Protein AF-A0A8H7H5I4-F1 (afdb_monomer)

pLDDT: mean 76.39, std 15.56, range [22.83, 96.25]

Sequence (1271 aa):
MVWTQGLRSANEHGVQSEIFDESRMFSFEVEKSTEQEEDAIAMTGFKVKHDSKIMPTFKVSAKTCLIPGEEKAGIMTAALEPSIGYVKRESKSMYPAALKSMIGSTARPIFLGELTGDQLRILSEHGLREAYSTPFIRYEKQMEEEEKGRNREYEESIKKMKDSMKQDERQLKRFISLSVRDCYSHLYPSLWISGFTPDNESLNWGHLREKYIELENVPQSIRKNLAVGNIDDPEFKDLKLAWHTIQDYLLQDPTPSPALQAEFIAEVLGSPSDGEWTVVTKGKGSKHAPKLSWKGVKKVVFDFFGYKAEPPATLLSDMEFIRALRSLADKFPVTSALTDRITTCLKTYLSTLSERLVKSCLEKVEEEEERRLKDLIDRQRQHRFRTESSATERRLLNDLRVAMASNNPLRINSIEKENGYGATKFRVRTEHTVERGPRMVYTIYPLELTERDVRKCRANERHIPEPELSSKQIFKFELREGQVIKFIHLVRDKCLVIIAGPSQFDLYIEDNLRLPRVIAQNHPKRSFKYDRLGDLSQCRFAFDESTRLLALFHNSDTKGPELTMFGFDETFTNVHLRGSPFVLKDWYENEVHVDRICFVSGTEEICLIETSGQARVLSMVTLNFRPASIQISGRILDAFSAPDGSCLLVLVMEEPNTSAGQKLLVFHWASFGATQNGINPIVLPPSTFGRVITSLEGRNRIHIISFFQETMEIVSTVLQIKQKMTEFSFRSNQAAPTTASTETVNNCLVDCHMDVWTRFPVAPAVIRSKLFSLGRESRKLVFASASSMVPMNSYFSRMITKFERTTCKPINAELKLTYVAVFSDPLHILVQTTQCSRYQLGGFIAELMCLIPLHLAIAKDNRFIPLKDGVCDPEYERSLLGADVPAIIDSLSIGWYESLFQSYMANKPVKVVSSMGEQSVGKSYCLNHFADTSFAGSAMRTTEGVWLSCTPTDDYLLVSLDFEGFHSIERTPQEDALLVLFNTAISNLVLFRNNFAFSRDIAGLFQSFQSSAMVLDPDSSPSLFNSTLAIIIKDVTDSDSKDIVKEFSLKFQRIVQKEQEQNFISRLHRGKVQIIPWPVINSSSFYTLFNDLRRYLDGQPVTHTSGGIFLHNMKTMMAKIKANDWSSLDQNLATHRAQQINKGLNIALSQGSADTDTHMPLKNLDTDEDLPINGPSIVFFVPDASATAVPGDDTEKENALENLINFCLAGSNIGSRHIVGDAAYIRLIQEQLFKFLEQRLEYVRSWVQQFNFVQKPVLLVTIVASDRTDI

Radius of gyration: 53.08 Å; Cα contacts (8 Å, |Δi|>4): 1945; chains: 1; bounding box: 104×158×97 Å

Secondary structure (DSSP, 8-state):
---------------------GGG------EEEEE---EEEEEEEEEEE--TTT-TT--TTSEEEEE--SS--EEEEEEEEPPEEEEEEEEEEE-HHHHHHHHT-SSS-EEE-S--HHHHHHHIIIIIHHHSHHHHHHHHHHHHHHHHHHHHHHHHHHHHHHHHHHHHHHHHHHHHHHHHHHHHHHH-GGG------GGG--TTHHHHHHH-GGGGTHHHHHHHHH-S-----HHHHHHHHHHHHHHHHHT-SSPPPHHHHHHHHHHHH---TTSS-----------------HHHHHHHHHHHHSS-PPPPS-PPPHHHHHHHHHHHHHH-GGGHHHHHHHHHHHHHHHHHHHHHHHHHHHHHHHHHHHHHHHHHHHHHHHHHHHHHHHHHHHHHHHHHHHHT--SS-EEEEEEEEE--TTS-EEEEEEEEEEEEPPEEEEEEEEEE--HHHHHHHHH-TTPPP--EE-SSS-EEEEE-TT-EEEEEEEETTEEEEEEE-SSEEEEEEEETTTHHHHHHTT--SEEEEGGGTB-TTT-EEEEETTTTEEEEEEEETTTEEEEEEEEE-TTS--EEEEEEEEE-GGG-SS---EEEEEE-TTSSEEEEEETTSEEEEEETTTTEEEEEEEE--S-EEEEEE-TTSSEEEEEEEPPTTSS--EEEEEEESSSTTT-TT-EEEEEEPPPBTBEEEE-TTSTT-EEEEEEETTTTEEEEEEEEEE---EEEE---S--PPPP--------HHHHHHHHHHHHS-SS-SSPPP-TTEEE-PPPEEEEE-SS--TTHHHHHHHHHHHHHHHH-----HHHHT-EEEEE-S-HHHHHHH----EE-HHHHHHHHHHHS-EEEEEEETTEEEE-BTTB--HHHHHHTTT--HHHHHHH---THHHHIIIIISTTS-EEEEEEEEBTTSSHHHHHHHHHT------SS----SEEEEEEE-SS-EEEEEEEPPB--TT--HHHHHHHHHHHHHH-SEEEEEE-SS--THHHHHHHHHHHHHHH--GGG-TTS---EEEEEEEEE-TTTHHHHHHHHHHHHHHHHHHHGGGSHHHHHSTT-EEEEEEEPTTSHHHHHHHHHHHHHHHTSPPSBSSHHHHHHHHHHHHHHHHHT--S-HHHHHHHHHHHHHHHHHHHHHHHSBSSTTT-PBPB-TTT-PBP---S---PPP---TTS---TT-HHHHHHHHHHHHHHHHHSS----HHHH-HHHHHHHHHHHHHHHHHHHHHHHHHHHHTS--SS--TTHHHHHHH-SS--

Solvent-accessible surface area (backbone atoms only — not comparable to full-atom values): 72164 Å² total; per-residue (Å²): 136,86,83,89,80,89,86,88,82,92,83,83,88,82,82,93,75,98,65,85,69,68,89,77,66,76,84,72,62,84,44,81,67,46,82,45,66,63,40,51,48,80,42,88,41,34,76,36,71,73,54,65,85,82,47,78,75,79,50,94,87,42,60,60,38,71,39,33,14,52,63,36,38,29,42,33,40,37,43,80,45,73,64,49,76,48,78,48,73,48,77,47,78,40,43,64,69,57,46,26,51,53,67,68,33,83,92,48,42,55,35,75,48,84,64,54,67,71,40,49,49,56,42,39,77,39,42,48,38,78,76,47,47,71,50,53,56,56,44,52,56,52,54,53,55,54,50,58,54,54,52,54,56,50,56,56,52,56,50,56,53,56,58,58,52,67,72,45,49,71,58,53,52,53,54,46,47,42,49,54,36,33,56,47,26,74,74,42,61,92,73,71,51,77,40,80,46,88,91,72,67,63,92,66,57,62,64,48,45,73,73,38,65,63,60,75,51,46,61,59,54,50,49,62,69,59,66,64,71,64,80,90,41,73,67,59,52,40,51,52,55,51,49,51,56,51,51,59,56,66,67,38,88,82,58,66,54,72,70,59,48,54,50,50,53,28,59,69,42,20,63,73,84,71,86,57,63,54,53,80,75,98,68,94,81,79,100,60,87,68,72,80,38,72,72,54,52,35,48,53,48,23,73,73,71,74,48,86,64,78,77,79,92,74,83,68,53,61,71,54,40,66,66,46,47,60,61,50,24,76,76,41,66,87,43,39,70,60,45,54,50,55,54,51,55,53,54,54,53,52,54,58,51,48,58,54,52,38,53,57,53,46,56,52,52,50,54,53,52,54,50,56,53,50,54,53,54,52,50,53,53,51,53,48,50,55,55,54,52,58,53,51,48,53,50,38,54,52,50,50,49,67,74,42,75,66,90,81,39,41,30,42,53,48,59,46,80,45,92,57,98,89,58,79,32,34,39,38,32,36,37,36,81,43,81,39,73,54,33,43,37,39,38,36,32,34,51,38,65,47,75,70,42,51,52,44,43,70,43,32,96,80,52,67,57,70,52,40,73,38,82,83,70,46,35,57,39,67,37,55,81,79,48,44,82,74,46,66,37,40,50,98,81,30,43,38,39,30,35,35,47,93,64,32,36,34,32,40,60,35,38,53,80,49,38,36,55,36,59,70,69,69,58,54,81,44,73,49,54,45,94,71,33,42,53,73,88,56,49,44,71,30,70,33,84,76,73,31,37,38,40,39,37,26,34,22,89,88,68,40,41,31,42,36,43,32,38,43,50,100,79,53,78,52,78,44,78,47,77,74,68,45,67,47,46,91,83,43,98,59,95,78,60,59,71,49,56,35,41,45,38,75,52,69,29,39,35,43,28,33,71,86,27,41,35,40,40,35,31,68,82,77,73,42,66,53,94,46,51,33,59,47,83,63,56,75,76,49,71,44,49,35,66,60,40,57,30,42,39,37,32,27,55,57,68,92,89,56,84,84,39,32,34,36,30,37,39,43,63,88,56,49,44,75,58,59,81,40,38,63,69,43,77,40,80,75,49,75,50,55,73,37,56,24,9,78,89,47,58,91,44,42,32,45,37,33,39,39,74,93,78,46,32,41,41,29,36,31,47,48,78,43,70,66,44,77,45,66,48,87,58,72,98,78,82,81,91,79,78,92,73,86,85,74,50,79,48,72,90,60,52,52,54,54,56,49,52,71,69,38,53,74,50,34,53,44,63,65,47,75,59,58,63,79,42,76,57,76,55,67,50,75,49,76,35,88,58,93,70,87,55,61,52,60,50,52,52,50,52,51,54,49,48,42,71,69,43,34,54,62,76,45,69,69,69,78,60,42,42,62,44,74,40,57,69,62,69,72,55,51,67,74,70,53,82,71,61,41,62,41,66,69,37,52,50,52,56,55,54,31,47,51,66,39,44,45,31,39,58,54,95,78,36,58,43,74,24,55,55,49,38,90,49,74,67,61,53,56,69,54,63,88,45,53,53,54,60,37,38,76,67,61,41,65,50,77,55,45,55,39,24,44,60,78,41,12,79,36,26,31,44,27,39,32,29,38,35,51,63,73,63,51,52,39,45,50,47,12,33,33,45,58,42,66,59,75,69,54,85,57,100,64,59,79,30,32,32,38,32,44,30,48,39,89,83,34,34,39,35,37,35,47,44,33,41,54,84,45,97,88,63,53,70,60,31,54,17,53,52,50,43,56,50,33,36,69,19,45,33,38,39,36,33,36,69,70,72,86,57,84,59,60,62,59,50,53,46,29,46,40,54,36,37,72,67,49,67,46,82,63,34,77,73,34,22,65,12,32,39,36,39,32,31,45,64,33,52,85,83,52,40,63,58,52,52,53,53,55,50,57,52,50,51,51,48,43,70,72,46,45,82,72,23,32,50,48,46,36,16,66,61,39,74,44,78,41,69,30,42,38,84,58,36,56,68,41,60,53,50,37,47,52,52,44,55,52,57,68,73,47,80,76,65,23,70,17,18,18,34,42,52,50,54,50,41,48,50,54,22,23,58,53,62,70,53,68,70,55,58,66,61,56,51,52,52,39,50,55,52,53,49,66,73,32,45,64,45,27,65,18,50,57,9,64,47,93,87,74,70,39,55,40,55,41,90,64,48,38,45,72,46,83,82,52,71,79,96,53,67,48,89,67,82,63,89,84,56,80,88,63,96,75,54,64,67,56,50,51,54,41,49,52,53,50,52,53,52,52,58,77,76,46,92,69,63,58,64,93,75,57,40,68,74,57,43,51,51,54,52,49,57,52,52,51,52,53,49,50,34,43,52,51,46,48,47,53,59,59,64,73,55,85,60,92,66,77,64,78,65,68,68,52,62,81,69,65,81,82,80,84,131

Foldseek 3Di:
DDDDDDDDDDDDDDDDDDDPDCVPDDPFDQDLPDFDDWFKDWDFFAWAFDDCVLCVPPDVPWDKFKFFAFAWIWIKTKDKDAWDKDKDKDKDKFALQVLQCVCPDPVFFEFEADEAPVQVVSSCVRHLCVVPVPLVVVLVVLLVVLVVVLVVVLVVLLVVLVVVLVVCLVVLLLLLLLLLQVLVCVQAVVLVGDHDDPVSDDPCVVVVCVLQVCSVCSNVVSNVVPVVQDLPDLVLVLLLQLVLLLVVQCPDVVGDDPVVSLVLNCQSQPNCPDVHRQHDDDDDDDPDRDRSDPVSVQVSCCVVPVDGDDGRPDRDRPSVSLVCLVVVCVVPVSCVVSSVVSSVSVVVSSVVVSVVSSVVSSVVSSVVSSVVSSVVSVVVSVVSSVVSSRVSVVSSSVVSNVVRDDDWHWYWHGKDWDDDPDGTMIITMTMTMDIDHMKMKMKIFMWDFDPVQLLVVLWDVPDRTHTDGDSPQMAIAIDDPQKDWPHWHDADQWIWTWIDHPFWIAIAIDHRVCRRVCVVVVPGLDIGGPQAQDPPVLWAWEAANQQQKIWIWGQGPVQGIWIWIWHADPVSPHIDTDDDIQRCVVVDPDRWRFPHKYALHNAQKIWTATQQQKIWIAHPVVRDIDPAIEREPAGWPDWYHQSLSFWIWTWHWDDDPDDTWIWIATGGPVCHRVDRHHHPIDTDHDADHDWYWYDHNDRQWIWIWGADPVSRMITTMIMHTDDRDSDSDRDRPDDDDDDDDDDGRDDCVQCVVLVVVLQFALDALADFDQPAWPFADQAEAEAEALDDDDCPVVVLVVSVVVSCQFFVGDNPVSSVRHHYHYHNDDPVVVVVPDDHTGGDPVSVVLVVQLQDKAFAWFQPPLFTAGAALRHDDPVLSVVLVPDALLVLLVSHHVPPLCCVQQPVFLQFFEAEEEEEEAAQLCRVSLCRRQQVYDQDHDSPQRDGAKMWGWGHDPRHIYIYIYGGYPDDVRDDLSSLLLSLLLDLFQHQEYEYEDEPPPDPVVVSNQVSLLVNLVLAQCVLPVLTLQYAYEYEYAADDPVCVVVSVVVVVVVVVVQCVVCPCSGSCCGRHVVHYHYHHAHYGSDNSNSVVSNVVVVVSVPGDRSGSTSLLSSSSSSSSSSCSNVVPRDRSVVSVLVSVVVLCVVQVQVCLFFCASDDPPSAHQAQNNSSHGDPQFADRAGDDDDDPPDDDDPPCVVVNVVSVVRLLVVLVVPDPLPDCVPQDPVRSVVVSVVVSVVRSVRSVVSSVVNVVVDPDPDDPPPPVVVVPPPPPDD

Organism: NCBI:txid456999

InterPro domains:
  IPR015894 Guanylate-binding protein, N-terminal [PF02263] (905-984)
  IPR027417 P-loop containing nucleoside triphosphate hydrolase [G3DSA:3.40.50.300] (896-1096)
  IPR027417 P-loop containing nucleoside triphosphate hydrolase [SSF52540] (902-1097)

Mean predicted aligned error: 22.98 Å

Structure (mmCIF, N/CA/C/O backbone):
data_AF-A0A8H7H5I4-F1
#
_entry.id   AF-A0A8H7H5I4-F1
#
loop_
_atom_site.group_PDB
_atom_site.id
_atom_site.type_symbol
_atom_site.label_atom_id
_atom_site.label_alt_id
_atom_site.label_comp_id
_atom_site.label_asym_id
_atom_site.label_entity_id
_atom_site.label_seq_id
_atom_site.pdbx_PDB_ins_code
_atom_site.Cartn_x
_atom_site.Cartn_y
_atom_site.Cartn_z
_atom_site.occupancy
_atom_site.B_iso_or_equiv
_atom_site.auth_seq_id
_atom_site.auth_comp_id
_atom_site.auth_asym_id
_atom_site.auth_atom_id
_atom_site.pdbx_PDB_model_num
ATOM 1 N N . MET A 1 1 ? -61.892 -32.798 -5.135 1.00 33.50 1 MET A N 1
ATOM 2 C CA . MET A 1 1 ? -61.626 -33.812 -6.179 1.00 33.50 1 MET A CA 1
ATOM 3 C C . MET A 1 1 ? -61.041 -35.047 -5.511 1.00 33.50 1 MET A C 1
ATOM 5 O O . MET A 1 1 ? -60.494 -34.928 -4.426 1.00 33.50 1 MET A O 1
ATOM 9 N N . VAL A 1 2 ? -61.287 -36.200 -6.120 1.00 26.05 2 VAL A N 1
ATOM 10 C CA . VAL A 1 2 ? -61.311 -37.562 -5.569 1.00 26.05 2 VAL A CA 1
ATOM 11 C C . VAL A 1 2 ? -59.930 -38.119 -5.173 1.00 26.05 2 VAL A C 1
ATOM 13 O O . VAL A 1 2 ? -58.904 -37.731 -5.717 1.00 26.05 2 VAL A O 1
ATOM 16 N N . TRP A 1 3 ? -59.979 -39.029 -4.199 1.00 22.83 3 TRP A N 1
ATOM 17 C CA . TRP A 1 3 ? -58.961 -39.923 -3.632 1.00 22.83 3 TRP A CA 1
ATOM 18 C C . TRP A 1 3 ? -58.323 -40.954 -4.605 1.00 22.83 3 TRP A C 1
ATOM 20 O O . TRP A 1 3 ? -58.819 -41.167 -5.706 1.00 22.83 3 TRP A O 1
ATOM 30 N N . THR A 1 4 ? -57.357 -41.721 -4.055 1.00 26.83 4 THR A N 1
ATOM 31 C CA . THR A 1 4 ? -56.921 -43.123 -4.356 1.00 26.83 4 THR A CA 1
ATOM 32 C C . THR A 1 4 ? -55.937 -43.364 -5.515 1.00 26.83 4 THR A C 1
ATOM 34 O O . THR A 1 4 ? -56.059 -42.726 -6.547 1.00 26.83 4 THR A O 1
ATOM 37 N N . GLN A 1 5 ? -54.924 -44.252 -5.447 1.00 25.86 5 GLN A N 1
ATOM 38 C CA . GLN A 1 5 ? -54.566 -45.438 -4.614 1.00 25.86 5 GLN A CA 1
ATOM 39 C C . GLN A 1 5 ? -53.094 -45.323 -4.126 1.00 25.86 5 GLN A C 1
ATOM 41 O O . GLN A 1 5 ? -52.288 -44.715 -4.818 1.00 25.86 5 GLN A O 1
ATOM 46 N N . GLY A 1 6 ? -52.660 -45.770 -2.935 1.00 26.38 6 GLY A N 1
ATOM 47 C CA . GLY A 1 6 ? -52.722 -47.134 -2.364 1.00 26.38 6 GLY A CA 1
ATOM 48 C C . GLY A 1 6 ? -51.421 -47.879 -2.740 1.00 26.38 6 GLY A C 1
ATOM 49 O O . GLY A 1 6 ? -51.171 -48.040 -3.922 1.00 26.38 6 GLY A O 1
ATOM 50 N N . LEU A 1 7 ? -50.514 -48.293 -1.846 1.00 23.95 7 LEU A N 1
ATOM 51 C CA . LEU A 1 7 ? -50.727 -49.112 -0.651 1.00 23.95 7 LEU A CA 1
ATOM 52 C C . LEU A 1 7 ? -49.614 -48.934 0.409 1.00 23.95 7 LEU A C 1
ATOM 54 O O . LEU A 1 7 ? -48.451 -48.704 0.093 1.00 23.95 7 LEU A O 1
ATOM 58 N N . ARG A 1 8 ? -50.019 -49.124 1.670 1.00 27.28 8 ARG A N 1
ATOM 59 C CA . ARG A 1 8 ? -49.212 -49.289 2.891 1.00 27.28 8 ARG A CA 1
ATOM 60 C C . ARG A 1 8 ? -48.826 -50.760 3.120 1.00 27.28 8 ARG A C 1
ATOM 62 O O . ARG A 1 8 ? -49.639 -51.621 2.809 1.00 27.28 8 ARG A O 1
ATOM 69 N N . SER A 1 9 ? -47.739 -50.987 3.865 1.00 23.72 9 SER A N 1
ATOM 70 C CA . SER A 1 9 ? -47.692 -51.779 5.126 1.00 23.72 9 SER A CA 1
ATOM 71 C C . SER A 1 9 ? -46.275 -51.640 5.719 1.00 23.72 9 SER A C 1
ATOM 73 O O . SER A 1 9 ? -45.317 -51.946 5.022 1.00 23.72 9 SER A O 1
ATOM 75 N N . ALA A 1 10 ? -46.021 -50.971 6.848 1.00 31.48 10 ALA A N 1
ATOM 76 C CA . ALA A 1 10 ? -46.350 -51.313 8.242 1.00 31.48 10 ALA A CA 1
ATOM 77 C C . ALA A 1 10 ? -45.767 -52.664 8.708 1.00 31.48 10 ALA A C 1
ATOM 79 O O . ALA A 1 10 ? -46.238 -53.703 8.259 1.00 31.48 10 ALA A O 1
ATOM 80 N N . ASN A 1 11 ? -44.746 -52.604 9.577 1.00 25.48 11 ASN A N 1
ATOM 81 C CA . ASN A 1 11 ? -44.573 -53.355 10.840 1.00 25.48 11 ASN A CA 1
ATOM 82 C C . ASN A 1 11 ? -43.191 -52.990 11.426 1.00 25.48 11 ASN A C 1
ATOM 84 O O . ASN A 1 11 ? -42.189 -53.053 10.726 1.00 25.48 11 ASN A O 1
ATOM 88 N N . GLU A 1 12 ? -43.127 -52.274 12.550 1.00 27.09 12 GLU A N 1
ATOM 89 C CA . GLU A 1 12 ? -43.216 -52.744 13.949 1.00 27.09 12 GLU A CA 1
ATOM 90 C C . GLU A 1 12 ? -41.897 -53.320 14.500 1.00 27.09 12 GLU A C 1
ATOM 92 O O . GLU A 1 12 ? -41.396 -54.332 14.033 1.00 27.09 12 GLU A O 1
ATOM 97 N N . HIS A 1 13 ? -41.398 -52.615 15.525 1.00 28.83 13 HIS A N 1
ATOM 98 C CA . HIS A 1 13 ? -40.683 -53.056 16.730 1.00 28.83 13 HIS A CA 1
ATOM 99 C C . HIS A 1 13 ? -39.601 -54.150 16.667 1.00 28.83 13 HIS A C 1
ATOM 101 O O . HIS A 1 13 ? -39.870 -55.306 16.366 1.00 28.83 13 HIS A O 1
ATOM 107 N N . GLY A 1 14 ? -38.416 -53.828 17.207 1.00 24.72 14 GLY A N 1
ATOM 108 C CA . GLY A 1 14 ? -37.494 -54.853 17.707 1.00 24.72 14 GLY A CA 1
ATOM 109 C C . GLY A 1 14 ? -36.068 -54.379 17.975 1.00 24.72 14 GLY A C 1
ATOM 110 O O . GLY A 1 14 ? -35.257 -54.330 17.067 1.00 24.72 14 GLY A O 1
ATOM 111 N N . VAL A 1 15 ? -35.817 -54.016 19.233 1.00 27.72 15 VAL A N 1
ATOM 112 C CA . VAL A 1 15 ? -34.598 -54.192 20.051 1.00 27.72 15 VAL A CA 1
ATOM 113 C C . VAL A 1 15 ? -33.274 -54.588 19.361 1.00 27.72 15 VAL A C 1
ATOM 115 O O . VAL A 1 15 ? -33.172 -55.591 18.667 1.00 27.72 15 VAL A O 1
ATOM 118 N N . GLN A 1 16 ? -32.242 -53.817 19.721 1.00 35.22 16 GLN A N 1
ATOM 119 C CA . GLN A 1 16 ? -30.797 -54.071 19.644 1.00 35.22 16 GLN A CA 1
ATOM 120 C C . GLN A 1 16 ? -30.352 -55.548 19.579 1.00 35.22 16 GLN A C 1
ATOM 122 O O . GLN A 1 16 ? -30.572 -56.311 20.517 1.00 35.22 16 GLN A O 1
ATOM 127 N N . SER A 1 17 ? -29.521 -55.867 18.585 1.00 27.31 17 SER A N 1
ATOM 128 C CA . SER A 1 17 ? -28.277 -56.612 18.818 1.00 27.31 17 SER A CA 1
ATOM 129 C C . SER A 1 17 ? -27.223 -56.176 17.804 1.00 27.31 17 SER A C 1
ATOM 131 O O . SER A 1 17 ? -27.489 -56.143 16.605 1.00 27.31 17 SER A O 1
ATOM 133 N N . GLU A 1 18 ? -26.047 -55.829 18.311 1.00 42.84 18 GLU A N 1
ATOM 134 C CA . GLU A 1 18 ? -24.837 -55.489 17.569 1.00 42.84 18 GLU A CA 1
ATOM 135 C C . GLU A 1 18 ? -24.531 -56.514 16.469 1.00 42.84 18 GLU A C 1
ATOM 137 O O . GLU A 1 18 ? -24.140 -57.643 16.753 1.00 42.84 18 GLU A O 1
ATOM 142 N N . ILE A 1 19 ? -24.645 -56.103 15.208 1.00 30.91 19 ILE A N 1
ATOM 143 C CA . ILE A 1 19 ? -23.849 -56.661 14.117 1.00 30.91 19 ILE A CA 1
ATOM 144 C C . ILE A 1 19 ? -23.342 -55.455 13.343 1.00 30.91 19 ILE A C 1
ATOM 146 O O . ILE A 1 19 ? -24.124 -54.604 12.921 1.00 30.91 19 ILE A O 1
ATOM 150 N N . PHE A 1 20 ? -22.016 -55.359 13.272 1.00 30.36 20 PHE A N 1
ATOM 151 C CA . PHE A 1 20 ? -21.274 -54.430 12.436 1.00 30.36 20 PHE A CA 1
ATOM 152 C C . PHE A 1 20 ? -21.990 -54.253 11.098 1.00 30.36 20 PHE A C 1
ATOM 154 O O . PHE A 1 20 ? -22.084 -55.194 10.316 1.00 30.36 20 PHE A O 1
ATOM 161 N N . ASP A 1 21 ? -22.510 -53.050 10.868 1.00 29.41 21 ASP A N 1
ATOM 162 C CA . ASP A 1 21 ? -23.086 -52.686 9.588 1.00 29.41 21 ASP A CA 1
ATOM 163 C C . ASP A 1 21 ? -21.953 -52.745 8.554 1.00 29.41 21 ASP A C 1
ATOM 165 O O . ASP A 1 21 ? -20.991 -51.969 8.596 1.00 29.41 21 ASP A O 1
ATOM 169 N N . GLU A 1 22 ? -22.059 -53.712 7.644 1.00 32.72 22 GLU A N 1
ATOM 170 C CA . GLU A 1 22 ? -21.192 -53.950 6.485 1.00 32.72 22 GLU A CA 1
ATOM 171 C C . GLU A 1 22 ? -21.144 -52.738 5.521 1.00 32.72 22 GLU A C 1
ATOM 173 O O . GLU A 1 22 ? -20.496 -52.787 4.481 1.00 32.72 22 GLU A O 1
ATOM 178 N N . SER A 1 23 ? -21.735 -51.596 5.897 1.00 33.16 23 SER A N 1
ATOM 179 C CA . SER A 1 23 ? -21.656 -50.284 5.245 1.00 33.16 23 SER A CA 1
ATOM 180 C C . SER A 1 23 ? -20.298 -49.571 5.383 1.00 33.16 23 SER A C 1
ATOM 182 O O . SER A 1 23 ? -20.115 -48.482 4.833 1.00 33.16 23 SER A O 1
ATOM 184 N N . ARG A 1 24 ? -19.315 -50.177 6.069 1.00 30.41 24 ARG A N 1
ATOM 185 C CA . ARG A 1 24 ? -17.906 -49.723 6.083 1.00 30.41 24 ARG A CA 1
ATOM 186 C C . ARG A 1 24 ? -16.893 -50.750 5.563 1.00 30.41 24 ARG A C 1
ATOM 188 O O . ARG A 1 24 ? -15.699 -50.460 5.578 1.00 30.41 24 ARG A O 1
ATOM 195 N N . MET A 1 25 ? -17.331 -51.912 5.070 1.00 25.67 25 MET A N 1
ATOM 196 C CA . MET A 1 25 ? -16.444 -52.841 4.363 1.00 25.67 25 MET A CA 1
ATOM 197 C C . MET A 1 25 ? -16.630 -52.701 2.859 1.00 25.67 25 MET A C 1
ATOM 199 O O . MET A 1 25 ? -17.446 -53.363 2.229 1.00 25.67 25 MET A O 1
ATOM 203 N N . PHE A 1 26 ? -15.815 -51.832 2.280 1.00 33.22 26 PHE A N 1
ATOM 204 C CA . PHE A 1 26 ? -15.559 -51.847 0.853 1.00 33.22 26 PHE A CA 1
ATOM 205 C C . PHE A 1 26 ? -14.363 -52.771 0.609 1.00 33.22 26 PHE A C 1
ATOM 207 O O . PHE A 1 26 ? -13.246 -52.487 1.046 1.00 33.22 26 PHE A O 1
ATOM 214 N N . SER A 1 27 ? -14.585 -53.892 -0.072 1.00 28.19 27 SER A N 1
ATOM 215 C CA . SER A 1 27 ? -13.502 -54.650 -0.689 1.00 28.19 27 SER A CA 1
ATOM 216 C C . SER A 1 27 ? -13.017 -53.864 -1.906 1.00 28.19 27 SER A C 1
ATOM 218 O O . SER A 1 27 ? -13.683 -53.791 -2.937 1.00 28.19 27 SER A O 1
ATOM 220 N N . PHE A 1 28 ? -11.867 -53.216 -1.752 1.00 35.38 28 PHE A N 1
ATOM 221 C CA . PHE A 1 28 ? -11.185 -52.534 -2.840 1.00 35.38 28 PHE A CA 1
ATOM 222 C C . PHE A 1 28 ? -10.211 -53.505 -3.483 1.00 35.38 28 PHE A C 1
ATOM 224 O O . PHE A 1 28 ? -9.270 -53.969 -2.838 1.00 35.38 28 PHE A O 1
ATOM 231 N N . GLU A 1 29 ? -10.426 -53.793 -4.758 1.00 34.53 29 GLU A N 1
ATOM 232 C CA . GLU A 1 29 ? -9.404 -54.418 -5.579 1.00 34.53 29 GLU A CA 1
ATOM 233 C C . GLU A 1 29 ? -8.649 -53.298 -6.293 1.00 34.53 29 GLU A C 1
ATOM 235 O O . GLU A 1 29 ? -9.224 -52.486 -7.021 1.00 34.53 29 GLU A O 1
ATOM 240 N N . VAL A 1 30 ? -7.354 -53.202 -6.004 1.00 33.28 30 VAL A N 1
ATOM 241 C CA . VAL A 1 30 ? -6.451 -52.279 -6.682 1.00 33.28 30 VAL A CA 1
ATOM 242 C C . VAL A 1 30 ? -6.146 -52.889 -8.042 1.00 33.28 30 VAL A C 1
ATOM 244 O O . VAL A 1 30 ? -5.188 -53.643 -8.196 1.00 33.28 30 VAL A O 1
ATOM 247 N N . GLU A 1 31 ? -6.987 -52.589 -9.025 1.00 41.22 31 GLU A N 1
ATOM 248 C CA . GLU A 1 31 ? -6.709 -52.949 -10.408 1.00 41.22 31 GLU A CA 1
ATOM 249 C C . GLU A 1 31 ? -6.057 -51.767 -11.135 1.00 41.22 31 GLU A C 1
ATOM 251 O O . GLU A 1 31 ? -6.458 -50.606 -11.008 1.00 41.22 31 GLU A O 1
ATOM 256 N N . LYS A 1 32 ? -4.987 -52.072 -11.870 1.00 41.84 32 LYS A N 1
ATOM 257 C CA . LYS A 1 32 ? -4.135 -51.122 -12.589 1.00 41.84 32 LYS A CA 1
ATOM 258 C C . LYS A 1 32 ? -4.937 -50.550 -13.766 1.00 41.84 32 LYS A C 1
ATOM 260 O O . LYS A 1 32 ? -5.002 -51.165 -14.826 1.00 41.84 32 LYS A O 1
ATOM 265 N N . SER A 1 33 ? -5.617 -49.422 -13.569 1.00 42.78 33 SER A N 1
ATOM 266 C CA . SER A 1 33 ? -6.736 -49.044 -14.444 1.00 42.78 33 SER A CA 1
ATOM 267 C C . SER A 1 33 ? -6.349 -48.404 -15.764 1.00 42.78 33 SER A C 1
ATOM 269 O O . SER A 1 33 ? -7.159 -48.418 -16.679 1.00 42.78 33 SER A O 1
ATOM 271 N N . THR A 1 34 ? -5.127 -47.905 -15.890 1.00 45.66 34 THR A N 1
ATOM 272 C CA . THR A 1 34 ? -4.461 -47.647 -17.171 1.00 45.66 34 THR A CA 1
ATOM 273 C C . THR A 1 34 ? -3.018 -47.287 -16.860 1.00 45.66 34 THR A C 1
ATOM 275 O O . THR A 1 34 ? -2.766 -46.355 -16.099 1.00 45.66 34 THR A O 1
ATOM 278 N N . GLU A 1 35 ? -2.056 -48.003 -17.438 1.00 43.16 35 GLU A N 1
ATOM 279 C CA . GLU A 1 35 ? -0.692 -47.481 -17.516 1.00 43.16 35 GLU A CA 1
ATOM 280 C C . GLU A 1 35 ? -0.680 -46.363 -18.553 1.00 43.16 35 GLU A C 1
ATOM 282 O O . GLU A 1 35 ? -0.753 -46.620 -19.754 1.00 43.16 35 GLU A O 1
ATOM 287 N N . GLN A 1 36 ? -0.621 -45.114 -18.091 1.00 51.62 36 GLN A N 1
ATOM 288 C CA . GLN A 1 36 ? -0.217 -44.019 -18.955 1.00 51.62 36 GLN A CA 1
ATOM 289 C C . GLN A 1 36 ? 1.312 -44.005 -18.972 1.00 51.62 36 GLN A C 1
ATOM 291 O O . GLN A 1 36 ? 1.957 -43.762 -17.950 1.00 51.62 36 GLN A O 1
ATOM 296 N N . GLU A 1 37 ? 1.898 -44.354 -20.114 1.00 60.44 37 GLU A N 1
ATOM 297 C CA . GLU A 1 37 ? 3.345 -44.281 -20.295 1.00 60.44 37 GLU A CA 1
ATOM 298 C C . GLU A 1 37 ? 3.815 -42.818 -20.310 1.00 60.44 37 GLU A C 1
ATOM 300 O O . GLU A 1 37 ? 3.090 -41.910 -20.727 1.00 60.44 37 GLU A O 1
ATOM 305 N N . GLU A 1 38 ? 5.036 -42.604 -19.819 1.00 70.00 38 GLU A N 1
ATOM 306 C CA . GLU A 1 38 ? 5.766 -41.340 -19.945 1.00 70.00 38 GLU A CA 1
ATOM 307 C C . GLU A 1 38 ? 5.920 -41.010 -21.437 1.00 70.00 38 GLU A C 1
ATOM 309 O O . GLU A 1 38 ? 6.476 -41.807 -22.192 1.00 70.00 38 GLU A O 1
ATOM 314 N N . ASP A 1 39 ? 5.398 -39.865 -21.877 1.00 76.19 39 ASP A N 1
ATOM 315 C CA . ASP A 1 39 ? 5.326 -39.517 -23.299 1.00 76.19 39 ASP A CA 1
ATOM 316 C C . ASP A 1 39 ? 5.410 -37.993 -23.494 1.00 76.19 39 ASP A C 1
ATOM 318 O O . ASP A 1 39 ? 4.905 -37.211 -22.687 1.00 76.19 39 ASP A O 1
ATOM 322 N N . ALA A 1 40 ? 6.056 -37.563 -24.575 1.00 79.25 40 ALA A N 1
ATOM 323 C CA . ALA A 1 40 ? 6.238 -36.167 -24.944 1.00 79.25 40 ALA A CA 1
ATOM 324 C C . ALA A 1 40 ? 5.762 -35.964 -26.387 1.00 79.25 40 ALA A C 1
ATOM 326 O O . ALA A 1 40 ? 6.396 -36.420 -27.339 1.00 79.25 40 ALA A O 1
ATOM 327 N N . ILE A 1 41 ? 4.638 -35.265 -26.554 1.00 81.44 41 ILE A N 1
ATOM 328 C CA . ILE A 1 41 ? 4.005 -35.058 -27.859 1.00 81.44 41 ILE A CA 1
ATOM 329 C C . ILE A 1 41 ? 4.245 -33.625 -28.321 1.00 81.44 41 ILE A C 1
ATOM 331 O O . ILE A 1 41 ? 3.837 -32.667 -27.662 1.00 81.44 41 ILE A O 1
ATOM 335 N N . ALA A 1 42 ? 4.865 -33.478 -29.490 1.00 82.69 42 ALA A N 1
ATOM 336 C CA . ALA A 1 42 ? 5.001 -32.194 -30.164 1.00 82.69 42 ALA A CA 1
ATOM 337 C C . ALA A 1 42 ? 3.815 -31.923 -31.095 1.00 82.69 42 ALA A C 1
ATOM 339 O O . ALA A 1 42 ? 3.455 -32.752 -31.930 1.00 82.69 42 ALA A O 1
ATOM 340 N N . MET A 1 43 ? 3.246 -30.727 -30.990 1.00 83.75 43 MET A N 1
ATOM 341 C CA . MET A 1 43 ? 2.181 -30.227 -31.856 1.00 83.75 43 MET A CA 1
ATOM 342 C C . MET A 1 43 ? 2.574 -28.882 -32.464 1.00 83.75 43 MET A C 1
ATOM 344 O O . MET A 1 43 ? 3.382 -28.133 -31.911 1.00 83.75 43 MET A O 1
ATOM 348 N N . THR A 1 44 ? 1.975 -28.535 -33.602 1.00 83.12 44 THR A N 1
ATOM 349 C CA . THR A 1 44 ? 2.168 -27.216 -34.212 1.00 83.12 44 THR A CA 1
ATOM 350 C C . THR A 1 44 ? 1.658 -26.122 -33.275 1.00 83.12 44 THR A C 1
ATOM 352 O O . THR A 1 44 ? 0.533 -26.193 -32.787 1.00 83.12 44 THR A O 1
ATOM 355 N N . GLY A 1 45 ? 2.497 -25.122 -33.006 1.00 85.88 45 GLY A N 1
ATOM 356 C CA . GLY A 1 45 ? 2.135 -23.943 -32.231 1.00 85.88 45 GLY A CA 1
ATOM 357 C C . GLY A 1 45 ? 1.873 -22.733 -33.117 1.00 85.88 45 GLY A C 1
ATOM 358 O O . GLY A 1 45 ? 1.465 -22.842 -34.273 1.00 85.88 45 GLY A O 1
ATOM 359 N N . PHE A 1 46 ? 2.081 -21.555 -32.543 1.00 89.00 46 PHE A N 1
ATOM 360 C CA . PHE A 1 46 ? 1.753 -20.289 -33.179 1.00 89.00 46 PHE A CA 1
ATOM 361 C C . PHE A 1 46 ? 2.805 -19.827 -34.182 1.00 89.00 46 PHE A C 1
ATOM 363 O O . PHE A 1 46 ? 3.952 -20.279 -34.174 1.00 89.00 46 PHE A O 1
ATOM 370 N N . LYS A 1 47 ? 2.416 -18.866 -35.020 1.00 88.81 47 LYS A N 1
ATOM 371 C CA . LYS A 1 47 ? 3.290 -18.253 -36.014 1.00 88.81 47 LYS A CA 1
ATOM 372 C C . LYS A 1 47 ? 3.109 -16.740 -36.021 1.00 88.81 47 LYS A C 1
ATOM 374 O O . LYS A 1 47 ? 2.024 -16.256 -36.322 1.00 88.81 47 LYS A O 1
ATOM 379 N N . VAL A 1 48 ? 4.180 -16.004 -35.738 1.00 86.62 48 VAL A N 1
ATOM 380 C CA . VAL A 1 48 ? 4.201 -14.536 -35.768 1.00 86.62 48 VAL A CA 1
ATOM 381 C C . VAL A 1 48 ? 4.994 -14.082 -36.981 1.00 86.62 48 VAL A C 1
ATOM 383 O O . VAL A 1 48 ? 6.145 -14.483 -37.177 1.00 86.62 48 VAL A O 1
ATOM 386 N N . LYS A 1 49 ? 4.366 -13.245 -37.806 1.00 77.81 49 LYS A N 1
ATOM 387 C CA . LYS A 1 49 ? 5.019 -12.600 -38.945 1.00 77.81 49 LYS A CA 1
ATOM 388 C C . LYS A 1 49 ? 5.553 -11.236 -38.535 1.00 77.81 49 LYS A C 1
ATOM 390 O O . LYS A 1 49 ? 4.937 -10.532 -37.740 1.00 77.81 49 LYS A O 1
ATOM 395 N N . HIS A 1 50 ? 6.680 -10.859 -39.121 1.00 69.44 50 HIS A N 1
ATOM 396 C CA . HIS A 1 50 ? 7.255 -9.533 -38.961 1.00 69.44 50 HIS A CA 1
ATOM 397 C C . HIS A 1 50 ? 6.293 -8.425 -39.444 1.00 69.44 50 HIS A C 1
ATOM 399 O O . HIS A 1 50 ? 5.873 -8.428 -40.604 1.00 69.44 50 HIS A O 1
ATOM 405 N N . ASP A 1 51 ? 6.002 -7.444 -38.581 1.00 68.94 51 ASP A N 1
ATOM 406 C CA . ASP A 1 51 ? 5.292 -6.213 -38.950 1.00 68.94 51 ASP A CA 1
ATOM 407 C C . ASP A 1 51 ? 6.284 -5.056 -39.160 1.00 68.94 51 ASP A C 1
ATOM 409 O O . ASP A 1 51 ? 6.848 -4.492 -38.217 1.00 68.94 51 ASP A O 1
ATOM 413 N N . SER A 1 52 ? 6.446 -4.653 -40.423 1.00 63.34 52 SER A N 1
ATOM 414 C CA . SER A 1 52 ? 7.309 -3.538 -40.831 1.00 63.34 52 SER A CA 1
ATOM 415 C C . SER A 1 52 ? 6.946 -2.185 -40.207 1.00 63.34 52 SER A C 1
ATOM 417 O O . SER A 1 52 ? 7.780 -1.282 -40.210 1.00 63.34 52 SER A O 1
ATOM 419 N N . LYS A 1 53 ? 5.725 -2.015 -39.676 1.00 61.78 53 LYS A N 1
ATOM 420 C CA . LYS A 1 53 ? 5.292 -0.769 -39.021 1.00 61.78 53 LYS A CA 1
ATOM 421 C C . LYS A 1 53 ? 5.810 -0.644 -37.589 1.00 61.78 53 LYS A C 1
ATOM 423 O O . LYS A 1 53 ? 6.087 0.467 -37.146 1.00 61.78 53 LYS A O 1
ATOM 428 N N . ILE A 1 54 ? 5.937 -1.762 -36.875 1.00 59.91 54 ILE A N 1
ATOM 429 C CA . ILE A 1 54 ? 6.371 -1.807 -35.468 1.00 59.91 54 ILE A CA 1
ATOM 430 C C . ILE A 1 54 ? 7.904 -1.899 -35.381 1.00 59.91 54 ILE A C 1
ATOM 432 O O . ILE A 1 54 ? 8.516 -1.355 -34.459 1.00 59.91 54 ILE A O 1
ATOM 436 N N . MET A 1 55 ? 8.541 -2.524 -36.378 1.00 64.12 55 MET A N 1
ATOM 437 C CA . MET A 1 55 ? 9.991 -2.734 -36.443 1.00 64.12 55 MET A CA 1
ATOM 438 C C . MET A 1 55 ? 10.607 -2.114 -37.717 1.00 64.12 55 MET A C 1
ATOM 440 O O . MET A 1 55 ? 10.998 -2.830 -38.637 1.00 64.12 55 MET A O 1
ATOM 444 N N . PRO A 1 56 ? 10.753 -0.777 -37.800 1.00 54.00 56 PRO A N 1
ATOM 445 C CA . PRO A 1 56 ? 11.248 -0.102 -39.009 1.00 54.00 56 PRO A CA 1
ATOM 446 C C . PRO A 1 56 ? 12.731 -0.383 -39.327 1.00 54.00 56 PRO A C 1
ATOM 448 O O . PRO A 1 56 ? 13.193 -0.133 -40.439 1.00 54.00 56 PRO A O 1
ATOM 451 N N . THR A 1 57 ? 13.498 -0.886 -38.354 1.00 52.31 57 THR A N 1
ATOM 452 C CA . THR A 1 57 ? 14.961 -1.072 -38.410 1.00 52.31 57 THR A CA 1
ATOM 453 C C . THR A 1 57 ? 15.416 -2.511 -38.638 1.00 52.31 57 THR A C 1
ATOM 455 O O . THR A 1 57 ? 16.586 -2.817 -38.413 1.00 52.31 57 THR A O 1
ATOM 458 N N . PHE A 1 58 ? 14.551 -3.398 -39.133 1.00 52.47 58 PHE A N 1
ATOM 459 C CA . PHE A 1 58 ? 14.950 -4.749 -39.540 1.00 52.47 58 PHE A CA 1
ATOM 460 C C . PHE A 1 58 ? 15.705 -4.723 -40.888 1.00 52.47 58 PHE A C 1
ATOM 462 O O . PHE A 1 58 ? 15.289 -5.291 -41.893 1.00 52.47 58 PHE A O 1
ATOM 469 N N . LYS A 1 59 ? 16.829 -3.996 -40.945 1.00 51.44 59 LYS A N 1
ATOM 470 C CA . LYS A 1 59 ? 17.795 -4.124 -42.042 1.00 51.44 59 LYS A CA 1
ATOM 471 C C . LYS A 1 59 ? 18.608 -5.390 -41.797 1.00 51.44 59 LYS A C 1
ATOM 473 O O . LYS A 1 59 ? 19.068 -5.626 -40.684 1.00 51.44 59 LYS A O 1
ATOM 478 N N . VAL A 1 60 ? 18.828 -6.161 -42.858 1.00 47.88 60 VAL A N 1
ATOM 479 C CA . VAL A 1 60 ? 19.507 -7.474 -42.885 1.00 47.88 60 VAL A CA 1
ATOM 480 C C . VAL A 1 60 ? 20.894 -7.487 -42.198 1.00 47.88 60 VAL A C 1
ATOM 482 O O . VAL A 1 60 ? 21.410 -8.552 -41.882 1.00 47.88 60 VAL A O 1
ATOM 485 N N . SER A 1 61 ? 21.488 -6.325 -41.896 1.00 47.72 61 SER A N 1
ATOM 486 C CA . SER A 1 61 ? 22.774 -6.185 -41.198 1.00 47.72 61 SER A CA 1
ATOM 487 C C . SER A 1 61 ? 22.710 -6.163 -39.657 1.00 47.72 61 SER A C 1
ATOM 489 O O . SER A 1 61 ? 23.764 -6.083 -39.028 1.00 47.72 61 SER A O 1
ATOM 491 N N . ALA A 1 62 ? 21.527 -6.177 -39.026 1.00 60.28 62 ALA A N 1
ATOM 492 C CA . ALA A 1 62 ? 21.379 -6.152 -37.563 1.00 60.28 62 ALA A CA 1
ATOM 493 C C . ALA A 1 62 ? 21.382 -7.573 -36.962 1.00 60.28 62 ALA A C 1
ATOM 495 O O . ALA A 1 62 ? 20.596 -8.432 -37.365 1.00 60.28 62 ALA A O 1
ATOM 496 N N . LYS A 1 63 ? 22.242 -7.832 -35.964 1.00 72.25 63 LYS A N 1
ATOM 497 C CA . LYS A 1 63 ? 22.277 -9.126 -35.257 1.00 72.25 63 LYS A CA 1
ATOM 498 C C . LYS A 1 63 ? 20.978 -9.286 -34.458 1.00 72.25 63 LYS A C 1
ATOM 500 O O . LYS A 1 63 ? 20.676 -8.437 -33.620 1.00 72.25 63 LYS A O 1
ATOM 505 N N . THR A 1 64 ? 20.226 -10.352 -34.729 1.00 78.69 64 THR A N 1
ATOM 506 C CA . THR A 1 64 ? 18.917 -10.619 -34.111 1.00 78.69 64 THR A CA 1
ATOM 507 C C . THR A 1 64 ? 18.947 -11.938 -33.343 1.00 78.69 64 THR A C 1
ATOM 509 O O . THR A 1 64 ? 19.524 -12.908 -33.826 1.00 78.69 64 THR A O 1
ATOM 512 N N . CYS A 1 65 ? 18.349 -11.988 -32.152 1.00 85.88 65 CYS A N 1
ATOM 513 C CA . CYS A 1 65 ? 18.228 -13.217 -31.365 1.00 85.88 65 CYS A CA 1
ATOM 514 C C . CYS A 1 65 ? 16.945 -13.244 -30.523 1.00 85.88 65 CYS A C 1
ATOM 516 O O . CYS A 1 65 ? 16.352 -12.201 -30.239 1.00 85.88 65 CYS A O 1
ATOM 518 N N . LEU A 1 66 ? 16.530 -14.442 -30.112 1.00 89.38 66 LEU A N 1
ATOM 519 C CA . LEU A 1 66 ? 15.418 -14.639 -29.181 1.00 89.38 66 LEU A CA 1
ATOM 520 C C . LEU A 1 66 ? 15.876 -14.401 -27.736 1.00 89.38 66 LEU A C 1
ATOM 522 O O . LEU A 1 66 ? 17.012 -14.716 -27.383 1.00 89.38 66 LEU A O 1
ATOM 526 N N . ILE A 1 67 ? 14.988 -13.845 -26.914 1.00 90.88 67 ILE A N 1
ATOM 527 C CA . ILE A 1 67 ? 15.207 -13.599 -25.487 1.00 90.88 67 ILE A CA 1
ATOM 528 C C . ILE A 1 67 ? 14.294 -14.526 -24.677 1.00 90.88 67 ILE A C 1
ATOM 530 O O . ILE A 1 67 ? 13.084 -14.532 -24.935 1.00 90.88 67 ILE A O 1
ATOM 534 N N . PRO A 1 68 ? 14.848 -15.307 -23.731 1.00 90.50 68 PRO A N 1
ATOM 535 C CA . PRO A 1 68 ? 14.074 -16.242 -22.925 1.00 90.50 68 PRO A CA 1
ATOM 536 C C . PRO A 1 68 ? 13.315 -15.551 -21.783 1.00 90.50 68 PRO A C 1
ATOM 538 O O . PRO A 1 68 ? 13.698 -14.466 -21.335 1.00 90.50 68 PRO A O 1
ATOM 541 N N . GLY A 1 69 ? 12.277 -16.237 -21.311 1.00 89.62 69 GLY A N 1
ATOM 542 C CA . GLY A 1 69 ? 11.528 -15.972 -20.083 1.00 89.62 69 GLY A CA 1
ATOM 543 C C . GLY A 1 69 ? 10.472 -17.057 -19.876 1.00 89.62 69 GLY A C 1
ATOM 544 O O . GLY A 1 69 ? 9.879 -17.540 -20.848 1.00 89.62 69 GLY A O 1
ATOM 545 N N . GLU A 1 70 ? 10.259 -17.478 -18.631 1.00 88.56 70 GLU A N 1
ATOM 546 C CA . GLU A 1 70 ? 9.348 -18.577 -18.286 1.00 88.56 70 GLU A CA 1
ATOM 547 C C . GLU A 1 70 ? 7.908 -18.242 -18.678 1.00 88.56 70 GLU A C 1
ATOM 549 O O . GLU A 1 70 ? 7.235 -19.079 -19.273 1.00 88.56 70 GLU A O 1
ATOM 554 N N . GLU A 1 71 ? 7.463 -17.007 -18.431 1.00 86.44 71 GLU A N 1
ATOM 555 C CA . GLU A 1 71 ? 6.108 -16.540 -18.771 1.00 86.44 71 GLU A CA 1
ATOM 556 C C . GLU A 1 71 ? 6.066 -15.589 -19.981 1.00 86.44 71 GLU A C 1
ATOM 558 O O . GLU A 1 71 ? 4.994 -15.314 -20.529 1.00 86.44 71 GLU A O 1
ATOM 563 N N . LYS A 1 72 ? 7.223 -15.062 -20.407 1.00 87.25 72 LYS A N 1
ATOM 564 C CA . LYS A 1 72 ? 7.338 -14.147 -21.551 1.00 87.25 72 LYS A CA 1
ATOM 565 C C . LYS A 1 72 ? 8.601 -14.398 -22.361 1.00 87.25 72 LYS A C 1
ATOM 567 O O . LYS A 1 72 ? 9.695 -14.404 -21.824 1.00 87.25 72 LYS A O 1
ATOM 572 N N . ALA A 1 73 ? 8.472 -14.446 -23.680 1.00 90.75 73 ALA A N 1
ATOM 573 C CA . ALA A 1 73 ? 9.610 -14.428 -24.595 1.00 90.75 73 ALA A CA 1
ATOM 574 C C . ALA A 1 73 ? 9.626 -13.136 -25.420 1.00 90.75 73 ALA A C 1
ATOM 576 O O . ALA A 1 73 ? 8.647 -12.393 -25.468 1.00 90.75 73 ALA A O 1
ATOM 577 N N . GLY A 1 74 ? 10.735 -12.854 -26.097 1.00 90.50 74 GLY A N 1
ATOM 578 C CA . GLY A 1 74 ? 10.831 -11.700 -26.989 1.00 90.50 74 GLY A CA 1
ATOM 579 C C . GLY A 1 74 ? 11.891 -11.865 -28.065 1.00 90.50 74 GLY A C 1
ATOM 580 O O . GLY A 1 74 ? 12.628 -12.849 -28.092 1.00 90.50 74 GLY A O 1
ATOM 581 N N . ILE A 1 75 ? 11.985 -10.875 -28.948 1.00 88.94 75 ILE A N 1
ATOM 582 C CA . ILE A 1 75 ? 13.030 -10.777 -29.970 1.00 88.94 75 ILE A CA 1
ATOM 583 C C . ILE A 1 75 ? 13.870 -9.524 -29.728 1.00 88.94 75 ILE A C 1
ATOM 585 O O . ILE A 1 75 ? 13.335 -8.451 -29.458 1.00 88.94 75 ILE A O 1
ATOM 589 N N . MET A 1 76 ? 15.191 -9.647 -29.813 1.00 89.06 76 MET A N 1
ATOM 590 C CA . MET A 1 76 ? 16.126 -8.536 -29.657 1.00 89.06 76 MET A CA 1
ATOM 591 C C . MET A 1 76 ? 16.864 -8.263 -30.959 1.00 89.06 76 MET A C 1
ATOM 593 O O . MET A 1 76 ? 17.405 -9.178 -31.574 1.00 89.06 76 MET A O 1
ATOM 597 N N . THR A 1 77 ? 16.953 -6.988 -31.329 1.00 87.00 77 THR A N 1
ATOM 598 C CA . THR A 1 77 ? 17.756 -6.498 -32.454 1.00 87.00 77 THR A CA 1
ATOM 599 C C . THR A 1 77 ? 18.894 -5.621 -31.945 1.00 87.00 77 THR A C 1
ATOM 601 O O . THR A 1 77 ? 18.661 -4.753 -31.099 1.00 87.00 77 THR A O 1
ATOM 604 N N . ALA A 1 78 ? 20.097 -5.800 -32.489 1.00 86.06 78 ALA A N 1
ATOM 605 C CA . ALA A 1 78 ? 21.262 -4.974 -32.188 1.00 86.06 78 ALA A CA 1
ATOM 606 C C . ALA A 1 78 ? 21.706 -4.172 -33.425 1.00 86.06 78 ALA A C 1
ATOM 608 O O . ALA A 1 78 ? 21.973 -4.754 -34.479 1.00 86.06 78 ALA A O 1
ATOM 609 N N . ALA A 1 79 ? 21.816 -2.848 -33.288 1.00 83.50 79 ALA A N 1
ATOM 610 C CA . ALA A 1 79 ? 22.235 -1.937 -34.354 1.00 83.50 79 ALA A CA 1
ATOM 611 C C . ALA A 1 79 ? 23.413 -1.057 -33.910 1.00 83.50 79 ALA A C 1
ATOM 613 O O . ALA A 1 79 ? 23.418 -0.547 -32.791 1.00 83.50 79 ALA A O 1
ATOM 614 N N . LEU A 1 80 ? 24.398 -0.866 -34.791 1.00 80.62 80 LEU A N 1
ATOM 615 C CA . LEU A 1 80 ? 25.530 0.029 -34.550 1.00 80.62 80 LEU A CA 1
ATOM 616 C C . LEU A 1 80 ? 25.140 1.470 -34.906 1.00 80.62 80 LEU A C 1
ATOM 618 O O . LEU A 1 80 ? 24.797 1.756 -36.053 1.00 80.62 80 LEU A O 1
ATOM 622 N N . GLU A 1 81 ? 25.214 2.372 -33.933 1.00 75.94 81 GLU A N 1
ATOM 623 C CA . GLU A 1 81 ? 25.060 3.810 -34.137 1.00 75.94 81 GLU A CA 1
ATOM 624 C C . GLU A 1 81 ? 26.454 4.450 -34.315 1.00 75.94 81 GLU A C 1
ATOM 626 O O . GLU A 1 81 ? 27.324 4.253 -33.456 1.00 75.94 81 GLU A O 1
ATOM 631 N N . PRO A 1 82 ? 26.710 5.174 -35.425 1.00 69.88 82 PRO A N 1
ATOM 632 C CA . PRO A 1 82 ? 27.994 5.829 -35.673 1.00 69.88 82 PRO A CA 1
ATOM 633 C C . PRO A 1 82 ? 28.213 7.017 -34.725 1.00 69.88 82 PRO A C 1
ATOM 635 O O . PRO A 1 82 ? 27.286 7.496 -34.075 1.00 69.88 82 PRO A O 1
ATOM 638 N N . SER A 1 83 ? 29.447 7.520 -34.651 1.00 67.38 83 SER A N 1
ATOM 639 C CA . SER A 1 83 ? 29.767 8.680 -33.817 1.00 67.38 83 SER A CA 1
ATOM 640 C C . SER A 1 83 ? 29.000 9.930 -34.264 1.00 67.38 83 SER A C 1
ATOM 642 O O . SER A 1 83 ? 29.071 10.309 -35.434 1.00 67.38 83 SER A O 1
ATOM 644 N N . ILE A 1 84 ? 28.304 10.593 -33.337 1.00 66.69 84 ILE A N 1
ATOM 645 C CA . ILE A 1 84 ? 27.518 11.810 -33.598 1.00 66.69 84 ILE A CA 1
ATOM 646 C C . ILE A 1 84 ? 27.925 12.891 -32.591 1.00 66.69 84 ILE A C 1
ATOM 648 O O . ILE A 1 84 ? 27.917 12.667 -31.378 1.00 66.69 84 ILE A O 1
ATOM 652 N N . GLY A 1 85 ? 28.258 14.084 -33.088 1.00 60.19 85 GLY A N 1
ATOM 653 C CA . GLY A 1 85 ? 28.404 15.282 -32.261 1.00 60.19 85 GLY A CA 1
ATOM 654 C C . GLY A 1 85 ? 27.033 15.881 -31.955 1.00 60.19 85 GLY A C 1
ATOM 655 O O . GLY A 1 85 ? 26.263 16.150 -32.875 1.00 60.19 85 GLY A O 1
ATOM 656 N N . TYR A 1 86 ? 26.710 16.093 -30.678 1.00 68.38 86 TYR A N 1
ATOM 657 C CA . TYR A 1 86 ? 25.458 16.745 -30.287 1.00 68.38 86 TYR A CA 1
ATOM 658 C C . TYR A 1 86 ? 25.679 17.802 -29.207 1.00 68.38 86 TYR A C 1
ATOM 660 O O . TYR A 1 86 ? 26.622 17.757 -28.415 1.00 68.38 86 TYR A O 1
ATOM 668 N N . VAL A 1 87 ? 24.783 18.784 -29.193 1.00 73.62 87 VAL A N 1
ATOM 669 C CA . VAL A 1 87 ? 24.836 19.913 -28.270 1.00 73.62 87 VAL A CA 1
ATOM 670 C C . VAL A 1 87 ? 24.144 19.527 -26.963 1.00 73.62 87 VAL A C 1
ATOM 672 O O . VAL A 1 87 ? 22.940 19.267 -26.932 1.00 73.62 87 VAL A O 1
ATOM 675 N N . LYS A 1 88 ? 24.906 19.474 -25.869 1.00 76.31 88 LYS A N 1
ATOM 676 C CA . LYS A 1 88 ? 24.409 19.144 -24.533 1.00 76.31 88 LYS A CA 1
ATOM 677 C C . LYS A 1 88 ? 24.051 20.422 -23.778 1.00 76.31 88 LYS A C 1
ATOM 679 O O . LYS A 1 88 ? 24.910 21.272 -23.545 1.00 76.31 88 LYS A O 1
ATOM 684 N N . ARG A 1 89 ? 22.789 20.529 -23.354 1.00 83.50 89 ARG A N 1
ATOM 685 C CA . ARG A 1 89 ? 22.275 21.619 -22.509 1.00 83.50 89 ARG A CA 1
ATOM 686 C C . ARG A 1 89 ? 22.146 21.141 -21.069 1.00 83.50 89 ARG A C 1
ATOM 688 O O . ARG A 1 89 ? 21.548 20.098 -20.819 1.00 83.50 89 ARG A O 1
ATOM 695 N N . GLU A 1 90 ? 22.694 21.893 -20.124 1.00 81.38 90 GLU A N 1
ATOM 696 C CA . GLU A 1 90 ? 22.651 21.572 -18.697 1.00 81.38 90 GLU A CA 1
ATOM 697 C C . GLU A 1 90 ? 22.102 22.759 -17.896 1.00 81.38 90 GLU A C 1
ATOM 699 O O . GLU A 1 90 ? 22.372 23.916 -18.207 1.00 81.38 90 GLU A O 1
ATOM 704 N N . SER A 1 91 ? 21.334 22.479 -16.842 1.00 85.50 91 SER A N 1
ATOM 705 C CA . SER A 1 91 ? 20.932 23.472 -15.843 1.00 85.50 91 SER A CA 1
ATOM 706 C C . SER A 1 91 ? 21.378 22.980 -14.474 1.00 85.50 91 SER A C 1
ATOM 708 O O . SER A 1 91 ? 21.032 21.868 -14.080 1.00 85.50 91 SER A O 1
ATOM 710 N N . LYS A 1 92 ? 22.194 23.771 -13.773 1.00 84.44 92 LYS A N 1
ATOM 711 C CA . LYS A 1 92 ? 22.769 23.404 -12.472 1.00 84.44 92 LYS A CA 1
ATOM 712 C C . LYS A 1 92 ? 22.599 24.538 -11.472 1.00 84.44 92 LYS A C 1
ATOM 714 O O . LYS A 1 92 ? 22.838 25.694 -11.807 1.00 84.44 92 LYS A O 1
ATOM 719 N N . SER A 1 93 ? 22.230 24.189 -10.243 1.00 85.88 93 SER A N 1
ATOM 720 C CA . SER A 1 93 ? 22.314 25.095 -9.096 1.00 85.88 93 SER A CA 1
ATOM 721 C C . SER A 1 93 ? 23.713 25.006 -8.488 1.00 85.88 93 SER A C 1
ATOM 723 O O . SER A 1 93 ? 24.189 23.908 -8.201 1.00 85.88 93 SER A O 1
ATOM 725 N N . MET A 1 94 ? 24.364 26.143 -8.263 1.00 85.00 94 MET A N 1
ATOM 726 C CA . MET A 1 94 ? 25.708 26.220 -7.694 1.00 85.00 94 MET A CA 1
ATOM 727 C C . MET A 1 94 ? 25.847 27.370 -6.693 1.00 85.00 94 MET A C 1
ATOM 729 O O . MET A 1 94 ? 25.151 28.380 -6.773 1.00 85.00 94 MET A O 1
ATOM 733 N N . TYR A 1 95 ? 26.757 27.202 -5.737 1.00 87.50 95 TYR A N 1
ATOM 734 C CA . TYR A 1 95 ? 27.108 28.225 -4.752 1.00 87.50 95 TYR A CA 1
ATOM 735 C C . TYR A 1 95 ? 28.147 29.218 -5.314 1.00 87.50 95 TYR A C 1
ATOM 737 O O . TYR A 1 95 ? 28.881 28.856 -6.239 1.00 87.50 95 TYR A O 1
ATOM 745 N N . PRO A 1 96 ? 28.278 30.428 -4.729 1.00 84.75 96 PRO A N 1
ATOM 746 C CA . PRO A 1 96 ? 29.234 31.461 -5.149 1.00 84.75 96 PRO A CA 1
ATOM 747 C C . PRO A 1 96 ? 30.661 30.957 -5.433 1.00 84.75 96 PRO A C 1
ATOM 749 O O . PRO A 1 96 ? 31.240 31.278 -6.468 1.00 84.75 96 PRO A O 1
ATOM 752 N N . ALA A 1 97 ? 31.217 30.113 -4.555 1.00 83.31 97 ALA A N 1
ATOM 753 C CA . ALA A 1 97 ? 32.578 29.587 -4.705 1.00 83.31 97 ALA A CA 1
ATOM 754 C C . ALA A 1 97 ? 32.736 28.659 -5.926 1.00 83.31 97 ALA A C 1
ATOM 756 O O . ALA A 1 97 ? 33.737 28.726 -6.639 1.00 83.31 97 ALA A O 1
ATOM 757 N N . ALA A 1 98 ? 31.728 27.824 -6.201 1.00 83.38 98 ALA A N 1
ATOM 758 C CA . ALA A 1 98 ? 31.722 26.932 -7.358 1.00 83.38 98 ALA A CA 1
ATOM 759 C C . ALA A 1 98 ? 31.550 27.711 -8.674 1.00 83.38 98 ALA A C 1
ATOM 761 O O . ALA A 1 98 ? 32.188 27.371 -9.668 1.00 83.38 98 ALA A O 1
ATOM 762 N N . LEU A 1 99 ? 30.752 28.787 -8.665 1.00 85.56 99 LEU A N 1
ATOM 763 C CA . LEU A 1 99 ? 30.605 29.695 -9.807 1.00 85.56 99 LEU A CA 1
ATOM 764 C C . LEU A 1 99 ? 31.934 30.392 -10.140 1.00 85.56 99 LEU A C 1
ATOM 766 O O . LEU A 1 99 ? 32.359 30.372 -11.294 1.00 85.56 99 LEU A O 1
ATOM 770 N N . LYS A 1 100 ? 32.633 30.914 -9.124 1.00 84.94 100 LYS A N 1
ATOM 771 C CA . LYS A 1 100 ? 33.957 31.536 -9.287 1.00 84.94 100 LYS A CA 1
ATOM 772 C C . LYS A 1 100 ? 35.003 30.547 -9.814 1.00 84.94 100 LYS A C 1
ATOM 774 O O . LYS A 1 100 ? 35.772 30.884 -10.709 1.00 84.94 100 LYS A O 1
ATOM 779 N N . SER A 1 101 ? 34.991 29.305 -9.322 1.00 83.94 101 SER A N 1
ATOM 780 C CA . SER A 1 101 ? 35.865 28.233 -9.823 1.00 83.94 101 SER A CA 1
ATOM 781 C C . SER A 1 101 ? 35.563 27.850 -11.278 1.00 83.94 101 SER A C 1
ATOM 783 O O . SER A 1 101 ? 36.494 27.645 -12.055 1.00 83.94 101 SER A O 1
ATOM 785 N N . MET A 1 102 ? 34.286 27.802 -11.672 1.00 84.31 102 MET A N 1
ATOM 786 C CA . MET A 1 102 ? 33.881 27.525 -13.054 1.00 84.31 102 MET A CA 1
ATOM 787 C C . MET A 1 102 ? 34.344 28.629 -14.014 1.00 84.31 102 MET A C 1
ATOM 789 O O . MET A 1 102 ? 34.840 28.315 -15.091 1.00 84.31 102 MET A O 1
ATOM 793 N N . ILE A 1 103 ? 34.220 29.902 -13.618 1.00 84.38 103 ILE A N 1
ATOM 794 C CA . ILE A 1 103 ? 34.673 31.053 -14.418 1.00 84.38 103 ILE A CA 1
ATOM 795 C C . ILE A 1 103 ? 36.202 31.056 -14.575 1.00 84.38 103 ILE A C 1
ATOM 797 O O . ILE A 1 103 ? 36.704 31.384 -15.645 1.00 84.38 103 ILE A O 1
ATOM 801 N N . GLY A 1 104 ? 36.941 30.655 -13.536 1.00 76.75 104 GLY A N 1
ATOM 802 C CA . GLY A 1 104 ? 38.406 30.592 -13.552 1.00 76.75 104 GLY A CA 1
ATOM 803 C C . GLY A 1 104 ? 39.014 29.315 -14.149 1.00 76.75 104 GLY A C 1
ATOM 804 O O . GLY A 1 104 ? 40.235 29.168 -14.129 1.00 76.75 104 GLY A O 1
ATOM 805 N N . SER A 1 105 ? 38.211 28.362 -14.635 1.00 77.31 105 SER A N 1
ATOM 806 C CA . SER A 1 105 ? 38.721 27.075 -15.123 1.00 77.31 105 SER A CA 1
ATOM 807 C C . SER A 1 105 ? 39.352 27.189 -16.514 1.00 77.31 105 SER A C 1
ATOM 809 O O . SER A 1 105 ? 38.694 27.566 -17.480 1.00 77.31 105 SER A O 1
ATOM 811 N N . THR A 1 106 ? 40.610 26.762 -16.648 1.00 68.50 106 THR A N 1
ATOM 812 C CA . THR A 1 106 ? 41.311 26.675 -17.943 1.00 68.50 106 THR A CA 1
ATOM 813 C C . THR A 1 106 ? 40.959 25.416 -18.741 1.00 68.50 106 THR A C 1
ATOM 815 O O . THR A 1 106 ? 41.200 25.366 -19.943 1.00 68.50 106 THR A O 1
ATOM 818 N N . ALA A 1 107 ? 40.367 24.401 -18.098 1.00 69.06 107 ALA A N 1
ATOM 819 C CA . ALA A 1 107 ? 40.025 23.124 -18.729 1.00 69.06 107 ALA A CA 1
ATOM 820 C C . ALA A 1 107 ? 38.797 23.213 -19.651 1.00 69.06 107 ALA A C 1
ATOM 822 O O . ALA A 1 107 ? 38.659 22.418 -20.580 1.00 69.06 107 ALA A O 1
ATOM 823 N N . ARG A 1 108 ? 37.885 24.155 -19.380 1.00 72.12 108 ARG A N 1
ATOM 824 C CA . ARG A 1 108 ? 36.714 24.458 -20.214 1.00 72.12 108 ARG A CA 1
ATOM 825 C C . ARG A 1 108 ? 36.471 25.970 -20.202 1.00 72.12 108 ARG A C 1
ATOM 827 O O . ARG A 1 108 ? 35.749 26.438 -19.321 1.00 72.12 108 ARG A O 1
ATOM 834 N N . PRO A 1 109 ? 37.063 26.729 -21.138 1.00 77.62 109 PRO A N 1
ATOM 835 C CA . PRO A 1 109 ? 36.868 28.172 -21.201 1.00 77.62 109 PRO A CA 1
ATOM 836 C C . PRO A 1 109 ? 35.383 28.516 -21.369 1.00 77.62 109 PRO A C 1
ATOM 838 O O . PRO A 1 109 ? 34.642 27.831 -22.081 1.00 77.62 109 PRO A O 1
ATOM 841 N N . ILE A 1 110 ? 34.940 29.563 -20.675 1.00 83.62 110 ILE A N 1
ATOM 842 C CA . ILE A 1 110 ? 33.548 30.018 -20.713 1.00 83.62 110 ILE A CA 1
ATOM 843 C C . ILE A 1 110 ? 33.313 30.972 -21.886 1.00 83.62 110 ILE A C 1
ATOM 845 O O . ILE A 1 110 ? 34.193 31.737 -22.270 1.00 83.62 110 ILE A O 1
ATOM 849 N N . PHE A 1 111 ? 32.098 30.958 -22.427 1.00 86.12 111 PHE A N 1
ATOM 850 C CA . PHE A 1 111 ? 31.653 31.911 -23.443 1.00 86.12 111 PHE A CA 1
ATOM 851 C C . PHE A 1 111 ? 30.262 32.448 -23.088 1.00 86.12 111 PHE A C 1
ATOM 853 O O . PHE A 1 111 ? 29.394 31.689 -22.655 1.00 86.12 111 PHE A O 1
ATOM 860 N N . LEU A 1 112 ? 30.022 33.752 -23.241 1.00 86.75 112 LEU A N 1
ATOM 861 C CA . LEU A 1 112 ? 28.768 34.380 -22.804 1.00 86.75 112 LEU A CA 1
ATOM 862 C C . LEU A 1 112 ? 27.728 34.437 -23.934 1.00 86.75 112 LEU A C 1
ATOM 864 O O . LEU A 1 112 ? 27.982 34.979 -25.013 1.00 86.75 112 LEU A O 1
ATOM 868 N N . GLY A 1 113 ? 26.532 33.903 -23.665 1.00 81.12 113 GLY A N 1
ATOM 869 C CA . GLY A 1 113 ? 25.340 34.053 -24.501 1.00 81.12 113 GLY A CA 1
ATOM 870 C C . GLY A 1 113 ? 24.741 35.464 -24.443 1.00 81.12 113 GLY A C 1
ATOM 871 O O . GLY A 1 113 ? 25.410 36.419 -24.052 1.00 81.12 113 GLY A O 1
ATOM 872 N N . GLU A 1 114 ? 23.497 35.628 -24.896 1.00 81.81 114 GLU A N 1
ATOM 873 C CA . GLU A 1 114 ? 22.756 36.895 -24.753 1.00 81.81 114 GLU A CA 1
ATOM 874 C C . GLU A 1 114 ? 22.285 37.018 -23.301 1.00 81.81 114 GLU A C 1
ATOM 876 O O . GLU A 1 114 ? 21.336 36.346 -22.901 1.00 81.81 114 GLU A O 1
ATOM 881 N N . LEU A 1 115 ? 22.993 37.816 -22.500 1.00 84.44 115 LEU A N 1
ATOM 882 C CA . LEU A 1 115 ? 22.716 37.998 -21.076 1.00 84.44 115 LEU A CA 1
ATOM 883 C C . LEU A 1 115 ? 22.144 39.392 -20.818 1.00 84.44 115 LEU A C 1
ATOM 885 O O . LEU A 1 115 ? 22.545 40.363 -21.458 1.00 84.44 115 LEU A O 1
ATOM 889 N N . THR A 1 116 ? 21.231 39.495 -19.854 1.00 81.81 116 THR A N 1
ATOM 890 C CA . THR A 1 116 ? 20.714 40.793 -19.394 1.00 81.81 116 THR A CA 1
ATOM 891 C C . THR A 1 116 ? 21.722 41.506 -18.481 1.00 81.81 116 THR A C 1
ATOM 893 O O . THR A 1 116 ? 22.637 40.879 -17.941 1.00 81.81 116 THR A O 1
ATOM 896 N N . GLY A 1 117 ? 21.540 42.812 -18.260 1.00 76.44 117 GLY A N 1
ATOM 897 C CA . GLY A 1 117 ? 22.379 43.606 -17.352 1.00 76.44 117 GLY A CA 1
ATOM 898 C C . GLY A 1 117 ? 22.503 43.014 -15.948 1.00 76.44 117 GLY A C 1
ATOM 899 O O . GLY A 1 117 ? 23.605 42.849 -15.427 1.00 76.44 117 GLY A O 1
ATOM 900 N N . ASP A 1 118 ? 21.384 42.575 -15.364 1.00 80.12 118 ASP A N 1
ATOM 901 C CA . ASP A 1 118 ? 21.373 41.931 -14.045 1.00 80.12 118 ASP A CA 1
ATOM 902 C C . ASP A 1 118 ? 22.166 40.615 -14.022 1.00 80.12 118 ASP A C 1
ATOM 904 O O . ASP A 1 118 ? 22.855 40.315 -13.046 1.00 80.12 118 ASP A O 1
ATOM 908 N N . GLN A 1 119 ? 22.111 39.837 -15.105 1.00 86.25 119 GLN A N 1
ATOM 909 C CA . GLN A 1 119 ? 22.862 38.587 -15.239 1.00 86.25 119 GLN A CA 1
ATOM 910 C C . GLN A 1 119 ? 24.365 38.837 -15.367 1.00 86.25 119 GLN A C 1
ATOM 912 O O . GLN A 1 119 ? 25.166 38.136 -14.745 1.00 86.25 119 GLN A O 1
ATOM 917 N N . LEU A 1 120 ? 24.747 39.861 -16.132 1.00 85.00 120 LEU A N 1
ATOM 918 C CA . LEU A 1 120 ? 26.130 40.321 -16.231 1.00 85.00 120 LEU A CA 1
ATOM 919 C C . LEU A 1 120 ? 26.648 40.846 -14.892 1.00 85.00 120 LEU A C 1
ATOM 921 O O . LEU A 1 120 ? 27.779 40.528 -14.525 1.00 85.00 120 LEU A O 1
ATOM 925 N N . ARG A 1 121 ? 25.819 41.571 -14.129 1.00 84.00 121 ARG A N 1
ATOM 926 C CA . ARG A 1 121 ? 26.172 42.036 -12.782 1.00 84.00 121 ARG A CA 1
ATOM 927 C C . ARG A 1 121 ? 26.465 40.861 -11.852 1.00 84.00 121 ARG A C 1
ATOM 929 O O . ARG A 1 121 ? 27.536 40.841 -11.248 1.00 84.00 121 ARG A O 1
ATOM 936 N N . ILE A 1 122 ? 25.591 39.850 -11.813 1.00 85.31 122 ILE A N 1
ATOM 937 C CA . ILE A 1 122 ? 25.803 38.641 -10.998 1.00 85.31 122 ILE A CA 1
ATOM 938 C C . ILE A 1 122 ? 27.139 37.976 -11.350 1.00 85.31 122 ILE A C 1
ATOM 940 O O . ILE A 1 122 ? 27.918 37.663 -10.453 1.00 85.31 122 ILE A O 1
ATOM 944 N N . LEU A 1 123 ? 27.435 37.782 -12.639 1.00 86.38 123 LEU A N 1
ATOM 945 C CA . LEU A 1 123 ? 28.707 37.186 -13.058 1.00 86.38 123 LEU A CA 1
ATOM 946 C C . LEU A 1 123 ? 29.905 38.075 -12.693 1.00 86.38 123 LEU A C 1
ATOM 948 O O . LEU A 1 123 ? 30.934 37.556 -12.257 1.00 86.38 123 LEU A O 1
ATOM 952 N N . SER A 1 124 ? 29.771 39.399 -12.832 1.00 84.88 124 SER A N 1
ATOM 953 C CA . SER A 1 124 ? 30.820 40.369 -12.494 1.00 84.88 124 SER A CA 1
ATOM 954 C C . SER A 1 124 ? 31.203 40.334 -11.013 1.00 84.88 124 SER A C 1
ATOM 956 O O . SER A 1 124 ? 32.385 40.397 -10.699 1.00 84.88 124 SER A O 1
ATOM 958 N N . GLU A 1 125 ? 30.230 40.164 -10.116 1.00 85.31 125 GLU A N 1
ATOM 959 C CA . GLU A 1 125 ? 30.444 40.077 -8.664 1.00 85.31 125 GLU A CA 1
ATOM 960 C C . GLU A 1 125 ? 31.087 38.745 -8.237 1.00 85.31 125 GLU A C 1
ATOM 962 O O . GLU A 1 125 ? 31.622 38.637 -7.135 1.00 85.31 125 GLU A O 1
ATOM 967 N N . HIS A 1 126 ? 31.038 37.723 -9.099 1.00 86.19 126 HIS A N 1
ATOM 968 C CA . HIS A 1 126 ? 31.380 36.341 -8.754 1.00 86.19 126 HIS A CA 1
ATOM 969 C C . HIS A 1 126 ? 32.536 35.757 -9.582 1.00 86.19 126 HIS A C 1
ATOM 971 O O . HIS A 1 126 ? 32.611 34.540 -9.751 1.00 86.19 126 HIS A O 1
ATOM 977 N N . GLY A 1 127 ? 33.469 36.588 -10.060 1.00 82.00 127 GLY A N 1
ATOM 978 C CA . GLY A 1 127 ? 34.719 36.133 -10.687 1.00 82.00 127 GLY A CA 1
ATOM 979 C C . GLY A 1 127 ? 34.965 36.646 -12.107 1.00 82.00 127 GLY A C 1
ATOM 980 O O . GLY A 1 127 ? 36.104 36.613 -12.571 1.00 82.00 127 GLY A O 1
ATOM 981 N N . LEU A 1 128 ? 33.927 37.105 -12.821 1.00 87.31 128 LEU A N 1
ATOM 982 C CA . LEU A 1 128 ? 34.064 37.520 -14.225 1.00 87.31 128 LEU A CA 1
ATOM 983 C C . LEU A 1 128 ? 34.851 38.830 -14.365 1.00 87.31 128 LEU A C 1
ATOM 985 O O . LEU A 1 128 ? 35.627 38.991 -15.306 1.00 87.31 128 LEU A O 1
ATOM 989 N N . ARG A 1 129 ? 34.665 39.752 -13.417 1.00 85.06 129 ARG A N 1
ATOM 990 C CA . ARG A 1 129 ? 35.360 41.041 -13.373 1.00 85.06 129 ARG A CA 1
ATOM 991 C C . ARG A 1 129 ? 36.849 40.866 -13.103 1.00 85.06 129 ARG A C 1
ATOM 993 O O . ARG A 1 129 ? 37.661 41.539 -13.731 1.00 85.06 129 ARG A O 1
ATOM 1000 N N . GLU A 1 130 ? 37.207 39.961 -12.195 1.00 83.81 130 GLU A N 1
ATOM 1001 C CA . GLU A 1 130 ? 38.606 39.657 -11.896 1.00 83.81 130 GLU A CA 1
ATOM 1002 C C . GLU A 1 130 ? 39.291 38.934 -13.063 1.00 83.81 130 GLU A C 1
ATOM 1004 O O . GLU A 1 130 ? 40.458 39.199 -13.338 1.00 83.81 130 GLU A O 1
ATOM 1009 N N . ALA A 1 131 ? 38.565 38.065 -13.777 1.00 80.12 131 ALA A N 1
ATOM 1010 C CA . ALA A 1 131 ? 39.089 37.343 -14.935 1.00 80.12 131 ALA A CA 1
ATOM 1011 C C . ALA A 1 131 ? 39.289 38.236 -16.179 1.00 80.12 131 ALA A C 1
ATOM 1013 O O . ALA A 1 131 ? 40.219 38.004 -16.949 1.00 80.12 131 ALA A O 1
ATOM 1014 N N . TYR A 1 132 ? 38.453 39.266 -16.370 1.00 85.19 132 TYR A N 1
ATOM 1015 C CA . TYR A 1 132 ? 38.478 40.148 -17.546 1.00 85.19 132 TYR A CA 1
ATOM 1016 C C . TYR A 1 132 ? 38.374 41.628 -17.153 1.00 85.19 132 TYR A C 1
ATOM 1018 O O . TYR A 1 132 ? 37.391 42.294 -17.457 1.00 85.19 132 TYR A O 1
ATOM 1026 N N . SER A 1 133 ? 39.389 42.175 -16.486 1.00 83.69 133 SER A N 1
ATOM 1027 C CA . SER A 1 133 ? 39.330 43.524 -15.898 1.00 83.69 133 SER A CA 1
ATOM 1028 C C . SER A 1 133 ? 39.240 44.677 -16.913 1.00 83.69 133 SER A C 1
ATOM 1030 O O . SER A 1 133 ? 38.558 45.671 -16.660 1.00 83.69 133 SER A O 1
ATOM 1032 N N . THR A 1 134 ? 39.885 44.567 -18.080 1.00 86.56 134 THR A N 1
ATOM 1033 C CA . THR A 1 134 ? 39.989 45.674 -19.052 1.00 86.56 134 THR A CA 1
ATOM 1034 C C . THR A 1 134 ? 38.637 46.135 -19.627 1.00 86.56 134 THR A C 1
ATOM 1036 O O . THR A 1 134 ? 38.392 47.345 -19.619 1.00 86.56 134 THR A O 1
ATOM 1039 N N . PRO A 1 135 ? 37.727 45.242 -20.077 1.00 87.50 135 PRO A N 1
ATOM 1040 C CA . PRO A 1 135 ? 36.377 45.641 -20.490 1.00 87.50 135 PRO A CA 1
ATOM 1041 C C . PRO A 1 135 ? 35.569 46.345 -19.387 1.00 87.50 135 PRO A C 1
ATOM 1043 O O . PRO A 1 135 ? 34.886 47.331 -19.665 1.00 87.50 135 PRO A O 1
ATOM 1046 N N . PHE A 1 136 ? 35.682 45.899 -18.128 1.00 87.06 136 PHE A N 1
ATOM 1047 C CA . PHE A 1 136 ? 34.946 46.500 -17.008 1.00 87.06 136 PHE A CA 1
ATOM 1048 C C . PHE A 1 136 ? 35.439 47.911 -16.657 1.00 87.06 136 PHE A C 1
ATOM 1050 O O . PHE A 1 136 ? 34.613 48.784 -16.407 1.00 87.06 136 PHE A O 1
ATOM 1057 N N . ILE A 1 137 ? 36.749 48.179 -16.721 1.00 87.00 137 ILE A N 1
ATOM 1058 C CA . ILE A 1 137 ? 37.299 49.531 -16.486 1.00 87.00 137 ILE A CA 1
ATOM 1059 C C . ILE A 1 137 ? 36.735 50.540 -17.501 1.00 87.00 137 ILE A C 1
ATOM 1061 O O . ILE A 1 137 ? 36.387 51.669 -17.152 1.00 87.00 137 ILE A O 1
ATOM 1065 N N . ARG A 1 138 ? 36.616 50.138 -18.773 1.00 86.56 138 ARG A N 1
ATOM 1066 C CA . ARG A 1 138 ? 36.041 50.988 -19.827 1.00 86.56 138 ARG A CA 1
ATOM 1067 C C . ARG A 1 138 ? 34.551 51.251 -19.594 1.00 86.56 138 ARG A C 1
ATOM 1069 O O . ARG A 1 138 ? 34.105 52.382 -19.769 1.00 86.56 138 ARG A O 1
ATOM 1076 N N . TYR A 1 139 ? 33.808 50.219 -19.194 1.00 87.44 139 TYR A N 1
ATOM 1077 C CA . TYR A 1 139 ? 32.394 50.324 -18.829 1.00 87.44 139 TYR A CA 1
ATOM 1078 C C . TYR A 1 139 ? 32.172 51.329 -17.687 1.00 87.44 139 TYR A C 1
ATOM 1080 O O . TYR A 1 139 ? 31.316 52.203 -17.797 1.00 87.44 139 TYR A O 1
ATOM 1088 N N . GLU A 1 140 ? 32.979 51.266 -16.626 1.00 86.31 140 GLU A N 1
ATOM 1089 C CA . GLU A 1 140 ? 32.834 52.148 -15.460 1.00 86.31 140 GLU A CA 1
ATOM 1090 C C . GLU A 1 140 ? 33.088 53.615 -15.789 1.00 86.31 140 GLU A C 1
ATOM 1092 O O . GLU A 1 140 ? 32.304 54.477 -15.394 1.00 86.31 140 GLU A O 1
ATOM 1097 N N . LYS A 1 141 ? 34.130 53.892 -16.580 1.00 88.44 141 LYS A N 1
ATOM 1098 C CA . LYS A 1 141 ? 34.428 55.253 -17.034 1.00 88.44 141 LYS A CA 1
ATOM 1099 C C . LYS A 1 141 ? 33.252 55.864 -17.808 1.00 88.44 141 LYS A C 1
ATOM 1101 O O . LYS A 1 141 ? 32.888 57.012 -17.570 1.00 88.44 141 LYS A O 1
ATOM 1106 N N . GLN A 1 142 ? 32.640 55.087 -18.702 1.00 87.44 142 GLN A N 1
ATOM 1107 C CA . GLN A 1 142 ? 31.496 55.532 -19.501 1.00 87.44 142 GLN A CA 1
ATOM 1108 C C . GLN A 1 142 ? 30.261 55.815 -18.625 1.00 87.44 142 GLN A C 1
ATOM 1110 O O . GLN A 1 142 ? 29.607 56.843 -18.795 1.00 87.44 142 GLN A O 1
ATOM 1115 N N . MET A 1 143 ? 29.971 54.946 -17.650 1.00 86.38 143 MET A N 1
ATOM 1116 C CA . MET A 1 143 ? 28.848 55.132 -16.720 1.00 86.38 143 MET A CA 1
ATOM 1117 C C . MET A 1 143 ? 29.011 56.383 -15.840 1.00 86.38 143 MET A C 1
ATOM 1119 O O . MET A 1 143 ? 28.026 57.067 -15.549 1.00 86.38 143 MET A O 1
ATOM 1123 N N . GLU A 1 144 ? 30.243 56.708 -15.434 1.00 87.25 144 GLU A N 1
ATOM 1124 C CA . GLU A 1 144 ? 30.543 57.906 -14.642 1.00 87.25 144 GLU A CA 1
ATOM 1125 C C . GLU A 1 144 ? 30.322 59.204 -15.443 1.00 87.25 144 GLU A C 1
ATOM 1127 O O . GLU A 1 144 ? 29.778 60.182 -14.923 1.00 87.25 144 GLU A O 1
ATOM 1132 N N . GLU A 1 145 ? 30.713 59.220 -16.721 1.00 88.25 145 GLU A N 1
ATOM 1133 C CA . GLU A 1 145 ? 30.493 60.358 -17.624 1.00 88.25 145 GLU A CA 1
ATOM 1134 C C . GLU A 1 145 ? 28.992 60.617 -17.857 1.00 88.25 145 GLU A C 1
ATOM 1136 O O . GLU A 1 145 ? 28.540 61.765 -17.802 1.00 88.25 145 GLU A O 1
ATOM 1141 N N . GLU A 1 146 ? 28.200 59.558 -18.031 1.00 89.12 146 GLU A N 1
ATOM 1142 C CA . GLU A 1 146 ? 26.748 59.644 -18.228 1.00 89.12 146 GLU A CA 1
ATOM 1143 C C . GLU A 1 146 ? 26.009 60.137 -16.965 1.00 89.12 146 GLU A C 1
ATOM 1145 O O . GLU A 1 146 ? 25.099 60.965 -17.057 1.00 89.12 146 GLU A O 1
ATOM 1150 N N . GLU A 1 147 ? 26.432 59.723 -15.762 1.00 86.56 147 GLU A N 1
ATOM 1151 C CA . GLU A 1 147 ? 25.847 60.207 -14.498 1.00 86.56 147 GLU A CA 1
ATOM 1152 C C . GLU A 1 147 ? 26.133 61.693 -14.246 1.00 86.56 147 GLU A C 1
ATOM 1154 O O . GLU A 1 147 ? 25.258 62.435 -13.787 1.00 86.56 147 GLU A O 1
ATOM 1159 N N . LYS A 1 148 ? 27.330 62.168 -14.606 1.00 87.81 148 LYS A N 1
ATOM 1160 C CA . LYS A 1 148 ? 27.650 63.604 -14.564 1.00 87.81 148 LYS A CA 1
ATOM 1161 C C . LYS A 1 148 ? 26.734 64.408 -15.488 1.00 87.81 148 LYS A C 1
ATOM 1163 O O . LYS A 1 148 ? 26.336 65.513 -15.124 1.00 87.81 148 LYS A O 1
ATOM 1168 N N . GLY A 1 149 ? 26.372 63.860 -16.651 1.00 87.88 149 GLY A N 1
ATOM 1169 C CA . GLY A 1 149 ? 25.416 64.475 -17.576 1.00 87.88 149 GLY A CA 1
ATOM 1170 C C . GLY A 1 149 ? 24.005 64.592 -16.992 1.00 87.88 149 GLY A C 1
ATOM 1171 O O . GLY A 1 149 ? 23.413 65.670 -17.041 1.00 87.88 149 GLY A O 1
ATOM 1172 N N . ARG A 1 150 ? 23.489 63.514 -16.385 1.00 89.81 150 ARG A N 1
ATOM 1173 C CA . ARG A 1 150 ? 22.143 63.484 -15.778 1.00 89.81 150 ARG A CA 1
ATOM 1174 C C . ARG A 1 150 ? 21.992 64.440 -14.591 1.00 89.81 150 ARG A C 1
ATOM 1176 O O . ARG A 1 150 ? 20.945 65.066 -14.450 1.00 89.81 150 ARG A O 1
ATOM 1183 N N . ASN A 1 151 ? 23.023 64.578 -13.753 1.00 86.31 151 ASN A N 1
ATOM 1184 C CA . ASN A 1 151 ? 22.983 65.489 -12.602 1.00 86.31 151 ASN A CA 1
ATOM 1185 C C . ASN A 1 151 ? 22.838 66.962 -13.014 1.00 86.31 151 ASN A C 1
ATOM 1187 O O . ASN A 1 151 ? 22.034 67.679 -12.424 1.00 86.31 151 ASN A O 1
ATOM 1191 N N . ARG A 1 152 ? 23.551 67.404 -14.060 1.00 88.50 152 ARG A N 1
ATOM 1192 C CA . ARG A 1 152 ? 23.460 68.796 -14.542 1.00 88.50 152 ARG A CA 1
ATOM 1193 C C . ARG A 1 152 ? 22.052 69.150 -15.030 1.00 88.50 152 ARG A C 1
ATOM 1195 O O . ARG A 1 152 ? 21.511 70.185 -14.661 1.00 88.50 152 ARG A O 1
ATOM 1202 N N . GLU A 1 153 ? 21.441 68.272 -15.822 1.00 86.00 153 GLU A N 1
ATOM 1203 C CA . GLU A 1 153 ? 20.091 68.481 -16.368 1.00 86.00 153 GLU A CA 1
ATOM 1204 C C . GLU A 1 153 ? 19.008 68.501 -15.271 1.00 86.00 153 GLU A C 1
ATOM 1206 O O . GLU A 1 153 ? 18.048 69.277 -15.338 1.00 86.00 153 GLU A O 1
ATOM 1211 N N . TYR A 1 154 ? 19.184 67.685 -14.227 1.00 86.81 154 TYR A N 1
ATOM 1212 C CA . TYR A 1 154 ? 18.307 67.666 -13.056 1.00 86.81 154 TYR A CA 1
ATOM 1213 C C . TYR A 1 154 ? 18.322 69.010 -12.310 1.00 86.81 154 TYR A C 1
ATOM 1215 O O . TYR A 1 154 ? 17.265 69.585 -12.039 1.00 86.81 154 TYR A O 1
ATOM 1223 N N . GLU A 1 155 ? 19.511 69.550 -12.030 1.00 87.56 155 GLU A N 1
ATOM 1224 C CA . GLU A 1 155 ? 19.667 70.839 -11.344 1.00 87.56 155 GLU A CA 1
ATOM 1225 C C . GLU A 1 155 ? 19.039 71.998 -12.137 1.00 87.56 155 GLU A C 1
ATOM 1227 O O . GLU A 1 155 ? 18.340 72.842 -11.565 1.00 87.56 155 GLU A O 1
ATOM 1232 N N . GLU A 1 156 ? 19.220 72.018 -13.461 1.00 88.88 156 GLU A N 1
ATOM 1233 C CA . GLU A 1 156 ? 18.617 73.027 -14.340 1.00 88.88 156 GLU A CA 1
ATOM 1234 C C . GLU A 1 156 ? 17.081 72.967 -14.348 1.00 88.88 156 GLU A C 1
ATOM 1236 O O . GLU A 1 156 ? 16.413 74.008 -14.340 1.00 88.88 156 GLU A O 1
ATOM 1241 N N . SER A 1 157 ? 16.508 71.762 -14.328 1.00 86.75 157 SER A N 1
ATOM 1242 C CA . SER A 1 157 ? 15.055 71.547 -14.357 1.00 86.75 157 SER A CA 1
ATOM 1243 C C . SER A 1 157 ? 14.383 71.951 -13.040 1.00 86.75 157 SER A C 1
ATOM 1245 O O . SER A 1 157 ? 13.359 72.640 -13.052 1.00 86.75 157 SER A O 1
ATOM 1247 N N . ILE A 1 158 ? 14.997 71.621 -11.897 1.00 85.94 158 ILE A N 1
ATOM 1248 C CA . ILE A 1 158 ? 14.517 72.032 -10.565 1.00 85.94 158 ILE A CA 1
ATOM 1249 C C . ILE A 1 158 ? 14.542 73.555 -10.408 1.00 85.94 158 ILE A C 1
ATOM 1251 O O . ILE A 1 158 ? 13.629 74.138 -9.817 1.00 85.94 158 ILE A O 1
ATOM 1255 N N . LYS A 1 159 ? 15.570 74.219 -10.950 1.00 87.44 159 LYS A N 1
ATOM 1256 C CA . LYS A 1 159 ? 15.669 75.680 -10.906 1.00 87.44 159 LYS A CA 1
ATOM 1257 C C . LYS A 1 159 ? 14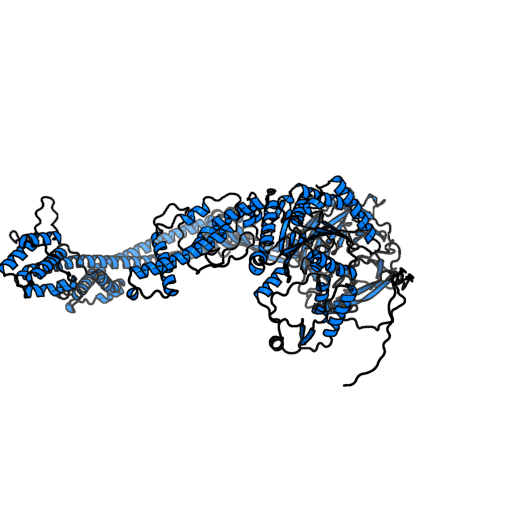.511 76.345 -11.658 1.00 87.44 159 LYS A C 1
ATOM 1259 O O . LYS A 1 159 ? 13.825 77.187 -11.083 1.00 87.44 159 LYS A O 1
ATOM 1264 N N . LYS A 1 160 ? 14.237 75.913 -12.897 1.00 87.00 160 LYS A N 1
ATOM 1265 C CA . LYS A 1 160 ? 13.125 76.438 -13.716 1.00 87.00 160 LYS A CA 1
ATOM 1266 C C . LYS A 1 160 ? 11.757 76.260 -13.046 1.00 87.00 160 LYS A C 1
ATOM 1268 O O . LYS A 1 160 ? 10.927 77.163 -13.108 1.00 87.00 160 LYS A O 1
ATOM 1273 N N . MET A 1 161 ? 11.536 75.124 -12.383 1.00 85.50 161 MET A N 1
ATOM 1274 C CA . MET A 1 161 ? 10.307 74.841 -11.635 1.00 85.50 161 MET A CA 1
ATOM 1275 C C . MET A 1 161 ? 10.070 75.863 -10.509 1.00 85.50 161 MET A C 1
ATOM 1277 O O . MET A 1 161 ? 9.000 76.469 -10.442 1.00 85.50 161 MET A O 1
ATOM 1281 N N . LYS A 1 162 ? 11.074 76.102 -9.653 1.00 82.94 162 LYS A N 1
ATOM 1282 C CA . LYS A 1 162 ? 10.946 77.022 -8.506 1.00 82.94 162 LYS A CA 1
ATOM 1283 C C . LYS A 1 162 ? 10.678 78.467 -8.924 1.00 82.94 162 LYS A C 1
ATOM 1285 O O . LYS A 1 162 ? 9.913 79.162 -8.255 1.00 82.94 162 LYS A O 1
ATOM 1290 N N . ASP A 1 163 ? 11.284 78.910 -10.021 1.00 83.69 163 ASP A N 1
ATOM 1291 C CA . ASP A 1 163 ? 11.086 80.266 -10.537 1.00 83.69 163 ASP A CA 1
ATOM 1292 C C . ASP A 1 163 ? 9.644 80.476 -11.033 1.00 83.69 163 ASP A C 1
ATOM 1294 O O . ASP A 1 163 ? 9.049 81.519 -10.758 1.00 83.69 163 ASP A O 1
ATOM 1298 N N . SER A 1 164 ? 9.033 79.466 -11.670 1.00 81.69 164 SER A N 1
ATOM 1299 C CA . SER A 1 164 ? 7.635 79.552 -12.112 1.00 81.69 164 SER A CA 1
ATOM 1300 C C . SER A 1 164 ? 6.633 79.610 -10.957 1.00 81.69 164 SER A C 1
ATOM 1302 O O . SER A 1 164 ? 5.608 80.268 -11.109 1.00 81.69 164 SER A O 1
ATOM 1304 N N . MET A 1 165 ? 6.870 78.912 -9.843 1.00 80.06 165 MET A N 1
ATOM 1305 C CA . MET A 1 165 ? 5.907 78.873 -8.731 1.00 80.06 165 MET A CA 1
ATOM 1306 C C . MET A 1 165 ? 5.870 80.199 -7.965 1.00 80.06 165 MET A C 1
ATOM 1308 O O . MET A 1 165 ? 4.797 80.706 -7.644 1.00 80.06 165 MET A O 1
ATOM 1312 N N . LYS A 1 166 ? 7.036 80.831 -7.773 1.00 81.50 166 LYS A N 1
ATOM 1313 C CA . LYS A 1 166 ? 7.140 82.162 -7.149 1.00 81.50 166 LYS A CA 1
ATOM 1314 C C . LYS A 1 166 ? 6.396 83.256 -7.915 1.00 81.50 166 LYS A C 1
ATOM 1316 O O . LYS A 1 166 ? 5.986 84.256 -7.327 1.00 81.50 166 LYS A O 1
ATOM 1321 N N . GLN A 1 167 ? 6.248 83.105 -9.229 1.00 82.00 167 GLN A N 1
ATOM 1322 C CA . GLN A 1 167 ? 5.533 84.076 -10.052 1.00 82.00 167 GLN A CA 1
ATOM 1323 C C . GLN A 1 167 ? 4.015 84.064 -9.781 1.00 82.00 167 GLN A C 1
ATOM 1325 O O . GLN A 1 167 ? 3.379 85.119 -9.859 1.00 82.00 167 GLN A O 1
ATOM 1330 N N . ASP A 1 168 ? 3.457 82.912 -9.396 1.00 82.44 168 ASP A N 1
ATOM 1331 C CA . ASP A 1 168 ? 2.010 82.693 -9.264 1.00 82.44 168 ASP A CA 1
ATOM 1332 C C . ASP A 1 168 ? 1.478 82.891 -7.825 1.00 82.44 168 ASP A C 1
ATOM 1334 O O . ASP A 1 168 ? 0.291 83.182 -7.643 1.00 82.44 168 ASP A O 1
ATOM 1338 N N . GLU A 1 169 ? 2.347 82.837 -6.806 1.00 81.44 169 GLU A N 1
ATOM 1339 C CA . GLU A 1 169 ? 2.034 82.945 -5.362 1.00 81.44 169 GLU A CA 1
ATOM 1340 C C . GLU A 1 169 ? 1.073 84.104 -5.024 1.00 81.44 169 GLU A C 1
ATOM 1342 O O . GLU A 1 169 ? 0.063 83.943 -4.328 1.00 81.44 169 GLU A O 1
ATOM 1347 N N . ARG A 1 170 ? 1.341 85.303 -5.565 1.00 81.12 170 ARG A N 1
ATOM 1348 C CA . ARG A 1 170 ? 0.512 86.494 -5.304 1.00 81.12 170 ARG A CA 1
ATOM 1349 C C . ARG A 1 170 ? -0.921 86.339 -5.808 1.00 81.12 170 ARG A C 1
ATOM 1351 O O . ARG A 1 170 ? -1.846 86.855 -5.177 1.00 81.12 170 ARG A O 1
ATOM 1358 N N . GLN A 1 171 ? -1.112 85.669 -6.941 1.00 78.56 171 GLN A N 1
ATOM 1359 C CA . GLN A 1 171 ? -2.440 85.454 -7.508 1.00 78.56 171 GLN A CA 1
ATOM 1360 C C . GLN A 1 171 ? -3.163 84.324 -6.761 1.00 78.56 171 GLN A C 1
ATOM 1362 O O . GLN A 1 171 ? -4.321 84.504 -6.386 1.00 78.56 171 GLN A O 1
ATOM 1367 N N . LEU A 1 172 ? -2.470 83.233 -6.420 1.00 80.56 172 LEU A N 1
ATOM 1368 C CA . LEU A 1 172 ? -3.022 82.134 -5.615 1.00 80.56 172 LEU A CA 1
ATOM 1369 C C . LEU A 1 172 ? -3.563 82.613 -4.260 1.00 80.56 172 LEU A C 1
ATOM 1371 O O . LEU A 1 172 ? -4.713 82.338 -3.907 1.00 80.56 172 LEU A O 1
ATOM 1375 N N . LYS A 1 173 ? -2.788 83.427 -3.534 1.00 82.19 173 LYS A N 1
ATOM 1376 C CA . LYS A 1 173 ? -3.204 83.996 -2.240 1.00 82.19 173 LYS A CA 1
ATOM 1377 C C . LYS A 1 173 ? -4.491 84.817 -2.341 1.00 82.19 173 LYS A C 1
ATOM 1379 O O . LYS A 1 173 ? -5.355 84.743 -1.463 1.00 82.19 173 LYS A O 1
ATOM 1384 N N . ARG A 1 174 ? -4.638 85.604 -3.411 1.00 79.69 174 ARG A N 1
ATOM 1385 C CA . ARG A 1 174 ? -5.837 86.419 -3.660 1.00 79.69 174 ARG A CA 1
ATOM 1386 C C . ARG A 1 174 ? -7.067 85.558 -3.984 1.00 79.69 174 ARG A C 1
ATOM 1388 O O . ARG A 1 174 ? -8.137 85.856 -3.461 1.00 79.69 174 ARG A O 1
ATOM 1395 N N . PHE A 1 175 ? -6.920 84.486 -4.765 1.00 80.06 175 PHE A N 1
ATOM 1396 C CA . PHE A 1 175 ? -8.010 83.547 -5.075 1.00 80.06 175 PHE A CA 1
ATOM 1397 C C . PHE A 1 175 ? -8.569 82.852 -3.827 1.00 80.06 175 PHE A C 1
ATOM 1399 O O . PHE A 1 175 ? -9.780 82.833 -3.587 1.00 80.06 175 PHE A O 1
ATOM 1406 N N . ILE A 1 176 ? -7.671 82.323 -2.994 1.00 80.69 176 ILE A N 1
ATOM 1407 C CA . ILE A 1 176 ? -8.028 81.612 -1.761 1.00 80.69 176 ILE A CA 1
ATOM 1408 C C . ILE A 1 176 ? -8.715 82.572 -0.777 1.00 80.69 176 ILE A C 1
ATOM 1410 O O . ILE A 1 176 ? -9.712 82.214 -0.153 1.00 80.69 176 ILE A O 1
ATOM 1414 N N . SER A 1 177 ? -8.240 83.819 -0.691 1.00 78.44 177 SER A N 1
ATOM 1415 C CA . SER A 1 177 ? -8.812 84.839 0.203 1.00 78.44 177 SER A CA 1
ATOM 1416 C C . SER A 1 177 ? -10.269 85.179 -0.132 1.00 78.44 177 SER A C 1
ATOM 1418 O O . SER A 1 177 ? -11.089 85.333 0.773 1.00 78.44 177 SER A O 1
ATOM 1420 N N . LEU A 1 178 ? -10.614 85.274 -1.420 1.00 78.25 178 LEU A N 1
ATOM 1421 C CA . LEU A 1 178 ? -11.997 85.490 -1.858 1.00 78.25 178 LEU A CA 1
ATOM 1422 C C . LEU A 1 178 ? -12.874 84.256 -1.597 1.00 78.25 178 LEU A C 1
ATOM 1424 O O . LEU A 1 178 ? -13.998 84.398 -1.122 1.00 78.25 178 LEU A O 1
ATOM 1428 N N . SER A 1 179 ? -12.322 83.054 -1.787 1.00 76.94 179 SER A N 1
ATOM 1429 C CA . SER A 1 179 ? -13.025 81.785 -1.541 1.00 76.94 179 SER A CA 1
ATOM 1430 C C . SER A 1 179 ? -13.405 81.573 -0.069 1.00 76.94 179 SER A C 1
ATOM 1432 O O . SER A 1 179 ? -14.490 81.070 0.227 1.00 76.94 179 SER A O 1
ATOM 1434 N N . VAL A 1 180 ? -12.549 81.992 0.871 1.00 77.25 180 VAL A N 1
ATOM 1435 C CA . VAL A 1 180 ? -12.849 81.936 2.315 1.00 77.25 180 VAL A CA 1
ATOM 1436 C C . VAL A 1 180 ? -13.990 82.890 2.686 1.00 77.25 180 VAL A C 1
ATOM 1438 O O . VAL A 1 180 ? -14.922 82.495 3.388 1.00 77.25 180 VAL A O 1
ATOM 1441 N N . ARG A 1 181 ? -13.958 84.131 2.180 1.00 74.44 181 ARG A N 1
ATOM 1442 C CA . ARG A 1 181 ? -15.007 85.135 2.434 1.00 74.44 181 ARG A CA 1
ATOM 1443 C C . ARG A 1 181 ? -16.370 84.706 1.899 1.00 74.44 181 ARG A C 1
ATOM 1445 O O . ARG A 1 181 ? -17.381 84.918 2.565 1.00 74.44 181 ARG A O 1
ATOM 1452 N N . ASP A 1 182 ? -16.382 84.079 0.730 1.00 77.31 182 ASP A N 1
ATOM 1453 C CA . ASP A 1 182 ? -17.591 83.542 0.114 1.00 77.31 182 ASP A CA 1
ATOM 1454 C C . ASP A 1 182 ? -18.248 82.463 0.983 1.00 77.31 182 ASP A C 1
ATOM 1456 O O . ASP A 1 182 ? -19.433 82.550 1.309 1.00 77.31 182 ASP A O 1
ATOM 1460 N N . CYS A 1 183 ? -17.450 81.527 1.503 1.00 74.56 183 CYS A N 1
ATOM 1461 C CA . CYS A 1 183 ? -17.935 80.497 2.422 1.00 74.56 183 CYS A CA 1
ATOM 1462 C C . CYS A 1 183 ? -18.523 81.077 3.725 1.00 74.56 183 CYS A C 1
ATOM 1464 O O . CYS A 1 183 ? -19.542 80.576 4.202 1.00 74.56 183 CYS A O 1
ATOM 1466 N N . TYR A 1 184 ? -17.935 82.138 4.294 1.00 73.56 184 TYR A N 1
ATOM 1467 C CA . TYR A 1 184 ? -18.481 82.785 5.497 1.00 73.56 184 TYR A CA 1
ATOM 1468 C C . TYR A 1 184 ? -19.826 83.465 5.267 1.00 73.56 184 TYR A C 1
ATOM 1470 O O . TYR A 1 184 ? -20.700 83.390 6.133 1.00 73.56 184 TYR A O 1
ATOM 1478 N N . SER A 1 185 ? -19.994 84.113 4.113 1.00 70.69 185 SER A N 1
ATOM 1479 C CA . SER A 1 185 ? -21.229 84.824 3.769 1.00 70.69 185 SER A CA 1
ATOM 1480 C C . SER A 1 185 ? -22.454 83.900 3.793 1.00 70.69 185 SER A C 1
ATOM 1482 O O . SER A 1 185 ? -23.530 84.302 4.230 1.00 70.69 185 SER A O 1
ATOM 1484 N N . HIS A 1 186 ? -22.273 82.634 3.404 1.00 70.81 186 HIS A N 1
ATOM 1485 C CA . HIS A 1 186 ? -23.320 81.616 3.431 1.00 70.81 186 HIS A CA 1
ATOM 1486 C C . HIS A 1 186 ? -23.622 81.078 4.835 1.00 70.81 186 HIS A C 1
ATOM 1488 O O . HIS A 1 186 ? -24.765 80.720 5.107 1.00 70.81 186 HIS A O 1
ATOM 1494 N N . LEU A 1 187 ? -22.631 81.017 5.731 1.00 68.69 187 LEU A N 1
ATOM 1495 C CA . LEU A 1 187 ? -22.800 80.443 7.073 1.00 68.69 187 LEU A CA 1
ATOM 1496 C C . LEU A 1 187 ? -23.399 81.429 8.082 1.00 68.69 187 LEU A C 1
ATOM 1498 O O . LEU A 1 187 ? -24.202 81.023 8.921 1.00 68.69 187 LEU A O 1
ATOM 1502 N N . TYR A 1 188 ? -23.069 82.722 7.983 1.00 70.81 188 TYR A N 1
ATOM 1503 C CA . TYR A 1 188 ? -23.587 83.757 8.887 1.00 70.81 188 TYR A CA 1
ATOM 1504 C C . TYR A 1 188 ? -24.190 84.947 8.120 1.00 70.81 188 TYR A C 1
ATOM 1506 O O . TYR A 1 188 ? -23.623 86.046 8.133 1.00 70.81 188 TYR A O 1
ATOM 1514 N N . PRO A 1 189 ? -25.368 84.779 7.484 1.00 67.06 189 PRO A N 1
ATOM 1515 C CA . PRO A 1 189 ? -25.976 85.827 6.657 1.00 67.06 189 PRO A CA 1
ATOM 1516 C C . PRO A 1 189 ? -26.269 87.120 7.435 1.00 67.06 189 PRO A C 1
ATOM 1518 O O . PRO A 1 189 ? -26.187 88.218 6.890 1.00 67.06 189 PRO A O 1
ATOM 1521 N N . SER A 1 190 ? -26.567 87.009 8.734 1.00 63.56 190 SER A N 1
ATOM 1522 C CA . SER A 1 190 ? -26.888 88.135 9.621 1.00 63.56 190 SER A CA 1
ATOM 1523 C C . SER A 1 190 ? -25.688 89.020 9.990 1.00 63.56 190 SER A C 1
ATOM 1525 O O . SER A 1 190 ? -25.896 90.108 10.526 1.00 63.56 190 SER A O 1
ATOM 1527 N N . LEU A 1 191 ? -24.453 88.603 9.674 1.00 66.56 191 LEU A N 1
ATOM 1528 C CA . LEU A 1 191 ? -23.224 89.376 9.912 1.00 66.56 191 LEU A CA 1
ATOM 1529 C C . LEU A 1 191 ? -22.784 90.233 8.706 1.00 66.56 191 LEU A C 1
ATOM 1531 O O . LEU A 1 191 ? -21.833 91.003 8.836 1.00 66.56 191 LEU A O 1
ATOM 1535 N N . TRP A 1 192 ? -23.488 90.134 7.567 1.00 60.78 192 TRP A N 1
ATOM 1536 C CA . TRP A 1 192 ? -23.326 90.977 6.366 1.00 60.78 192 TRP A CA 1
ATOM 1537 C C . TRP A 1 192 ? -21.888 90.975 5.802 1.00 60.78 192 TRP A C 1
ATOM 1539 O O . TRP A 1 192 ? -21.319 92.016 5.474 1.00 60.78 192 TRP A O 1
ATOM 1549 N N . ILE A 1 193 ? -21.286 89.786 5.691 1.00 65.75 193 ILE A N 1
ATOM 1550 C CA . ILE A 1 193 ? -19.947 89.571 5.117 1.00 65.75 193 ILE A CA 1
ATOM 1551 C C . ILE A 1 193 ? -20.070 89.396 3.596 1.00 65.75 193 ILE A C 1
ATOM 1553 O O . ILE A 1 193 ? -20.820 88.538 3.142 1.00 65.75 193 ILE A O 1
ATOM 1557 N N . SER A 1 194 ? -19.323 90.170 2.799 1.00 62.31 194 SER A N 1
ATOM 1558 C CA . SER A 1 194 ? -19.322 90.049 1.331 1.00 62.31 194 SER A CA 1
ATOM 1559 C C . SER A 1 194 ? -18.234 89.094 0.813 1.00 62.31 194 SER A C 1
ATOM 1561 O O . SER A 1 194 ? -17.054 89.236 1.166 1.00 62.31 194 SER A O 1
ATOM 1563 N N . GLY A 1 195 ? -18.658 88.128 -0.012 1.00 64.50 195 GLY A N 1
ATOM 1564 C CA . GLY A 1 195 ? -17.854 87.114 -0.709 1.00 64.50 195 GLY A CA 1
ATOM 1565 C C . GLY A 1 195 ? -17.476 87.502 -2.142 1.00 64.50 195 GLY A C 1
ATOM 1566 O O . GLY A 1 195 ? -17.045 88.635 -2.374 1.00 64.50 195 GLY A O 1
ATOM 1567 N N . PHE A 1 196 ? -17.628 86.577 -3.099 1.00 68.88 196 PHE A N 1
ATOM 1568 C CA . PHE A 1 196 ? -17.439 86.894 -4.519 1.00 68.88 196 PHE A CA 1
ATOM 1569 C C . PHE A 1 196 ? -18.530 87.855 -5.007 1.00 68.88 196 PHE A C 1
ATOM 1571 O O . PHE A 1 196 ? -19.716 87.682 -4.734 1.00 68.88 196 PHE A O 1
ATOM 1578 N N . THR A 1 197 ? -18.120 88.883 -5.746 1.00 64.19 197 THR A N 1
ATOM 1579 C CA . THR A 1 197 ? -19.019 89.801 -6.452 1.00 64.19 197 THR A CA 1
ATOM 1580 C C . THR A 1 197 ? -18.580 89.887 -7.914 1.00 64.19 197 THR A C 1
ATOM 1582 O O . THR A 1 197 ? -17.385 89.718 -8.174 1.00 64.19 197 THR A O 1
ATOM 1585 N N . PRO A 1 198 ? -19.487 90.190 -8.864 1.00 60.34 198 PRO A N 1
ATOM 1586 C CA . PRO A 1 198 ? -19.134 90.339 -10.280 1.00 60.34 198 PRO A CA 1
ATOM 1587 C C . PRO A 1 198 ? -17.989 91.339 -10.512 1.00 60.34 198 PRO A C 1
ATOM 1589 O O . PRO A 1 198 ? -17.154 91.140 -11.386 1.00 60.34 198 PRO A O 1
ATOM 1592 N N . ASP A 1 199 ? -17.890 92.365 -9.663 1.00 59.22 199 ASP A N 1
ATOM 1593 C CA . ASP A 1 199 ? -16.845 93.395 -9.732 1.00 59.22 199 ASP A CA 1
ATOM 1594 C C . ASP A 1 199 ? -15.460 92.929 -9.224 1.00 59.22 199 ASP A C 1
ATOM 1596 O O . ASP A 1 199 ? -14.461 93.618 -9.427 1.00 59.22 199 ASP A O 1
ATOM 1600 N N . ASN A 1 200 ? -15.379 91.774 -8.547 1.00 62.31 200 ASN A N 1
ATOM 1601 C CA . ASN A 1 200 ? -14.162 91.253 -7.906 1.00 62.31 200 ASN A CA 1
ATOM 1602 C C . ASN A 1 200 ? -13.592 89.981 -8.569 1.00 62.31 200 ASN A C 1
ATOM 1604 O O . ASN A 1 200 ? -12.555 89.472 -8.121 1.00 62.31 200 ASN A O 1
ATOM 1608 N N . GLU A 1 201 ? -14.219 89.467 -9.632 1.00 61.94 201 GLU A N 1
ATOM 1609 C CA . GLU A 1 201 ? -13.689 88.351 -10.423 1.00 61.94 201 GLU A CA 1
ATOM 1610 C C . GLU A 1 201 ? -12.609 88.826 -11.414 1.00 61.94 201 GLU A C 1
ATOM 1612 O O . GLU A 1 201 ? -12.781 89.791 -12.152 1.00 61.94 201 GLU A O 1
ATOM 1617 N N . SER A 1 202 ? -11.456 88.144 -11.432 1.00 64.19 202 SER A N 1
ATOM 1618 C CA . SER A 1 202 ? -10.362 88.404 -12.380 1.00 64.19 202 SER A CA 1
ATOM 1619 C C . SER A 1 202 ? -10.428 87.412 -13.541 1.00 64.19 202 SER A C 1
ATOM 1621 O O . SER A 1 202 ? -10.603 86.214 -13.318 1.00 64.19 202 SER A O 1
ATOM 1623 N N . LEU A 1 203 ? -10.188 87.882 -14.769 1.00 58.78 203 LEU A N 1
ATOM 1624 C CA . LEU A 1 203 ? -10.138 87.055 -15.987 1.00 58.78 203 LEU A CA 1
ATOM 1625 C C . LEU A 1 203 ? -9.074 85.931 -15.942 1.00 58.78 203 LEU A C 1
ATOM 1627 O O . LEU A 1 203 ? -9.195 84.950 -16.668 1.00 58.78 203 LEU A O 1
ATOM 1631 N N . ASN A 1 204 ? -8.065 86.023 -15.066 1.00 65.06 204 ASN A N 1
ATOM 1632 C CA . ASN A 1 204 ? -6.942 85.070 -14.992 1.00 65.06 204 ASN A CA 1
ATOM 1633 C C . ASN A 1 204 ? -7.167 83.836 -14.095 1.00 65.06 204 ASN A C 1
ATOM 1635 O O . ASN A 1 204 ? -6.265 83.010 -13.950 1.00 65.06 204 ASN A O 1
ATOM 1639 N N . TRP A 1 205 ? -8.347 83.664 -13.495 1.00 71.75 205 TRP A N 1
ATOM 1640 C CA . TRP A 1 205 ? -8.594 82.524 -12.601 1.00 71.75 205 TRP A CA 1
ATOM 1641 C C . TRP A 1 205 ? -8.751 81.175 -13.318 1.00 71.75 205 TRP A C 1
ATOM 1643 O O . TRP A 1 205 ? -8.556 80.136 -12.692 1.00 71.75 205 TRP A O 1
ATOM 1653 N N . GLY A 1 206 ? -9.078 81.163 -14.616 1.00 68.69 206 GLY A N 1
ATOM 1654 C CA . GLY A 1 206 ? -9.160 79.927 -15.411 1.00 68.69 206 GLY A CA 1
ATOM 1655 C C . GLY A 1 206 ? -7.804 79.227 -15.552 1.00 68.69 206 GLY A C 1
ATOM 1656 O O . GLY A 1 206 ? -7.669 78.063 -15.197 1.00 68.69 206 GLY A O 1
ATOM 1657 N N . HIS A 1 207 ? -6.772 79.976 -15.950 1.00 74.06 207 HIS A N 1
ATOM 1658 C CA . HIS A 1 207 ? -5.415 79.453 -16.147 1.00 74.06 207 HIS A CA 1
ATOM 1659 C C . HIS A 1 207 ? -4.783 78.921 -14.849 1.00 74.06 207 HIS A C 1
ATOM 1661 O O . HIS A 1 207 ? -4.059 77.929 -14.856 1.00 74.06 207 HIS A O 1
ATOM 1667 N N . LEU A 1 208 ? -5.061 79.559 -13.708 1.00 76.69 208 LEU A N 1
ATOM 1668 C CA . LEU A 1 208 ? -4.571 79.070 -12.417 1.00 76.69 208 LEU A CA 1
ATOM 1669 C C . LEU A 1 208 ? -5.247 77.762 -11.998 1.00 76.69 208 LEU A C 1
ATOM 1671 O O . LEU A 1 208 ? -4.565 76.909 -11.443 1.00 76.69 208 LEU A O 1
ATOM 1675 N N . ARG A 1 209 ? -6.536 77.567 -12.305 1.00 74.38 209 ARG A N 1
ATOM 1676 C CA . ARG A 1 209 ? -7.243 76.302 -12.038 1.00 74.38 209 ARG A CA 1
ATOM 1677 C C . ARG A 1 209 ? -6.734 75.144 -12.898 1.00 74.38 209 ARG A C 1
ATOM 1679 O O . ARG A 1 209 ? -6.622 74.036 -12.396 1.00 74.38 209 ARG A O 1
ATOM 1686 N N . GLU A 1 210 ? -6.356 75.405 -14.148 1.00 75.50 210 GLU A N 1
ATOM 1687 C CA . GLU A 1 210 ? -5.717 74.394 -15.006 1.00 75.50 210 GLU A CA 1
ATOM 1688 C C . GLU A 1 210 ? -4.299 74.037 -14.536 1.00 75.50 210 GLU A C 1
ATOM 1690 O O . GLU A 1 210 ? -3.886 72.881 -14.614 1.00 75.50 210 GLU A O 1
ATOM 1695 N N . LYS A 1 211 ? -3.546 75.027 -14.041 1.00 79.69 211 LYS A N 1
ATOM 1696 C CA . LYS A 1 211 ? -2.162 74.839 -13.587 1.00 79.69 211 LYS A CA 1
ATOM 1697 C C . LYS A 1 211 ? -2.065 74.213 -12.191 1.00 79.69 211 LYS A C 1
ATOM 1699 O O . LYS A 1 211 ? -1.166 73.412 -11.961 1.00 79.69 211 LYS A O 1
ATOM 1704 N N . TYR A 1 212 ? -2.981 74.554 -11.285 1.00 81.75 212 TYR A N 1
ATOM 1705 C CA . TYR A 1 212 ? -3.017 74.093 -9.896 1.00 81.75 212 TYR A CA 1
ATOM 1706 C C . TYR A 1 212 ? -4.326 73.351 -9.624 1.00 81.75 212 TYR A C 1
ATOM 1708 O O . TYR A 1 212 ? -5.318 73.940 -9.192 1.00 81.75 212 TYR A O 1
ATOM 1716 N N . ILE A 1 213 ? -4.307 72.039 -9.854 1.00 77.19 213 ILE A N 1
ATOM 1717 C CA . ILE A 1 213 ? -5.486 71.160 -9.768 1.00 77.19 213 ILE A CA 1
ATOM 1718 C C . ILE A 1 213 ? -6.166 71.243 -8.388 1.00 77.19 213 ILE A C 1
ATOM 1720 O O . ILE A 1 213 ? -7.391 71.275 -8.294 1.00 77.19 213 ILE A O 1
ATOM 1724 N N . GLU A 1 214 ? -5.386 71.367 -7.310 1.00 78.00 214 GLU A N 1
ATOM 1725 C CA . GLU A 1 214 ? -5.918 71.428 -5.940 1.00 78.00 214 GLU A CA 1
ATOM 1726 C C . GLU A 1 214 ? -6.787 72.663 -5.647 1.00 78.00 214 GLU A C 1
ATOM 1728 O O . GLU A 1 214 ? -7.500 72.689 -4.643 1.00 78.00 214 GLU A O 1
ATOM 1733 N N . LEU A 1 215 ? -6.804 73.675 -6.525 1.00 78.56 215 LEU A N 1
ATOM 1734 C CA . LEU A 1 215 ? -7.678 74.840 -6.365 1.00 78.56 215 LEU A CA 1
ATOM 1735 C C . LEU A 1 215 ? -9.175 74.498 -6.434 1.00 78.56 215 LEU A C 1
ATOM 1737 O O . LEU A 1 215 ? -9.971 75.216 -5.825 1.00 78.56 215 LEU A O 1
ATOM 1741 N N . GLU A 1 216 ? -9.579 73.420 -7.116 1.00 74.38 216 GLU A N 1
ATOM 1742 C CA . GLU A 1 216 ? -10.987 72.981 -7.155 1.00 74.38 216 GLU A CA 1
ATOM 1743 C C . GLU A 1 216 ? -11.482 72.455 -5.797 1.00 74.38 216 GLU A C 1
ATOM 1745 O O . GLU A 1 216 ? -12.653 72.618 -5.444 1.00 74.38 216 GLU A O 1
ATOM 1750 N N . ASN A 1 217 ? -10.579 71.897 -4.988 1.00 76.19 217 ASN A N 1
ATOM 1751 C CA . ASN A 1 217 ? -10.897 71.285 -3.696 1.00 76.19 217 ASN A CA 1
ATOM 1752 C C . ASN A 1 217 ? -10.889 72.290 -2.529 1.00 76.19 217 ASN A C 1
ATOM 1754 O O . ASN A 1 217 ? -11.349 71.979 -1.420 1.00 76.19 217 ASN A O 1
ATOM 1758 N N . VAL A 1 218 ? -10.387 73.509 -2.757 1.00 76.06 218 VAL A N 1
ATOM 1759 C CA . VAL A 1 218 ? -10.261 74.560 -1.734 1.00 76.06 218 VAL A CA 1
ATOM 1760 C C . VAL A 1 218 ? -11.618 74.939 -1.110 1.00 76.06 218 VAL A C 1
ATOM 1762 O O . VAL A 1 218 ? -11.709 74.922 0.121 1.00 76.06 218 VAL A O 1
ATOM 1765 N N . PRO A 1 219 ? -12.709 75.201 -1.864 1.00 73.00 219 PRO A N 1
ATOM 1766 C CA . PRO A 1 219 ? -14.001 75.568 -1.272 1.00 73.00 219 PRO A CA 1
ATOM 1767 C C . PRO A 1 219 ? -14.612 74.461 -0.399 1.00 73.00 219 PRO A C 1
ATOM 1769 O O . PRO A 1 219 ? -15.163 74.739 0.669 1.00 73.00 219 PRO A O 1
ATOM 1772 N N . GLN A 1 220 ? -14.486 73.195 -0.811 1.00 74.19 220 GLN A N 1
ATOM 1773 C CA . GLN A 1 220 ? -14.961 72.052 -0.022 1.00 74.19 220 GLN A CA 1
ATOM 1774 C C . GLN A 1 220 ? -14.155 71.895 1.274 1.00 74.19 220 GLN A C 1
ATOM 1776 O O . GLN A 1 220 ? -14.730 71.689 2.346 1.00 74.19 220 GLN A O 1
ATOM 1781 N N . SER A 1 221 ? -12.833 72.068 1.196 1.00 71.81 221 SER A N 1
ATOM 1782 C CA . SER A 1 221 ? -11.941 72.030 2.359 1.00 71.81 221 SER A CA 1
ATOM 1783 C C . SER A 1 221 ? -12.239 73.155 3.352 1.00 71.81 221 SER A C 1
ATOM 1785 O O . SER A 1 221 ? -12.246 72.923 4.562 1.00 71.81 221 SER A O 1
ATOM 1787 N N . ILE A 1 222 ? -12.547 74.361 2.869 1.00 73.06 222 ILE A N 1
ATOM 1788 C CA . ILE A 1 222 ? -12.953 75.485 3.720 1.00 73.06 222 ILE A CA 1
ATOM 1789 C C . ILE A 1 222 ? -14.288 75.172 4.411 1.00 73.06 222 ILE A C 1
ATOM 1791 O O . ILE A 1 222 ? -14.370 75.266 5.634 1.00 73.06 222 ILE A O 1
ATOM 1795 N N . ARG A 1 223 ? -15.312 74.713 3.677 1.00 70.81 223 ARG A N 1
ATOM 1796 C CA . ARG A 1 223 ? -16.621 74.352 4.260 1.00 70.81 223 ARG A CA 1
ATOM 1797 C C . ARG A 1 223 ? -16.514 73.267 5.328 1.00 70.81 223 ARG A C 1
ATOM 1799 O O . ARG A 1 223 ? -17.144 73.389 6.372 1.00 70.81 223 ARG A O 1
ATOM 1806 N N . LYS A 1 224 ? -15.687 72.242 5.109 1.00 69.75 224 LYS A N 1
ATOM 1807 C CA . LYS A 1 224 ? -15.457 71.172 6.092 1.00 69.75 224 LYS A CA 1
ATOM 1808 C C . LYS A 1 224 ? -14.835 71.697 7.392 1.00 69.75 224 LYS A C 1
ATOM 1810 O O . LYS A 1 224 ? -15.235 71.260 8.464 1.00 69.75 224 LYS A O 1
ATOM 1815 N N . ASN A 1 225 ? -13.900 72.648 7.306 1.00 65.94 225 ASN A N 1
ATOM 1816 C CA . ASN A 1 225 ? -13.304 73.281 8.489 1.00 65.94 225 ASN A CA 1
ATOM 1817 C C . ASN A 1 225 ? -14.276 74.230 9.212 1.00 65.94 225 ASN A C 1
ATOM 1819 O O . ASN A 1 225 ? -14.153 74.417 10.417 1.00 65.94 225 ASN A O 1
ATOM 1823 N N . LEU A 1 226 ? -15.246 74.809 8.497 1.00 66.69 226 LEU A N 1
ATOM 1824 C CA . LEU A 1 226 ? -16.242 75.725 9.063 1.00 66.69 226 LEU A CA 1
ATOM 1825 C C . LEU A 1 226 ? -17.513 75.035 9.591 1.00 66.69 226 LEU A C 1
ATOM 1827 O O . LEU A 1 226 ? -18.217 75.614 10.412 1.00 66.69 226 LEU A O 1
ATOM 1831 N N . ALA A 1 227 ? -17.812 73.808 9.154 1.00 58.97 227 ALA A N 1
ATOM 1832 C CA . ALA A 1 227 ? -18.990 73.035 9.566 1.00 58.97 227 ALA A CA 1
ATOM 1833 C C . ALA A 1 227 ? -18.905 72.456 10.995 1.00 58.97 227 ALA A C 1
ATOM 1835 O O . ALA A 1 227 ? -19.885 71.905 11.497 1.00 58.97 227 ALA A O 1
ATOM 1836 N N . VAL A 1 228 ? -17.761 72.597 11.675 1.00 55.34 228 VAL A N 1
ATOM 1837 C CA . VAL A 1 228 ? -17.615 72.318 13.112 1.00 55.34 228 VAL A CA 1
ATOM 1838 C C . VAL A 1 228 ? -18.231 73.500 13.874 1.00 55.34 228 VAL A C 1
ATOM 1840 O O . VAL A 1 228 ? -17.526 74.373 14.363 1.00 55.34 228 VAL A O 1
ATOM 1843 N N . GLY A 1 229 ? -19.563 73.584 13.862 1.00 56.88 229 GLY A N 1
ATOM 1844 C CA . GLY A 1 229 ? -20.377 74.761 14.203 1.00 56.88 229 GLY A CA 1
ATOM 1845 C C . GLY A 1 229 ? -20.398 75.221 15.668 1.00 56.88 229 GLY A C 1
ATOM 1846 O O . GLY A 1 229 ? -21.459 75.618 16.138 1.00 56.88 229 GLY A O 1
ATOM 1847 N N . ASN A 1 230 ? -19.261 75.197 16.368 1.00 64.81 230 ASN A N 1
ATOM 1848 C CA . ASN A 1 230 ? -19.095 75.797 17.690 1.00 64.81 230 ASN A CA 1
ATOM 1849 C C . ASN A 1 230 ? -18.055 76.921 17.621 1.00 64.81 230 ASN A C 1
ATOM 1851 O O . ASN A 1 230 ? -16.895 76.694 17.276 1.00 64.81 230 ASN A O 1
ATOM 1855 N N . ILE A 1 231 ? -18.458 78.131 17.986 1.00 71.62 231 ILE A N 1
ATOM 1856 C CA . ILE A 1 231 ? -17.586 79.294 18.113 1.00 71.62 231 ILE A CA 1
ATOM 1857 C C . ILE A 1 231 ? -16.795 79.118 19.406 1.00 71.62 231 ILE A C 1
ATOM 1859 O O . ILE A 1 231 ? -17.283 79.324 20.519 1.00 71.62 231 ILE A O 1
ATOM 1863 N N . ASP A 1 232 ? -15.556 78.663 19.250 1.00 69.69 232 ASP A N 1
ATOM 1864 C CA . ASP A 1 232 ? -14.630 78.434 20.356 1.00 69.69 232 ASP A CA 1
ATOM 1865 C C . ASP A 1 232 ? -13.885 79.719 20.730 1.00 69.69 232 ASP A C 1
ATOM 1867 O O . ASP A 1 232 ? -12.660 79.793 20.670 1.00 69.69 232 ASP A O 1
ATOM 1871 N N . ASP A 1 233 ? -14.653 80.751 21.072 1.00 75.75 233 ASP A N 1
ATOM 1872 C CA . ASP A 1 233 ? -14.137 81.973 21.673 1.00 75.75 233 ASP A CA 1
ATOM 1873 C C . ASP A 1 233 ? -14.569 82.026 23.156 1.00 75.75 233 ASP A C 1
ATOM 1875 O O . ASP A 1 233 ? -15.761 81.863 23.453 1.00 75.75 233 ASP A O 1
ATOM 1879 N N . PRO A 1 234 ? -13.631 82.176 24.114 1.00 72.06 234 PRO A N 1
ATOM 1880 C CA . PRO A 1 234 ? -13.955 82.163 25.540 1.00 72.06 234 PRO A CA 1
ATOM 1881 C C . PRO A 1 234 ? -14.897 83.301 25.939 1.00 72.06 234 PRO A C 1
ATOM 1883 O O . PRO A 1 234 ? -15.792 83.088 26.755 1.00 72.06 234 PRO A O 1
ATOM 1886 N N . GLU A 1 235 ? -14.716 84.486 25.349 1.00 76.25 235 GLU A N 1
ATOM 1887 C CA . GLU A 1 235 ? -15.541 85.659 25.633 1.00 76.25 235 GLU A CA 1
ATOM 1888 C C . GLU A 1 235 ? -16.949 85.468 25.057 1.00 76.25 235 GLU A C 1
ATOM 1890 O O . GLU A 1 235 ? -17.939 85.730 25.741 1.00 76.25 235 GLU A O 1
ATOM 1895 N N . PHE A 1 236 ? -17.064 84.918 23.846 1.00 79.75 236 PHE A N 1
ATOM 1896 C CA . PHE A 1 236 ? -18.354 84.583 23.244 1.00 79.75 236 PHE A CA 1
ATOM 1897 C C . PHE A 1 236 ? -19.162 83.589 24.093 1.00 79.75 236 PHE A C 1
ATOM 1899 O O . PHE A 1 236 ? -20.361 83.789 24.301 1.00 79.75 236 PHE A O 1
ATOM 1906 N N . LYS A 1 237 ? -18.522 82.536 24.620 1.00 76.12 237 LYS A N 1
ATOM 1907 C CA . LYS A 1 237 ? -19.183 81.522 25.462 1.00 76.12 237 LYS A CA 1
ATOM 1908 C C . LYS A 1 237 ? -19.720 82.108 26.768 1.00 76.12 237 LYS A C 1
ATOM 1910 O O . LYS A 1 237 ? -20.850 81.798 27.151 1.00 76.12 237 LYS A O 1
ATOM 1915 N N . ASP A 1 238 ? -18.941 82.972 27.414 1.00 72.31 238 ASP A N 1
ATOM 1916 C CA . ASP A 1 238 ? -19.338 83.630 28.661 1.00 72.31 238 ASP A CA 1
ATOM 1917 C C . ASP A 1 238 ? -20.473 84.644 28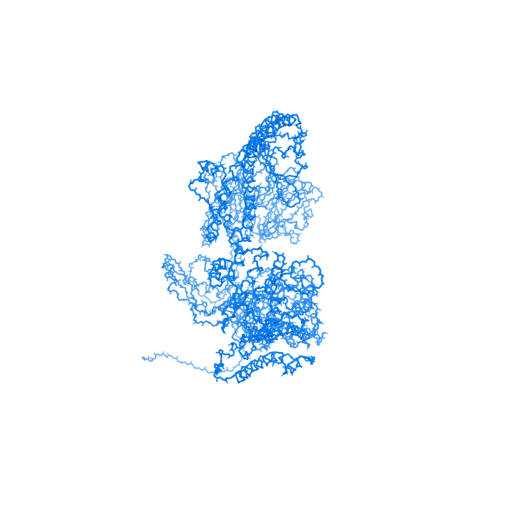.418 1.00 72.31 238 ASP A C 1
ATOM 1919 O O . ASP A 1 238 ? -21.475 84.639 29.138 1.00 72.31 238 ASP A O 1
ATOM 1923 N N . LEU A 1 239 ? -20.387 85.451 27.351 1.00 76.00 239 LEU A N 1
ATOM 1924 C CA . LEU A 1 239 ? -21.444 86.400 26.973 1.00 76.00 239 LEU A CA 1
ATOM 1925 C C . LEU A 1 239 ? -22.747 85.697 26.565 1.00 76.00 239 LEU A C 1
ATOM 1927 O O . LEU A 1 239 ? -23.833 86.185 26.877 1.00 76.00 239 LEU A O 1
ATOM 1931 N N . LYS A 1 240 ? -22.661 84.537 25.906 1.00 80.56 240 LYS A N 1
ATOM 1932 C CA . LYS A 1 240 ? -23.822 83.718 25.537 1.00 80.56 240 LYS A CA 1
ATOM 1933 C C . LYS A 1 240 ? -24.555 83.174 26.764 1.00 80.56 240 LYS A C 1
ATOM 1935 O O . LYS A 1 240 ? -25.784 83.223 26.819 1.00 80.56 240 LYS A O 1
ATOM 1940 N N . LEU A 1 241 ? -23.819 82.694 27.768 1.00 74.38 241 LEU A N 1
ATOM 1941 C CA . LEU A 1 241 ? -24.404 82.228 29.027 1.00 74.38 241 LEU A CA 1
ATOM 1942 C C . LEU A 1 241 ? -25.043 83.380 29.824 1.00 74.38 241 LEU A C 1
ATOM 1944 O O . LEU A 1 241 ? -26.138 83.220 30.372 1.00 74.38 241 LEU A O 1
ATOM 1948 N N . ALA A 1 242 ? -24.393 84.548 29.847 1.00 70.81 242 ALA A N 1
ATOM 1949 C CA . ALA A 1 242 ? -24.943 85.756 30.459 1.00 70.81 242 ALA A CA 1
ATOM 1950 C C . ALA A 1 242 ? -26.249 86.193 29.778 1.00 70.81 242 ALA A C 1
ATOM 1952 O O . ALA A 1 242 ? -27.233 86.478 30.457 1.00 70.81 242 ALA A O 1
ATOM 1953 N N . TRP A 1 243 ? -26.284 86.184 28.441 1.00 81.88 243 TRP A N 1
ATOM 1954 C CA . TRP A 1 243 ? -27.460 86.559 27.655 1.00 81.88 243 TRP A CA 1
ATOM 1955 C C . TRP A 1 243 ? -28.669 85.670 27.959 1.00 81.88 243 TRP A C 1
ATOM 1957 O O . TRP A 1 243 ? -29.750 86.196 28.200 1.00 81.88 243 TRP A O 1
ATOM 1967 N N . HIS A 1 244 ? -28.488 84.346 28.036 1.00 77.19 244 HIS A N 1
ATOM 1968 C CA . HIS A 1 244 ? -29.574 83.427 28.401 1.00 77.19 244 HIS A CA 1
ATOM 1969 C C . HIS A 1 244 ? -30.073 83.640 29.837 1.00 77.19 244 HIS A C 1
ATOM 1971 O O . HIS A 1 244 ? -31.275 83.642 30.078 1.00 77.19 244 HIS A O 1
ATOM 1977 N N . THR A 1 245 ? -29.163 83.900 30.779 1.00 69.81 245 THR A N 1
ATOM 1978 C CA . THR A 1 245 ? -29.527 84.199 32.175 1.00 69.81 245 THR A CA 1
ATOM 1979 C C . THR A 1 245 ? -30.348 85.490 32.281 1.00 69.81 245 THR A C 1
ATOM 1981 O O . THR A 1 245 ? -31.344 85.548 32.999 1.00 69.81 245 THR A O 1
ATOM 1984 N N . ILE A 1 246 ? -29.942 86.533 31.551 1.00 74.00 246 ILE A N 1
ATOM 1985 C CA . ILE A 1 246 ? -30.658 87.812 31.498 1.00 74.00 246 ILE A CA 1
ATOM 1986 C C . ILE A 1 246 ? -32.015 87.634 30.812 1.00 74.00 246 ILE A C 1
ATOM 1988 O O . ILE A 1 246 ? -33.013 88.158 31.297 1.00 74.00 246 ILE A O 1
ATOM 1992 N N . GLN A 1 247 ? -32.069 86.879 29.712 1.00 78.88 247 GLN A N 1
ATOM 1993 C CA . GLN A 1 247 ? -33.302 86.603 28.981 1.00 78.88 247 GLN A CA 1
ATOM 1994 C C . GLN A 1 247 ? -34.356 85.939 29.878 1.00 78.88 247 GLN A C 1
ATOM 1996 O O . GLN A 1 247 ? -35.488 86.418 29.918 1.00 78.88 247 GLN A O 1
ATOM 2001 N N . ASP A 1 248 ? -33.989 84.889 30.614 1.00 72.38 248 ASP A N 1
ATOM 2002 C CA . ASP A 1 248 ? -34.922 84.173 31.490 1.00 72.38 248 ASP A CA 1
ATOM 2003 C C . ASP A 1 248 ? -35.461 85.064 32.615 1.00 72.38 248 ASP A C 1
ATOM 2005 O O . ASP A 1 248 ? -36.638 84.979 32.958 1.00 72.38 248 ASP A O 1
ATOM 2009 N N . TYR A 1 249 ? -34.633 85.958 33.166 1.00 70.81 249 TYR A N 1
ATOM 2010 C CA . TYR A 1 249 ? -35.069 86.921 34.180 1.00 70.81 249 TYR A CA 1
ATOM 2011 C C . TYR A 1 249 ? -36.025 87.982 33.619 1.00 70.81 249 TYR A C 1
ATOM 2013 O O . TYR A 1 249 ? -37.068 88.261 34.211 1.00 70.81 249 TYR A O 1
ATOM 2021 N N . LEU A 1 250 ? -35.699 88.560 32.460 1.00 75.75 250 LEU A N 1
ATOM 2022 C CA . LEU A 1 250 ? -36.531 89.588 31.828 1.00 75.75 250 LEU A CA 1
ATOM 2023 C C . LEU A 1 250 ? -37.904 89.056 31.394 1.00 75.75 250 LEU A C 1
ATOM 2025 O O . LEU A 1 250 ? -38.827 89.844 31.207 1.00 75.75 250 LEU A O 1
ATOM 2029 N N . LEU A 1 251 ? -38.048 87.739 31.234 1.00 77.62 251 LEU A N 1
ATOM 2030 C CA . LEU A 1 251 ? -39.283 87.084 30.803 1.00 77.62 251 LEU A CA 1
ATOM 2031 C C . LEU A 1 251 ? -40.136 86.511 31.959 1.00 77.62 251 LEU A C 1
ATOM 2033 O O . LEU A 1 251 ? -41.119 85.829 31.676 1.00 77.62 251 LEU A O 1
ATOM 2037 N N . GLN A 1 252 ? -39.811 86.785 33.232 1.00 70.81 252 GLN A N 1
ATOM 2038 C CA . GLN A 1 252 ? -40.620 86.353 34.392 1.00 70.81 252 GLN A CA 1
ATOM 2039 C C . GLN A 1 252 ? -41.979 87.085 34.489 1.00 70.81 252 GLN A C 1
ATOM 2041 O O . GLN A 1 252 ? -42.130 88.195 33.974 1.00 70.81 252 GLN A O 1
ATOM 2046 N N . ASP A 1 253 ? -42.963 86.471 35.167 1.00 69.00 253 ASP A N 1
ATOM 2047 C CA . ASP A 1 253 ? -44.321 87.009 35.370 1.00 69.00 253 ASP A CA 1
ATOM 2048 C C . ASP A 1 253 ? -44.656 87.145 36.876 1.00 69.00 253 ASP A C 1
ATOM 2050 O O . ASP A 1 253 ? -44.662 86.131 37.583 1.00 69.00 253 ASP A O 1
ATOM 2054 N N . PRO A 1 254 ? -44.928 88.361 37.396 1.00 57.97 254 PRO A N 1
ATOM 2055 C CA . PRO A 1 254 ? -44.930 89.646 36.688 1.00 57.97 254 PRO A CA 1
ATOM 2056 C C . PRO A 1 254 ? -43.523 90.140 36.325 1.00 57.97 254 PRO A C 1
ATOM 2058 O O . PRO A 1 254 ? -42.567 89.968 37.080 1.00 57.97 254 PRO A O 1
ATOM 2061 N N . THR A 1 255 ? -43.411 90.796 35.164 1.00 71.00 255 THR A N 1
ATOM 2062 C CA . THR A 1 255 ? -42.137 91.288 34.617 1.00 71.00 255 THR A CA 1
ATOM 2063 C C . THR A 1 255 ? -41.460 92.293 35.560 1.00 71.00 255 THR A C 1
ATOM 2065 O O . THR A 1 255 ? -42.134 93.214 36.037 1.00 71.00 255 THR A O 1
ATOM 2068 N N . PRO A 1 256 ? -40.138 92.179 35.817 1.00 69.75 256 PRO A N 1
ATOM 2069 C CA . PRO A 1 256 ? -39.437 93.064 36.746 1.00 69.75 256 PRO A CA 1
ATOM 2070 C C . PRO A 1 256 ? -39.503 94.531 36.315 1.00 69.75 256 PRO A C 1
ATOM 2072 O O . PRO A 1 256 ? -39.498 94.837 35.121 1.00 69.75 256 PRO A O 1
ATOM 2075 N N . SER A 1 257 ? -39.513 95.461 37.274 1.00 72.12 257 SER A N 1
ATOM 2076 C CA . SER A 1 257 ? -39.534 96.896 36.965 1.00 72.12 257 SER A CA 1
ATOM 2077 C C . SER A 1 257 ? -38.236 97.344 36.264 1.00 72.12 257 SER A C 1
ATOM 2079 O O . SER A 1 257 ? -37.176 96.777 36.530 1.00 72.12 257 SER A O 1
ATOM 2081 N N . PRO A 1 258 ? -38.257 98.385 35.408 1.00 71.81 258 PRO A N 1
ATOM 2082 C CA . PRO A 1 258 ? -37.074 98.822 34.654 1.00 71.81 258 PRO A CA 1
ATOM 2083 C C . PRO A 1 258 ? -35.834 99.139 35.510 1.00 71.81 258 PRO A C 1
ATOM 2085 O O . PRO A 1 258 ? -34.711 98.917 35.065 1.00 71.81 258 PRO A O 1
ATOM 2088 N N . ALA A 1 259 ? -36.023 99.613 36.748 1.00 70.50 259 ALA A N 1
ATOM 2089 C CA . ALA A 1 259 ? -34.923 99.846 37.687 1.00 70.50 259 ALA A CA 1
ATOM 2090 C C . ALA A 1 259 ? -34.255 98.528 38.125 1.00 70.50 259 ALA A C 1
ATOM 2092 O O . ALA A 1 259 ? -33.034 98.415 38.067 1.00 70.50 259 ALA A O 1
ATOM 2093 N N . LEU A 1 260 ? -35.057 97.507 38.454 1.00 71.06 260 LEU A N 1
ATOM 2094 C CA . LEU A 1 260 ? -34.580 96.165 38.811 1.00 71.06 260 LEU A CA 1
ATOM 2095 C C . LEU A 1 260 ? -34.006 95.401 37.607 1.00 71.06 260 LEU A C 1
ATOM 2097 O O . LEU A 1 260 ? -33.142 94.545 37.778 1.00 71.06 260 LEU A O 1
ATOM 2101 N N . GLN A 1 261 ? -34.464 95.693 36.384 1.00 73.19 261 GLN A N 1
ATOM 2102 C CA . GLN A 1 261 ? -33.879 95.137 35.157 1.00 73.19 261 GLN A CA 1
ATOM 2103 C C . GLN A 1 261 ? -32.446 95.636 34.950 1.00 73.19 261 GLN A C 1
ATOM 2105 O O . GLN A 1 261 ? -31.541 94.837 34.713 1.00 73.19 261 GLN A O 1
ATOM 2110 N N . ALA A 1 262 ? -32.236 96.951 35.060 1.00 70.31 262 ALA A N 1
ATOM 2111 C CA . ALA A 1 262 ? -30.919 97.559 34.904 1.00 70.31 262 ALA A CA 1
ATOM 2112 C C . ALA A 1 262 ? -29.949 97.125 36.016 1.00 70.31 262 ALA A C 1
ATOM 2114 O O . ALA A 1 262 ? -28.791 96.834 35.728 1.00 70.31 262 ALA A O 1
ATOM 2115 N N . GLU A 1 263 ? -30.427 97.025 37.259 1.00 69.50 263 GLU A N 1
ATOM 2116 C CA . GLU A 1 263 ? -29.631 96.569 38.403 1.00 69.50 263 GLU A CA 1
ATOM 2117 C C . GLU A 1 263 ? -29.216 95.096 38.267 1.00 69.50 263 GLU A C 1
ATOM 2119 O O . GLU A 1 263 ? -28.044 94.776 38.432 1.00 69.50 263 GLU A O 1
ATOM 2124 N N . PHE A 1 264 ? -30.126 94.204 37.858 1.00 71.12 264 PHE A N 1
ATOM 2125 C CA . PHE A 1 264 ? -29.797 92.789 37.657 1.00 71.12 264 PHE A CA 1
ATOM 2126 C C . PHE A 1 264 ? -28.828 92.564 36.487 1.00 71.12 264 PHE A C 1
ATOM 2128 O O . PHE A 1 264 ? -27.902 91.762 36.594 1.00 71.12 264 PHE A O 1
ATOM 2135 N N . ILE A 1 265 ? -28.993 93.287 35.373 1.00 72.44 265 ILE A N 1
ATOM 2136 C CA . ILE A 1 265 ? -28.048 93.228 34.245 1.00 72.44 265 ILE A CA 1
ATOM 2137 C C . ILE A 1 265 ? -26.672 93.751 34.679 1.00 72.44 265 ILE A C 1
ATOM 2139 O O . ILE A 1 265 ? -25.656 93.145 34.335 1.00 72.44 265 ILE A O 1
ATOM 2143 N N . ALA A 1 266 ? -26.638 94.832 35.467 1.00 68.06 266 ALA A N 1
ATOM 2144 C CA . ALA A 1 266 ? -25.414 95.353 36.068 1.00 68.06 266 ALA A CA 1
ATOM 2145 C C . ALA A 1 266 ? -24.778 94.365 37.055 1.00 68.06 266 ALA A C 1
ATOM 2147 O O . ALA A 1 266 ? -23.562 94.282 37.099 1.00 68.06 266 ALA A O 1
ATOM 2148 N N . GLU A 1 267 ? -25.546 93.568 37.793 1.00 65.88 267 GLU A N 1
ATOM 2149 C CA . GLU A 1 267 ? -24.994 92.577 38.723 1.00 65.88 267 GLU A CA 1
ATOM 2150 C C . GLU A 1 267 ? -24.472 91.318 37.998 1.00 65.88 267 GLU A C 1
ATOM 2152 O O . GLU A 1 267 ? -23.397 90.809 38.315 1.00 65.88 267 GLU A O 1
ATOM 2157 N N . VAL A 1 268 ? -25.186 90.831 36.973 1.00 66.38 268 VAL A N 1
ATOM 2158 C CA . VAL A 1 268 ? -24.789 89.643 36.188 1.00 66.38 268 VAL A CA 1
ATOM 2159 C C . VAL A 1 268 ? -23.554 89.913 35.332 1.00 66.38 268 VAL A C 1
ATOM 2161 O O . VAL A 1 268 ? -22.700 89.038 35.183 1.00 66.38 268 VAL A O 1
ATOM 2164 N N . LEU A 1 269 ? -23.454 91.112 34.760 1.00 66.31 269 LEU A N 1
ATOM 2165 C CA . LEU A 1 269 ? -22.326 91.498 33.918 1.00 66.31 269 LEU A CA 1
ATOM 2166 C C . LEU A 1 269 ? -21.245 92.286 34.705 1.00 66.31 269 LEU A C 1
ATOM 2168 O O . LEU A 1 269 ? -20.123 92.399 34.216 1.00 66.31 269 LEU A O 1
ATOM 2172 N N . GLY A 1 270 ? -21.542 92.784 35.914 1.00 60.22 270 GLY A N 1
ATOM 2173 C CA . GLY A 1 270 ? -20.691 93.658 36.743 1.00 60.22 270 GLY A CA 1
ATOM 2174 C C . GLY A 1 270 ? -20.903 95.156 36.454 1.00 60.22 270 GLY A C 1
ATOM 2175 O O . GLY A 1 270 ? -20.874 95.571 35.300 1.00 60.22 270 GLY A O 1
ATOM 2176 N N . SER A 1 271 ? -21.121 95.998 37.476 1.00 49.88 271 SER A N 1
ATOM 2177 C CA . SER A 1 271 ? -21.430 97.425 37.276 1.00 49.88 271 SER A CA 1
ATOM 2178 C C . SER A 1 271 ? -20.342 98.159 36.463 1.00 49.88 271 SER A C 1
ATOM 2180 O O . SER A 1 271 ? -19.154 97.955 36.719 1.00 49.88 271 SER A O 1
ATOM 2182 N N . PRO A 1 272 ? -20.708 99.056 35.525 1.00 49.34 272 PRO A N 1
ATOM 2183 C CA . PRO A 1 272 ? -19.817 99.573 34.481 1.00 49.34 272 PRO A CA 1
ATOM 2184 C C . PRO A 1 272 ? -18.930 100.747 34.940 1.00 49.34 272 PRO A C 1
ATOM 2186 O O . PRO A 1 272 ? -18.769 101.726 34.212 1.00 49.34 272 PRO A O 1
ATOM 2189 N N . SER A 1 273 ? -18.358 100.697 36.145 1.00 51.00 273 SER A N 1
ATOM 2190 C CA . SER A 1 273 ? -17.608 101.830 36.712 1.00 51.00 273 SER A CA 1
ATOM 2191 C C . SER A 1 273 ? -16.111 101.868 36.380 1.00 51.00 273 SER A C 1
ATOM 2193 O O . SER A 1 273 ? -15.411 102.640 37.014 1.00 51.00 273 SER A O 1
ATOM 2195 N N . ASP A 1 274 ? -15.631 101.103 35.389 1.00 42.50 274 ASP A N 1
ATOM 2196 C CA . ASP A 1 274 ? -14.282 101.271 34.800 1.00 42.50 274 ASP A CA 1
ATOM 2197 C C . ASP A 1 274 ? -14.170 100.699 33.364 1.00 42.50 274 ASP A C 1
ATOM 2199 O O . ASP A 1 274 ? -13.151 100.142 32.967 1.00 42.50 274 ASP A O 1
ATOM 2203 N N . GLY A 1 275 ? -15.228 100.798 32.546 1.00 47.88 275 GLY A N 1
ATOM 2204 C CA . GLY A 1 275 ? -15.173 100.455 31.108 1.00 47.88 275 GLY A CA 1
ATOM 2205 C C . GLY A 1 275 ? -14.961 98.970 30.751 1.00 47.88 275 GLY A C 1
ATOM 2206 O O . GLY A 1 275 ? -15.212 98.586 29.611 1.00 47.88 275 GLY A O 1
ATOM 2207 N N . GLU A 1 276 ? -14.600 98.119 31.712 1.00 40.94 276 GLU A N 1
ATOM 2208 C CA . GLU A 1 276 ? -14.531 96.661 31.602 1.00 40.94 276 GLU A CA 1
ATOM 2209 C C . GLU A 1 276 ? -15.527 96.011 32.573 1.00 40.94 276 GLU A C 1
ATOM 2211 O O . GLU A 1 276 ? -15.366 96.030 33.793 1.00 40.94 276 GLU A O 1
ATOM 2216 N N . TRP A 1 277 ? -16.579 95.411 32.016 1.00 40.12 277 TRP A N 1
ATOM 2217 C CA . TRP A 1 277 ? -17.560 94.612 32.752 1.00 40.12 277 TRP A CA 1
ATOM 2218 C C . TRP A 1 277 ? -16.873 93.329 33.255 1.00 40.12 277 TRP A C 1
ATOM 2220 O O . TRP A 1 277 ? -16.612 92.415 32.466 1.00 40.12 277 TRP A O 1
ATOM 2230 N N . THR A 1 278 ? -16.521 93.282 34.543 1.00 44.09 278 THR A N 1
ATOM 2231 C CA . THR A 1 278 ? -15.909 92.116 35.200 1.00 44.09 278 THR A CA 1
ATOM 2232 C C . THR A 1 278 ? -16.920 91.444 36.125 1.00 44.09 278 THR A C 1
ATOM 2234 O O . THR A 1 278 ? -17.361 92.006 37.124 1.00 44.09 278 THR A O 1
ATOM 2237 N N . VAL A 1 279 ? -17.280 90.204 35.795 1.00 44.69 279 VAL A N 1
ATOM 2238 C CA . VAL A 1 279 ? -18.170 89.366 36.603 1.00 44.69 279 VAL A CA 1
ATOM 2239 C C . VAL A 1 279 ? -17.509 89.053 37.950 1.00 44.69 279 VAL A C 1
ATOM 2241 O O . VAL A 1 279 ? -16.409 88.498 38.012 1.00 44.69 279 VAL A O 1
ATOM 2244 N N . VAL A 1 280 ? -18.192 89.380 39.048 1.00 44.56 280 VAL A N 1
ATOM 2245 C CA . VAL A 1 280 ? -17.646 89.295 40.407 1.00 44.56 280 VAL A CA 1
ATOM 2246 C C . VAL A 1 280 ? -17.855 87.906 41.026 1.00 44.56 280 VAL A C 1
ATOM 2248 O O . VAL A 1 280 ? -18.972 87.486 41.306 1.00 44.56 280 VAL A O 1
ATOM 2251 N N . THR A 1 281 ? -16.762 87.244 41.419 1.00 39.22 281 THR A N 1
ATOM 2252 C CA . THR A 1 281 ? -16.755 86.391 42.622 1.00 39.22 281 THR A CA 1
ATOM 2253 C C . THR A 1 281 ? -15.588 86.799 43.520 1.00 39.22 281 THR A C 1
ATOM 2255 O O . THR A 1 281 ? -14.429 86.565 43.183 1.00 39.22 281 THR A O 1
ATOM 2258 N N . LYS A 1 282 ? -15.876 87.415 44.675 1.00 37.50 282 LYS A N 1
ATOM 2259 C CA . LYS A 1 282 ? -14.876 87.773 45.698 1.00 37.50 282 LYS A CA 1
ATOM 2260 C C . LYS A 1 282 ? -14.180 86.514 46.244 1.00 37.50 282 LYS A C 1
ATOM 2262 O O . LYS A 1 282 ? -14.747 85.802 47.067 1.00 37.50 282 LYS A O 1
ATOM 2267 N N . GLY A 1 283 ? -12.938 86.282 45.824 1.00 39.75 283 GLY A N 1
ATOM 2268 C CA . GLY A 1 283 ? -12.005 85.306 46.392 1.00 39.75 283 GLY A CA 1
ATOM 2269 C C . GLY A 1 283 ? -10.572 85.771 46.133 1.00 39.75 283 GLY A C 1
ATOM 2270 O O . GLY A 1 283 ? -10.190 85.996 44.991 1.00 39.75 283 GLY A O 1
ATOM 2271 N N . LYS A 1 284 ? -9.798 86.008 47.197 1.00 34.59 284 LYS A N 1
ATOM 2272 C CA . LYS A 1 284 ? -8.440 86.568 47.133 1.00 34.59 284 LYS A CA 1
ATOM 2273 C C . LYS A 1 284 ? -7.465 85.572 46.486 1.00 34.59 284 LYS A C 1
ATOM 2275 O O . LYS A 1 284 ? -7.175 84.547 47.089 1.00 34.59 284 LYS A O 1
ATOM 2280 N N . GLY A 1 285 ? -6.887 85.935 45.339 1.00 33.97 285 GLY A N 1
ATOM 2281 C CA . GLY A 1 285 ? -5.637 85.354 44.834 1.00 33.97 285 GLY A CA 1
ATOM 2282 C C . GLY A 1 285 ? -5.716 84.745 43.430 1.00 33.97 285 GLY A C 1
ATOM 2283 O O . GLY A 1 285 ? -6.480 83.822 43.188 1.00 33.97 285 GLY A O 1
ATOM 2284 N N . SER A 1 286 ? -4.813 85.209 42.561 1.00 32.88 286 SER A N 1
ATOM 2285 C CA . SER A 1 286 ? -4.489 84.729 41.205 1.00 32.88 286 SER A CA 1
ATOM 2286 C C . SER A 1 286 ? -5.269 85.329 40.022 1.00 32.88 286 SER A C 1
ATOM 2288 O O . SER A 1 286 ? -6.492 85.313 39.947 1.00 32.88 286 SER A O 1
ATOM 2290 N N . LYS A 1 287 ? -4.479 85.864 39.081 1.00 39.78 287 LYS A N 1
ATOM 2291 C CA . LYS A 1 287 ? -4.836 86.587 37.855 1.00 39.78 287 LYS A CA 1
ATOM 2292 C C . LYS A 1 287 ? -5.253 85.625 36.735 1.00 39.78 287 LYS A C 1
ATOM 2294 O O . LYS A 1 287 ? -4.566 85.500 35.726 1.00 39.78 287 LYS A O 1
ATOM 2299 N N . HIS A 1 288 ? -6.391 84.970 36.911 1.00 38.03 288 HIS A N 1
ATOM 2300 C CA . HIS A 1 288 ? -7.137 84.381 35.804 1.00 38.03 288 HIS A CA 1
ATOM 2301 C C . HIS A 1 288 ? -8.505 85.048 35.759 1.00 38.03 288 HIS A C 1
ATOM 2303 O O . HIS A 1 288 ? -9.169 85.129 36.791 1.00 38.03 288 HIS A O 1
ATOM 2309 N N . ALA A 1 289 ? -8.893 85.550 34.580 1.00 38.31 289 ALA A N 1
ATOM 2310 C CA . ALA A 1 289 ? -10.235 86.059 34.331 1.00 38.31 289 ALA A CA 1
ATOM 2311 C C . ALA A 1 289 ? -11.247 85.023 34.856 1.00 38.31 289 ALA A C 1
ATOM 2313 O O . ALA A 1 289 ? -11.216 83.869 34.408 1.00 38.31 289 ALA A O 1
ATOM 2314 N N . PRO A 1 290 ? -12.060 85.364 35.870 1.00 44.25 290 PRO A N 1
ATOM 2315 C CA . PRO A 1 290 ? -13.004 84.415 36.424 1.00 44.25 290 PRO A CA 1
ATOM 2316 C C . PRO A 1 290 ? -14.075 84.147 35.367 1.00 44.25 290 PRO A C 1
ATOM 2318 O O . PRO A 1 290 ? -14.832 85.040 35.001 1.00 44.25 290 PRO A O 1
ATOM 2321 N N . LYS A 1 291 ? -14.122 82.908 34.865 1.00 49.41 291 LYS A N 1
ATOM 2322 C CA . LYS A 1 291 ? -15.203 82.433 33.994 1.00 49.41 291 LYS A CA 1
ATOM 2323 C C . LYS A 1 291 ? -16.535 82.650 34.707 1.00 49.41 291 LYS A C 1
ATOM 2325 O O . LYS A 1 291 ? -16.670 82.233 35.866 1.00 49.41 291 LYS A O 1
ATOM 2330 N N . LEU A 1 292 ? -17.516 83.234 34.018 1.00 51.66 292 LEU A N 1
ATOM 2331 C CA . LEU A 1 292 ? -18.901 83.310 34.489 1.00 51.66 292 LEU A CA 1
ATOM 2332 C C . LEU A 1 292 ? -19.447 81.877 34.575 1.00 51.66 292 LEU A C 1
ATOM 2334 O O . LEU A 1 292 ? -20.023 81.339 33.639 1.00 51.66 292 LEU A O 1
ATOM 2338 N N . SER A 1 293 ? -19.192 81.194 35.690 1.00 56.69 293 SER A N 1
ATOM 2339 C CA . SER A 1 293 ? -19.670 79.828 35.885 1.00 56.69 293 SER A CA 1
ATOM 2340 C C . SER A 1 293 ? -21.113 79.850 36.371 1.00 56.69 293 SER A C 1
ATOM 2342 O O . SER A 1 293 ? -21.499 80.715 37.158 1.00 56.69 293 SER A O 1
ATOM 2344 N N . TRP A 1 294 ? -21.891 78.831 36.003 1.00 56.09 294 TRP A N 1
ATOM 2345 C CA . TRP A 1 294 ? -23.249 78.647 36.521 1.00 56.09 294 TRP A CA 1
ATOM 2346 C C . TRP A 1 294 ? -23.314 78.669 38.065 1.00 56.09 294 TRP A C 1
ATOM 2348 O O . TRP A 1 294 ? -24.293 79.118 38.652 1.00 56.09 294 TRP A O 1
ATOM 2358 N N . LYS A 1 295 ? -22.238 78.250 38.751 1.00 57.16 295 LYS A N 1
ATOM 2359 C CA . LYS A 1 295 ? -22.116 78.363 40.217 1.00 57.16 295 LYS A CA 1
ATOM 2360 C C . LYS A 1 295 ? -22.011 79.817 40.701 1.00 57.16 295 LYS A C 1
ATOM 2362 O O . LYS A 1 295 ? -22.545 80.124 41.761 1.00 57.16 295 LYS A O 1
ATOM 2367 N N . GLY A 1 296 ? -21.336 80.685 39.947 1.00 60.50 296 GLY A N 1
ATOM 2368 C CA . GLY A 1 296 ? -21.243 82.124 40.217 1.00 60.50 296 GLY A CA 1
ATOM 2369 C C . GLY A 1 296 ? -22.567 82.841 39.955 1.00 60.50 296 GLY A C 1
ATOM 2370 O O . GLY A 1 296 ? -23.036 83.568 40.823 1.00 60.50 296 GLY A O 1
ATOM 2371 N N . VAL A 1 297 ? -23.229 82.533 38.834 1.00 61.31 297 VAL A N 1
ATOM 2372 C CA . VAL A 1 297 ? -24.579 83.038 38.516 1.00 61.31 297 VAL A CA 1
ATOM 2373 C C . VAL A 1 297 ? -25.592 82.620 39.586 1.00 61.31 297 VAL A C 1
ATOM 2375 O O . VAL A 1 297 ? -26.317 83.461 40.100 1.00 61.31 297 VAL A O 1
ATOM 2378 N N . LYS A 1 298 ? -25.583 81.351 40.023 1.00 58.31 298 LYS A N 1
ATOM 2379 C CA . LYS A 1 298 ? -26.417 80.879 41.145 1.00 58.31 298 LYS A CA 1
ATOM 2380 C C . LYS A 1 298 ? -26.217 81.683 42.424 1.00 58.31 298 LYS A C 1
ATOM 2382 O O . LYS A 1 298 ? -27.180 81.883 43.155 1.00 58.31 298 LYS A O 1
ATOM 2387 N N . LYS A 1 299 ? -24.980 82.098 42.708 1.00 60.91 299 LYS A N 1
ATOM 2388 C CA . LYS A 1 299 ? -24.663 82.912 43.880 1.00 60.91 299 LYS A CA 1
ATOM 2389 C C . LYS A 1 299 ? -25.212 84.331 43.729 1.00 60.91 299 LYS A C 1
ATOM 2391 O O . LYS A 1 299 ? -25.859 84.790 44.652 1.00 60.91 299 LYS A O 1
ATOM 2396 N N . VAL A 1 300 ? -25.036 84.964 42.567 1.00 63.97 300 VAL A N 1
ATOM 2397 C CA . VAL A 1 300 ? -25.606 86.292 42.271 1.00 63.97 300 VAL A CA 1
ATOM 2398 C C . VAL A 1 300 ? -27.132 86.278 42.384 1.00 63.97 300 VAL A C 1
ATOM 2400 O O . VAL A 1 300 ? -27.707 87.117 43.066 1.00 63.97 300 VAL A O 1
ATOM 2403 N N . VAL A 1 301 ? -27.798 85.281 41.794 1.00 61.97 301 VAL A N 1
ATOM 2404 C CA . VAL A 1 301 ? -29.264 85.172 41.866 1.00 61.97 301 VAL A CA 1
ATOM 2405 C C . VAL A 1 301 ? -29.740 84.863 43.297 1.00 61.97 301 VAL A C 1
ATOM 2407 O O . VAL A 1 301 ? -30.754 85.406 43.730 1.00 61.97 301 VAL A O 1
ATOM 2410 N N . PHE A 1 302 ? -28.996 84.053 44.064 1.00 58.97 302 PHE A N 1
ATOM 2411 C CA . PHE A 1 302 ? -29.289 83.803 45.482 1.00 58.97 302 PHE A CA 1
ATOM 2412 C C . PHE A 1 302 ? -29.082 85.049 46.353 1.00 58.97 302 PHE A C 1
ATOM 2414 O O . PHE A 1 302 ? -29.922 85.330 47.200 1.00 58.97 302 PHE A O 1
ATOM 2421 N N . ASP A 1 303 ? -27.998 85.798 46.143 1.00 61.25 303 ASP A N 1
ATOM 2422 C CA . ASP A 1 303 ? -27.683 87.014 46.900 1.00 61.25 303 ASP A CA 1
ATOM 2423 C C . ASP A 1 303 ? -28.691 88.143 46.586 1.00 61.25 303 ASP A C 1
ATOM 2425 O O . ASP A 1 303 ? -29.042 88.906 47.483 1.00 61.25 303 ASP A O 1
ATOM 2429 N N . PHE A 1 304 ? -29.211 88.218 45.352 1.00 64.56 304 PHE A N 1
ATOM 2430 C CA . PHE A 1 304 ? -30.177 89.244 44.934 1.00 64.56 304 PHE A CA 1
ATOM 2431 C C . PHE A 1 304 ? -31.631 88.933 45.348 1.00 64.56 304 PHE A C 1
ATOM 2433 O O . PHE A 1 304 ? -32.360 89.843 45.735 1.00 64.56 304 PHE A O 1
ATOM 2440 N N . PHE A 1 305 ? -32.070 87.663 45.304 1.00 61.78 305 PHE A N 1
ATOM 2441 C CA . PHE A 1 305 ? -33.476 87.285 45.563 1.00 61.78 305 PHE A CA 1
ATOM 2442 C C . PHE A 1 305 ? -33.712 86.399 46.801 1.00 61.78 305 PHE A C 1
ATOM 2444 O O . PHE A 1 305 ? -34.857 86.198 47.205 1.00 61.78 305 PHE A O 1
ATOM 2451 N N . GLY A 1 306 ? -32.665 85.847 47.421 1.00 56.16 306 GLY A N 1
ATOM 2452 C CA . GLY A 1 306 ? -32.762 85.014 48.627 1.00 56.16 306 GLY A CA 1
ATOM 2453 C C . GLY A 1 306 ? -33.182 83.550 48.412 1.00 56.16 306 GLY A C 1
ATOM 2454 O O . GLY A 1 306 ? -33.340 82.822 49.393 1.00 56.16 306 GLY A O 1
ATOM 2455 N N . TYR A 1 307 ? -33.341 83.077 47.168 1.00 59.34 307 TYR A N 1
ATOM 2456 C CA . TYR A 1 307 ? -33.637 81.670 46.846 1.00 59.34 307 TYR A CA 1
ATOM 2457 C C . TYR A 1 307 ? -32.698 81.089 45.778 1.00 59.34 307 TYR A C 1
ATOM 2459 O O . TYR A 1 307 ? -32.070 81.802 44.998 1.00 59.34 307 TYR A O 1
ATOM 2467 N N . LYS A 1 308 ? -32.561 79.753 45.756 1.00 53.00 308 LYS A N 1
ATOM 2468 C CA . LYS A 1 308 ? -31.700 79.043 44.794 1.00 53.00 308 LYS A CA 1
ATOM 2469 C C . LYS A 1 308 ? -32.360 79.025 43.413 1.00 53.00 308 LYS A C 1
ATOM 2471 O O . LYS A 1 308 ? -33.375 78.361 43.247 1.00 53.00 308 LYS A O 1
ATOM 2476 N N . ALA A 1 309 ? -31.753 79.686 42.430 1.00 55.56 309 ALA A N 1
ATOM 2477 C CA . ALA A 1 309 ? -32.195 79.613 41.038 1.00 55.56 309 ALA A CA 1
ATOM 2478 C C . ALA A 1 309 ? -31.700 78.354 40.306 1.00 55.56 309 ALA A C 1
ATOM 2480 O O . ALA A 1 309 ? -30.583 77.867 40.533 1.00 55.56 309 ALA A O 1
ATOM 2481 N N . GLU A 1 310 ? -32.539 77.841 39.409 1.00 54.62 310 GLU A N 1
ATOM 2482 C CA . GLU A 1 310 ? -32.244 76.729 38.501 1.00 54.62 310 GLU A CA 1
ATOM 2483 C C . GLU A 1 310 ? -31.722 77.235 37.139 1.00 54.62 310 GLU A C 1
ATOM 2485 O O . GLU A 1 310 ? -32.003 78.376 36.774 1.00 54.62 310 GLU A O 1
ATOM 2490 N N . PRO A 1 311 ? -30.882 76.453 36.426 1.00 56.25 311 PRO A N 1
ATOM 2491 C CA . PRO A 1 311 ? -30.330 76.849 35.126 1.00 56.25 311 PRO A CA 1
ATOM 2492 C C . PRO A 1 311 ? -31.384 77.049 34.042 1.00 56.25 311 PRO A C 1
ATOM 2494 O O . PRO A 1 311 ? -32.377 76.323 34.058 1.00 56.25 311 PRO A O 1
ATOM 2497 N N . PRO A 1 312 ? -31.129 77.951 33.066 1.00 58.62 312 PRO A N 1
ATOM 2498 C CA . PRO A 1 312 ? -31.905 78.019 31.834 1.00 58.62 312 PRO A CA 1
ATOM 2499 C C . PRO A 1 312 ? -32.047 76.622 31.237 1.00 58.62 312 PRO A C 1
ATOM 2501 O O . PRO A 1 312 ? -31.042 75.935 31.026 1.00 58.62 312 PRO A O 1
ATOM 2504 N N . ALA A 1 313 ? -33.280 76.185 30.986 1.00 55.97 313 ALA A N 1
ATOM 2505 C CA . ALA A 1 313 ? -33.568 74.790 30.652 1.00 55.97 313 ALA A CA 1
ATOM 2506 C C . ALA A 1 313 ? -32.925 74.326 29.325 1.00 55.97 313 ALA A C 1
ATOM 2508 O O . ALA A 1 313 ? -32.666 73.135 29.168 1.00 55.97 313 ALA A O 1
ATOM 2509 N N . THR A 1 314 ? -32.599 75.236 28.396 1.00 60.19 314 THR A N 1
ATOM 2510 C CA . THR A 1 314 ? -31.928 74.913 27.120 1.00 60.19 314 THR A CA 1
ATOM 2511 C C . THR A 1 314 ? -31.183 76.122 26.536 1.00 60.19 314 THR A C 1
ATOM 2513 O O . THR A 1 314 ? -31.804 77.138 26.230 1.00 60.19 314 THR A O 1
ATOM 2516 N N . LEU A 1 315 ? -29.863 76.006 26.326 1.00 68.44 315 LEU A N 1
ATOM 2517 C CA . LEU A 1 315 ? -29.056 76.989 25.581 1.00 68.44 315 LEU A CA 1
ATOM 2518 C C . LEU A 1 315 ? -29.270 76.803 24.067 1.00 68.44 315 LEU A C 1
ATOM 2520 O O . LEU A 1 315 ? -29.205 75.676 23.577 1.00 68.44 315 LEU A O 1
ATOM 2524 N N . LEU A 1 316 ? -29.475 77.891 23.317 1.00 74.19 316 LEU A N 1
ATOM 2525 C CA . LEU A 1 316 ? -29.613 77.840 21.851 1.00 74.19 316 LEU A CA 1
ATOM 2526 C C . LEU A 1 316 ? -28.299 77.391 21.189 1.00 74.19 316 LEU A C 1
ATOM 2528 O O . LEU A 1 316 ? -27.219 77.671 21.714 1.00 74.19 316 LEU A O 1
ATOM 2532 N N . SER A 1 317 ? -28.347 76.755 20.012 1.00 76.94 317 SER A N 1
ATOM 2533 C CA . SER A 1 317 ? -27.131 76.526 19.204 1.00 76.94 317 SER A CA 1
ATOM 2534 C C . SER A 1 317 ? -26.491 77.861 18.794 1.00 76.94 317 SER A C 1
ATOM 2536 O O . SER A 1 317 ? -27.179 78.876 18.744 1.00 76.94 317 SER A O 1
ATOM 2538 N N . ASP A 1 318 ? -25.185 77.915 18.502 1.00 75.38 318 ASP A N 1
ATOM 2539 C CA . ASP A 1 318 ? -24.513 79.186 18.147 1.00 75.38 318 ASP A CA 1
ATOM 2540 C C . ASP A 1 318 ? -25.182 79.889 16.959 1.00 75.38 318 ASP A C 1
ATOM 2542 O O . ASP A 1 318 ? -25.376 81.104 16.962 1.00 75.38 318 ASP A O 1
ATOM 2546 N N . MET A 1 319 ? -25.628 79.105 15.978 1.00 72.88 319 MET A N 1
ATOM 2547 C CA . MET A 1 319 ? -26.347 79.597 14.809 1.00 72.88 319 MET A CA 1
ATOM 2548 C C . MET A 1 319 ? -27.733 80.167 15.160 1.00 72.88 319 MET A C 1
ATOM 2550 O O . MET A 1 319 ? -28.127 81.203 14.622 1.00 72.88 319 MET A O 1
ATOM 2554 N N . GLU A 1 320 ? -28.489 79.514 16.045 1.00 72.94 320 GLU A N 1
ATOM 2555 C CA . GLU A 1 320 ? -29.803 80.000 16.492 1.00 72.94 320 GLU A CA 1
ATOM 2556 C C . GLU A 1 320 ? -29.679 81.187 17.449 1.00 72.94 320 GLU A C 1
ATOM 2558 O O . GLU A 1 320 ? -30.457 82.133 17.351 1.00 72.94 320 GLU A O 1
ATOM 2563 N N . PHE A 1 321 ? -28.659 81.185 18.307 1.00 78.62 321 PHE A N 1
ATOM 2564 C CA . PHE A 1 321 ? -28.319 82.276 19.214 1.00 78.62 321 PHE A CA 1
ATOM 2565 C C . PHE A 1 321 ? -27.994 83.561 18.445 1.00 78.62 321 PHE A C 1
ATOM 2567 O O . PHE A 1 321 ? -28.594 84.603 18.703 1.00 78.62 321 PHE A O 1
ATOM 2574 N N . ILE A 1 322 ? -27.124 83.485 17.430 1.00 76.31 322 ILE A N 1
ATOM 2575 C CA . ILE A 1 322 ? -26.790 84.635 16.573 1.00 76.31 322 ILE A CA 1
ATOM 2576 C C . ILE A 1 322 ? -28.031 85.157 15.834 1.00 76.31 322 ILE A C 1
ATOM 2578 O O . ILE A 1 322 ? -28.164 86.363 15.618 1.00 76.31 322 ILE A O 1
ATOM 2582 N N . ARG A 1 323 ? -28.966 84.272 15.463 1.00 75.94 323 ARG A N 1
ATOM 2583 C CA . ARG A 1 323 ? -30.228 84.659 14.817 1.00 75.94 323 ARG A CA 1
ATOM 2584 C C . ARG A 1 323 ? -31.197 85.341 15.793 1.00 75.94 323 ARG A C 1
ATOM 2586 O O . ARG A 1 323 ? -31.876 86.284 15.396 1.00 75.94 323 ARG A O 1
ATOM 2593 N N . ALA A 1 324 ? -31.241 84.901 17.052 1.00 71.19 324 ALA A N 1
ATOM 2594 C CA . ALA A 1 324 ? -32.121 85.433 18.096 1.00 71.19 324 ALA A CA 1
ATOM 2595 C C . ALA A 1 324 ? -31.609 86.734 18.745 1.00 71.19 324 ALA A C 1
ATOM 2597 O O . ALA A 1 324 ? -32.396 87.471 19.341 1.00 71.19 324 ALA A O 1
ATOM 2598 N N . LEU A 1 325 ? -30.319 87.044 18.599 1.00 76.56 325 LEU A N 1
ATOM 2599 C CA . LEU A 1 325 ? -29.620 88.114 19.318 1.00 76.56 325 LEU A CA 1
ATOM 2600 C C . LEU A 1 325 ? -30.281 89.497 19.190 1.00 76.56 325 LEU A C 1
ATOM 2602 O O . LEU A 1 325 ? -30.490 90.176 20.191 1.00 76.56 325 LEU A O 1
ATOM 2606 N N . ARG A 1 326 ? -30.685 89.885 17.972 1.00 75.81 326 ARG A N 1
ATOM 2607 C CA . ARG A 1 326 ? -31.366 91.173 17.735 1.00 75.81 326 ARG A CA 1
ATOM 2608 C C . ARG A 1 326 ? -32.786 91.211 18.301 1.00 75.81 326 ARG A C 1
ATOM 2610 O O . ARG A 1 326 ? -33.203 92.237 18.819 1.00 75.81 326 ARG A O 1
ATOM 2617 N N . SER A 1 327 ? -33.494 90.080 18.282 1.00 75.31 327 SER A N 1
ATOM 2618 C CA . SER A 1 327 ? -34.899 90.022 18.710 1.00 75.31 327 SER A CA 1
ATOM 2619 C C . SER A 1 327 ? -35.104 90.333 20.199 1.00 75.31 327 SER A C 1
ATOM 2621 O O . SER A 1 327 ? -36.144 90.877 20.566 1.00 75.31 327 SER A O 1
ATOM 2623 N N . LEU A 1 328 ? -34.121 90.029 21.063 1.00 72.12 328 LEU A N 1
ATOM 2624 C CA . LEU A 1 328 ? -34.192 90.367 22.490 1.00 72.12 328 LEU A CA 1
ATOM 2625 C C . LEU A 1 328 ? -33.922 91.857 22.737 1.00 72.12 328 LEU A C 1
ATOM 2627 O O . LEU A 1 328 ? -34.638 92.467 23.527 1.00 72.12 328 LEU A O 1
ATOM 2631 N N . ALA A 1 329 ? -32.951 92.442 22.027 1.00 73.56 329 ALA A N 1
ATOM 2632 C CA . ALA A 1 329 ? -32.651 93.874 22.099 1.00 73.56 329 ALA A CA 1
ATOM 2633 C C . ALA A 1 329 ? -33.836 94.738 21.650 1.00 73.56 329 ALA A C 1
ATOM 2635 O O . ALA A 1 329 ? -34.128 95.748 22.287 1.00 73.56 329 ALA A O 1
ATOM 2636 N N . ASP A 1 330 ? -34.559 94.297 20.617 1.00 78.69 330 ASP A N 1
ATOM 2637 C CA . ASP A 1 330 ? -35.767 94.976 20.142 1.00 78.69 330 ASP A CA 1
ATOM 2638 C C . ASP A 1 330 ? -36.902 94.935 21.186 1.00 78.69 330 ASP A C 1
ATOM 2640 O O . ASP A 1 330 ? -37.676 95.884 21.303 1.00 78.69 330 ASP A O 1
ATOM 2644 N N . LYS A 1 331 ? -37.006 93.846 21.968 1.00 72.81 331 LYS A N 1
ATOM 2645 C CA . LYS A 1 331 ? -38.071 93.642 22.969 1.00 72.81 331 LYS A CA 1
ATOM 2646 C C . LYS A 1 331 ? -37.754 94.279 24.328 1.00 72.81 331 LYS A C 1
ATOM 2648 O O . LYS A 1 331 ? -38.660 94.761 25.000 1.00 72.81 331 LYS A O 1
ATOM 2653 N N . PHE A 1 332 ? -36.479 94.305 24.715 1.00 75.00 332 PHE A N 1
ATOM 2654 C CA . PHE A 1 332 ? -35.974 94.932 25.937 1.00 75.00 332 PHE A CA 1
ATOM 2655 C C . PHE A 1 332 ? -34.752 95.805 25.599 1.00 75.00 332 PHE A C 1
ATOM 2657 O O . PHE A 1 332 ? -33.623 95.297 25.595 1.00 75.00 332 PHE A O 1
ATOM 2664 N N . PRO A 1 333 ? -34.940 97.122 25.368 1.00 77.56 333 PRO A N 1
ATOM 2665 C CA . PRO A 1 333 ? -33.873 98.028 24.925 1.00 77.56 333 PRO A CA 1
ATOM 2666 C C . PRO A 1 333 ? -32.637 98.062 25.835 1.00 77.56 333 PRO A C 1
ATOM 2668 O O . PRO A 1 333 ? -31.532 98.328 25.371 1.00 77.56 333 PRO A O 1
ATOM 2671 N N . VAL A 1 334 ? -32.793 97.730 27.123 1.00 71.19 334 VAL A N 1
ATOM 2672 C CA . VAL A 1 334 ? -31.695 97.647 28.105 1.00 71.19 334 VAL A CA 1
ATOM 2673 C C . VAL A 1 334 ? -30.632 96.603 27.707 1.00 71.19 334 VAL A C 1
ATOM 2675 O O . VAL A 1 334 ? -29.484 96.692 28.132 1.00 71.19 334 VAL A O 1
ATOM 2678 N N . THR A 1 335 ? -30.965 95.644 26.837 1.00 75.50 335 THR A N 1
ATOM 2679 C CA . THR A 1 335 ? -30.041 94.593 26.372 1.00 75.50 335 THR A CA 1
ATOM 2680 C C . THR A 1 335 ? -29.253 94.948 25.096 1.00 75.50 335 THR A C 1
ATOM 2682 O O . THR A 1 335 ? -28.452 94.131 24.628 1.00 75.50 335 THR A O 1
ATOM 2685 N N . SER A 1 336 ? -29.406 96.158 24.530 1.00 75.69 336 SER A N 1
ATOM 2686 C CA . SER A 1 336 ? -28.717 96.542 23.280 1.00 75.69 336 SER A CA 1
ATOM 2687 C C . SER A 1 336 ? -27.189 96.570 23.422 1.00 75.69 336 SER A C 1
ATOM 2689 O O . SER A 1 336 ? -26.479 96.054 22.562 1.00 75.69 336 SER A O 1
ATOM 2691 N N . ALA A 1 337 ? -26.673 97.075 24.548 1.00 74.19 337 ALA A N 1
ATOM 2692 C CA . ALA A 1 337 ? -25.233 97.150 24.808 1.00 74.19 337 ALA A CA 1
ATOM 2693 C C . ALA A 1 337 ? -24.569 95.759 24.852 1.00 74.19 337 ALA A C 1
ATOM 2695 O O . ALA A 1 337 ? -23.450 95.576 24.369 1.00 74.19 337 ALA A O 1
ATOM 2696 N N . LEU A 1 338 ? -25.280 94.756 25.379 1.00 75.94 338 LEU A N 1
ATOM 2697 C CA . LEU A 1 338 ? -24.831 93.361 25.380 1.00 75.94 338 LEU A CA 1
ATOM 2698 C C . LEU A 1 338 ? -24.793 92.788 23.952 1.00 75.94 338 LEU A C 1
ATOM 2700 O O . LEU A 1 338 ? -23.843 92.098 23.580 1.00 75.94 338 LEU A O 1
ATOM 2704 N N . THR A 1 339 ? -25.796 93.120 23.138 1.00 78.69 339 THR A N 1
ATOM 2705 C CA . THR A 1 339 ? -25.913 92.678 21.738 1.00 78.69 339 THR A CA 1
ATOM 2706 C C . THR A 1 339 ? -24.776 93.206 20.856 1.00 78.69 339 THR A C 1
ATOM 2708 O O . THR A 1 339 ? -24.189 92.448 20.073 1.00 78.69 339 THR A O 1
ATOM 2711 N N . ASP A 1 340 ? -24.398 94.474 21.015 1.00 79.00 340 ASP A N 1
ATOM 2712 C CA . ASP A 1 340 ? -23.294 95.084 20.262 1.00 79.00 340 ASP A CA 1
ATOM 2713 C C . ASP A 1 340 ? -21.930 94.492 20.639 1.00 79.00 340 ASP A C 1
ATOM 2715 O O . ASP A 1 340 ? -21.086 94.246 19.766 1.00 79.00 340 ASP A O 1
ATOM 2719 N N . ARG A 1 341 ? -21.724 94.181 21.926 1.00 78.19 341 ARG A N 1
ATOM 2720 C CA . ARG A 1 341 ? -20.501 93.520 22.399 1.00 78.19 341 ARG A CA 1
ATOM 2721 C C . ARG A 1 341 ? -20.346 92.128 21.793 1.00 78.19 341 ARG A C 1
ATOM 2723 O O . ARG A 1 341 ? -19.285 91.814 21.251 1.00 78.19 341 ARG A O 1
ATOM 2730 N N . ILE A 1 342 ? -21.411 91.324 21.807 1.00 77.81 342 ILE A N 1
ATOM 2731 C CA . ILE A 1 342 ? -21.389 89.983 21.207 1.00 77.81 342 ILE A CA 1
ATOM 2732 C C . ILE A 1 342 ? -21.126 90.068 19.695 1.00 77.81 342 ILE A C 1
ATOM 2734 O O . ILE A 1 342 ? -20.307 89.319 19.162 1.00 77.81 342 ILE A O 1
ATOM 2738 N N . THR A 1 343 ? -21.749 91.023 18.998 1.00 77.62 343 THR A N 1
ATOM 2739 C CA . THR A 1 343 ? -21.542 91.219 17.551 1.00 77.62 343 THR A CA 1
ATOM 2740 C C . THR A 1 343 ? -20.098 91.617 17.218 1.00 77.62 343 THR A C 1
ATOM 2742 O O . THR A 1 343 ? -19.550 91.186 16.201 1.00 77.62 343 THR A O 1
ATOM 2745 N N . THR A 1 344 ? -19.460 92.422 18.069 1.00 80.19 344 THR A N 1
ATOM 2746 C CA . THR A 1 344 ? -18.064 92.852 17.891 1.00 80.19 344 THR A CA 1
ATOM 2747 C C . THR A 1 344 ? -17.087 91.699 18.119 1.00 80.19 344 THR A C 1
ATOM 2749 O O . THR A 1 344 ? -16.210 91.474 17.284 1.00 80.19 344 THR A O 1
ATOM 2752 N N . CYS A 1 345 ? -17.289 90.916 19.183 1.00 79.62 345 CYS A N 1
ATOM 2753 C CA . CYS A 1 345 ? -16.523 89.699 19.472 1.00 79.62 345 CYS A CA 1
ATOM 2754 C C . CYS A 1 345 ? -16.544 88.722 18.275 1.00 79.62 345 CYS A C 1
ATOM 2756 O O . CYS A 1 345 ? -15.496 88.286 17.791 1.00 79.62 345 CYS A O 1
ATOM 2758 N N . LEU A 1 346 ? -17.727 88.487 17.696 1.00 76.75 346 LEU A N 1
ATOM 2759 C CA . LEU A 1 346 ? -17.901 87.616 16.528 1.00 76.75 346 LEU A CA 1
ATOM 2760 C C . LEU A 1 346 ? -17.136 88.087 15.281 1.00 76.75 346 LEU A C 1
ATOM 2762 O O . LEU A 1 346 ? -16.538 87.270 14.578 1.00 76.75 346 LEU A O 1
ATOM 2766 N N . LYS A 1 347 ? -17.123 89.394 14.991 1.00 77.38 347 LYS A N 1
ATOM 2767 C CA . LYS A 1 347 ? -16.393 89.941 13.831 1.00 77.38 347 LYS A CA 1
ATOM 2768 C C . LYS A 1 347 ? -14.879 89.752 13.958 1.00 77.38 347 LYS A C 1
ATOM 2770 O O . LYS A 1 347 ? -14.228 89.421 12.967 1.00 77.38 347 LYS A O 1
ATOM 2775 N N . THR A 1 348 ? -14.332 89.931 15.158 1.00 80.69 348 THR A N 1
ATOM 2776 C CA . THR A 1 348 ? -12.898 89.754 15.435 1.00 80.69 348 THR A CA 1
ATOM 2777 C C . THR A 1 348 ? -12.477 88.289 15.322 1.00 80.69 348 THR A C 1
ATOM 2779 O O . THR A 1 348 ? -11.465 87.978 14.694 1.00 80.69 348 THR A O 1
ATOM 2782 N N . TYR A 1 349 ? -13.284 87.366 15.851 1.00 79.81 349 TYR A N 1
ATOM 2783 C CA . TYR A 1 349 ? -13.022 85.932 15.729 1.00 79.81 349 TYR A CA 1
ATOM 2784 C C . TYR A 1 349 ? -12.956 85.480 14.259 1.00 79.81 349 TYR A C 1
ATOM 2786 O O . TYR A 1 349 ? -12.021 84.788 13.841 1.00 79.81 349 TYR A O 1
ATOM 2794 N N . LEU A 1 350 ? -13.918 85.922 13.442 1.00 75.94 350 LEU A N 1
ATOM 2795 C CA . LEU A 1 350 ? -14.002 85.534 12.033 1.00 75.94 350 LEU A CA 1
ATOM 2796 C C . LEU A 1 350 ? -12.838 86.073 11.186 1.00 75.94 350 LEU A C 1
ATOM 2798 O O . LEU A 1 350 ? -12.385 85.377 10.272 1.00 75.94 350 LEU A O 1
ATOM 2802 N N . SER A 1 351 ? -12.311 87.266 11.484 1.00 77.50 351 SER A N 1
ATOM 2803 C CA . SER A 1 351 ? -11.159 87.816 10.753 1.00 77.50 351 SER A CA 1
ATOM 2804 C C . SER A 1 351 ? -9.880 87.016 11.019 1.00 77.50 351 SER A C 1
ATOM 2806 O O . SER A 1 351 ? -9.192 86.625 10.075 1.00 77.50 351 SER A O 1
ATOM 2808 N N . THR A 1 352 ? -9.617 86.660 12.280 1.00 79.81 352 THR A N 1
ATOM 2809 C CA . THR A 1 352 ? -8.450 85.843 12.658 1.00 79.81 352 THR A CA 1
ATOM 2810 C C . THR A 1 352 ? -8.542 84.430 12.077 1.00 79.81 352 THR A C 1
ATOM 2812 O O . THR A 1 352 ? -7.558 83.882 11.570 1.00 79.81 352 THR A O 1
ATOM 2815 N N . LEU A 1 353 ? -9.741 83.839 12.081 1.00 76.56 353 LEU A N 1
ATOM 2816 C CA . LEU A 1 353 ? -9.976 82.536 11.462 1.00 76.56 353 LEU A CA 1
ATOM 2817 C C . LEU A 1 353 ? -9.726 82.578 9.945 1.00 76.56 353 LEU A C 1
ATOM 2819 O O . LEU A 1 353 ? -9.131 81.649 9.396 1.00 76.56 353 LEU A O 1
ATOM 2823 N N . SER A 1 354 ? -10.126 83.666 9.275 1.00 76.56 354 SER A N 1
ATOM 2824 C CA . SER A 1 354 ? -9.912 83.868 7.837 1.00 76.56 354 SER A CA 1
ATOM 2825 C C . SER A 1 354 ? -8.433 83.841 7.452 1.00 76.56 354 SER A C 1
ATOM 2827 O O . SER A 1 354 ? -8.054 83.124 6.528 1.00 76.56 354 SER A O 1
ATOM 2829 N N . GLU A 1 355 ? -7.586 84.601 8.147 1.00 81.25 355 GLU A N 1
ATOM 2830 C CA . GLU A 1 355 ? -6.155 84.688 7.825 1.00 81.25 355 GLU A CA 1
ATOM 2831 C C . GLU A 1 355 ? -5.448 83.340 7.993 1.00 81.25 355 GLU A C 1
ATOM 2833 O O . GLU A 1 355 ? -4.644 82.934 7.147 1.00 81.25 355 GLU A O 1
ATOM 2838 N N . ARG A 1 356 ? -5.812 82.600 9.045 1.00 80.81 356 ARG A N 1
ATOM 2839 C CA . ARG A 1 356 ? -5.289 81.257 9.310 1.00 80.81 356 ARG A CA 1
ATOM 2840 C C . ARG A 1 356 ? -5.663 80.263 8.207 1.00 80.81 356 ARG A C 1
ATOM 2842 O O . ARG A 1 356 ? -4.812 79.486 7.775 1.00 80.81 356 ARG A O 1
ATOM 2849 N N . LEU A 1 357 ? -6.912 80.294 7.737 1.00 80.06 357 LEU A N 1
ATOM 2850 C CA . LEU A 1 357 ? -7.387 79.405 6.671 1.00 80.06 357 LEU A CA 1
ATOM 2851 C C . LEU A 1 357 ? -6.741 79.724 5.318 1.00 80.06 357 LEU A C 1
ATOM 2853 O O . LEU A 1 357 ? -6.356 78.799 4.604 1.00 80.06 357 LEU A O 1
ATOM 2857 N N . VAL A 1 358 ? -6.563 81.010 4.988 1.00 82.88 358 VAL A N 1
ATOM 2858 C CA . VAL A 1 358 ? -5.881 81.429 3.750 1.00 82.88 358 VAL A CA 1
ATOM 2859 C C . VAL A 1 358 ? -4.438 80.939 3.728 1.00 82.88 358 VAL A C 1
ATOM 2861 O O . VAL A 1 358 ? -4.007 80.372 2.726 1.00 82.88 358 VAL A O 1
ATOM 2864 N N . LYS A 1 359 ? -3.705 81.113 4.834 1.00 83.31 359 LYS A N 1
ATOM 2865 C CA . LYS A 1 359 ? -2.319 80.648 4.945 1.00 83.31 359 LYS A CA 1
ATOM 2866 C C . LYS A 1 359 ? -2.217 79.129 4.773 1.00 83.31 359 LYS A C 1
ATOM 2868 O O . LYS A 1 359 ? -1.450 78.664 3.940 1.00 83.31 359 LYS A O 1
ATOM 2873 N N . SER A 1 360 ? -3.045 78.373 5.498 1.00 81.44 360 SER A N 1
ATOM 2874 C CA . SER A 1 360 ? -3.013 76.907 5.452 1.00 81.44 360 SER A CA 1
ATOM 2875 C C . SER A 1 360 ? -3.378 76.334 4.077 1.00 81.44 360 SER A C 1
ATOM 2877 O O . SER A 1 360 ? -2.804 75.329 3.665 1.00 81.44 360 SER A O 1
ATOM 2879 N N . CYS A 1 361 ? -4.327 76.943 3.359 1.00 81.31 361 CYS A N 1
ATOM 2880 C CA . CYS A 1 361 ? -4.688 76.475 2.019 1.00 81.31 361 CYS A CA 1
ATOM 2881 C C . CYS A 1 361 ? -3.608 76.814 0.981 1.00 81.31 361 CYS A C 1
ATOM 2883 O O . CYS A 1 361 ? -3.381 76.011 0.082 1.00 81.31 361 CYS A O 1
ATOM 2885 N N . LEU A 1 362 ? -2.936 77.965 1.106 1.00 84.25 362 LEU A N 1
ATOM 2886 C CA . LEU A 1 362 ? -1.862 78.362 0.191 1.00 84.25 362 LEU A CA 1
ATOM 2887 C C . LEU A 1 362 ? -0.663 77.409 0.285 1.00 84.25 362 LEU A C 1
ATOM 2889 O O . LEU A 1 362 ? -0.234 76.889 -0.738 1.00 84.25 362 LEU A O 1
ATOM 2893 N N . GLU A 1 363 ? -0.198 77.119 1.504 1.00 83.12 363 GLU A N 1
ATOM 2894 C CA . GLU A 1 363 ? 0.923 76.195 1.748 1.00 83.12 363 GLU A CA 1
ATOM 2895 C C . GLU A 1 363 ? 0.646 74.806 1.149 1.00 83.12 363 GLU A C 1
ATOM 2897 O O . GLU A 1 363 ? 1.492 74.240 0.463 1.00 83.12 363 GLU A O 1
ATOM 2902 N N . LYS A 1 364 ? -0.578 74.287 1.315 1.00 82.94 364 LYS A N 1
ATOM 2903 C CA . LYS A 1 364 ? -0.970 72.983 0.757 1.00 82.94 364 LYS A CA 1
ATOM 2904 C C . LYS A 1 364 ? -0.944 72.943 -0.770 1.00 82.94 364 LYS A C 1
ATOM 2906 O O . LYS A 1 364 ? -0.486 71.959 -1.340 1.00 82.94 364 LYS A O 1
ATOM 2911 N N . VAL A 1 365 ? -1.453 73.987 -1.427 1.00 83.19 365 VAL A N 1
ATOM 2912 C CA . VAL A 1 365 ? -1.485 74.055 -2.898 1.00 83.19 365 VAL A CA 1
ATOM 2913 C C . VAL A 1 365 ? -0.065 74.154 -3.467 1.00 83.19 365 VAL A C 1
ATOM 2915 O O . VAL A 1 365 ? 0.228 73.532 -4.487 1.00 83.19 365 VAL A O 1
ATOM 2918 N N . GLU A 1 366 ? 0.828 74.893 -2.804 1.00 83.38 366 GLU A N 1
ATOM 2919 C CA . GLU A 1 366 ? 2.229 75.009 -3.218 1.00 83.38 366 GLU A CA 1
ATOM 2920 C C . GLU A 1 366 ? 3.015 73.710 -2.996 1.00 83.38 366 GLU A C 1
ATOM 2922 O O . GLU A 1 366 ? 3.710 73.257 -3.904 1.00 83.38 366 GLU A O 1
ATOM 2927 N N . GLU A 1 367 ? 2.879 73.068 -1.835 1.00 83.38 367 GLU A N 1
ATOM 2928 C CA . GLU A 1 367 ? 3.581 71.814 -1.539 1.00 83.38 367 GLU A CA 1
ATOM 2929 C C . GLU A 1 367 ? 3.195 70.675 -2.491 1.00 83.38 367 GLU A C 1
ATOM 2931 O O . GLU A 1 367 ? 4.058 69.898 -2.911 1.00 83.38 367 GLU A O 1
ATOM 2936 N N . GLU A 1 368 ? 1.911 70.559 -2.840 1.00 82.81 368 GLU A N 1
ATOM 2937 C CA . GLU A 1 368 ? 1.429 69.483 -3.710 1.00 82.81 368 GLU A CA 1
ATOM 2938 C C . GLU A 1 368 ? 1.927 69.653 -5.151 1.00 82.81 368 GLU A C 1
ATOM 2940 O O . GLU A 1 368 ? 2.394 68.693 -5.770 1.00 82.81 368 GLU A O 1
ATOM 2945 N N . GLU A 1 369 ? 1.913 70.882 -5.675 1.00 83.50 369 GLU A N 1
ATOM 2946 C CA . GLU A 1 369 ? 2.402 71.145 -7.030 1.00 83.50 369 GLU A CA 1
ATOM 2947 C C . GLU A 1 369 ? 3.934 71.028 -7.120 1.00 83.50 369 GLU A C 1
ATOM 2949 O O . GLU A 1 369 ? 4.451 70.475 -8.096 1.00 83.50 369 GLU A O 1
ATOM 2954 N N . GLU A 1 370 ? 4.679 71.449 -6.086 1.00 84.19 370 GLU A N 1
ATOM 2955 C CA . GLU A 1 370 ? 6.132 71.229 -6.030 1.00 84.19 370 GLU A CA 1
ATOM 2956 C C . GLU A 1 370 ? 6.461 69.730 -6.047 1.00 84.19 370 GLU A C 1
ATOM 2958 O O . GLU A 1 370 ? 7.389 69.297 -6.739 1.00 84.19 370 GLU A O 1
ATOM 2963 N N . ARG A 1 371 ? 5.693 68.920 -5.310 1.00 84.56 371 ARG A N 1
ATOM 2964 C CA . ARG A 1 371 ? 5.858 67.464 -5.282 1.00 84.56 371 ARG A CA 1
ATOM 2965 C C . ARG A 1 371 ? 5.595 66.849 -6.656 1.00 84.56 371 ARG A C 1
ATOM 2967 O O . ARG A 1 371 ? 6.433 66.100 -7.157 1.00 84.56 371 ARG A O 1
ATOM 2974 N N . ARG A 1 372 ? 4.481 67.214 -7.298 1.00 85.31 372 ARG A N 1
ATOM 2975 C CA . ARG A 1 372 ? 4.084 66.697 -8.618 1.00 85.31 372 ARG A CA 1
ATOM 2976 C C . ARG A 1 372 ? 5.136 66.966 -9.697 1.00 85.31 372 ARG A C 1
ATOM 2978 O O . ARG A 1 372 ? 5.432 66.086 -10.509 1.00 85.31 372 ARG A O 1
ATOM 2985 N N . LEU A 1 373 ? 5.703 68.173 -9.721 1.00 84.56 373 LEU A N 1
ATOM 2986 C CA . LEU A 1 373 ? 6.699 68.565 -10.721 1.00 84.56 373 LEU A CA 1
ATOM 2987 C C . LEU A 1 373 ? 8.065 67.906 -10.479 1.00 84.56 373 LEU A C 1
ATOM 2989 O O . LEU A 1 373 ? 8.698 67.474 -11.446 1.00 84.56 373 LEU A O 1
ATOM 2993 N N . LYS A 1 374 ? 8.499 67.756 -9.219 1.00 86.75 374 LYS A N 1
ATOM 2994 C CA . LYS A 1 374 ? 9.718 66.994 -8.885 1.00 86.75 374 LYS A CA 1
ATOM 2995 C C . LYS A 1 374 ? 9.621 65.539 -9.335 1.00 86.75 374 LYS A C 1
ATOM 2997 O O . LYS A 1 374 ? 10.526 65.061 -10.017 1.00 86.75 374 LYS A O 1
ATOM 3002 N N . ASP A 1 375 ? 8.493 64.886 -9.066 1.00 85.94 375 ASP A N 1
ATOM 3003 C CA . ASP A 1 375 ? 8.244 63.508 -9.499 1.00 85.94 375 ASP A CA 1
ATOM 3004 C C . ASP A 1 375 ? 8.367 63.339 -11.022 1.00 85.94 375 ASP A C 1
ATOM 3006 O O . ASP A 1 375 ? 8.876 62.325 -11.508 1.00 85.94 375 ASP A O 1
ATOM 3010 N N . LEU A 1 376 ? 7.908 64.321 -11.805 1.00 86.62 376 LEU A N 1
ATOM 3011 C CA . LEU A 1 376 ? 8.017 64.285 -13.265 1.00 86.62 376 LEU A CA 1
ATOM 3012 C C . LEU A 1 376 ? 9.484 64.349 -13.727 1.00 86.62 376 LEU A C 1
ATOM 3014 O O . LEU A 1 376 ? 9.887 63.584 -14.609 1.00 86.62 376 LEU A O 1
ATOM 3018 N N . ILE A 1 377 ? 10.273 65.237 -13.117 1.00 88.69 377 ILE A N 1
ATOM 3019 C CA . ILE A 1 377 ? 11.703 65.412 -13.405 1.00 88.69 377 ILE A CA 1
ATOM 3020 C C . ILE A 1 377 ? 12.472 64.130 -13.046 1.00 88.69 377 ILE A C 1
ATOM 3022 O O . ILE A 1 377 ? 13.278 63.641 -13.844 1.00 88.69 377 ILE A O 1
ATOM 3026 N N . ASP A 1 378 ? 12.173 63.528 -11.895 1.00 85.81 378 ASP A N 1
ATOM 3027 C CA . ASP A 1 378 ? 12.794 62.274 -11.463 1.00 85.81 378 ASP A CA 1
ATOM 3028 C C . ASP A 1 378 ? 12.470 61.107 -12.407 1.00 85.81 378 ASP A C 1
ATOM 3030 O O . ASP A 1 378 ? 13.359 60.330 -12.773 1.00 85.81 378 ASP A O 1
ATOM 3034 N N . ARG A 1 379 ? 11.225 61.007 -12.896 1.00 85.25 379 ARG A N 1
ATOM 3035 C CA . ARG A 1 379 ? 10.840 59.987 -13.890 1.00 85.25 379 ARG A CA 1
ATOM 3036 C C . ARG A 1 379 ? 11.612 60.133 -15.199 1.00 85.25 379 ARG A C 1
ATOM 3038 O O . ARG A 1 379 ? 12.061 59.127 -15.755 1.00 85.25 379 ARG A O 1
ATOM 3045 N N . GLN A 1 380 ? 11.789 61.359 -15.694 1.00 86.00 380 GLN A N 1
ATOM 3046 C CA . GLN A 1 380 ? 12.572 61.618 -16.908 1.00 86.00 380 GLN A CA 1
ATOM 3047 C C . GLN A 1 380 ? 14.041 61.222 -16.722 1.00 86.00 380 GLN A C 1
ATOM 3049 O O . GLN A 1 380 ? 14.602 60.508 -17.561 1.00 86.00 380 GLN A O 1
ATOM 3054 N N . ARG A 1 381 ? 14.640 61.591 -15.583 1.00 87.81 381 ARG A N 1
ATOM 3055 C CA . ARG A 1 381 ? 16.007 61.194 -15.223 1.00 87.81 381 ARG A CA 1
ATOM 3056 C C . ARG A 1 381 ? 16.162 59.671 -15.177 1.00 87.81 381 ARG A C 1
ATOM 3058 O O . ARG A 1 381 ? 17.125 59.129 -15.724 1.00 87.81 381 ARG A O 1
ATOM 3065 N N . GLN A 1 382 ? 15.201 58.968 -14.579 1.00 85.75 382 GLN A N 1
ATOM 3066 C CA . GLN A 1 382 ? 15.220 57.508 -14.484 1.00 85.75 382 GLN A CA 1
ATOM 3067 C C . GLN A 1 382 ? 15.059 56.825 -15.852 1.00 85.75 382 GLN A C 1
ATOM 3069 O O . GLN A 1 382 ? 15.727 55.824 -16.123 1.00 85.75 382 GLN A O 1
ATOM 3074 N N . HIS A 1 383 ? 14.210 57.358 -16.736 1.00 86.06 383 HIS A N 1
ATOM 3075 C CA . HIS A 1 383 ? 14.053 56.846 -18.101 1.00 86.06 383 HIS A CA 1
ATOM 3076 C C . HIS A 1 383 ? 15.361 56.948 -18.900 1.00 86.06 383 HIS A C 1
ATOM 3078 O O . HIS A 1 383 ? 15.780 55.995 -19.567 1.00 86.06 383 HIS A O 1
ATOM 3084 N N . ARG A 1 384 ? 16.042 58.094 -18.796 1.00 85.81 384 ARG A N 1
ATOM 3085 C CA . ARG A 1 384 ? 17.335 58.324 -19.442 1.00 85.81 384 ARG A CA 1
ATOM 3086 C C . ARG A 1 384 ? 18.411 57.368 -18.919 1.00 85.81 384 ARG A C 1
ATOM 3088 O O . ARG A 1 384 ? 19.050 56.697 -19.726 1.00 85.81 384 ARG A O 1
ATOM 3095 N N . PHE A 1 385 ? 18.521 57.214 -17.595 1.00 86.31 385 PHE A N 1
ATOM 3096 C CA . PHE A 1 385 ? 19.426 56.243 -16.965 1.00 86.31 385 PHE A CA 1
ATOM 3097 C C . PHE A 1 385 ? 19.240 54.826 -17.525 1.00 86.31 385 PHE A C 1
ATOM 3099 O O . PHE A 1 385 ? 20.212 54.190 -17.925 1.00 86.31 385 PHE A O 1
ATOM 3106 N N . ARG A 1 386 ? 17.993 54.341 -17.619 1.00 82.44 386 ARG A N 1
ATOM 3107 C CA . ARG A 1 386 ? 17.704 52.995 -18.150 1.00 82.44 386 ARG A CA 1
ATOM 3108 C C . ARG A 1 386 ? 18.171 52.826 -19.595 1.00 82.44 386 ARG A C 1
ATOM 3110 O O . ARG A 1 386 ? 18.699 51.771 -19.946 1.00 82.44 386 ARG A O 1
ATOM 3117 N N . THR A 1 387 ? 17.980 53.852 -20.419 1.00 84.75 387 THR A N 1
ATOM 3118 C CA . THR A 1 387 ? 18.332 53.822 -21.846 1.00 84.75 387 THR A CA 1
ATOM 3119 C C . THR A 1 387 ? 19.848 53.803 -22.049 1.00 84.75 387 THR A C 1
ATOM 3121 O O . THR A 1 387 ? 20.354 52.964 -22.796 1.00 84.75 387 THR A O 1
ATOM 3124 N N . GLU A 1 388 ? 20.568 54.685 -21.351 1.00 86.31 388 GLU A N 1
ATOM 3125 C CA . GLU A 1 388 ? 22.031 54.806 -21.414 1.00 86.31 388 GLU A CA 1
ATOM 3126 C C . GLU A 1 388 ? 22.715 53.557 -20.823 1.00 86.31 388 GLU A C 1
ATOM 3128 O O . GLU A 1 388 ? 23.490 52.899 -21.519 1.00 86.31 388 GLU A O 1
ATOM 3133 N N . SER A 1 389 ? 22.309 53.121 -19.621 1.00 83.12 389 SER A N 1
ATOM 3134 C CA . SER A 1 389 ? 22.826 51.903 -18.966 1.00 83.12 389 SER A CA 1
ATOM 3135 C C . SER A 1 389 ? 22.684 50.670 -19.863 1.00 83.12 389 SER A C 1
ATOM 3137 O O . SER A 1 389 ? 23.648 49.939 -20.084 1.00 83.12 389 SER A O 1
ATOM 3139 N N . SER A 1 390 ? 21.511 50.476 -20.478 1.00 81.81 390 SER A N 1
ATOM 3140 C CA . SER A 1 390 ? 21.258 49.329 -21.365 1.00 81.81 390 SER A CA 1
ATOM 3141 C C . SER A 1 390 ? 22.107 49.347 -22.643 1.00 81.81 390 SER A C 1
ATOM 3143 O O . SER A 1 390 ? 22.337 48.301 -23.255 1.00 81.81 390 SER A O 1
ATOM 3145 N N . ALA A 1 391 ? 22.517 50.523 -23.126 1.00 84.50 391 ALA A N 1
ATOM 3146 C CA . ALA A 1 391 ? 23.398 50.644 -24.287 1.00 84.50 391 ALA A CA 1
ATOM 3147 C C . ALA A 1 391 ? 24.860 50.356 -23.908 1.00 84.50 391 ALA A C 1
ATOM 3149 O O . ALA A 1 391 ? 25.563 49.653 -24.640 1.00 84.50 391 ALA A O 1
ATOM 3150 N N . THR A 1 392 ? 25.291 50.845 -22.747 1.00 85.81 392 THR A N 1
ATOM 3151 C CA . THR A 1 392 ? 26.651 50.684 -22.220 1.00 85.81 392 THR A CA 1
ATOM 3152 C C . THR A 1 392 ? 26.927 49.238 -21.777 1.00 85.81 392 THR A C 1
ATOM 3154 O O . THR A 1 392 ? 27.979 48.685 -22.106 1.00 85.81 392 THR A O 1
ATOM 3157 N N . GLU A 1 393 ? 25.952 48.548 -21.178 1.00 83.69 393 GLU A N 1
ATOM 3158 C CA . GLU A 1 393 ? 26.027 47.109 -20.863 1.00 83.69 393 GLU A CA 1
ATOM 3159 C C . GLU A 1 393 ? 26.146 46.221 -22.114 1.00 83.69 393 GLU A C 1
ATOM 3161 O O . GLU A 1 393 ? 26.930 45.270 -22.140 1.00 83.69 393 GLU A O 1
ATOM 3166 N N . ARG A 1 394 ? 25.421 46.547 -23.196 1.00 84.69 394 ARG A N 1
ATOM 3167 C CA . ARG A 1 394 ? 25.532 45.821 -24.476 1.00 84.69 394 ARG A CA 1
ATOM 3168 C C . ARG A 1 394 ? 26.929 45.933 -25.086 1.00 84.69 394 ARG A C 1
ATOM 3170 O O . ARG A 1 394 ? 27.420 44.967 -25.669 1.00 84.69 394 ARG A O 1
ATOM 3177 N N . ARG A 1 395 ? 27.585 47.089 -24.942 1.00 85.44 395 ARG A N 1
ATOM 3178 C CA . ARG A 1 395 ? 28.982 47.266 -25.373 1.00 85.44 395 ARG A CA 1
ATOM 3179 C C . ARG A 1 395 ? 29.935 46.401 -24.547 1.00 85.44 395 ARG A C 1
ATOM 3181 O O . ARG A 1 395 ? 30.764 45.716 -25.135 1.00 85.44 395 ARG A O 1
ATOM 3188 N N . LEU A 1 396 ? 29.762 46.360 -23.223 1.00 87.19 396 LEU A N 1
ATOM 3189 C CA . LEU A 1 396 ? 30.551 45.497 -22.336 1.00 87.19 396 LEU A CA 1
ATOM 3190 C C . LEU A 1 396 ? 30.433 44.010 -22.716 1.00 87.19 396 LEU A C 1
ATOM 3192 O O . LEU A 1 396 ? 31.445 43.314 -22.787 1.00 87.19 396 LEU A O 1
ATOM 3196 N N . LEU A 1 397 ? 29.220 43.522 -23.001 1.00 85.38 397 LEU A N 1
ATOM 3197 C CA . LEU A 1 397 ? 28.998 42.131 -23.413 1.00 85.38 397 LEU A CA 1
ATOM 3198 C C . LEU A 1 397 ? 29.751 41.782 -24.707 1.00 85.38 397 LEU A C 1
ATOM 3200 O O . LEU A 1 397 ? 30.344 40.708 -24.807 1.00 85.38 397 LEU A O 1
ATOM 3204 N N . ASN A 1 398 ? 29.754 42.689 -25.686 1.00 85.00 398 ASN A N 1
ATOM 3205 C CA . ASN A 1 398 ? 30.485 42.495 -26.937 1.00 85.00 398 ASN A CA 1
ATOM 3206 C C . ASN A 1 398 ? 32.005 42.487 -26.721 1.00 85.00 398 ASN A C 1
ATOM 3208 O O . ASN A 1 398 ? 32.677 41.595 -27.239 1.00 85.00 398 ASN A O 1
ATOM 3212 N N . ASP A 1 399 ? 32.537 43.405 -25.910 1.00 85.12 399 ASP A N 1
ATOM 3213 C CA . ASP A 1 399 ? 33.966 43.448 -25.571 1.00 85.12 399 ASP A CA 1
ATOM 3214 C C . ASP A 1 399 ? 34.415 42.152 -24.857 1.00 85.12 399 ASP A C 1
ATOM 3216 O O . ASP A 1 399 ? 35.471 41.598 -25.171 1.00 85.12 399 ASP A O 1
ATOM 3220 N N . LEU A 1 400 ? 33.589 41.611 -23.951 1.00 85.31 400 LEU A N 1
ATOM 3221 C CA . LEU A 1 400 ? 33.849 40.333 -23.273 1.00 85.31 400 LEU A CA 1
ATOM 3222 C C . LEU A 1 400 ? 33.825 39.138 -24.238 1.00 85.31 400 LEU A C 1
ATOM 3224 O O . LEU A 1 400 ? 34.691 38.271 -24.157 1.00 85.31 400 LEU A O 1
ATOM 3228 N N . ARG A 1 401 ? 32.877 39.092 -25.183 1.00 83.00 401 ARG A N 1
ATOM 3229 C CA . ARG A 1 401 ? 32.803 38.017 -26.192 1.00 83.00 401 ARG A CA 1
ATOM 3230 C C . ARG A 1 401 ? 34.043 37.960 -27.074 1.00 83.00 401 ARG A C 1
ATOM 3232 O O . ARG A 1 401 ? 34.513 36.868 -27.380 1.00 83.00 401 ARG A O 1
ATOM 3239 N N . VAL A 1 402 ? 34.580 39.119 -27.453 1.00 83.69 402 VAL A N 1
ATOM 3240 C CA . VAL A 1 402 ? 35.827 39.204 -28.225 1.00 83.69 402 VAL A CA 1
ATOM 3241 C C . VAL A 1 402 ? 37.010 38.680 -27.403 1.00 83.69 402 VAL A C 1
ATOM 3243 O O . VAL A 1 402 ? 37.837 37.941 -27.930 1.00 83.69 402 VAL A O 1
ATOM 3246 N N . ALA A 1 403 ? 37.064 38.987 -26.103 1.00 80.94 403 ALA A N 1
ATOM 3247 C CA . ALA A 1 403 ? 38.130 38.525 -25.211 1.00 80.94 403 ALA A CA 1
ATOM 3248 C C . ALA A 1 403 ? 38.084 37.013 -24.881 1.00 80.94 403 ALA A C 1
ATOM 3250 O O . ALA A 1 403 ? 39.078 36.462 -24.414 1.00 80.94 403 ALA A O 1
ATOM 3251 N N . MET A 1 404 ? 36.952 36.334 -25.109 1.00 81.81 404 MET A N 1
ATOM 3252 C CA . MET A 1 404 ? 36.695 34.937 -24.707 1.00 81.81 404 MET A CA 1
ATOM 3253 C C . MET A 1 404 ? 36.816 33.894 -25.838 1.00 81.81 404 MET A C 1
ATOM 3255 O O . MET A 1 404 ? 36.434 32.735 -25.654 1.00 81.81 404 MET A O 1
ATOM 3259 N N . ALA A 1 405 ? 37.312 34.267 -27.020 1.00 68.75 405 ALA A N 1
ATOM 3260 C CA . ALA A 1 405 ? 37.389 33.356 -28.167 1.00 68.75 405 ALA A CA 1
ATOM 3261 C C . ALA A 1 405 ? 38.305 32.138 -27.889 1.00 68.75 405 ALA A C 1
ATOM 3263 O O . ALA A 1 405 ? 39.502 32.292 -27.656 1.00 68.75 405 ALA A O 1
ATOM 3264 N N . SER A 1 406 ? 37.752 30.917 -27.922 1.00 66.44 406 SER A N 1
ATOM 3265 C CA . SER A 1 406 ? 38.492 29.660 -27.703 1.00 66.44 406 SER A CA 1
ATOM 3266 C C . SER A 1 406 ? 37.857 28.467 -28.433 1.00 66.44 406 SER A C 1
ATOM 3268 O O . SER A 1 406 ? 36.697 28.527 -28.846 1.00 66.44 406 SER A O 1
ATOM 3270 N N . ASN A 1 407 ? 38.615 27.374 -28.590 1.00 57.78 407 ASN A N 1
ATOM 3271 C CA . ASN A 1 407 ? 38.122 26.131 -29.190 1.00 57.78 407 ASN A CA 1
ATOM 3272 C C . ASN A 1 407 ? 37.288 25.323 -28.176 1.00 57.78 407 ASN A C 1
ATOM 3274 O O . ASN A 1 407 ? 37.796 24.901 -27.141 1.00 57.78 407 ASN A O 1
ATOM 3278 N N . ASN A 1 408 ? 36.023 25.073 -28.529 1.00 65.19 408 ASN A N 1
ATOM 3279 C CA . ASN A 1 408 ? 35.022 24.296 -27.781 1.00 65.19 408 ASN A CA 1
ATOM 3280 C C . ASN A 1 408 ? 34.644 24.836 -26.372 1.00 65.19 408 ASN A C 1
ATOM 3282 O O . ASN A 1 408 ? 34.818 24.135 -25.370 1.00 65.19 408 ASN A O 1
ATOM 3286 N N . PRO A 1 409 ? 34.112 26.072 -26.268 1.00 75.12 409 PRO A N 1
ATOM 3287 C CA . PRO A 1 409 ? 33.794 26.694 -24.986 1.00 75.12 409 PRO A CA 1
ATOM 3288 C C . PRO A 1 409 ? 32.472 26.208 -24.373 1.00 75.12 409 PRO A C 1
ATOM 3290 O O . PRO A 1 409 ? 31.534 25.808 -25.067 1.00 75.12 409 PRO A O 1
ATOM 3293 N N . LEU A 1 410 ? 32.360 26.324 -23.047 1.00 81.06 410 LEU A N 1
ATOM 3294 C CA . LEU A 1 410 ? 31.101 26.158 -22.320 1.00 81.06 410 LEU A CA 1
ATOM 3295 C C . LEU A 1 410 ? 30.303 27.468 -22.387 1.00 81.06 410 LEU A C 1
ATOM 3297 O O . LEU A 1 410 ? 30.646 28.451 -21.727 1.00 81.06 410 LEU A O 1
ATOM 3301 N N . ARG A 1 411 ? 29.223 27.492 -23.171 1.00 85.31 411 ARG A N 1
ATOM 3302 C CA . ARG A 1 411 ? 28.385 28.683 -23.344 1.00 85.31 411 ARG A CA 1
ATOM 3303 C C . ARG A 1 411 ? 27.424 28.854 -22.167 1.00 85.31 411 ARG A C 1
ATOM 3305 O O . ARG A 1 411 ? 26.635 27.953 -21.896 1.00 85.31 411 ARG A O 1
ATOM 3312 N N . ILE A 1 412 ? 27.442 30.003 -21.492 1.00 86.94 412 ILE A N 1
ATOM 3313 C CA . ILE A 1 412 ? 26.473 30.368 -20.444 1.00 86.94 412 ILE A CA 1
ATOM 3314 C C . ILE A 1 412 ? 25.314 31.126 -21.092 1.00 86.94 412 ILE A C 1
ATOM 3316 O O . ILE A 1 412 ? 25.506 32.220 -21.617 1.00 86.94 412 ILE A O 1
ATOM 3320 N N . ASN A 1 413 ? 24.112 30.552 -21.043 1.00 85.31 413 ASN A N 1
ATOM 3321 C CA . ASN A 1 413 ? 22.921 31.123 -21.679 1.00 85.31 413 ASN A CA 1
ATOM 3322 C C . ASN A 1 413 ? 22.059 31.950 -20.714 1.00 85.31 413 ASN A C 1
ATOM 3324 O O . ASN A 1 413 ? 21.386 32.872 -21.152 1.00 85.31 413 ASN A O 1
ATOM 3328 N N . SER A 1 414 ? 22.061 31.635 -19.416 1.00 86.44 414 SER A N 1
ATOM 3329 C CA . SER A 1 414 ? 21.353 32.426 -18.400 1.00 86.44 414 SER A CA 1
ATOM 3330 C C . SER A 1 414 ? 21.863 32.114 -16.995 1.00 86.44 414 SER A C 1
ATOM 3332 O O . SER A 1 414 ? 22.260 30.975 -16.724 1.00 86.44 414 SER A O 1
ATOM 3334 N N . ILE A 1 415 ? 21.747 33.080 -16.084 1.00 88.31 415 ILE A N 1
ATOM 3335 C CA . ILE A 1 415 ? 21.979 32.902 -14.646 1.00 88.31 415 ILE A CA 1
ATOM 3336 C C . ILE A 1 415 ? 20.856 33.568 -13.846 1.00 88.31 415 ILE A C 1
ATOM 3338 O O . ILE A 1 415 ? 20.424 34.667 -14.175 1.00 88.31 415 ILE A O 1
ATOM 3342 N N . GLU A 1 416 ? 20.354 32.898 -12.816 1.00 88.06 416 GLU A N 1
ATOM 3343 C CA . GLU A 1 416 ? 19.274 33.403 -11.961 1.00 88.06 416 GLU A CA 1
ATOM 3344 C C . GLU A 1 416 ? 19.627 33.157 -10.489 1.00 88.06 416 GLU A C 1
ATOM 3346 O O . GLU A 1 416 ? 20.223 32.129 -10.152 1.00 88.06 416 GLU A O 1
ATOM 3351 N N . LYS A 1 417 ? 19.269 34.095 -9.606 1.00 84.06 417 LYS A N 1
ATOM 3352 C CA . LYS A 1 417 ? 19.412 33.926 -8.154 1.00 84.06 417 LYS A CA 1
ATOM 3353 C C . LYS A 1 417 ? 18.240 33.098 -7.625 1.00 84.06 417 LYS A C 1
ATOM 3355 O O . LYS A 1 417 ? 17.086 33.417 -7.890 1.00 84.06 417 LYS A O 1
ATOM 3360 N N . GLU A 1 418 ? 18.537 32.048 -6.871 1.00 81.38 418 GLU A N 1
ATOM 3361 C CA . GLU A 1 418 ? 17.545 31.150 -6.282 1.00 81.38 418 GLU A CA 1
ATOM 3362 C C . GLU A 1 418 ? 17.337 31.528 -4.807 1.00 81.38 418 GLU A C 1
ATOM 3364 O O . GLU A 1 418 ? 18.258 31.429 -3.992 1.00 81.38 418 GLU A O 1
ATOM 3369 N N . ASN A 1 419 ? 16.141 32.027 -4.474 1.00 65.75 419 ASN A N 1
ATOM 3370 C CA . ASN A 1 419 ? 15.806 32.488 -3.125 1.00 65.75 419 ASN A CA 1
ATOM 3371 C C . ASN A 1 419 ? 15.333 31.304 -2.267 1.00 65.75 419 ASN A C 1
ATOM 3373 O O . ASN A 1 419 ? 14.236 30.791 -2.469 1.00 65.75 419 ASN A O 1
ATOM 3377 N N . GLY A 1 420 ? 16.150 30.886 -1.298 1.00 56.88 420 GLY A N 1
ATOM 3378 C CA . GLY A 1 420 ? 15.798 29.887 -0.285 1.00 56.88 420 GLY A CA 1
ATOM 3379 C C . GLY A 1 420 ? 16.334 30.277 1.094 1.00 56.88 420 GLY A C 1
ATOM 3380 O O . GLY A 1 420 ? 17.325 31.005 1.191 1.00 56.88 420 GLY A O 1
ATOM 3381 N N . TYR A 1 421 ? 15.683 29.807 2.163 1.00 49.91 421 TYR A N 1
ATOM 3382 C CA . TYR A 1 421 ? 16.104 30.066 3.544 1.00 49.91 421 TYR A CA 1
ATOM 3383 C C . TYR A 1 421 ? 17.499 29.464 3.797 1.00 49.91 421 TYR A C 1
ATOM 3385 O O . TYR A 1 421 ? 17.657 28.247 3.848 1.00 49.91 421 TYR A O 1
ATOM 3393 N N . GLY A 1 422 ? 18.520 30.320 3.934 1.00 59.38 422 GLY A N 1
ATOM 3394 C CA . GLY A 1 422 ? 19.818 29.957 4.520 1.00 59.38 422 GLY A CA 1
ATOM 3395 C C . GLY A 1 422 ? 21.078 30.112 3.654 1.00 59.38 422 GLY A C 1
ATOM 3396 O O . GLY A 1 422 ? 22.160 30.133 4.230 1.00 59.38 422 GLY A O 1
ATOM 3397 N N . ALA A 1 423 ? 21.007 30.262 2.322 1.00 65.38 423 ALA A N 1
ATOM 3398 C CA . ALA A 1 423 ? 22.187 30.586 1.492 1.00 65.38 423 ALA A CA 1
ATOM 3399 C C . ALA A 1 423 ? 21.827 31.015 0.056 1.00 65.38 423 ALA A C 1
ATOM 3401 O O . ALA A 1 423 ? 20.963 30.409 -0.576 1.00 65.38 423 ALA A O 1
ATOM 3402 N N . THR A 1 424 ? 22.555 31.992 -0.503 1.00 77.38 424 THR A N 1
ATOM 3403 C CA . THR A 1 424 ? 22.421 32.394 -1.917 1.00 77.38 424 THR A CA 1
ATOM 3404 C C . THR A 1 424 ? 22.938 31.290 -2.847 1.00 77.38 424 THR A C 1
ATOM 3406 O O . THR A 1 424 ? 24.124 30.953 -2.810 1.00 77.38 424 THR A O 1
ATOM 3409 N N . LYS A 1 425 ? 22.065 30.756 -3.707 1.00 86.38 425 LYS A N 1
ATOM 3410 C CA . LYS A 1 425 ? 22.406 29.828 -4.797 1.00 86.38 425 LYS A CA 1
ATOM 3411 C C . LYS A 1 425 ? 22.134 30.474 -6.153 1.00 86.38 425 LYS A C 1
ATOM 3413 O O . LYS A 1 425 ? 21.242 31.312 -6.280 1.00 86.38 425 LYS A O 1
ATOM 3418 N N . PHE A 1 426 ? 22.888 30.061 -7.167 1.00 87.44 426 PHE A N 1
ATOM 3419 C CA . PHE A 1 426 ? 22.708 30.497 -8.547 1.00 87.44 426 PHE A CA 1
ATOM 3420 C C . PHE A 1 426 ? 22.340 29.324 -9.439 1.00 87.44 426 PHE A C 1
ATOM 3422 O O . PHE A 1 426 ? 23.056 28.322 -9.487 1.00 87.44 426 PHE A O 1
ATOM 3429 N N . ARG A 1 427 ? 21.260 29.473 -10.199 1.00 89.06 427 ARG A N 1
ATOM 3430 C CA . ARG A 1 427 ? 20.881 28.536 -11.251 1.00 89.06 427 ARG A CA 1
ATOM 3431 C C . ARG A 1 427 ? 21.513 28.983 -12.562 1.00 89.06 427 ARG A C 1
ATOM 3433 O O . ARG A 1 427 ? 21.141 30.017 -13.109 1.00 89.06 427 ARG A O 1
ATOM 3440 N N . VAL A 1 428 ? 22.456 28.198 -13.072 1.00 88.38 428 VAL A N 1
ATOM 3441 C CA . VAL A 1 428 ? 23.187 28.479 -14.314 1.00 88.38 428 VAL A CA 1
ATOM 3442 C C . VAL A 1 428 ? 22.73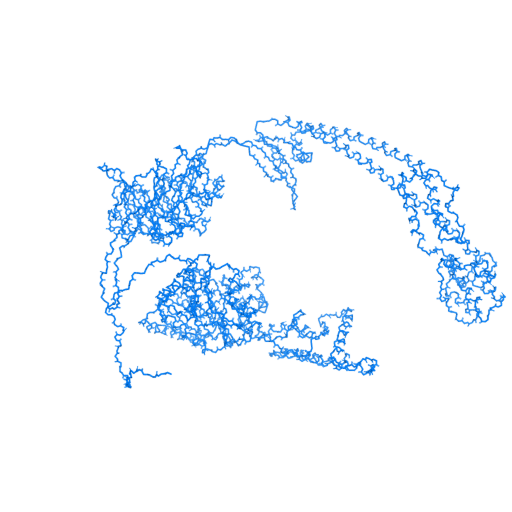5 27.509 -15.399 1.00 88.38 428 VAL A C 1
ATOM 3444 O O . VAL A 1 428 ? 22.708 26.295 -15.179 1.00 88.38 428 VAL A O 1
ATOM 3447 N N . ARG A 1 429 ? 22.373 28.034 -16.574 1.00 87.56 429 ARG A N 1
ATOM 3448 C CA . ARG A 1 429 ? 22.077 27.233 -17.771 1.00 87.56 429 ARG A CA 1
ATOM 3449 C C . ARG A 1 429 ? 23.250 27.315 -18.744 1.00 87.56 429 ARG A C 1
ATOM 3451 O O . ARG A 1 429 ? 23.621 28.415 -19.157 1.00 87.56 429 ARG A O 1
ATOM 3458 N N . THR A 1 430 ? 23.815 26.167 -19.109 1.00 86.69 430 THR A N 1
ATOM 3459 C CA . THR A 1 430 ? 24.992 26.062 -19.979 1.00 86.69 430 THR A CA 1
ATOM 3460 C C . THR A 1 430 ? 24.763 25.149 -21.180 1.00 86.69 430 THR A C 1
ATOM 3462 O O . THR A 1 430 ? 23.896 24.274 -21.165 1.00 86.69 430 THR A O 1
ATOM 3465 N N . GLU A 1 431 ? 25.546 25.355 -22.235 1.00 84.19 431 GLU A N 1
ATOM 3466 C CA . GLU A 1 431 ? 25.505 24.595 -23.482 1.00 84.19 431 GLU A CA 1
ATOM 3467 C C . GLU A 1 431 ? 26.934 24.288 -23.956 1.00 84.19 431 GLU A C 1
ATOM 3469 O O . GLU A 1 431 ? 27.791 25.170 -23.942 1.00 84.19 431 GLU A O 1
ATOM 3474 N N . HIS A 1 432 ? 27.218 23.038 -24.331 1.00 79.12 432 HIS A N 1
ATOM 3475 C CA . HIS A 1 432 ? 28.501 22.648 -24.934 1.00 79.12 432 HIS A CA 1
ATOM 3476 C C . HIS A 1 432 ? 28.340 21.467 -25.892 1.00 79.12 432 HIS A C 1
ATOM 3478 O O . HIS A 1 432 ? 27.451 20.632 -25.721 1.00 79.12 432 HIS A O 1
ATOM 3484 N N . THR A 1 433 ? 29.217 21.381 -26.889 1.00 71.94 433 THR A N 1
ATOM 3485 C CA . THR A 1 433 ? 29.220 20.289 -27.867 1.00 71.94 433 THR A CA 1
ATOM 3486 C C . THR A 1 433 ? 29.996 19.098 -27.318 1.00 71.94 433 THR A C 1
ATOM 3488 O O . THR A 1 433 ? 31.129 19.238 -26.856 1.00 71.94 433 THR A O 1
ATOM 3491 N N . VAL A 1 434 ? 29.377 17.918 -27.356 1.00 68.06 434 VAL A N 1
ATOM 3492 C CA . VAL A 1 434 ? 29.991 16.657 -26.931 1.00 68.06 434 VAL A CA 1
ATOM 3493 C C . VAL A 1 434 ? 30.028 15.710 -28.122 1.00 68.06 434 VAL A C 1
ATOM 3495 O O . VAL A 1 434 ? 29.001 15.453 -28.751 1.00 68.06 434 VAL A O 1
ATOM 3498 N N . GLU A 1 435 ? 31.205 15.165 -28.416 1.00 63.84 435 GLU A N 1
ATOM 3499 C CA . GLU A 1 435 ? 31.344 14.055 -29.356 1.00 63.84 435 GLU A CA 1
ATOM 3500 C C . GLU A 1 435 ? 30.937 12.747 -28.670 1.00 63.84 435 GLU A C 1
ATOM 3502 O O . GLU A 1 435 ? 31.462 12.382 -27.613 1.00 63.84 435 GLU A O 1
ATOM 3507 N N . ARG A 1 436 ? 29.957 12.045 -29.246 1.00 61.22 436 ARG A N 1
ATOM 3508 C CA . ARG A 1 436 ? 29.523 10.719 -28.791 1.00 61.22 436 ARG A CA 1
ATOM 3509 C C . ARG A 1 436 ? 30.195 9.672 -29.684 1.00 61.22 436 ARG A C 1
ATOM 3511 O O . ARG A 1 436 ? 29.958 9.683 -30.886 1.00 61.22 436 ARG A O 1
ATOM 3518 N N . GLY A 1 437 ? 31.024 8.792 -29.113 1.00 67.94 437 GLY A N 1
ATOM 3519 C CA . GLY A 1 437 ? 31.632 7.655 -29.832 1.00 67.94 437 GLY A CA 1
ATOM 3520 C C . GLY A 1 437 ? 30.608 6.590 -30.275 1.00 67.94 437 GLY A C 1
ATOM 3521 O O . GLY A 1 437 ? 29.451 6.671 -29.850 1.00 67.94 437 GLY A O 1
ATOM 3522 N N . PRO A 1 438 ? 31.012 5.603 -31.102 1.00 72.75 438 PRO A N 1
ATOM 3523 C CA . PRO A 1 438 ? 30.120 4.568 -31.636 1.00 72.75 438 PRO A CA 1
ATOM 3524 C C . PRO A 1 438 ? 29.529 3.680 -30.529 1.00 72.75 438 PRO A C 1
ATOM 3526 O O . PRO A 1 438 ? 30.182 3.412 -29.516 1.00 72.75 438 PRO A O 1
ATOM 3529 N N . ARG A 1 439 ? 28.276 3.233 -30.693 1.00 79.88 439 ARG A N 1
ATOM 3530 C CA . ARG A 1 439 ? 27.555 2.426 -29.684 1.00 79.88 439 ARG A CA 1
ATOM 3531 C C . ARG A 1 439 ? 26.689 1.346 -30.308 1.00 79.88 439 ARG A C 1
ATOM 3533 O O . ARG A 1 439 ? 26.131 1.533 -31.384 1.00 79.88 439 ARG A O 1
ATOM 3540 N N . MET A 1 440 ? 26.522 0.243 -29.584 1.00 85.12 440 MET A N 1
ATOM 3541 C CA . MET A 1 440 ? 25.554 -0.793 -29.937 1.00 85.12 440 MET A CA 1
ATOM 3542 C C . MET A 1 440 ? 24.230 -0.516 -29.230 1.00 85.12 440 MET A C 1
ATOM 3544 O O . MET A 1 440 ? 24.162 -0.512 -28.000 1.00 85.12 440 MET A O 1
ATOM 3548 N N . VAL A 1 441 ? 23.178 -0.287 -30.009 1.00 88.50 441 VAL A N 1
ATOM 3549 C CA . VAL A 1 441 ? 21.813 -0.069 -29.530 1.00 88.50 441 VAL A CA 1
ATOM 3550 C C . VAL A 1 441 ? 21.060 -1.390 -29.587 1.00 88.50 441 VAL A C 1
ATOM 3552 O O . VAL A 1 441 ? 20.868 -1.953 -30.666 1.00 88.50 441 VAL A O 1
ATOM 3555 N N . TYR A 1 442 ? 20.616 -1.870 -28.431 1.00 90.56 442 TYR A N 1
ATOM 3556 C CA . TYR A 1 442 ? 19.802 -3.071 -28.295 1.00 90.56 442 TYR A CA 1
ATOM 3557 C C . TYR A 1 442 ? 18.344 -2.670 -28.117 1.00 90.56 442 TYR A C 1
ATOM 3559 O O . TYR A 1 442 ? 18.025 -1.808 -27.297 1.00 90.56 442 TYR A O 1
ATOM 3567 N N . THR A 1 443 ? 17.462 -3.284 -28.901 1.00 90.75 443 THR A N 1
ATOM 3568 C CA . THR A 1 443 ? 16.012 -3.083 -28.808 1.00 90.75 443 THR A CA 1
ATOM 3569 C C . THR A 1 443 ? 15.330 -4.438 -28.682 1.00 90.75 443 THR A C 1
ATOM 3571 O O . THR A 1 443 ? 15.512 -5.283 -29.556 1.00 90.75 443 THR A O 1
ATOM 3574 N N . ILE A 1 444 ? 14.584 -4.652 -27.599 1.00 91.44 444 ILE A N 1
ATOM 3575 C CA . ILE A 1 444 ? 13.858 -5.890 -27.296 1.00 91.44 444 ILE A CA 1
ATOM 3576 C C . ILE A 1 444 ? 12.367 -5.637 -27.471 1.00 91.44 444 ILE A C 1
ATOM 3578 O O . ILE A 1 444 ? 11.820 -4.693 -26.898 1.00 91.44 444 ILE A O 1
ATOM 3582 N N . TYR A 1 445 ? 11.730 -6.517 -28.230 1.00 89.81 445 TYR A N 1
ATOM 3583 C CA . TYR A 1 445 ? 10.308 -6.528 -28.525 1.00 89.81 445 TYR A CA 1
ATOM 3584 C C . TYR A 1 445 ? 9.699 -7.787 -27.891 1.00 89.81 445 TYR A C 1
ATOM 3586 O O . TYR A 1 445 ? 9.892 -8.888 -28.420 1.00 89.81 445 TYR A O 1
ATOM 3594 N N . PRO A 1 446 ? 9.029 -7.664 -26.732 1.00 91.50 446 PRO A N 1
ATOM 3595 C CA . PRO A 1 446 ? 8.354 -8.789 -26.092 1.00 91.50 446 PRO A CA 1
ATOM 3596 C C . PRO A 1 446 ? 7.199 -9.322 -26.947 1.00 91.50 446 PRO A C 1
ATOM 3598 O O . PRO A 1 446 ? 6.523 -8.553 -27.633 1.00 91.50 446 PRO A O 1
ATOM 3601 N N . LEU A 1 447 ? 6.964 -10.630 -26.877 1.00 89.75 447 LEU A N 1
ATOM 3602 C CA . LEU A 1 447 ? 5.758 -11.275 -27.388 1.00 89.75 447 LEU A CA 1
ATOM 3603 C C . LEU A 1 447 ? 4.647 -11.112 -26.350 1.00 89.75 447 LEU A C 1
ATOM 3605 O O . LEU A 1 447 ? 4.772 -11.586 -25.221 1.00 89.75 447 LEU A O 1
ATOM 3609 N N . GLU A 1 448 ? 3.564 -10.440 -26.726 1.00 87.44 448 GLU A N 1
ATOM 3610 C CA . GLU A 1 448 ? 2.409 -10.208 -25.865 1.00 87.44 448 GLU A CA 1
ATOM 3611 C C . GLU A 1 448 ? 1.151 -10.815 -26.479 1.00 87.44 448 GLU A C 1
ATOM 3613 O O . GLU A 1 448 ? 0.875 -10.669 -27.669 1.00 87.44 448 GLU A O 1
ATOM 3618 N N . LEU A 1 449 ? 0.363 -11.488 -25.644 1.00 87.31 449 LEU A N 1
ATOM 3619 C CA . LEU A 1 449 ? -0.969 -11.938 -26.020 1.00 87.31 449 LEU A CA 1
ATOM 3620 C C . LEU A 1 449 ? -1.961 -10.792 -25.827 1.00 87.31 449 LEU A C 1
ATOM 3622 O O . LEU A 1 449 ? -1.954 -10.108 -24.800 1.00 87.31 449 LEU A O 1
ATOM 3626 N N . THR A 1 450 ? -2.860 -10.602 -26.791 1.00 84.62 450 THR A N 1
ATOM 3627 C CA . THR A 1 450 ? -3.987 -9.683 -26.599 1.00 84.62 450 THR A CA 1
ATOM 3628 C C . THR A 1 450 ? -4.912 -10.221 -25.506 1.00 84.62 450 THR A C 1
ATOM 3630 O O . THR A 1 450 ? -5.057 -11.432 -25.351 1.00 84.62 450 THR A O 1
ATOM 3633 N N . GLU A 1 451 ? -5.627 -9.354 -24.780 1.00 83.75 451 GLU A N 1
ATOM 3634 C CA . GLU A 1 451 ? -6.603 -9.824 -23.778 1.00 83.75 451 GLU A CA 1
ATOM 3635 C C . GLU A 1 451 ? -7.647 -10.785 -24.365 1.00 83.75 451 GLU A C 1
ATOM 3637 O O . GLU A 1 451 ? -8.139 -11.677 -23.676 1.00 83.75 451 GLU A O 1
ATOM 3642 N N . ARG A 1 452 ? -8.006 -10.600 -25.642 1.00 84.38 452 ARG A N 1
ATOM 3643 C CA . ARG A 1 452 ? -8.920 -11.503 -26.350 1.00 84.38 452 ARG A CA 1
ATOM 3644 C C . ARG A 1 452 ? -8.316 -12.891 -26.500 1.00 84.38 452 ARG A C 1
ATOM 3646 O O . ARG A 1 452 ? -9.029 -13.872 -26.323 1.00 84.38 452 ARG A O 1
ATOM 3653 N N . ASP A 1 453 ? -7.037 -12.960 -26.830 1.00 82.62 453 ASP A N 1
ATOM 3654 C CA . ASP A 1 453 ? -6.345 -14.216 -27.066 1.00 82.62 453 ASP A CA 1
ATOM 3655 C C . ASP A 1 453 ? -5.994 -14.951 -25.764 1.00 82.62 453 ASP A C 1
ATOM 3657 O O . ASP A 1 453 ? -6.223 -16.153 -25.664 1.00 82.62 453 ASP A O 1
ATOM 3661 N N . VAL A 1 454 ? -5.629 -14.215 -24.707 1.00 80.69 454 VAL A N 1
ATOM 3662 C CA . VAL A 1 454 ? -5.552 -14.731 -23.324 1.00 80.69 454 VAL A CA 1
ATOM 3663 C C . VAL A 1 454 ? -6.869 -15.403 -22.920 1.00 80.69 454 VAL A C 1
ATOM 3665 O O . VAL A 1 454 ? -6.887 -16.529 -22.433 1.00 80.69 454 VAL A O 1
ATOM 3668 N N . ARG A 1 455 ? -8.016 -14.759 -23.183 1.00 79.25 455 ARG A N 1
ATOM 3669 C CA . ARG A 1 455 ? -9.329 -15.363 -22.888 1.00 79.25 455 ARG A CA 1
ATOM 3670 C C . ARG A 1 455 ? -9.579 -16.641 -23.693 1.00 79.25 455 ARG A C 1
ATOM 3672 O O . ARG A 1 455 ? -10.174 -17.566 -23.150 1.00 79.25 455 ARG A O 1
ATOM 3679 N N . LYS A 1 456 ? -9.139 -16.716 -24.957 1.00 79.81 456 LYS A N 1
ATOM 3680 C CA . LYS A 1 456 ? -9.262 -17.932 -25.784 1.00 79.81 456 LYS A CA 1
ATOM 3681 C C . LYS A 1 456 ? -8.358 -19.068 -25.287 1.00 79.81 456 LYS A C 1
ATOM 3683 O O . LYS A 1 456 ? -8.792 -20.218 -25.303 1.00 79.81 456 LYS A O 1
ATOM 3688 N N . CYS A 1 457 ? -7.153 -18.752 -24.814 1.00 75.31 457 CYS A N 1
ATOM 3689 C CA . CYS A 1 457 ? -6.223 -19.722 -24.232 1.00 75.31 457 CYS A CA 1
ATOM 3690 C C . CYS A 1 457 ? -6.792 -20.366 -22.956 1.00 75.31 457 CYS A C 1
ATOM 3692 O O . CYS A 1 457 ? -6.797 -21.594 -22.861 1.00 75.31 457 CYS A O 1
ATOM 3694 N N . ARG A 1 458 ? -7.389 -19.570 -22.051 1.00 75.31 458 ARG A N 1
ATOM 3695 C CA . ARG A 1 458 ? -8.128 -20.070 -20.865 1.00 75.31 458 ARG A CA 1
ATOM 3696 C C . ARG A 1 458 ? -9.357 -20.904 -21.204 1.00 75.31 458 ARG A C 1
ATOM 3698 O O . ARG A 1 458 ? -9.760 -21.772 -20.437 1.00 75.31 458 ARG A O 1
ATOM 3705 N N . ALA A 1 459 ? -10.008 -20.564 -22.310 1.00 74.06 459 ALA A N 1
ATOM 3706 C CA . ALA A 1 459 ? -11.274 -21.140 -22.734 1.00 74.06 459 ALA A CA 1
ATOM 3707 C C . ALA A 1 459 ? -11.137 -22.526 -23.362 1.00 74.06 459 ALA A C 1
ATOM 3709 O O . ALA A 1 459 ? -12.005 -23.376 -23.181 1.00 74.06 459 ALA A O 1
ATOM 3710 N N . ASN A 1 460 ? -10.087 -22.729 -24.151 1.00 73.31 460 ASN A N 1
ATOM 3711 C CA . ASN A 1 460 ? -9.913 -23.924 -24.954 1.00 73.31 460 ASN A CA 1
ATOM 3712 C C . ASN A 1 460 ? -8.476 -24.427 -24.818 1.00 73.31 460 ASN A C 1
ATOM 3714 O O . ASN A 1 460 ? -7.540 -23.832 -25.359 1.00 73.31 460 ASN A O 1
ATOM 3718 N N . GLU A 1 461 ? -8.326 -25.585 -24.171 1.00 65.31 461 GLU A N 1
ATOM 3719 C CA . GLU A 1 461 ? -7.045 -26.275 -23.980 1.00 65.31 461 GLU A CA 1
ATOM 3720 C C . GLU A 1 461 ? -6.335 -26.676 -25.289 1.00 65.31 461 GLU A C 1
ATOM 3722 O O . GLU A 1 461 ? -5.163 -27.038 -25.276 1.00 65.31 461 GLU A O 1
ATOM 3727 N N . ARG A 1 462 ? -6.997 -26.564 -26.445 1.00 70.94 462 ARG A N 1
ATOM 3728 C CA . ARG A 1 462 ? -6.400 -26.789 -27.771 1.00 70.94 462 ARG A CA 1
ATOM 3729 C C . ARG A 1 462 ? -6.203 -25.510 -28.588 1.00 70.94 462 ARG A C 1
ATOM 3731 O O . ARG A 1 462 ? -5.686 -25.584 -29.698 1.00 70.94 462 ARG A O 1
ATOM 3738 N N . HIS A 1 463 ? -6.618 -24.344 -28.085 1.00 81.31 463 HIS A N 1
ATOM 3739 C CA . HIS A 1 463 ? -6.450 -23.067 -28.793 1.00 81.31 463 HIS A CA 1
ATOM 3740 C C . HIS A 1 463 ? -4.973 -22.693 -28.882 1.00 81.31 463 HIS A C 1
ATOM 3742 O O . HIS A 1 463 ? -4.303 -22.610 -27.858 1.00 81.31 463 HIS A O 1
ATOM 3748 N N . ILE A 1 464 ? -4.462 -22.471 -30.088 1.00 82.94 464 ILE A N 1
ATOM 3749 C CA . ILE A 1 464 ? -3.082 -22.032 -30.294 1.00 82.94 464 ILE A CA 1
ATOM 3750 C C . ILE A 1 464 ? -3.047 -20.508 -30.087 1.00 82.94 464 ILE A C 1
ATOM 3752 O O . ILE A 1 464 ? -3.775 -19.820 -30.802 1.00 82.94 464 ILE A O 1
ATOM 3756 N N . PRO A 1 465 ? -2.238 -19.978 -29.148 1.00 85.69 465 PRO A N 1
ATOM 3757 C CA . PRO A 1 465 ? -2.152 -18.536 -28.919 1.00 85.69 465 PRO A CA 1
ATOM 3758 C C . PRO A 1 465 ? -1.717 -17.778 -30.181 1.00 85.69 465 PRO A C 1
ATOM 3760 O O . PRO A 1 465 ? -0.997 -18.300 -31.022 1.00 85.69 465 PRO A O 1
ATOM 3763 N N . GLU A 1 466 ? -2.104 -16.519 -30.297 1.00 87.19 466 GLU A N 1
ATOM 3764 C CA . GLU A 1 466 ? -1.763 -15.580 -31.364 1.00 87.19 466 GLU A CA 1
ATOM 3765 C C . GLU A 1 466 ? -0.986 -14.388 -30.761 1.00 87.19 466 GLU A C 1
ATOM 3767 O O . GLU A 1 466 ? -1.536 -13.293 -30.618 1.00 87.19 466 GLU A O 1
ATOM 3772 N N . PRO A 1 467 ? 0.287 -14.575 -30.348 1.00 88.62 467 PRO A N 1
ATOM 3773 C CA . PRO A 1 467 ? 1.083 -13.491 -29.783 1.00 88.62 467 PRO A CA 1
ATOM 3774 C C . PRO A 1 467 ? 1.478 -12.460 -30.838 1.00 88.62 467 PRO A C 1
ATOM 3776 O O . PRO A 1 467 ? 1.854 -12.793 -31.962 1.00 88.62 467 PRO A O 1
ATOM 3779 N N . GLU A 1 468 ? 1.465 -11.197 -30.429 1.00 87.19 468 GLU A N 1
ATOM 3780 C CA . GLU A 1 468 ? 1.905 -10.060 -31.227 1.00 87.19 468 GLU A CA 1
ATOM 3781 C C . GLU A 1 468 ? 3.178 -9.455 -30.624 1.00 87.19 468 GLU A C 1
ATOM 3783 O O . GLU A 1 468 ? 3.427 -9.526 -29.419 1.00 87.19 468 GLU A O 1
ATOM 3788 N N . LEU A 1 469 ? 4.012 -8.844 -31.464 1.00 85.88 469 LEU A N 1
ATOM 3789 C CA . LEU A 1 469 ? 5.176 -8.099 -30.990 1.00 85.88 469 LEU A CA 1
ATOM 3790 C C . LEU A 1 469 ? 4.712 -6.778 -30.374 1.00 85.88 469 LEU A C 1
ATOM 3792 O O . LEU A 1 469 ? 4.123 -5.937 -31.057 1.00 85.88 469 LEU A O 1
ATOM 3796 N N . SER A 1 470 ? 4.989 -6.584 -29.085 1.00 80.12 470 SER A N 1
ATOM 3797 C CA . SER A 1 470 ? 4.534 -5.398 -28.365 1.00 80.12 470 SER A CA 1
ATOM 3798 C C . SER A 1 470 ? 5.154 -4.124 -28.932 1.00 80.12 470 SER A C 1
ATOM 3800 O O . SER A 1 470 ? 6.372 -3.996 -29.067 1.00 80.12 470 SER A O 1
ATOM 3802 N N . SER A 1 471 ? 4.303 -3.131 -29.186 1.00 74.44 471 SER A N 1
ATOM 3803 C CA . SER A 1 471 ? 4.716 -1.754 -29.475 1.00 74.44 471 SER A CA 1
ATOM 3804 C C . SER A 1 471 ? 4.803 -0.881 -28.217 1.00 74.44 471 SER A C 1
ATOM 3806 O O . SER A 1 471 ? 5.352 0.219 -28.272 1.00 74.44 471 SER A O 1
ATOM 3808 N N . LYS A 1 472 ? 4.268 -1.351 -27.080 1.00 77.31 472 LYS A N 1
ATOM 3809 C CA . LYS A 1 472 ? 4.132 -0.567 -25.840 1.00 77.31 472 LYS A CA 1
ATOM 3810 C C . LYS A 1 472 ? 5.253 -0.845 -24.836 1.00 77.31 472 LYS A C 1
ATOM 3812 O O . LYS A 1 472 ? 5.735 0.091 -24.205 1.00 77.31 472 LYS A O 1
ATOM 3817 N N . GLN A 1 473 ? 5.688 -2.101 -24.704 1.00 82.25 473 GLN A N 1
ATOM 3818 C CA . GLN A 1 473 ? 6.692 -2.534 -23.717 1.00 82.25 473 GLN A CA 1
ATOM 3819 C C . GLN A 1 473 ? 8.074 -2.788 -24.345 1.00 82.25 473 GLN A C 1
ATOM 3821 O O . GLN A 1 473 ? 8.722 -3.797 -24.085 1.00 82.25 473 GLN A O 1
ATOM 3826 N N . ILE A 1 474 ? 8.544 -1.878 -25.201 1.00 89.00 474 ILE A N 1
ATOM 3827 C CA . ILE A 1 474 ? 9.850 -2.019 -25.862 1.00 89.00 474 ILE A CA 1
ATOM 3828 C C . ILE A 1 474 ? 10.971 -1.639 -24.887 1.00 89.00 474 ILE A C 1
ATOM 3830 O O . ILE A 1 474 ? 10.976 -0.522 -24.363 1.00 89.00 474 ILE A O 1
ATOM 3834 N N . PHE A 1 475 ? 11.957 -2.520 -24.698 1.00 91.94 475 PHE A N 1
ATOM 3835 C CA . PHE A 1 475 ? 13.179 -2.202 -23.952 1.00 91.94 475 PHE A CA 1
ATOM 3836 C C . PHE A 1 475 ? 14.256 -1.733 -24.925 1.00 91.94 475 PHE A C 1
ATOM 3838 O O . PHE A 1 475 ? 14.634 -2.476 -25.829 1.00 91.94 475 PHE A O 1
ATOM 3845 N N . LYS A 1 476 ? 14.773 -0.514 -24.747 1.00 91.75 476 LYS A N 1
ATOM 3846 C CA . LYS A 1 476 ? 15.805 0.049 -25.629 1.00 91.75 476 LYS A CA 1
ATOM 3847 C C . LYS A 1 476 ? 16.957 0.647 -24.834 1.00 91.75 476 LYS A C 1
ATOM 3849 O O . LYS A 1 476 ? 16.783 1.683 -24.201 1.00 91.75 476 LYS A O 1
ATOM 3854 N N . PHE A 1 477 ? 18.135 0.037 -24.903 1.00 93.12 477 PHE A N 1
ATOM 3855 C CA . PHE A 1 477 ? 19.326 0.502 -24.188 1.00 93.12 477 PHE A CA 1
ATOM 3856 C C . PHE A 1 477 ? 20.585 0.429 -25.058 1.00 93.12 477 PHE A C 1
ATOM 3858 O O . PHE A 1 477 ? 20.636 -0.272 -26.067 1.00 93.12 477 PHE A O 1
ATOM 3865 N N . GLU A 1 478 ? 21.606 1.194 -24.675 1.00 90.62 478 GLU A N 1
ATOM 3866 C CA . GLU A 1 478 ? 22.855 1.338 -25.425 1.00 90.62 478 GLU A CA 1
ATOM 3867 C C . GLU A 1 478 ? 24.023 0.771 -24.617 1.00 90.62 478 GLU A C 1
ATOM 3869 O O . GLU A 1 478 ? 24.157 1.087 -23.432 1.00 90.62 478 GLU A O 1
ATOM 3874 N N . LEU A 1 479 ? 24.905 0.011 -25.267 1.00 90.06 479 LEU A N 1
ATOM 3875 C CA . LEU A 1 479 ? 26.176 -0.429 -24.692 1.00 90.06 479 LEU A CA 1
ATOM 3876 C C . LEU A 1 479 ? 27.350 0.299 -25.347 1.00 90.06 479 LEU A C 1
ATOM 3878 O O . LEU A 1 479 ? 27.346 0.578 -26.552 1.00 90.06 479 LEU A O 1
ATOM 3882 N N . ARG A 1 480 ? 28.351 0.628 -24.527 1.00 83.38 480 ARG A N 1
ATOM 3883 C CA . ARG A 1 480 ? 29.595 1.270 -24.968 1.00 83.38 480 ARG A CA 1
ATOM 3884 C C . ARG A 1 480 ? 30.521 0.240 -25.616 1.00 83.38 480 ARG A C 1
ATOM 3886 O O . ARG A 1 480 ? 30.353 -0.965 -25.443 1.00 83.38 480 ARG A O 1
ATOM 3893 N N . GLU A 1 481 ? 31.520 0.727 -26.339 1.00 77.31 481 GLU A N 1
ATOM 3894 C CA . GLU A 1 481 ? 32.570 -0.114 -26.910 1.00 77.31 481 GLU A CA 1
ATOM 3895 C C . GLU A 1 481 ? 33.262 -0.951 -25.813 1.00 77.31 481 GLU A C 1
ATOM 3897 O O . GLU A 1 481 ? 33.585 -0.438 -24.740 1.00 77.31 481 GLU A O 1
ATOM 3902 N N . GLY A 1 482 ? 33.407 -2.259 -26.051 1.00 79.19 482 GLY A N 1
ATOM 3903 C CA . GLY A 1 482 ? 33.942 -3.226 -25.081 1.00 79.19 482 GLY A CA 1
ATOM 3904 C C . GLY A 1 482 ? 32.927 -3.838 -24.102 1.00 79.19 482 GLY A C 1
ATOM 3905 O O . GLY A 1 482 ? 33.294 -4.756 -23.374 1.00 79.19 482 GLY A O 1
ATOM 3906 N N . GLN A 1 483 ? 31.665 -3.390 -24.082 1.00 89.31 483 GLN A N 1
ATOM 3907 C CA . GLN A 1 483 ? 30.602 -4.015 -23.282 1.00 89.31 483 GLN A CA 1
ATOM 3908 C C . GLN A 1 483 ? 29.804 -5.038 -24.103 1.00 89.31 483 GLN A C 1
ATOM 3910 O O . GLN A 1 483 ? 29.333 -4.729 -25.199 1.00 89.31 483 GLN A O 1
ATOM 3915 N N . VAL A 1 484 ? 29.590 -6.239 -23.555 1.00 90.56 484 VAL A N 1
ATOM 3916 C CA . VAL A 1 484 ? 28.802 -7.305 -24.206 1.00 90.56 484 VAL A CA 1
ATOM 3917 C C . VAL A 1 484 ? 27.778 -7.921 -23.253 1.00 90.56 484 VAL A C 1
ATOM 3919 O O . VAL A 1 484 ? 28.023 -8.047 -22.058 1.00 90.56 484 VAL A O 1
ATOM 3922 N N . ILE A 1 485 ? 26.614 -8.316 -23.768 1.00 92.56 485 ILE A N 1
ATOM 3923 C CA . ILE A 1 485 ? 25.582 -8.996 -22.970 1.00 92.56 485 ILE A CA 1
ATOM 3924 C C . ILE A 1 485 ? 26.028 -10.444 -22.725 1.00 92.56 485 ILE A C 1
ATOM 3926 O O . ILE A 1 485 ? 26.241 -11.188 -23.682 1.00 92.56 485 ILE A O 1
ATOM 3930 N N . LYS A 1 486 ? 26.170 -10.842 -21.455 1.00 92.94 486 LYS A N 1
ATOM 3931 C CA . LYS A 1 486 ? 26.546 -12.208 -21.040 1.00 92.94 486 LYS A CA 1
ATOM 3932 C C . LYS A 1 486 ? 25.329 -13.066 -20.690 1.00 92.94 486 LYS A C 1
ATOM 3934 O O . LYS A 1 486 ? 25.343 -14.261 -20.963 1.00 92.94 486 LYS A O 1
ATOM 3939 N N . PHE A 1 487 ? 24.296 -12.469 -20.100 1.00 94.00 487 PHE A N 1
ATOM 3940 C CA . PHE A 1 487 ? 23.039 -13.139 -19.761 1.00 94.00 487 PHE A CA 1
ATOM 3941 C C . PHE A 1 487 ? 21.879 -12.155 -19.882 1.00 94.00 487 PHE A C 1
ATOM 3943 O O . PHE A 1 487 ? 22.038 -10.974 -19.566 1.00 94.00 487 PHE A O 1
ATOM 3950 N N . ILE A 1 488 ? 20.727 -12.630 -20.347 1.00 94.69 488 ILE A N 1
ATOM 3951 C CA . ILE A 1 488 ? 19.526 -11.814 -20.495 1.00 94.69 488 ILE A CA 1
ATOM 3952 C C . ILE A 1 488 ? 18.268 -12.667 -20.337 1.00 94.69 488 ILE A C 1
ATOM 3954 O O . ILE A 1 488 ? 18.218 -13.786 -20.844 1.00 94.69 488 ILE A O 1
ATOM 3958 N N . HIS A 1 489 ? 17.275 -12.138 -19.626 1.00 93.62 489 HIS A N 1
ATOM 3959 C CA . HIS A 1 489 ? 16.015 -12.821 -19.333 1.00 93.62 489 HIS A CA 1
ATOM 3960 C C . HIS A 1 489 ? 14.886 -11.793 -19.166 1.00 93.62 489 HIS A C 1
ATOM 3962 O O . HIS A 1 489 ? 15.088 -10.745 -18.542 1.00 93.62 489 HIS A O 1
ATOM 3968 N N . LEU A 1 490 ? 13.706 -12.061 -19.724 1.00 93.50 490 LEU A N 1
ATOM 3969 C CA . LEU A 1 490 ? 12.502 -11.262 -19.483 1.00 93.50 490 LEU A CA 1
ATOM 3970 C C . LEU A 1 490 ? 11.758 -11.831 -18.283 1.00 93.50 490 LEU A C 1
ATOM 3972 O O . LEU A 1 490 ? 11.527 -13.026 -18.235 1.00 93.50 490 LEU A O 1
ATOM 3976 N N . VAL A 1 491 ? 11.379 -10.974 -17.335 1.00 90.62 491 VAL A N 1
ATOM 3977 C CA . VAL A 1 491 ? 10.714 -11.386 -16.093 1.00 90.62 491 VAL A CA 1
ATOM 3978 C C . VAL A 1 491 ? 9.554 -10.441 -15.846 1.00 90.62 491 VAL A C 1
ATOM 3980 O O . VAL A 1 491 ? 9.767 -9.270 -15.530 1.00 90.62 491 VAL A O 1
ATOM 3983 N N . ARG A 1 492 ? 8.318 -10.927 -15.993 1.00 86.44 492 ARG A N 1
ATOM 3984 C CA . ARG A 1 492 ? 7.099 -10.101 -15.897 1.00 86.44 492 ARG A CA 1
ATOM 3985 C C . ARG A 1 492 ? 7.175 -8.846 -16.788 1.00 86.44 492 ARG A C 1
ATOM 3987 O O . ARG A 1 492 ? 7.116 -8.945 -18.008 1.00 86.44 492 ARG A O 1
ATOM 3994 N N . ASP A 1 493 ? 7.247 -7.653 -16.210 1.00 87.62 493 ASP A N 1
ATOM 3995 C CA . ASP A 1 493 ? 7.349 -6.346 -16.872 1.00 87.62 493 ASP A CA 1
ATOM 3996 C C . ASP A 1 493 ? 8.776 -5.758 -16.846 1.00 87.62 493 ASP A C 1
ATOM 3998 O O . ASP A 1 493 ? 8.994 -4.613 -17.243 1.00 87.62 493 ASP A O 1
ATOM 4002 N N . LYS A 1 494 ? 9.766 -6.543 -16.406 1.00 93.31 494 LYS A N 1
ATOM 4003 C CA . LYS A 1 494 ? 11.172 -6.149 -16.263 1.00 93.31 494 LYS A CA 1
ATOM 4004 C C . LYS A 1 494 ? 12.088 -6.979 -17.158 1.00 93.31 494 LYS A C 1
ATOM 4006 O O . LYS A 1 494 ? 11.736 -8.059 -17.632 1.00 93.31 494 LYS A O 1
ATOM 4011 N N . CYS A 1 495 ? 13.305 -6.483 -17.360 1.00 94.50 495 CYS A N 1
ATOM 4012 C CA . CYS A 1 495 ? 14.357 -7.207 -18.068 1.00 94.50 495 CYS A CA 1
ATOM 4013 C C . CYS A 1 495 ? 15.605 -7.322 -17.187 1.00 94.50 495 CYS A C 1
ATOM 4015 O O . CYS A 1 495 ? 16.168 -6.310 -16.764 1.00 94.50 495 CYS A O 1
ATOM 4017 N N . LEU A 1 496 ? 16.016 -8.562 -16.915 1.00 95.94 496 LEU A N 1
ATOM 4018 C CA . LEU A 1 496 ? 17.267 -8.908 -16.250 1.00 95.94 496 LEU A CA 1
ATOM 4019 C C . LEU A 1 496 ? 18.374 -8.986 -17.304 1.00 95.94 496 LEU A C 1
ATOM 4021 O O . LEU A 1 496 ? 18.287 -9.787 -18.230 1.00 95.94 496 LEU A O 1
ATOM 4025 N N . VAL A 1 497 ? 19.425 -8.185 -17.156 1.00 95.81 497 VAL A N 1
ATOM 4026 C CA . VAL A 1 497 ? 20.574 -8.147 -18.068 1.00 95.81 497 VAL A CA 1
ATOM 4027 C C . VAL A 1 497 ? 21.865 -8.175 -17.259 1.00 95.81 497 VAL A C 1
ATOM 4029 O O . VAL A 1 497 ? 22.056 -7.369 -16.350 1.00 95.81 497 VAL A O 1
ATOM 4032 N N . ILE A 1 498 ? 22.777 -9.076 -17.617 1.00 96.25 498 ILE A N 1
ATOM 4033 C CA . ILE A 1 498 ? 24.145 -9.109 -17.098 1.00 96.25 498 ILE A CA 1
ATOM 4034 C C . ILE A 1 498 ? 25.086 -8.699 -18.223 1.00 96.25 498 ILE A C 1
ATOM 4036 O O . ILE A 1 498 ? 25.172 -9.369 -19.256 1.00 96.25 498 ILE A O 1
ATOM 4040 N N . ILE A 1 499 ? 25.788 -7.589 -18.019 1.00 95.56 499 ILE A N 1
ATOM 4041 C CA . ILE A 1 499 ? 26.699 -6.989 -18.993 1.00 95.56 499 ILE A CA 1
ATOM 4042 C C . ILE A 1 499 ? 28.132 -7.283 -18.559 1.00 95.56 499 ILE A C 1
ATOM 4044 O O . ILE A 1 499 ? 28.530 -6.955 -17.447 1.00 95.56 499 ILE A O 1
ATOM 4048 N N . ALA A 1 500 ? 28.921 -7.889 -19.438 1.00 93.81 500 ALA A N 1
ATOM 4049 C CA . ALA A 1 500 ? 30.359 -8.019 -19.264 1.00 93.81 500 ALA A CA 1
ATOM 4050 C C . ALA A 1 500 ? 31.030 -6.699 -19.648 1.00 93.81 500 ALA A C 1
ATOM 4052 O O . ALA A 1 500 ? 30.958 -6.270 -20.802 1.00 93.81 500 ALA A O 1
ATOM 4053 N N . GLY A 1 501 ? 31.635 -6.044 -18.661 1.00 89.75 501 GLY A N 1
ATOM 4054 C CA . GLY A 1 501 ? 32.466 -4.862 -18.841 1.00 89.75 501 GLY A CA 1
ATOM 4055 C C . GLY A 1 501 ? 33.959 -5.208 -18.901 1.00 89.75 501 GLY A C 1
ATOM 4056 O O . GLY A 1 501 ? 34.334 -6.379 -18.940 1.00 89.75 501 GLY A O 1
ATOM 4057 N N . PRO A 1 502 ? 34.842 -4.199 -18.869 1.00 85.75 502 PRO A N 1
ATOM 4058 C CA . PRO A 1 502 ? 36.288 -4.414 -18.940 1.00 85.75 502 PRO A CA 1
ATOM 4059 C C . PRO A 1 502 ? 36.888 -5.092 -17.694 1.00 85.75 502 PRO A C 1
ATOM 4061 O O . PRO A 1 502 ? 37.927 -5.730 -17.807 1.00 85.75 502 PRO A O 1
ATOM 4064 N N . SER A 1 503 ? 36.260 -4.974 -16.518 1.00 87.81 503 SER A N 1
ATOM 4065 C CA . SER A 1 503 ? 36.811 -5.488 -15.246 1.00 87.81 503 SER A CA 1
ATOM 4066 C C . SER A 1 503 ? 35.832 -6.302 -14.387 1.00 87.81 503 SER A C 1
ATOM 4068 O O . SER A 1 503 ? 36.226 -6.865 -13.362 1.00 87.81 503 SER A O 1
ATOM 4070 N N . GLN A 1 504 ? 34.552 -6.347 -14.757 1.00 92.44 504 GLN A N 1
ATOM 4071 C CA . GLN A 1 504 ? 33.504 -7.001 -13.974 1.00 92.44 504 GLN A CA 1
ATOM 4072 C C . GLN A 1 504 ? 32.265 -7.304 -14.825 1.00 92.44 504 GLN A C 1
ATOM 4074 O O . GLN A 1 504 ? 32.042 -6.676 -15.862 1.00 92.44 504 GLN A O 1
ATOM 4079 N N . PHE A 1 505 ? 31.438 -8.235 -14.348 1.00 95.06 505 PHE A N 1
ATOM 4080 C CA . PHE A 1 505 ? 30.063 -8.412 -14.813 1.00 95.06 505 PHE A CA 1
ATOM 4081 C C . PHE A 1 505 ? 29.118 -7.525 -13.998 1.00 95.06 505 PHE A C 1
ATOM 4083 O O . PHE A 1 505 ? 29.151 -7.564 -12.771 1.00 95.06 505 PHE A O 1
ATOM 4090 N N . ASP A 1 506 ? 28.240 -6.786 -14.662 1.00 95.38 506 ASP A N 1
ATOM 4091 C CA . ASP A 1 506 ? 27.290 -5.865 -14.044 1.00 95.38 506 ASP A CA 1
ATOM 4092 C C . ASP A 1 506 ? 25.849 -6.337 -14.257 1.00 95.38 506 ASP A C 1
ATOM 4094 O O . ASP A 1 506 ? 25.406 -6.522 -15.390 1.00 95.38 506 ASP A O 1
ATOM 4098 N N . LEU A 1 507 ? 25.125 -6.545 -13.155 1.00 96.25 507 LEU A N 1
ATOM 4099 C CA . LEU A 1 507 ? 23.741 -7.015 -13.129 1.00 96.25 507 LEU A CA 1
ATOM 4100 C C . LEU A 1 507 ? 22.767 -5.838 -13.053 1.00 96.25 507 LEU A C 1
ATOM 4102 O O . LEU A 1 507 ? 22.811 -5.029 -12.120 1.00 96.25 507 LEU A O 1
ATOM 4106 N N . TYR A 1 508 ? 21.827 -5.808 -13.992 1.00 95.69 508 TYR A N 1
ATOM 4107 C CA . TYR A 1 508 ? 20.734 -4.846 -14.076 1.00 95.69 508 TYR A CA 1
ATOM 4108 C C . TYR A 1 508 ? 19.401 -5.586 -14.149 1.00 95.69 508 TYR A C 1
ATOM 4110 O O . TYR A 1 508 ? 19.277 -6.553 -14.890 1.00 95.69 508 TYR A O 1
ATOM 4118 N N . ILE A 1 509 ? 18.396 -5.125 -13.408 1.00 95.00 509 ILE A N 1
ATOM 4119 C CA . ILE A 1 509 ? 17.015 -5.599 -13.534 1.00 95.00 509 ILE A CA 1
ATOM 4120 C C . ILE A 1 509 ? 16.069 -4.438 -13.263 1.00 95.00 509 ILE A C 1
ATOM 4122 O O . ILE A 1 509 ? 16.001 -3.928 -12.148 1.00 95.00 509 ILE A O 1
ATOM 4126 N N . GLU A 1 510 ? 15.397 -3.962 -14.303 1.00 94.88 510 GLU A N 1
ATOM 4127 C CA . GLU A 1 510 ? 14.518 -2.792 -14.241 1.00 94.88 510 GLU A CA 1
ATOM 4128 C C . GLU A 1 510 ? 13.447 -2.868 -15.343 1.00 94.88 510 GLU A C 1
ATOM 4130 O O . GLU A 1 510 ? 13.536 -3.683 -16.266 1.00 94.88 510 GLU A O 1
ATOM 4135 N N . ASP A 1 511 ? 12.437 -2.004 -15.235 1.00 93.56 511 ASP A N 1
ATOM 4136 C CA . ASP A 1 511 ? 11.426 -1.786 -16.275 1.00 93.56 511 ASP A CA 1
ATOM 4137 C C . ASP A 1 511 ? 12.012 -1.101 -17.530 1.00 93.56 511 ASP A C 1
ATOM 4139 O O . ASP A 1 511 ? 13.157 -0.630 -17.556 1.00 93.56 511 ASP A O 1
ATOM 4143 N N . ASN A 1 512 ? 11.212 -1.012 -18.594 1.00 90.69 512 ASN A N 1
ATOM 4144 C CA . ASN A 1 512 ? 11.638 -0.452 -19.875 1.00 90.69 512 ASN A CA 1
ATOM 4145 C C . ASN A 1 512 ? 11.969 1.055 -19.845 1.00 90.69 512 ASN A C 1
ATOM 4147 O O . ASN A 1 512 ? 12.695 1.532 -20.722 1.00 90.69 512 ASN A O 1
ATOM 4151 N N . LEU A 1 513 ? 11.487 1.809 -18.851 1.00 90.69 513 LEU A N 1
ATOM 4152 C CA . LEU A 1 513 ? 11.735 3.249 -18.704 1.00 90.69 513 LEU A CA 1
ATOM 4153 C C . LEU A 1 513 ? 13.032 3.533 -17.934 1.00 90.69 513 LEU A C 1
ATOM 4155 O O . LEU A 1 513 ? 13.751 4.494 -18.234 1.00 90.69 513 LEU A O 1
ATOM 4159 N N . ARG A 1 514 ? 13.331 2.716 -16.921 1.00 91.94 514 ARG A N 1
ATOM 4160 C CA . ARG A 1 514 ? 14.463 2.892 -16.004 1.00 91.94 514 ARG A CA 1
ATOM 4161 C C . ARG A 1 514 ? 15.717 2.182 -16.487 1.00 91.94 514 ARG A C 1
ATOM 4163 O O . ARG A 1 514 ? 16.794 2.772 -16.382 1.00 91.94 514 ARG A O 1
ATOM 4170 N N . LEU A 1 515 ? 15.596 0.984 -17.062 1.00 92.94 515 LEU A N 1
ATOM 4171 C CA . LEU A 1 515 ? 16.735 0.180 -17.524 1.00 92.94 515 LEU A CA 1
ATOM 4172 C C . LEU A 1 515 ? 17.739 0.975 -18.387 1.00 92.94 515 LEU A C 1
ATOM 4174 O O . LEU A 1 515 ? 18.935 0.934 -18.084 1.00 92.94 515 LEU A O 1
ATOM 4178 N N . PRO A 1 516 ? 17.312 1.788 -19.380 1.00 90.75 516 PRO A N 1
ATOM 4179 C CA . PRO A 1 516 ? 18.251 2.536 -20.218 1.00 90.75 516 PRO A CA 1
ATOM 4180 C C . PRO A 1 516 ? 19.029 3.591 -19.426 1.00 90.75 516 PRO A C 1
ATOM 4182 O O . PRO A 1 516 ? 20.213 3.822 -19.677 1.00 90.75 516 PRO A O 1
ATOM 4185 N N . ARG A 1 517 ? 18.378 4.225 -18.440 1.00 89.38 517 ARG A N 1
ATOM 4186 C CA . ARG A 1 517 ? 18.996 5.247 -17.583 1.00 89.38 517 ARG A CA 1
ATOM 4187 C C . ARG A 1 517 ? 20.038 4.631 -16.658 1.00 89.38 517 ARG A C 1
ATOM 4189 O O . ARG A 1 517 ? 21.131 5.177 -16.536 1.00 89.38 517 ARG A O 1
ATOM 4196 N N . VAL A 1 518 ? 19.709 3.499 -16.041 1.00 91.69 518 VAL A N 1
ATOM 4197 C CA . VAL A 1 518 ? 20.570 2.820 -15.064 1.00 91.69 518 VAL A CA 1
ATOM 4198 C C . VAL A 1 518 ? 21.819 2.235 -15.736 1.00 91.69 518 VAL A C 1
ATOM 4200 O O . VAL A 1 518 ? 22.925 2.406 -15.218 1.00 91.69 518 VAL A O 1
ATOM 4203 N N . ILE A 1 519 ? 21.675 1.647 -16.932 1.00 91.88 519 ILE A N 1
ATOM 4204 C CA . ILE A 1 519 ? 22.813 1.193 -17.750 1.00 91.88 519 ILE A CA 1
ATOM 4205 C C . ILE A 1 519 ? 23.677 2.391 -18.175 1.00 91.88 519 ILE A C 1
ATOM 4207 O O . ILE A 1 519 ? 24.896 2.373 -18.004 1.00 91.88 519 ILE A O 1
ATOM 4211 N N . ALA A 1 520 ? 23.071 3.481 -18.661 1.00 86.56 520 ALA A N 1
ATOM 4212 C CA . ALA A 1 520 ? 23.820 4.662 -19.099 1.00 86.56 520 ALA A CA 1
ATOM 4213 C C . ALA A 1 520 ? 24.627 5.329 -17.966 1.00 86.56 520 ALA A C 1
ATOM 4215 O O . ALA A 1 520 ? 25.733 5.827 -18.213 1.00 86.56 520 ALA A O 1
ATOM 4216 N N . GLN A 1 521 ? 24.081 5.325 -16.743 1.00 87.25 521 GLN A N 1
ATOM 4217 C CA . GLN A 1 521 ? 24.702 5.856 -15.523 1.00 87.25 521 GLN A CA 1
ATOM 4218 C C . GLN A 1 521 ? 25.705 4.894 -14.869 1.00 87.25 521 GLN A C 1
ATOM 4220 O O . GLN A 1 521 ? 26.379 5.297 -13.924 1.00 87.25 521 GLN A O 1
ATOM 4225 N N . ASN A 1 522 ? 25.835 3.662 -15.373 1.00 88.00 522 ASN A N 1
ATOM 4226 C CA . ASN A 1 522 ? 26.663 2.609 -14.790 1.00 88.00 522 ASN A CA 1
ATOM 4227 C C . ASN A 1 522 ? 26.339 2.342 -13.307 1.00 88.00 522 ASN A C 1
ATOM 4229 O O . ASN A 1 522 ? 27.234 2.298 -12.467 1.00 88.00 522 ASN A O 1
ATOM 4233 N N . HIS A 1 523 ? 25.047 2.198 -12.990 1.00 90.56 523 HIS A N 1
ATOM 4234 C CA . HIS A 1 523 ? 24.557 1.970 -11.625 1.00 90.56 523 HIS A CA 1
ATOM 4235 C C . HIS A 1 523 ? 23.954 0.557 -11.473 1.00 90.56 523 HIS A C 1
ATOM 4237 O O . HIS A 1 523 ? 22.737 0.417 -11.357 1.00 90.56 523 HIS A O 1
ATOM 4243 N N . PRO A 1 524 ? 24.763 -0.513 -11.553 1.00 92.00 524 PRO A N 1
ATOM 4244 C CA . PRO A 1 524 ? 24.259 -1.880 -11.453 1.00 92.00 524 PRO A CA 1
ATOM 4245 C C . PRO A 1 524 ? 23.679 -2.177 -10.068 1.00 92.00 524 PRO A C 1
ATOM 4247 O O . PRO A 1 524 ? 24.118 -1.624 -9.060 1.00 92.00 524 PRO A O 1
ATOM 4250 N N . LYS A 1 525 ? 22.728 -3.115 -10.009 1.00 92.56 525 LYS A N 1
ATOM 4251 C CA . LYS A 1 525 ? 22.223 -3.663 -8.739 1.00 92.56 525 LYS A CA 1
ATOM 4252 C C . LYS A 1 525 ? 23.308 -4.454 -8.018 1.00 92.56 525 LYS A C 1
ATOM 4254 O O . LYS A 1 525 ? 23.354 -4.472 -6.791 1.00 92.56 525 LYS A O 1
ATOM 4259 N N . ARG A 1 526 ? 24.171 -5.124 -8.788 1.00 92.31 526 ARG A N 1
ATOM 4260 C CA . ARG A 1 526 ? 25.315 -5.873 -8.275 1.00 92.31 526 ARG A CA 1
ATOM 4261 C C . ARG A 1 526 ? 26.390 -6.025 -9.341 1.00 92.31 526 ARG A C 1
ATOM 4263 O O . ARG A 1 526 ? 26.065 -6.185 -10.512 1.00 92.31 526 ARG A O 1
ATOM 4270 N N . SER A 1 527 ? 27.647 -6.040 -8.911 1.00 92.62 527 SER A N 1
ATOM 4271 C CA . SER A 1 527 ? 28.802 -6.258 -9.782 1.00 92.62 527 SER A CA 1
ATOM 4272 C C . SER A 1 527 ? 29.625 -7.459 -9.318 1.00 92.62 527 SER A C 1
ATOM 4274 O O . SER A 1 527 ? 29.877 -7.619 -8.121 1.00 92.62 527 SER A O 1
ATOM 4276 N N . PHE A 1 528 ? 30.071 -8.286 -10.261 1.00 91.25 528 PHE A N 1
ATOM 4277 C CA . PHE A 1 528 ? 30.891 -9.473 -10.032 1.00 91.25 528 PHE A CA 1
ATOM 4278 C C . PHE A 1 528 ? 32.287 -9.244 -10.625 1.00 91.25 528 PHE A C 1
ATOM 4280 O O . PHE A 1 528 ? 32.461 -9.243 -11.843 1.00 91.25 528 PHE A O 1
ATOM 4287 N N . LYS A 1 529 ? 33.280 -9.000 -9.764 1.00 89.12 529 LYS A N 1
ATOM 4288 C CA . LYS A 1 529 ? 34.658 -8.688 -10.180 1.00 89.12 529 LYS A CA 1
ATOM 4289 C C . LYS A 1 529 ? 35.365 -9.912 -10.756 1.00 89.12 529 LYS A C 1
ATOM 4291 O O . LYS A 1 529 ? 35.311 -10.976 -10.141 1.00 89.12 529 LYS A O 1
ATOM 4296 N N . TYR A 1 530 ? 36.080 -9.731 -11.866 1.00 90.00 530 TYR A N 1
ATOM 4297 C CA . TYR A 1 530 ? 36.782 -10.818 -12.558 1.00 90.00 530 TYR A CA 1
ATOM 4298 C C . TYR A 1 530 ? 37.850 -11.502 -11.697 1.00 90.00 530 TYR A C 1
ATOM 4300 O O . TYR A 1 530 ? 37.960 -12.722 -11.753 1.00 90.00 530 TYR A O 1
ATOM 4308 N N . ASP A 1 531 ? 38.513 -10.764 -10.800 1.00 82.94 531 ASP A N 1
ATOM 4309 C CA . ASP A 1 531 ? 39.543 -11.285 -9.882 1.00 82.94 531 ASP A CA 1
ATOM 4310 C C . ASP A 1 531 ? 39.093 -12.496 -9.041 1.00 82.94 531 ASP A C 1
ATOM 4312 O O . ASP A 1 531 ? 39.921 -13.232 -8.513 1.00 82.94 531 ASP A O 1
ATOM 4316 N N . ARG A 1 532 ? 37.779 -12.680 -8.855 1.00 79.50 532 ARG A N 1
ATOM 4317 C CA . ARG A 1 532 ? 37.204 -13.736 -8.007 1.00 79.50 532 ARG A CA 1
ATOM 4318 C C . ARG A 1 532 ? 36.545 -14.872 -8.785 1.00 79.50 532 ARG A C 1
ATOM 4320 O O . ARG A 1 532 ? 36.116 -15.826 -8.150 1.00 79.50 532 ARG A O 1
ATOM 4327 N N . LEU A 1 533 ? 36.431 -14.752 -10.108 1.00 82.75 533 LEU A N 1
ATOM 4328 C CA . LEU A 1 533 ? 35.638 -15.657 -10.950 1.00 82.75 533 LEU A CA 1
ATOM 4329 C C . LEU A 1 533 ? 36.484 -16.626 -11.791 1.00 82.75 533 LEU A C 1
ATOM 4331 O O . LEU A 1 533 ? 35.923 -17.523 -12.416 1.00 82.75 533 LEU A O 1
ATOM 4335 N N . GLY A 1 534 ? 37.810 -16.435 -11.812 1.00 81.12 534 GLY A N 1
ATOM 4336 C CA . GLY A 1 534 ? 38.741 -17.210 -12.636 1.00 81.12 534 GLY A CA 1
ATOM 4337 C C . GLY A 1 534 ? 38.452 -17.064 -14.130 1.00 81.12 534 GLY A C 1
ATOM 4338 O O . GLY A 1 534 ? 38.245 -15.949 -14.618 1.00 81.12 534 GLY A O 1
ATOM 4339 N N . ASP A 1 535 ? 38.435 -18.175 -14.869 1.00 82.50 535 ASP A N 1
ATOM 4340 C CA . ASP A 1 535 ? 38.196 -18.161 -16.315 1.00 82.50 535 ASP A CA 1
ATOM 4341 C C . ASP A 1 535 ? 36.773 -17.671 -16.665 1.00 82.50 535 ASP A C 1
ATOM 4343 O O . ASP A 1 535 ? 35.760 -18.368 -16.527 1.00 82.50 535 ASP A O 1
ATOM 4347 N N . LEU A 1 536 ? 36.697 -16.447 -17.197 1.00 83.56 536 LEU A N 1
ATOM 4348 C CA . LEU A 1 536 ? 35.454 -15.782 -17.604 1.00 83.56 536 LEU A CA 1
ATOM 4349 C C . LEU A 1 536 ? 34.701 -16.535 -18.710 1.00 83.56 536 LEU A C 1
ATOM 4351 O O . LEU A 1 536 ? 33.480 -16.369 -18.868 1.00 83.56 536 LEU A O 1
ATOM 4355 N N . SER A 1 537 ? 35.410 -17.356 -19.490 1.00 80.88 537 SER A N 1
ATOM 4356 C CA . SER A 1 537 ? 34.813 -18.187 -20.532 1.00 80.88 537 SER A CA 1
ATOM 4357 C C . SER A 1 537 ? 34.001 -19.344 -19.945 1.00 80.88 537 SER A C 1
ATOM 4359 O O . SER A 1 537 ? 33.031 -19.769 -20.573 1.00 80.88 537 SER A O 1
ATOM 4361 N N . GLN A 1 538 ? 34.298 -19.772 -18.712 1.00 83.94 538 GLN A N 1
ATOM 4362 C CA . GLN A 1 538 ? 33.610 -20.852 -17.992 1.00 83.94 538 GLN A CA 1
ATOM 4363 C C . GLN A 1 538 ? 32.449 -20.359 -17.120 1.00 83.94 538 GLN A C 1
ATOM 4365 O O . GLN A 1 538 ? 31.615 -21.155 -16.699 1.00 83.94 538 GLN A O 1
ATOM 4370 N N . CYS A 1 539 ? 32.314 -19.045 -16.913 1.00 91.06 539 CYS A N 1
ATOM 4371 C CA . CYS A 1 539 ? 31.193 -18.487 -16.158 1.00 91.06 539 CYS A CA 1
ATOM 4372 C C . CYS A 1 539 ? 29.847 -18.772 -16.852 1.00 91.06 539 CYS A C 1
ATOM 4374 O O . CYS A 1 539 ? 29.662 -18.422 -18.030 1.00 91.06 539 CYS A O 1
ATOM 4376 N N . ARG A 1 540 ? 28.899 -19.372 -16.123 1.00 92.88 540 ARG A N 1
ATOM 4377 C CA . ARG A 1 540 ? 27.526 -19.655 -16.575 1.00 92.88 540 ARG A CA 1
ATOM 4378 C C . ARG A 1 540 ? 26.507 -19.084 -15.594 1.00 92.88 540 ARG A C 1
ATOM 4380 O O . ARG A 1 540 ? 26.719 -19.119 -14.385 1.00 92.88 540 ARG A O 1
ATOM 4387 N N . PHE A 1 541 ? 25.400 -18.579 -16.131 1.00 94.94 541 PHE A N 1
ATOM 4388 C CA . PHE A 1 541 ? 24.288 -18.037 -15.357 1.00 94.94 541 PHE A CA 1
ATOM 4389 C C . PHE A 1 541 ? 23.017 -18.832 -15.654 1.00 94.94 541 PHE A C 1
ATOM 4391 O O . PHE A 1 541 ? 22.749 -19.143 -16.814 1.00 94.94 541 PHE A O 1
ATOM 4398 N N . ALA A 1 542 ? 22.238 -19.118 -14.617 1.00 94.00 542 ALA A N 1
ATOM 4399 C CA . ALA A 1 542 ? 20.877 -19.634 -14.725 1.00 94.00 542 ALA A CA 1
ATOM 4400 C C . ALA A 1 542 ? 19.974 -18.835 -13.802 1.00 94.00 542 ALA A C 1
ATOM 4402 O O . ALA A 1 542 ? 20.400 -18.417 -12.729 1.00 94.00 542 ALA A O 1
ATOM 4403 N N . PHE A 1 543 ? 18.731 -18.644 -14.213 1.00 94.00 543 PHE A N 1
ATOM 4404 C CA . PHE A 1 543 ? 17.735 -17.915 -13.453 1.00 94.00 543 PHE A CA 1
ATOM 4405 C C . PHE A 1 543 ? 16.432 -18.706 -13.466 1.00 94.00 543 PHE A C 1
ATOM 4407 O O . PHE A 1 543 ? 16.097 -19.279 -14.500 1.00 94.00 543 PHE A O 1
ATOM 4414 N N . ASP A 1 544 ? 15.756 -18.749 -12.324 1.00 92.44 544 ASP A N 1
ATOM 4415 C CA . ASP A 1 544 ? 14.441 -19.364 -12.160 1.00 92.44 544 ASP A CA 1
ATOM 4416 C C . ASP A 1 544 ? 13.468 -18.312 -11.626 1.00 92.44 544 ASP A C 1
ATOM 4418 O O . ASP A 1 544 ? 13.665 -17.742 -10.544 1.00 92.44 544 ASP A O 1
ATOM 4422 N N . GLU A 1 545 ? 12.431 -18.024 -12.412 1.00 90.44 545 GLU A N 1
ATOM 4423 C CA . GLU A 1 545 ? 11.449 -16.980 -12.094 1.00 90.44 545 GLU A CA 1
ATOM 4424 C C . GLU A 1 545 ? 10.606 -17.367 -10.880 1.00 90.44 545 GLU A C 1
ATOM 4426 O O . GLU A 1 545 ? 10.217 -16.509 -10.081 1.00 90.44 545 GLU A O 1
ATOM 4431 N N . SER A 1 546 ? 10.359 -18.667 -10.721 1.00 87.19 546 SER A N 1
ATOM 4432 C CA . SER A 1 546 ? 9.479 -19.216 -9.699 1.00 87.19 546 SER A CA 1
ATOM 4433 C C . SER A 1 546 ? 10.052 -19.131 -8.277 1.00 87.19 546 SER A C 1
ATOM 4435 O O . SER A 1 546 ? 9.379 -18.628 -7.373 1.00 87.19 546 SER A O 1
ATOM 4437 N N . THR A 1 547 ? 11.304 -19.547 -8.068 1.00 90.50 547 THR A N 1
ATOM 4438 C CA . THR A 1 547 ? 12.019 -19.397 -6.790 1.00 90.50 547 THR A CA 1
ATOM 4439 C C . THR A 1 547 ? 12.680 -18.027 -6.648 1.00 90.50 547 THR A C 1
ATOM 4441 O O . THR A 1 547 ? 13.056 -17.650 -5.536 1.00 90.50 547 THR A O 1
ATOM 4444 N N . ARG A 1 548 ? 12.771 -17.249 -7.740 1.00 94.00 548 ARG A N 1
ATOM 4445 C CA . ARG A 1 548 ? 13.432 -15.932 -7.816 1.00 94.00 548 ARG A CA 1
ATOM 4446 C C . ARG A 1 548 ? 14.924 -16.017 -7.496 1.00 94.00 548 ARG A C 1
ATOM 4448 O O . ARG A 1 548 ? 15.476 -15.150 -6.808 1.00 94.00 548 ARG A O 1
ATOM 4455 N N . LEU A 1 549 ? 15.574 -17.070 -7.985 1.00 94.06 549 LEU A N 1
ATOM 4456 C CA . LEU A 1 549 ? 16.986 -17.349 -7.744 1.00 94.06 549 LEU A CA 1
ATOM 4457 C C . LEU A 1 549 ? 17.802 -17.221 -9.028 1.00 94.06 549 LEU A C 1
ATOM 4459 O O . LEU A 1 549 ? 17.430 -17.723 -10.083 1.00 94.06 549 LEU A O 1
ATOM 4463 N N . LEU A 1 550 ? 18.953 -16.559 -8.918 1.00 95.62 550 LEU A N 1
ATOM 4464 C CA . LEU A 1 550 ? 19.997 -16.520 -9.938 1.00 95.62 550 LEU A CA 1
ATOM 4465 C C . LEU A 1 550 ? 21.198 -17.320 -9.440 1.00 95.62 550 LEU A C 1
ATOM 4467 O O . LEU A 1 550 ? 21.753 -17.023 -8.383 1.00 95.62 550 LEU A O 1
ATOM 4471 N N . ALA A 1 551 ? 21.627 -18.296 -10.224 1.00 94.31 551 ALA A N 1
ATOM 4472 C CA . ALA A 1 551 ? 22.844 -19.053 -10.002 1.00 94.31 551 ALA A CA 1
ATOM 4473 C C . ALA A 1 551 ? 23.969 -18.546 -10.909 1.00 94.31 551 ALA A C 1
ATOM 4475 O O . ALA A 1 551 ? 23.761 -18.295 -12.097 1.00 94.31 551 ALA A O 1
ATOM 4476 N N . LEU A 1 552 ? 25.167 -18.435 -10.342 1.00 94.38 552 LEU A N 1
ATOM 4477 C CA . LEU A 1 552 ? 26.423 -18.175 -11.034 1.00 94.38 552 LEU A CA 1
ATOM 4478 C C . LEU A 1 552 ? 27.366 -19.345 -10.777 1.00 94.38 552 LEU A C 1
ATOM 4480 O O . LEU A 1 552 ? 27.848 -19.517 -9.658 1.00 94.38 552 LEU A O 1
ATOM 4484 N N . PHE A 1 553 ? 27.635 -20.122 -11.819 1.00 92.50 553 PHE A N 1
ATOM 4485 C CA . PHE A 1 553 ? 28.715 -21.099 -11.826 1.00 92.50 553 PHE A CA 1
ATOM 4486 C C . PHE A 1 553 ? 29.983 -20.428 -12.347 1.00 92.50 553 PHE A C 1
ATOM 4488 O O . PHE A 1 553 ? 29.960 -19.818 -13.420 1.00 92.50 553 PHE A O 1
ATOM 4495 N N . HIS A 1 554 ? 31.075 -20.531 -11.602 1.00 90.62 554 HIS A N 1
ATOM 4496 C CA . HIS A 1 554 ? 32.388 -20.014 -11.986 1.00 90.62 554 HIS A CA 1
ATOM 4497 C C . HIS A 1 554 ? 33.482 -20.950 -11.470 1.00 90.62 554 HIS A C 1
ATOM 4499 O O . HIS A 1 554 ? 33.216 -21.797 -10.623 1.00 90.62 554 HIS A O 1
ATOM 4505 N N . ASN A 1 555 ? 34.693 -20.849 -12.007 1.00 84.88 555 ASN A N 1
ATOM 4506 C CA . ASN A 1 555 ? 35.792 -21.731 -11.626 1.00 84.88 555 ASN A CA 1
ATOM 4507 C C . ASN A 1 555 ? 36.984 -20.877 -11.214 1.00 84.88 555 ASN A C 1
ATOM 4509 O O . ASN A 1 555 ? 37.678 -20.330 -12.066 1.00 84.88 555 ASN A O 1
ATOM 4513 N N . SER A 1 556 ? 37.178 -20.718 -9.904 1.00 75.56 556 SER A N 1
ATOM 4514 C CA . SER A 1 556 ? 38.267 -19.907 -9.366 1.00 75.56 556 SER A CA 1
ATOM 4515 C C . SER A 1 556 ? 39.552 -20.722 -9.299 1.00 75.56 556 SER A C 1
ATOM 4517 O O . SER A 1 556 ? 39.578 -21.768 -8.651 1.00 75.56 556 SER A O 1
ATOM 4519 N N . ASP A 1 557 ? 40.648 -20.170 -9.826 1.00 69.19 557 ASP A N 1
ATOM 4520 C CA . ASP A 1 557 ? 41.990 -20.780 -9.801 1.00 69.19 557 ASP A CA 1
ATOM 4521 C C . ASP A 1 557 ? 42.441 -21.224 -8.393 1.00 69.19 557 ASP A C 1
ATOM 4523 O O . ASP A 1 557 ? 43.265 -22.122 -8.242 1.00 69.19 557 ASP A O 1
ATOM 4527 N N . THR A 1 558 ? 41.900 -20.605 -7.336 1.00 67.50 558 THR A N 1
ATOM 4528 C CA . THR A 1 558 ? 42.282 -20.881 -5.939 1.00 67.50 558 THR A CA 1
ATOM 4529 C C . THR A 1 558 ? 41.424 -21.935 -5.236 1.00 67.50 558 THR A C 1
ATOM 4531 O O . THR A 1 558 ? 41.902 -22.576 -4.299 1.00 67.50 558 THR A O 1
ATOM 4534 N N . LYS A 1 559 ? 40.162 -22.118 -5.647 1.00 69.25 559 LYS A N 1
ATOM 4535 C CA . LYS A 1 559 ? 39.165 -22.930 -4.918 1.00 69.25 559 LYS A CA 1
ATOM 4536 C C . LYS A 1 559 ? 38.505 -24.021 -5.763 1.00 69.25 559 LYS A C 1
ATOM 4538 O O . LYS A 1 559 ? 37.897 -24.925 -5.196 1.00 69.25 559 LYS A O 1
ATOM 4543 N N . GLY A 1 560 ? 38.694 -23.999 -7.081 1.00 79.50 560 GLY A N 1
ATOM 4544 C CA . GLY A 1 560 ? 38.031 -24.899 -8.020 1.00 79.50 560 GLY A CA 1
ATOM 4545 C C . GLY A 1 560 ? 36.625 -24.415 -8.409 1.00 79.50 560 GLY A C 1
ATOM 4546 O O . GLY A 1 560 ? 36.294 -23.243 -8.191 1.00 79.50 560 GLY A O 1
ATOM 4547 N N . PRO A 1 561 ? 35.793 -25.296 -8.998 1.00 87.00 561 PRO A N 1
ATOM 4548 C CA . PRO A 1 561 ? 34.457 -24.939 -9.466 1.00 87.00 561 PRO A CA 1
ATOM 4549 C C . PRO A 1 561 ? 33.554 -24.552 -8.291 1.00 87.00 561 PRO A C 1
ATOM 4551 O O . PRO A 1 561 ? 33.447 -25.289 -7.316 1.00 87.00 561 PRO A O 1
ATOM 4554 N N . GLU A 1 562 ? 32.882 -23.410 -8.384 1.00 88.62 562 GLU A N 1
ATOM 4555 C CA . GLU A 1 562 ? 31.997 -22.863 -7.358 1.00 88.62 562 GLU A CA 1
ATOM 4556 C C . GLU A 1 562 ? 30.633 -22.484 -7.943 1.00 88.62 562 GLU A C 1
ATOM 4558 O O . GLU A 1 562 ? 30.519 -21.924 -9.036 1.00 88.62 562 GLU A O 1
ATOM 4563 N N . LEU A 1 563 ? 29.582 -22.724 -7.161 1.00 90.50 563 LEU A N 1
ATOM 4564 C CA . LEU A 1 563 ? 28.221 -22.299 -7.462 1.00 90.50 563 LEU A CA 1
ATOM 4565 C C . LEU A 1 563 ? 27.764 -21.257 -6.438 1.00 90.50 563 LEU A C 1
ATOM 4567 O O . LEU A 1 563 ? 27.683 -21.527 -5.242 1.00 90.50 563 LEU A O 1
ATOM 4571 N N . THR A 1 564 ? 27.467 -20.046 -6.903 1.00 91.44 564 THR A N 1
ATOM 4572 C CA . THR A 1 564 ? 27.019 -18.929 -6.061 1.00 91.44 564 THR A CA 1
ATOM 4573 C C . THR A 1 564 ? 25.567 -18.586 -6.366 1.00 91.44 564 THR A C 1
ATOM 4575 O O . THR A 1 564 ? 25.216 -18.392 -7.528 1.00 91.44 564 THR A O 1
ATOM 4578 N N . MET A 1 565 ? 24.728 -18.468 -5.334 1.00 92.75 565 MET A N 1
ATOM 4579 C CA . MET A 1 565 ? 23.307 -18.150 -5.488 1.00 92.75 565 MET A CA 1
ATOM 4580 C C . MET A 1 565 ? 22.972 -16.725 -5.048 1.00 92.75 565 MET A C 1
ATOM 4582 O O . MET A 1 565 ? 23.475 -16.219 -4.042 1.00 92.75 565 MET A O 1
ATOM 4586 N N . PHE A 1 566 ? 22.056 -16.097 -5.774 1.00 94.38 566 PHE A N 1
ATOM 4587 C CA . PHE A 1 566 ? 21.517 -14.779 -5.475 1.00 94.38 566 PHE A CA 1
ATOM 4588 C C . PHE A 1 566 ? 19.994 -14.841 -5.444 1.00 94.38 566 PHE A C 1
ATOM 4590 O O . PHE A 1 566 ? 19.383 -15.381 -6.362 1.00 94.38 566 PHE A O 1
ATOM 4597 N N . GLY A 1 567 ? 19.393 -14.290 -4.392 1.00 93.38 567 GLY A N 1
ATOM 4598 C CA . GLY A 1 567 ? 17.944 -14.199 -4.242 1.00 93.38 567 GLY A CA 1
ATOM 4599 C C . GLY A 1 567 ? 17.431 -12.803 -4.552 1.00 93.38 567 GLY A C 1
ATOM 4600 O O . GLY A 1 567 ? 18.078 -11.807 -4.212 1.00 93.38 567 GLY A O 1
ATOM 4601 N N . PHE A 1 568 ? 16.260 -12.736 -5.180 1.00 94.56 568 PHE A N 1
ATOM 4602 C CA . PHE A 1 568 ? 15.520 -11.495 -5.386 1.00 94.56 568 PHE A CA 1
ATOM 4603 C C . PHE A 1 568 ? 14.309 -11.412 -4.451 1.00 94.56 568 PHE A C 1
ATOM 4605 O O . PHE A 1 568 ? 13.695 -12.421 -4.103 1.00 94.56 568 PHE A O 1
ATOM 4612 N N . ASP A 1 569 ? 13.948 -10.191 -4.053 1.00 90.56 569 ASP A N 1
ATOM 4613 C CA . ASP A 1 569 ? 12.667 -9.937 -3.383 1.00 90.56 569 ASP A CA 1
ATOM 4614 C C . ASP A 1 569 ? 11.466 -10.130 -4.340 1.00 90.56 569 ASP A C 1
ATOM 4616 O O . ASP A 1 569 ? 11.627 -10.381 -5.533 1.00 90.56 569 ASP A O 1
ATOM 4620 N N . GLU A 1 570 ? 10.230 -10.054 -3.835 1.00 86.75 570 GLU A N 1
ATOM 4621 C CA . GLU A 1 570 ? 9.004 -10.281 -4.641 1.00 86.75 570 GLU A CA 1
ATOM 4622 C C . GLU A 1 570 ? 8.833 -9.286 -5.792 1.00 86.75 570 GLU A C 1
ATOM 4624 O O . GLU A 1 570 ? 8.162 -9.573 -6.790 1.00 86.75 570 GLU A O 1
ATOM 4629 N N . THR A 1 571 ? 9.461 -8.122 -5.649 1.00 87.19 571 THR A N 1
ATOM 4630 C CA . THR A 1 571 ? 9.393 -7.018 -6.601 1.00 87.19 571 THR A CA 1
ATOM 4631 C C . THR A 1 571 ? 10.584 -6.981 -7.553 1.00 87.19 571 THR A C 1
ATOM 4633 O O . THR A 1 571 ? 10.626 -6.103 -8.411 1.00 87.19 571 THR A O 1
ATOM 4636 N N . PHE A 1 572 ? 11.558 -7.890 -7.428 1.00 87.19 572 PHE A N 1
ATOM 4637 C CA . PHE A 1 572 ? 12.837 -7.851 -8.145 1.00 87.19 572 PHE A CA 1
ATOM 4638 C C . PHE A 1 572 ? 13.603 -6.525 -7.979 1.00 87.19 572 PHE A C 1
ATOM 4640 O O . PHE A 1 572 ? 14.267 -6.055 -8.903 1.00 87.19 572 PHE A O 1
ATOM 4647 N N . THR A 1 573 ? 13.482 -5.877 -6.818 1.00 84.62 573 THR A N 1
ATOM 4648 C CA . THR A 1 573 ? 14.110 -4.571 -6.561 1.00 84.62 573 THR A CA 1
ATOM 4649 C C . THR A 1 573 ? 15.483 -4.726 -5.924 1.00 84.62 573 THR A C 1
ATOM 4651 O O . THR A 1 573 ? 16.427 -4.045 -6.347 1.00 84.62 573 THR A O 1
ATOM 4654 N N . ASN A 1 574 ? 15.599 -5.624 -4.945 1.00 85.56 574 ASN A N 1
ATOM 4655 C CA . ASN A 1 574 ? 16.834 -5.928 -4.234 1.00 85.56 574 ASN A CA 1
ATOM 4656 C C . ASN A 1 574 ? 17.343 -7.330 -4.576 1.00 85.56 574 ASN A C 1
ATOM 4658 O O . ASN A 1 574 ? 16.564 -8.274 -4.704 1.00 85.56 574 ASN A O 1
ATOM 4662 N N . VAL A 1 575 ? 18.669 -7.456 -4.669 1.00 92.12 575 VAL A N 1
ATOM 4663 C CA . VAL A 1 575 ? 19.372 -8.726 -4.877 1.00 92.12 575 VAL A CA 1
ATOM 4664 C C . VAL A 1 575 ? 20.319 -8.983 -3.709 1.00 92.12 575 VAL A C 1
ATOM 4666 O O . VAL A 1 575 ? 21.207 -8.179 -3.422 1.00 92.12 575 VAL A O 1
ATOM 4669 N N . HIS A 1 576 ? 20.155 -10.113 -3.032 1.00 90.50 576 HIS A N 1
ATOM 4670 C CA . HIS A 1 576 ? 20.985 -10.508 -1.895 1.00 90.50 576 HIS A CA 1
ATOM 4671 C C . HIS A 1 576 ? 21.739 -11.803 -2.197 1.00 90.50 576 HIS A C 1
ATOM 4673 O O . HIS A 1 576 ? 21.367 -12.575 -3.077 1.00 90.50 576 HIS A O 1
ATOM 4679 N N . LEU A 1 577 ? 22.870 -12.005 -1.516 1.00 89.56 577 LEU A N 1
ATOM 4680 C CA . LEU A 1 577 ? 23.597 -13.272 -1.608 1.00 89.56 577 LEU A CA 1
ATOM 4681 C C . LEU A 1 577 ? 22.821 -14.320 -0.812 1.00 89.56 577 LEU A C 1
ATOM 4683 O O . LEU A 1 577 ? 22.448 -14.046 0.328 1.00 89.56 577 LEU A O 1
ATOM 4687 N N . ARG A 1 578 ? 22.595 -15.495 -1.395 1.00 86.06 578 ARG A N 1
ATOM 4688 C CA . ARG A 1 578 ? 21.918 -16.601 -0.726 1.00 86.06 578 ARG A CA 1
ATOM 4689 C C . ARG A 1 578 ? 22.949 -17.654 -0.318 1.00 86.06 578 ARG A C 1
ATOM 4691 O O . ARG A 1 578 ? 23.407 -18.424 -1.154 1.00 86.06 578 ARG A O 1
ATOM 4698 N N . GLY A 1 579 ? 23.297 -17.671 0.969 1.00 81.25 579 GLY A N 1
ATOM 4699 C CA . GLY A 1 579 ? 24.280 -18.602 1.535 1.00 81.25 579 GLY A CA 1
ATOM 4700 C C . GLY A 1 579 ? 25.729 -18.328 1.106 1.00 81.25 579 GLY A C 1
ATOM 4701 O O . GLY A 1 579 ? 26.037 -17.321 0.467 1.00 81.25 579 GLY A O 1
ATOM 4702 N N . SER A 1 580 ? 26.640 -19.219 1.499 1.00 82.25 580 SER A N 1
ATOM 4703 C CA . SER A 1 580 ? 28.029 -19.227 1.022 1.00 82.25 580 SER A CA 1
ATOM 4704 C C . SER A 1 580 ? 28.139 -19.923 -0.342 1.00 82.25 580 SER A C 1
ATOM 4706 O O . SER A 1 580 ? 27.381 -20.863 -0.582 1.00 82.25 580 SER A O 1
ATOM 4708 N N . PRO A 1 581 ? 29.089 -19.527 -1.216 1.00 84.88 581 PRO A N 1
ATOM 4709 C CA . PRO A 1 581 ? 29.380 -20.266 -2.443 1.00 84.88 581 PRO A CA 1
ATOM 4710 C C . PRO A 1 581 ? 29.644 -21.747 -2.162 1.00 84.88 581 PRO A C 1
ATOM 4712 O O . PRO A 1 581 ? 30.348 -22.090 -1.211 1.00 84.88 581 PRO A O 1
ATOM 4715 N N . PHE A 1 582 ? 29.068 -22.609 -2.990 1.00 86.94 582 PHE A N 1
ATOM 4716 C CA . PHE A 1 582 ? 29.185 -24.053 -2.871 1.00 86.94 582 PHE A CA 1
ATOM 4717 C C . PHE A 1 582 ? 30.350 -24.554 -3.725 1.00 86.94 582 PHE A C 1
ATOM 4719 O O . PHE A 1 582 ? 30.313 -24.435 -4.950 1.00 86.94 582 PHE A O 1
ATOM 4726 N N . VAL A 1 583 ? 31.396 -25.067 -3.075 1.00 87.81 583 VAL A N 1
ATOM 4727 C CA . VAL A 1 583 ? 32.637 -25.511 -3.727 1.00 87.81 583 VAL A CA 1
ATOM 4728 C C . VAL A 1 583 ? 32.465 -26.936 -4.224 1.00 87.81 583 VAL A C 1
ATOM 4730 O O . VAL A 1 583 ? 32.359 -27.853 -3.423 1.00 87.81 583 VAL A O 1
ATOM 4733 N N . LEU A 1 584 ? 32.479 -27.125 -5.540 1.00 85.56 584 LEU A N 1
ATOM 4734 C CA . LEU A 1 584 ? 32.207 -28.400 -6.193 1.00 85.56 584 LEU A CA 1
ATOM 4735 C C . LEU A 1 584 ? 33.404 -29.359 -6.257 1.00 85.56 584 LEU A C 1
ATOM 4737 O O . LEU A 1 584 ? 33.246 -30.502 -6.675 1.00 85.56 584 LEU A O 1
ATOM 4741 N N . LYS A 1 585 ? 34.590 -28.902 -5.850 1.00 82.25 585 LYS A N 1
ATOM 4742 C CA . LYS A 1 585 ? 35.867 -29.606 -6.027 1.00 82.25 585 LYS A CA 1
ATOM 4743 C C . LYS A 1 585 ? 35.863 -31.047 -5.502 1.00 82.25 585 LYS A C 1
ATOM 4745 O O . LYS A 1 585 ? 36.426 -31.915 -6.155 1.00 82.25 585 LYS A O 1
ATOM 4750 N N . ASP A 1 586 ? 35.196 -31.312 -4.382 1.00 79.44 586 ASP A N 1
ATOM 4751 C CA . ASP A 1 586 ? 35.199 -32.639 -3.751 1.00 79.44 586 ASP A CA 1
ATOM 4752 C C . ASP A 1 586 ? 34.313 -33.672 -4.481 1.00 79.44 586 ASP A C 1
ATOM 4754 O O . ASP A 1 586 ? 34.438 -34.869 -4.234 1.00 79.44 586 ASP A O 1
ATOM 4758 N N . TRP A 1 587 ? 33.438 -33.244 -5.404 1.00 79.00 587 TRP A N 1
ATOM 4759 C CA . TRP A 1 587 ? 32.580 -34.142 -6.205 1.00 79.00 587 TRP A CA 1
ATOM 4760 C C . TRP A 1 587 ? 33.112 -34.415 -7.618 1.00 79.00 587 TRP A C 1
ATOM 4762 O O . TRP A 1 587 ? 32.434 -35.075 -8.415 1.00 79.00 587 TRP A O 1
ATOM 4772 N N . TYR A 1 588 ? 34.299 -33.898 -7.939 1.00 77.88 588 TYR A N 1
ATOM 4773 C CA . TYR A 1 588 ? 34.939 -34.043 -9.239 1.00 77.88 588 TYR A CA 1
ATOM 4774 C C . TYR A 1 588 ? 36.401 -34.465 -9.062 1.00 77.88 588 TYR A C 1
ATOM 4776 O O . TYR A 1 588 ? 37.219 -33.706 -8.557 1.00 77.88 588 TYR A O 1
ATOM 4784 N N . GLU A 1 589 ? 36.739 -35.681 -9.499 1.00 65.31 589 GLU A N 1
ATOM 4785 C CA . GLU A 1 589 ? 38.116 -36.204 -9.423 1.00 65.31 589 GLU A CA 1
ATOM 4786 C C . GLU A 1 589 ? 39.065 -35.525 -10.429 1.00 65.31 589 GLU A C 1
ATOM 4788 O O . GLU A 1 589 ? 40.263 -35.424 -10.180 1.00 65.31 589 GLU A O 1
ATOM 4793 N N . ASN A 1 590 ? 38.520 -35.034 -11.548 1.00 69.75 590 ASN A N 1
ATOM 4794 C CA . ASN A 1 590 ? 39.237 -34.348 -12.626 1.00 69.75 590 ASN A CA 1
ATOM 4795 C C . ASN A 1 590 ? 38.629 -32.959 -12.880 1.00 69.75 590 ASN A C 1
ATOM 4797 O O . ASN A 1 590 ? 37.506 -32.685 -12.458 1.00 69.75 590 ASN A O 1
ATOM 4801 N N . GLU A 1 591 ? 39.337 -32.089 -13.609 1.00 70.00 591 GLU A N 1
ATOM 4802 C CA . GLU A 1 591 ? 38.764 -30.815 -14.062 1.00 70.00 591 GLU A CA 1
ATOM 4803 C C . GLU A 1 591 ? 37.524 -31.063 -14.928 1.00 70.00 591 GLU A C 1
ATOM 4805 O O . GLU A 1 591 ? 37.602 -31.681 -15.992 1.00 70.00 591 GLU A O 1
ATOM 4810 N N . VAL A 1 592 ? 36.369 -30.576 -14.467 1.00 70.69 592 VAL A N 1
ATOM 4811 C CA . VAL A 1 592 ? 35.113 -30.678 -15.207 1.00 70.69 592 VAL A CA 1
ATOM 4812 C C . VAL A 1 592 ? 34.685 -29.329 -15.742 1.00 70.69 592 VAL A C 1
ATOM 4814 O O . VAL A 1 592 ? 34.511 -28.354 -15.010 1.00 70.69 592 VAL A O 1
ATOM 4817 N N . HIS A 1 593 ? 34.440 -29.311 -17.049 1.00 81.62 593 HIS A N 1
ATOM 4818 C CA . HIS A 1 593 ? 33.876 -28.172 -17.746 1.00 81.62 593 HIS A CA 1
ATOM 4819 C C . HIS A 1 593 ? 32.365 -28.335 -17.877 1.00 81.62 593 HIS A C 1
ATOM 4821 O O . HIS A 1 593 ? 31.874 -29.145 -18.672 1.00 81.62 593 HIS A O 1
ATOM 4827 N N . VAL A 1 594 ? 31.639 -27.533 -17.101 1.00 87.75 594 VAL A N 1
ATOM 4828 C CA . VAL A 1 594 ? 30.185 -27.395 -17.198 1.00 87.75 594 VAL A CA 1
ATOM 4829 C C . VAL A 1 594 ? 29.854 -26.522 -18.407 1.00 87.75 594 VAL A C 1
ATOM 4831 O O . VAL A 1 594 ? 30.245 -25.355 -18.471 1.00 87.75 594 VAL A O 1
ATOM 4834 N N . ASP A 1 595 ? 29.132 -27.085 -19.374 1.00 86.75 595 ASP A N 1
ATOM 4835 C CA . ASP A 1 595 ? 28.708 -26.351 -20.563 1.00 86.75 595 ASP A CA 1
ATOM 4836 C C . ASP A 1 595 ? 27.432 -25.547 -20.300 1.00 86.75 595 ASP A C 1
ATOM 4838 O O . ASP A 1 595 ? 27.340 -24.378 -20.682 1.00 86.75 595 ASP A O 1
ATOM 4842 N N . ARG A 1 596 ? 26.454 -26.143 -19.608 1.00 89.56 596 ARG A N 1
ATOM 4843 C CA . ARG A 1 596 ? 25.144 -25.529 -19.347 1.00 89.56 596 ARG A CA 1
ATOM 4844 C C . ARG A 1 596 ? 24.694 -25.771 -17.916 1.00 89.56 596 ARG A C 1
ATOM 4846 O O . ARG A 1 596 ? 24.991 -26.801 -17.318 1.00 89.56 596 ARG A O 1
ATOM 4853 N N . ILE A 1 597 ? 23.934 -24.815 -17.394 1.00 93.62 597 ILE A N 1
ATOM 4854 C CA . ILE A 1 597 ? 23.253 -24.929 -16.108 1.00 93.62 597 ILE A CA 1
ATOM 4855 C C . ILE A 1 597 ? 21.805 -24.479 -16.273 1.00 93.62 597 ILE A C 1
ATOM 4857 O O . ILE A 1 597 ? 21.531 -23.531 -17.009 1.00 93.62 597 ILE A O 1
ATOM 4861 N N . CYS A 1 598 ? 20.883 -25.149 -15.596 1.00 93.38 598 CYS A N 1
ATOM 4862 C CA . CYS A 1 598 ? 19.492 -24.718 -15.493 1.00 93.38 598 CYS A CA 1
ATOM 4863 C C . CYS A 1 598 ? 18.906 -25.180 -14.158 1.00 93.38 598 CYS A C 1
ATOM 4865 O O . CYS A 1 598 ? 19.374 -26.154 -13.572 1.00 93.38 598 CYS A O 1
ATOM 4867 N N . PHE A 1 599 ? 17.905 -24.467 -13.655 1.00 93.75 599 PHE A N 1
ATOM 4868 C CA . PHE A 1 599 ? 17.177 -24.893 -12.464 1.00 93.75 599 PHE A CA 1
ATOM 4869 C C . PHE A 1 599 ? 16.186 -26.001 -12.804 1.00 93.75 599 PHE A C 1
ATOM 4871 O O . PHE A 1 599 ? 15.645 -26.040 -13.908 1.00 93.75 599 PHE A O 1
ATOM 4878 N N . VAL A 1 600 ? 15.885 -26.862 -11.840 1.00 91.44 600 VAL A N 1
ATOM 4879 C CA . VAL A 1 600 ? 14.629 -27.616 -11.850 1.00 91.44 600 VAL A CA 1
ATOM 4880 C C . VAL A 1 600 ? 13.542 -26.623 -11.433 1.00 91.44 600 VAL A C 1
ATOM 4882 O O . VAL A 1 600 ? 13.463 -26.255 -10.259 1.00 91.44 600 VAL A O 1
ATOM 4885 N N . SER A 1 601 ? 12.776 -26.116 -12.407 1.00 87.56 601 SER A N 1
ATOM 4886 C CA . SER A 1 601 ? 11.880 -24.973 -12.188 1.00 87.56 601 SER A CA 1
ATOM 4887 C C . SER A 1 601 ? 10.900 -25.248 -11.042 1.00 87.56 601 SER A C 1
ATOM 4889 O O . SER A 1 601 ? 10.330 -26.335 -10.940 1.00 87.56 601 SER A O 1
ATOM 4891 N N . GLY A 1 602 ? 10.742 -24.281 -10.138 1.00 83.75 602 GLY A N 1
ATOM 4892 C CA . GLY A 1 602 ? 9.904 -24.396 -8.939 1.00 83.75 602 GLY A CA 1
ATOM 4893 C C . GLY A 1 602 ? 10.611 -24.953 -7.706 1.00 83.75 602 GLY A C 1
ATOM 4894 O O . GLY A 1 602 ? 10.004 -24.988 -6.635 1.00 83.75 602 GLY A O 1
ATOM 4895 N N . THR A 1 603 ? 11.870 -25.377 -7.823 1.00 87.81 603 THR A N 1
ATOM 4896 C CA . THR A 1 603 ? 12.621 -26.016 -6.734 1.00 87.81 603 THR A CA 1
ATOM 4897 C C . THR A 1 603 ? 14.009 -25.405 -6.562 1.00 87.81 603 THR A C 1
ATOM 4899 O O . THR A 1 603 ? 14.548 -24.757 -7.455 1.00 87.81 603 THR A O 1
ATOM 4902 N N . GLU A 1 604 ? 14.629 -25.637 -5.405 1.00 89.94 604 GLU A N 1
ATOM 4903 C CA . GLU A 1 604 ? 16.004 -25.202 -5.129 1.00 89.94 604 GLU A CA 1
ATOM 4904 C C . GLU A 1 604 ? 17.028 -26.257 -5.563 1.00 89.94 604 GLU A C 1
ATOM 4906 O O . GLU A 1 604 ? 17.936 -26.627 -4.818 1.00 89.94 604 GLU A O 1
ATOM 4911 N N . GLU A 1 605 ? 16.866 -26.772 -6.778 1.00 91.94 605 GLU A N 1
ATOM 4912 C CA . GLU A 1 605 ? 17.765 -27.752 -7.373 1.00 91.94 605 GLU A CA 1
ATOM 4913 C C . GLU A 1 605 ? 18.282 -27.253 -8.722 1.00 91.94 605 GLU A C 1
ATOM 4915 O O . GLU A 1 605 ? 17.561 -26.629 -9.503 1.00 91.94 605 GLU A O 1
ATOM 4920 N N . ILE A 1 606 ? 19.556 -27.520 -9.001 1.00 92.81 606 ILE A N 1
ATOM 4921 C CA . ILE A 1 606 ? 20.248 -27.057 -10.204 1.00 92.81 606 ILE A CA 1
ATOM 4922 C C . ILE A 1 606 ? 20.784 -28.263 -10.964 1.00 92.81 606 ILE A C 1
ATOM 4924 O O . ILE A 1 606 ? 21.528 -29.078 -10.424 1.00 92.81 606 ILE A O 1
ATOM 4928 N N . CYS A 1 607 ? 20.433 -28.358 -12.241 1.00 94.00 607 CYS A N 1
ATOM 4929 C CA . CYS A 1 607 ? 21.004 -29.320 -13.167 1.00 94.00 607 CYS A CA 1
ATOM 4930 C C . CYS A 1 607 ? 22.273 -28.739 -13.800 1.00 94.00 607 CYS A C 1
ATOM 4932 O O . CYS A 1 607 ? 22.230 -27.702 -14.469 1.00 94.00 607 CYS A O 1
ATOM 4934 N N . LEU A 1 608 ? 23.396 -29.426 -13.606 1.00 92.69 608 LEU A N 1
ATOM 4935 C CA . LEU A 1 608 ? 24.679 -29.149 -14.244 1.00 92.69 608 LEU A CA 1
ATOM 4936 C C . LEU A 1 608 ? 24.856 -30.115 -15.417 1.00 92.69 608 LEU A C 1
ATOM 4938 O O . LEU A 1 608 ? 24.698 -31.324 -15.245 1.00 92.69 608 LEU A O 1
ATOM 4942 N N . ILE A 1 609 ? 25.168 -29.581 -16.596 1.00 92.19 609 ILE A N 1
ATOM 4943 C CA . ILE A 1 609 ? 25.393 -30.359 -17.816 1.00 92.19 609 ILE A CA 1
ATOM 4944 C C . ILE A 1 609 ? 26.823 -30.122 -18.274 1.00 92.19 609 ILE A C 1
ATOM 4946 O O . ILE A 1 609 ? 27.227 -29.000 -18.590 1.00 92.19 609 ILE A O 1
ATOM 4950 N N . GLU A 1 610 ? 27.590 -31.196 -18.289 1.00 89.94 610 GLU A N 1
ATOM 4951 C CA . GLU A 1 610 ? 29.006 -31.205 -18.602 1.00 89.94 610 GLU A CA 1
ATOM 4952 C C . GLU A 1 610 ? 29.250 -31.290 -20.110 1.00 89.94 610 GLU A C 1
ATOM 4954 O O . GLU A 1 610 ? 28.458 -31.848 -20.869 1.00 89.94 610 GLU A O 1
ATOM 4959 N N . THR A 1 611 ? 30.409 -30.799 -20.544 1.00 85.62 611 THR A N 1
ATOM 4960 C CA . THR A 1 611 ? 30.907 -30.986 -21.921 1.00 85.62 611 THR A CA 1
ATOM 4961 C C . THR A 1 611 ? 31.087 -32.461 -22.302 1.00 85.62 611 THR A C 1
ATOM 4963 O O . THR A 1 611 ? 31.030 -32.795 -23.483 1.00 85.62 611 THR A O 1
ATOM 4966 N N . SER A 1 612 ? 31.248 -33.346 -21.312 1.00 85.25 612 SER A N 1
ATOM 4967 C CA . SER A 1 612 ? 31.270 -34.808 -21.463 1.00 85.25 612 SER A CA 1
ATOM 4968 C C . SER A 1 612 ? 29.913 -35.401 -21.875 1.00 85.25 612 SER A C 1
ATOM 4970 O O . SER A 1 612 ? 29.841 -36.581 -22.215 1.00 85.25 612 SER A O 1
ATOM 4972 N N . GLY A 1 613 ? 28.833 -34.611 -21.825 1.00 84.88 613 GLY A N 1
ATOM 4973 C CA . GLY A 1 613 ? 27.456 -35.063 -22.024 1.00 84.88 613 GLY A CA 1
ATOM 4974 C C . GLY A 1 613 ? 26.782 -35.577 -20.747 1.00 84.88 613 GLY A C 1
ATOM 4975 O O . GLY A 1 613 ? 25.606 -35.935 -20.789 1.00 84.88 613 GLY A O 1
ATOM 4976 N N . GLN A 1 614 ? 27.483 -35.602 -19.610 1.00 89.06 614 GLN A N 1
ATOM 4977 C CA . GLN A 1 614 ? 26.900 -36.005 -18.333 1.00 89.06 614 GLN A CA 1
ATOM 4978 C C . GLN A 1 614 ? 26.032 -34.880 -17.741 1.00 89.06 614 GLN A C 1
ATOM 4980 O O . GLN A 1 614 ? 26.467 -33.734 -17.638 1.00 89.06 614 GLN A O 1
ATOM 4985 N N . ALA A 1 615 ? 24.811 -35.209 -17.317 1.00 91.69 615 ALA A N 1
ATOM 4986 C CA . ALA A 1 615 ? 23.896 -34.308 -16.620 1.00 91.69 615 ALA A CA 1
ATOM 4987 C C . ALA A 1 615 ? 23.613 -34.807 -15.195 1.00 91.69 615 ALA A C 1
ATOM 4989 O O . ALA A 1 615 ? 23.218 -35.961 -14.990 1.00 91.69 615 ALA A O 1
ATOM 4990 N N . ARG A 1 616 ? 23.794 -33.925 -14.207 1.00 91.19 616 ARG A N 1
ATOM 4991 C CA . ARG A 1 616 ? 23.598 -34.209 -12.776 1.00 91.19 616 ARG A CA 1
ATOM 4992 C C . ARG A 1 616 ? 22.791 -33.110 -12.099 1.00 91.19 616 ARG A C 1
ATOM 4994 O O . ARG A 1 616 ? 22.998 -31.932 -12.370 1.00 91.19 616 ARG A O 1
ATOM 5001 N N . VAL A 1 617 ? 21.912 -33.492 -11.175 1.00 91.94 617 VAL A N 1
ATOM 5002 C CA . VAL A 1 617 ? 21.081 -32.552 -10.407 1.00 91.94 617 VAL A CA 1
ATOM 5003 C C . VAL A 1 617 ? 21.641 -32.403 -9.000 1.00 91.94 617 VAL A C 1
ATOM 5005 O O . VAL A 1 617 ? 21.761 -33.384 -8.269 1.00 91.94 617 VAL A O 1
ATOM 5008 N N . LEU A 1 618 ? 21.976 -31.176 -8.625 1.00 90.00 6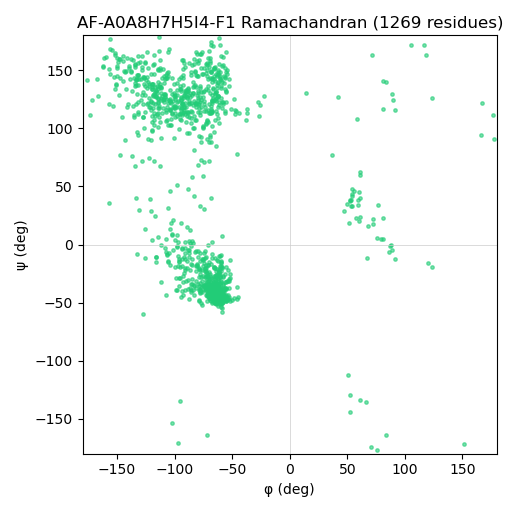18 LEU A N 1
ATOM 5009 C CA . LEU A 1 618 ? 22.429 -30.786 -7.299 1.00 90.00 618 LEU A CA 1
ATOM 5010 C C . LEU A 1 618 ? 21.264 -30.179 -6.517 1.00 90.00 618 LEU A C 1
ATOM 5012 O O . LEU A 1 618 ? 20.669 -29.203 -6.970 1.00 90.00 618 LEU A O 1
ATOM 5016 N N . SER A 1 619 ? 20.972 -30.710 -5.330 1.00 88.44 619 SER A N 1
ATOM 5017 C CA . SER A 1 619 ? 20.019 -30.082 -4.413 1.00 88.44 619 SER A CA 1
ATOM 5018 C C . SER A 1 619 ? 20.725 -29.069 -3.523 1.00 88.44 619 SER A C 1
ATOM 5020 O O . SER A 1 619 ? 21.659 -29.416 -2.799 1.00 88.44 619 SER A O 1
ATOM 5022 N N . MET A 1 620 ? 20.259 -27.819 -3.548 1.00 83.44 620 MET A N 1
ATOM 5023 C CA . MET A 1 620 ? 20.812 -26.745 -2.718 1.00 83.44 620 MET A CA 1
ATOM 5024 C C . MET A 1 620 ? 20.325 -26.816 -1.268 1.00 83.44 620 MET A C 1
ATOM 5026 O O . MET A 1 620 ? 20.919 -26.193 -0.394 1.00 83.44 620 MET A O 1
ATOM 5030 N N . VAL A 1 621 ? 19.280 -27.607 -1.001 1.00 80.88 621 VAL A N 1
ATOM 5031 C CA . VAL A 1 621 ? 18.774 -27.858 0.354 1.00 80.88 621 VAL A CA 1
ATOM 5032 C C . VAL A 1 621 ? 19.644 -28.890 1.066 1.00 80.88 621 VAL A C 1
ATOM 5034 O O . VAL A 1 621 ? 20.064 -28.673 2.198 1.00 80.88 621 VAL A O 1
ATOM 5037 N N . THR A 1 622 ? 19.936 -30.014 0.405 1.00 81.50 622 THR A N 1
ATOM 5038 C CA . THR A 1 622 ? 20.751 -31.092 0.992 1.00 81.50 622 THR A CA 1
ATOM 5039 C C . THR A 1 622 ? 22.238 -30.947 0.699 1.00 81.50 622 THR A C 1
ATOM 5041 O O . THR A 1 622 ? 23.022 -31.737 1.223 1.00 81.50 622 THR A O 1
ATOM 5044 N N . LEU A 1 623 ? 22.620 -29.990 -0.156 1.00 81.50 623 LEU A N 1
ATOM 5045 C CA . LEU A 1 623 ? 23.993 -29.745 -0.602 1.00 81.50 623 LEU A CA 1
ATOM 5046 C C . LEU A 1 623 ? 24.674 -31.007 -1.154 1.00 81.50 623 LEU A C 1
ATOM 5048 O O . LEU A 1 623 ? 25.850 -31.258 -0.910 1.00 81.50 623 LEU A O 1
ATOM 5052 N N . ASN A 1 624 ? 23.908 -31.828 -1.874 1.00 85.12 624 ASN A N 1
ATOM 5053 C CA . ASN A 1 624 ? 24.362 -33.100 -2.428 1.00 85.12 624 ASN A CA 1
ATOM 5054 C C . ASN A 1 624 ? 23.741 -33.340 -3.806 1.00 85.12 624 ASN A C 1
ATOM 5056 O O . ASN A 1 624 ? 22.613 -32.914 -4.077 1.00 85.12 624 ASN A O 1
ATOM 5060 N N . PHE A 1 625 ? 24.476 -34.038 -4.673 1.00 86.50 625 PHE A N 1
ATOM 5061 C CA . PHE A 1 625 ? 23.938 -34.514 -5.945 1.00 86.50 625 PHE A CA 1
ATOM 5062 C C . PHE A 1 625 ? 22.901 -35.613 -5.716 1.00 86.50 625 PHE A C 1
ATOM 5064 O O . PHE A 1 625 ? 23.058 -36.465 -4.838 1.00 86.50 625 PHE A O 1
ATOM 5071 N N . ARG A 1 626 ? 21.852 -35.625 -6.542 1.00 85.38 626 ARG A N 1
ATOM 5072 C CA . ARG A 1 626 ? 20.956 -36.776 -6.639 1.00 85.38 626 ARG A CA 1
ATOM 5073 C C . ARG A 1 626 ? 21.763 -38.003 -7.106 1.00 85.38 626 ARG A C 1
ATOM 5075 O O . ARG A 1 626 ? 22.649 -37.846 -7.945 1.00 85.38 626 ARG A O 1
ATOM 5082 N N . PRO A 1 627 ? 21.448 -39.223 -6.628 1.00 80.62 627 PRO A N 1
ATOM 5083 C CA . PRO A 1 627 ? 22.163 -40.436 -7.044 1.00 80.62 627 PRO A CA 1
ATOM 5084 C C . PRO A 1 627 ? 22.074 -40.716 -8.550 1.00 80.62 627 PRO A C 1
ATOM 5086 O O . PRO A 1 627 ? 22.950 -41.353 -9.127 1.00 80.62 627 PRO A O 1
ATOM 5089 N N . ALA A 1 628 ? 20.994 -40.261 -9.185 1.00 81.62 628 ALA A N 1
ATOM 5090 C CA . ALA A 1 628 ? 20.733 -40.488 -10.594 1.00 81.62 628 ALA A CA 1
ATOM 5091 C C . ALA A 1 628 ? 21.450 -39.461 -11.488 1.00 81.62 628 ALA A C 1
ATOM 5093 O O . ALA A 1 628 ? 21.402 -38.255 -11.238 1.00 81.62 628 ALA A O 1
ATOM 5094 N N . SER A 1 629 ? 22.070 -39.945 -12.566 1.00 86.06 629 SER A N 1
ATOM 5095 C CA . SER A 1 629 ? 22.717 -39.135 -13.604 1.00 86.06 629 SER A CA 1
ATOM 5096 C C . SER A 1 629 ? 22.335 -39.635 -14.998 1.00 86.06 629 SER A C 1
ATOM 5098 O O . SER A 1 629 ? 21.943 -40.794 -15.172 1.00 86.06 629 SER A O 1
ATOM 5100 N N . ILE A 1 630 ? 22.418 -38.748 -15.988 1.00 89.44 630 ILE A N 1
ATOM 5101 C CA . ILE A 1 630 ? 22.090 -39.051 -17.386 1.00 89.44 630 ILE A CA 1
ATOM 5102 C C . ILE A 1 630 ? 23.329 -38.817 -18.242 1.00 89.44 630 ILE A C 1
ATOM 5104 O O . ILE A 1 630 ? 23.978 -37.782 -18.110 1.00 89.44 630 ILE A O 1
ATOM 5108 N N . GLN A 1 631 ? 23.635 -39.758 -19.133 1.00 89.69 631 GLN A N 1
ATOM 5109 C CA . GLN A 1 631 ? 24.677 -39.618 -20.141 1.00 89.69 631 GLN A CA 1
ATOM 5110 C C . GLN A 1 631 ? 24.036 -39.320 -21.499 1.00 89.69 631 GLN A C 1
ATOM 5112 O O . GLN A 1 631 ? 23.500 -40.204 -22.167 1.00 89.69 631 GLN A O 1
ATOM 5117 N N . ILE A 1 632 ? 24.095 -38.061 -21.921 1.00 87.38 632 ILE A N 1
ATOM 5118 C CA . ILE A 1 632 ? 23.503 -37.607 -23.177 1.00 87.38 632 ILE A CA 1
ATOM 5119 C C . ILE A 1 632 ? 24.460 -37.946 -24.325 1.00 87.38 632 ILE A C 1
ATOM 5121 O O . ILE A 1 632 ? 25.608 -37.505 -24.352 1.00 87.38 632 ILE A O 1
ATOM 5125 N N . SER A 1 633 ? 23.976 -38.733 -25.287 1.00 77.56 633 SER A N 1
ATOM 5126 C CA . SER A 1 633 ? 24.732 -39.095 -26.490 1.00 77.56 633 SER A CA 1
ATOM 5127 C C . SER A 1 633 ? 24.543 -38.044 -27.588 1.00 77.56 633 SER A C 1
ATOM 5129 O O . SER A 1 633 ? 23.411 -37.723 -27.945 1.00 77.56 633 SER A O 1
ATOM 5131 N N . GLY A 1 634 ? 25.646 -37.540 -28.149 1.00 78.00 634 GLY A N 1
ATOM 5132 C CA . GLY A 1 634 ? 25.659 -36.553 -29.236 1.00 78.00 634 GLY A CA 1
ATOM 5133 C C . GLY A 1 634 ? 26.033 -35.134 -28.790 1.00 78.00 634 GLY A C 1
ATOM 5134 O O . GLY A 1 634 ? 26.184 -34.842 -27.606 1.00 78.00 634 GLY A O 1
ATOM 5135 N N . ARG A 1 635 ? 26.221 -34.226 -29.756 1.00 84.00 635 ARG A N 1
ATOM 5136 C CA . ARG A 1 635 ? 26.627 -32.839 -29.473 1.00 84.00 635 ARG A CA 1
ATOM 5137 C C . ARG A 1 635 ? 25.436 -32.016 -28.978 1.00 84.00 635 ARG A C 1
ATOM 5139 O O . ARG A 1 635 ? 24.542 -31.705 -29.768 1.00 84.00 635 ARG A O 1
ATOM 5146 N N . ILE A 1 636 ? 25.465 -31.628 -27.703 1.00 86.44 636 ILE A N 1
ATOM 5147 C CA . ILE A 1 636 ? 24.462 -30.754 -27.078 1.00 86.44 636 ILE A CA 1
ATOM 5148 C C . ILE A 1 636 ? 24.553 -29.354 -27.699 1.00 86.44 636 ILE A C 1
ATOM 5150 O O . ILE A 1 636 ? 25.623 -28.750 -27.767 1.00 86.44 636 ILE A O 1
ATOM 5154 N N . LEU A 1 637 ? 23.424 -28.857 -28.193 1.00 84.62 637 LEU A N 1
ATOM 5155 C CA . LEU A 1 637 ? 23.280 -27.513 -28.750 1.00 84.62 637 LEU A CA 1
ATOM 5156 C C . LEU A 1 637 ? 22.766 -26.543 -27.689 1.00 84.62 637 LEU A C 1
ATOM 5158 O O . LEU A 1 637 ? 23.289 -25.436 -27.557 1.00 84.62 637 LEU A O 1
ATOM 5162 N N . ASP A 1 638 ? 21.750 -26.965 -26.937 1.00 86.75 638 ASP A N 1
ATOM 5163 C CA . ASP A 1 638 ? 21.167 -26.186 -25.852 1.00 86.75 638 ASP A CA 1
ATOM 5164 C C . ASP A 1 638 ? 20.403 -27.085 -24.877 1.00 86.75 638 ASP A C 1
ATOM 5166 O O . ASP A 1 638 ? 20.039 -28.214 -25.218 1.00 86.75 638 ASP A O 1
ATOM 5170 N N . ALA A 1 639 ? 20.151 -26.577 -23.675 1.00 89.50 639 ALA A N 1
ATOM 5171 C CA . ALA A 1 639 ? 19.405 -27.293 -22.651 1.00 89.50 639 ALA A CA 1
ATOM 5172 C C . ALA A 1 639 ? 18.558 -26.333 -21.819 1.00 89.50 639 ALA A C 1
ATOM 5174 O O . ALA A 1 639 ? 18.998 -25.236 -21.472 1.00 89.50 639 ALA A O 1
ATOM 5175 N N . PHE A 1 640 ? 17.348 -26.766 -21.485 1.00 89.81 640 PHE A N 1
ATOM 5176 C CA . PHE A 1 640 ? 16.349 -25.929 -20.844 1.00 89.81 640 PHE A CA 1
ATOM 5177 C C . PHE A 1 640 ? 15.539 -26.727 -19.836 1.00 89.81 640 PHE A C 1
ATOM 5179 O O . PHE A 1 640 ? 15.260 -27.908 -20.033 1.00 89.81 640 PHE A O 1
ATOM 5186 N N . SER A 1 641 ? 15.095 -26.045 -18.791 1.00 90.25 641 SER A N 1
ATOM 5187 C CA . SER A 1 641 ? 14.054 -26.563 -17.914 1.00 90.25 641 SER A CA 1
ATOM 5188 C C . SER A 1 641 ? 12.693 -26.245 -18.514 1.00 90.25 641 SER A C 1
ATOM 5190 O O . SER A 1 641 ? 12.493 -25.149 -19.044 1.00 90.25 641 SER A O 1
ATOM 5192 N N . ALA A 1 642 ? 11.756 -27.181 -18.436 1.00 88.94 642 ALA A N 1
ATOM 5193 C CA . ALA A 1 642 ? 10.369 -26.867 -18.720 1.00 88.94 642 ALA A CA 1
ATOM 5194 C C . ALA A 1 642 ? 9.838 -25.857 -17.673 1.00 88.94 642 ALA A C 1
ATOM 5196 O O . ALA A 1 642 ? 10.013 -26.101 -16.477 1.00 88.94 642 ALA A O 1
ATOM 5197 N N . PRO A 1 643 ? 9.180 -24.749 -18.080 1.00 87.25 643 PRO A N 1
ATOM 5198 C CA . PRO A 1 643 ? 8.650 -23.733 -17.157 1.00 87.25 643 PRO A CA 1
ATOM 5199 C C . PRO A 1 643 ? 7.622 -24.260 -16.144 1.00 87.25 643 PRO A C 1
ATOM 5201 O O . PRO A 1 643 ? 7.280 -23.590 -15.174 1.00 87.25 643 PRO A O 1
ATOM 5204 N N . ASP A 1 644 ? 7.081 -25.452 -16.386 1.00 82.50 644 ASP A N 1
ATOM 5205 C CA . ASP A 1 644 ? 6.140 -26.139 -15.506 1.00 82.50 644 ASP A CA 1
ATOM 5206 C C . ASP A 1 644 ? 6.813 -27.019 -14.446 1.00 82.50 644 ASP A C 1
ATOM 5208 O O . ASP A 1 644 ? 6.132 -27.567 -13.581 1.00 82.50 644 ASP A O 1
ATOM 5212 N N . GLY A 1 645 ? 8.143 -27.143 -14.501 1.00 85.38 645 GLY A N 1
ATOM 5213 C CA . GLY A 1 645 ? 8.927 -27.985 -13.607 1.00 85.38 645 GLY A CA 1
ATOM 5214 C C . GLY A 1 645 ? 8.781 -29.483 -13.882 1.00 85.38 645 GLY A C 1
ATOM 5215 O O . GLY A 1 645 ? 9.107 -30.285 -13.011 1.00 85.38 645 GLY A O 1
ATOM 5216 N N . SER A 1 646 ? 8.294 -29.898 -15.058 1.00 84.12 646 SER A N 1
ATOM 5217 C CA . SER A 1 646 ? 8.031 -31.315 -15.361 1.00 84.12 646 SER A CA 1
ATOM 5218 C C . SER A 1 646 ? 9.251 -32.089 -15.880 1.00 84.12 646 SER A C 1
ATOM 5220 O O . SER A 1 646 ? 9.453 -33.252 -15.508 1.00 84.12 646 SER A O 1
ATOM 5222 N N . CYS A 1 647 ? 10.083 -31.468 -16.724 1.00 88.38 647 CYS A N 1
ATOM 5223 C CA . CYS A 1 647 ? 11.195 -32.148 -17.391 1.00 88.38 647 CYS A CA 1
ATOM 5224 C C . CYS A 1 647 ? 12.388 -31.240 -17.747 1.00 88.38 647 CYS A C 1
ATOM 5226 O O . CYS A 1 647 ? 12.290 -30.009 -17.784 1.00 88.38 647 CYS A O 1
ATOM 5228 N N . LEU A 1 648 ? 13.510 -31.894 -18.052 1.00 91.00 648 LEU A N 1
ATOM 5229 C CA . LEU A 1 648 ? 14.669 -31.355 -18.752 1.00 91.00 648 LEU A CA 1
ATOM 5230 C C . LEU A 1 648 ? 14.504 -31.560 -20.261 1.00 91.00 648 LEU A C 1
ATOM 5232 O O . LEU A 1 648 ? 14.225 -32.667 -20.728 1.00 91.00 648 LEU A O 1
ATOM 5236 N N . LEU A 1 649 ? 14.760 -30.504 -21.024 1.00 90.31 649 LEU A N 1
ATOM 5237 C CA . LEU A 1 649 ? 14.696 -30.472 -22.479 1.00 90.31 649 LEU A CA 1
ATOM 5238 C C . LEU A 1 649 ? 16.099 -30.239 -23.038 1.00 90.31 649 LEU A C 1
ATOM 5240 O O . LEU A 1 649 ? 16.690 -29.189 -22.795 1.00 90.31 649 LEU A O 1
ATOM 5244 N N . VAL A 1 650 ? 16.637 -31.196 -23.795 1.00 89.50 650 VAL A N 1
ATOM 5245 C CA . VAL A 1 650 ? 17.996 -31.122 -24.358 1.00 89.50 650 VAL A CA 1
ATOM 5246 C C . VAL A 1 650 ? 17.948 -31.205 -25.877 1.00 89.50 650 VAL A C 1
ATOM 5248 O O . VAL A 1 650 ? 17.435 -32.169 -26.438 1.00 89.50 650 VAL A O 1
ATOM 5251 N N . LEU A 1 651 ? 18.511 -30.212 -26.562 1.00 87.69 651 LEU A N 1
ATOM 5252 C CA . LEU A 1 651 ? 18.670 -30.217 -28.015 1.00 87.69 651 LEU A CA 1
ATOM 5253 C C . LEU A 1 651 ? 20.022 -30.807 -28.396 1.00 87.69 651 LEU A C 1
ATOM 5255 O O . LEU A 1 651 ? 21.062 -30.336 -27.936 1.00 87.69 651 LEU A O 1
ATOM 5259 N N . VAL A 1 652 ? 20.009 -31.785 -29.295 1.00 87.56 652 VAL A N 1
ATOM 5260 C CA . VAL A 1 652 ? 21.198 -32.494 -29.771 1.00 87.56 652 VAL A CA 1
ATOM 5261 C C . VAL A 1 652 ? 21.233 -32.466 -31.300 1.00 87.56 652 VAL A C 1
ATOM 5263 O O . VAL A 1 652 ? 20.195 -32.501 -31.967 1.00 87.56 652 VAL A O 1
ATOM 5266 N N . MET A 1 653 ? 22.431 -32.363 -31.873 1.00 80.50 653 MET A N 1
ATOM 5267 C CA . MET A 1 653 ? 22.628 -32.453 -33.323 1.00 80.50 653 MET A CA 1
ATOM 5268 C C . MET A 1 653 ? 22.447 -33.902 -33.807 1.00 80.50 653 MET A C 1
ATOM 5270 O O . MET A 1 653 ? 22.992 -34.820 -33.196 1.00 80.50 653 MET A O 1
ATOM 5274 N N . GLU A 1 654 ? 21.691 -34.105 -34.890 1.00 69.62 654 GLU A N 1
ATOM 5275 C CA . GLU A 1 654 ? 21.495 -35.422 -35.511 1.00 69.62 654 GLU A CA 1
ATOM 5276 C C . GLU A 1 654 ? 22.729 -35.849 -36.333 1.00 69.62 654 GLU A C 1
ATOM 5278 O O . GLU A 1 654 ? 23.444 -35.006 -36.880 1.00 69.62 654 GLU A O 1
ATOM 5283 N N . GLU A 1 655 ? 23.017 -37.154 -36.385 1.00 61.00 655 GLU A N 1
ATOM 5284 C CA . GLU A 1 655 ? 24.173 -37.702 -37.109 1.00 61.00 655 GLU A CA 1
ATOM 5285 C C . GLU A 1 655 ? 24.102 -37.431 -38.630 1.00 61.00 655 GLU A C 1
ATOM 5287 O O . GLU A 1 655 ? 23.017 -37.403 -39.211 1.00 61.00 655 GLU A O 1
ATOM 5292 N N . PRO A 1 656 ? 25.253 -37.265 -39.314 1.00 53.88 656 PRO A N 1
ATOM 5293 C CA . PRO A 1 656 ? 25.352 -36.607 -40.626 1.00 53.88 656 PRO A CA 1
ATOM 5294 C C . PRO A 1 656 ? 24.710 -37.325 -41.833 1.00 53.88 656 PRO A C 1
ATOM 5296 O O . PRO A 1 656 ? 24.810 -36.815 -42.948 1.00 53.88 656 PRO A O 1
ATOM 5299 N N . ASN A 1 657 ? 24.057 -38.479 -41.660 1.00 50.91 657 ASN A N 1
ATOM 5300 C CA . ASN A 1 657 ? 23.616 -39.334 -42.773 1.00 50.91 657 ASN A CA 1
ATOM 5301 C C . ASN A 1 657 ? 22.140 -39.160 -43.193 1.00 50.91 657 ASN A C 1
ATOM 5303 O O . ASN A 1 657 ? 21.717 -39.764 -44.179 1.00 50.91 657 ASN A O 1
ATOM 5307 N N . THR A 1 658 ? 21.368 -38.303 -42.523 1.00 51.69 658 THR A N 1
ATOM 5308 C CA . THR A 1 658 ? 19.993 -37.935 -42.909 1.00 51.69 658 THR A CA 1
ATOM 5309 C C . THR A 1 658 ? 19.787 -36.432 -42.712 1.00 51.69 658 THR A C 1
ATOM 5311 O O . THR A 1 658 ? 20.359 -35.843 -41.804 1.00 51.69 658 THR A O 1
ATOM 5314 N N . SER A 1 659 ? 19.034 -35.798 -43.617 1.00 51.38 659 SER A N 1
ATOM 5315 C CA . SER A 1 659 ? 18.729 -34.353 -43.688 1.00 51.38 659 SER A CA 1
ATOM 5316 C C . SER A 1 659 ? 18.796 -33.606 -42.344 1.00 51.38 659 SER A C 1
ATOM 5318 O O . SER A 1 659 ? 18.032 -33.935 -41.448 1.00 51.38 659 SER A O 1
ATOM 5320 N N . ALA A 1 660 ? 19.668 -32.591 -42.248 1.00 56.78 660 ALA A N 1
ATOM 5321 C CA . ALA A 1 660 ? 20.071 -31.835 -41.049 1.00 56.78 660 ALA A CA 1
ATOM 5322 C C . ALA A 1 660 ? 18.932 -31.376 -40.100 1.00 56.78 660 ALA A C 1
ATOM 5324 O O . ALA A 1 660 ? 18.542 -30.204 -40.090 1.00 56.78 660 ALA A O 1
ATOM 5325 N N . GLY A 1 661 ? 18.416 -32.293 -39.279 1.00 65.38 661 GLY A N 1
ATOM 5326 C CA . GLY A 1 661 ? 17.453 -32.040 -38.211 1.00 65.38 661 GLY A CA 1
ATOM 5327 C C . GLY A 1 661 ? 18.129 -31.772 -36.863 1.00 65.38 661 GLY A C 1
ATOM 5328 O O . GLY A 1 661 ? 19.267 -32.171 -36.615 1.00 65.38 661 GLY A O 1
ATOM 5329 N N . GLN A 1 662 ? 17.435 -31.064 -35.968 1.00 80.88 662 GLN A N 1
ATOM 5330 C CA . GLN A 1 662 ? 17.820 -30.952 -34.555 1.00 80.88 662 GLN A CA 1
ATOM 5331 C C . GLN A 1 662 ? 16.890 -31.841 -33.730 1.00 80.88 662 GLN A C 1
ATOM 5333 O O . GLN A 1 662 ? 15.670 -31.683 -33.800 1.00 80.88 662 GLN A O 1
ATOM 5338 N N . LYS A 1 663 ? 17.452 -32.756 -32.938 1.00 84.56 663 LYS A N 1
ATOM 5339 C CA . LYS A 1 663 ? 16.695 -33.717 -32.130 1.00 84.56 663 LYS A CA 1
ATOM 5340 C C . LYS A 1 663 ? 16.509 -33.170 -30.716 1.00 84.56 663 LYS A C 1
ATOM 5342 O O . LYS A 1 663 ? 17.486 -32.831 -30.054 1.00 84.56 663 LYS A O 1
ATOM 5347 N N . LEU A 1 664 ? 15.267 -33.075 -30.251 1.00 86.94 664 LEU A N 1
ATOM 5348 C CA . LEU A 1 664 ? 14.937 -32.728 -28.871 1.00 86.94 664 LEU A CA 1
ATOM 5349 C C . LEU A 1 664 ? 14.757 -34.004 -28.050 1.00 86.94 664 LEU A C 1
ATOM 5351 O O . LEU A 1 664 ? 13.894 -34.822 -28.361 1.00 86.94 664 LEU A O 1
ATOM 5355 N N . LEU A 1 665 ? 15.558 -34.146 -27.001 1.00 88.62 665 LEU A N 1
ATOM 5356 C CA . LEU A 1 665 ? 15.434 -35.183 -25.987 1.00 88.62 665 LEU A CA 1
ATOM 5357 C C . LEU A 1 665 ? 14.697 -34.612 -24.775 1.00 88.62 665 LEU A C 1
ATOM 5359 O O . LEU A 1 665 ? 15.025 -33.522 -24.302 1.00 88.62 665 LEU A O 1
ATOM 5363 N N . VAL A 1 666 ? 13.719 -35.359 -24.272 1.00 89.00 666 VAL A N 1
ATOM 5364 C CA . VAL A 1 666 ? 12.914 -34.986 -23.106 1.00 89.00 666 VAL A CA 1
ATOM 5365 C C . VAL A 1 666 ? 13.206 -35.966 -21.975 1.00 89.00 666 VAL A C 1
ATOM 5367 O O . VAL A 1 666 ? 13.096 -37.176 -22.164 1.00 89.00 666 VAL A O 1
ATOM 5370 N N . PHE A 1 667 ? 13.580 -35.459 -20.803 1.00 88.62 667 PHE A N 1
ATOM 5371 C CA . PHE A 1 667 ? 13.850 -36.268 -19.614 1.00 88.62 667 PHE A CA 1
ATOM 5372 C C . PHE A 1 667 ? 13.005 -35.765 -18.450 1.00 88.62 667 PHE A C 1
ATOM 5374 O O . PHE A 1 667 ? 13.207 -34.651 -17.976 1.00 88.62 667 PHE A O 1
ATOM 5381 N N . HIS A 1 668 ? 12.064 -36.565 -17.959 1.00 87.56 668 HIS A N 1
ATOM 5382 C CA . HIS A 1 668 ? 11.275 -36.176 -16.792 1.00 87.56 668 HIS A CA 1
ATOM 5383 C C . HIS A 1 668 ? 12.152 -36.054 -15.543 1.00 87.56 668 HIS A C 1
ATOM 5385 O O . HIS A 1 668 ? 13.033 -36.879 -15.305 1.00 87.56 668 HIS A O 1
ATOM 5391 N N . TRP A 1 669 ? 11.884 -35.049 -14.705 1.00 86.88 669 TRP A N 1
ATOM 5392 C CA . TRP A 1 669 ? 12.633 -34.874 -13.456 1.00 86.88 669 TRP A CA 1
ATOM 5393 C C . TRP A 1 669 ? 12.328 -35.969 -12.422 1.00 86.88 669 TRP A C 1
ATOM 5395 O O . TRP A 1 669 ? 13.179 -36.278 -11.587 1.00 86.88 669 TRP A O 1
ATOM 5405 N N . ALA A 1 670 ? 11.129 -36.562 -12.478 1.00 79.75 670 ALA A N 1
ATOM 5406 C CA . ALA A 1 670 ? 10.688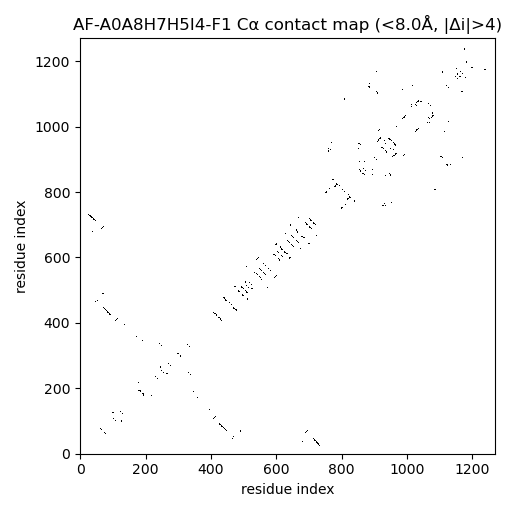 -37.628 -11.575 1.00 79.75 670 ALA A CA 1
ATOM 5407 C C . ALA A 1 670 ? 11.356 -38.983 -11.876 1.00 79.75 670 ALA A C 1
ATOM 5409 O O . ALA A 1 670 ? 11.735 -39.698 -10.952 1.00 79.75 670 ALA A O 1
ATOM 5410 N N . SER A 1 671 ? 11.547 -39.312 -13.157 1.00 78.25 671 SER A N 1
ATOM 5411 C CA . SER A 1 671 ? 12.242 -40.517 -13.631 1.00 78.25 671 SER A CA 1
ATOM 5412 C C . SER A 1 671 ? 13.680 -40.222 -14.085 1.00 78.25 671 SER A C 1
ATOM 5414 O O . SER A 1 671 ? 14.280 -40.990 -14.840 1.00 78.25 671 SER A O 1
ATOM 5416 N N . PHE A 1 672 ? 14.259 -39.106 -13.628 1.00 83.50 672 PHE A N 1
ATOM 5417 C CA . PHE A 1 672 ? 15.585 -38.649 -14.039 1.00 83.50 672 PHE A CA 1
ATOM 5418 C C . PHE A 1 672 ? 16.635 -39.743 -13.793 1.00 83.50 672 PHE A C 1
ATOM 5420 O O . PHE A 1 672 ? 16.784 -40.219 -12.671 1.00 83.50 672 PHE A O 1
ATOM 5427 N N . GLY A 1 673 ? 17.345 -40.161 -14.847 1.00 79.12 673 GLY A N 1
ATOM 5428 C CA . GLY A 1 673 ? 18.316 -41.266 -14.821 1.00 79.12 673 GLY A CA 1
ATOM 5429 C C . GLY A 1 673 ? 17.764 -42.656 -15.172 1.00 79.12 673 GLY A C 1
ATOM 5430 O O . GLY A 1 673 ? 18.561 -43.554 -15.439 1.00 79.12 673 GLY A O 1
ATOM 5431 N N . ALA A 1 674 ? 16.441 -42.848 -15.239 1.00 76.88 674 ALA A N 1
ATOM 5432 C CA . ALA A 1 674 ? 15.835 -44.131 -15.613 1.00 76.88 674 ALA A CA 1
ATOM 5433 C C . ALA A 1 674 ? 15.929 -44.420 -17.125 1.00 76.88 674 ALA A C 1
ATOM 5435 O O . ALA A 1 674 ? 16.129 -45.564 -17.529 1.00 76.88 674 ALA A O 1
ATOM 5436 N N . THR A 1 675 ? 15.823 -43.387 -17.968 1.00 74.06 675 THR A N 1
ATOM 5437 C CA . THR A 1 675 ? 15.919 -43.487 -19.435 1.00 74.06 675 THR A CA 1
ATOM 5438 C C . THR A 1 675 ? 17.110 -42.686 -19.959 1.00 74.06 675 THR A C 1
ATOM 5440 O O . THR A 1 675 ? 17.061 -41.458 -20.012 1.00 74.06 675 THR A O 1
ATOM 5443 N N . GLN A 1 676 ? 18.171 -43.369 -20.397 1.00 73.12 676 GLN A N 1
ATOM 5444 C CA . GLN A 1 676 ? 19.400 -42.719 -20.887 1.00 73.12 676 GLN A CA 1
ATOM 5445 C C . GLN A 1 676 ? 19.232 -42.048 -22.268 1.00 73.12 676 GLN A C 1
ATOM 5447 O O . GLN A 1 676 ? 19.927 -41.086 -22.574 1.00 73.12 676 GLN A O 1
ATOM 5452 N N . ASN A 1 677 ? 18.268 -42.494 -23.084 1.00 70.25 677 ASN A N 1
ATOM 5453 C CA . ASN A 1 677 ? 18.063 -41.998 -24.456 1.00 70.25 677 ASN A CA 1
ATOM 5454 C C . ASN A 1 677 ? 16.981 -40.904 -24.593 1.00 70.25 677 ASN A C 1
ATOM 5456 O O . ASN A 1 677 ? 16.717 -40.455 -25.710 1.00 70.25 677 ASN A O 1
ATOM 5460 N N . GLY A 1 678 ? 16.367 -40.475 -23.484 1.00 74.38 678 GLY A N 1
ATOM 5461 C CA . GLY A 1 678 ? 15.221 -39.556 -23.476 1.00 74.38 678 GLY A CA 1
ATOM 5462 C C . GLY A 1 678 ? 13.923 -40.204 -23.976 1.00 74.38 678 GLY A C 1
ATOM 5463 O O . GLY A 1 678 ? 13.935 -41.266 -24.599 1.00 74.38 678 GLY A O 1
ATOM 5464 N N . ILE A 1 679 ? 12.790 -39.571 -23.681 1.00 77.19 679 ILE A N 1
ATOM 5465 C CA . ILE A 1 679 ? 11.449 -40.027 -24.074 1.00 77.19 679 ILE A CA 1
ATOM 5466 C C . ILE A 1 679 ? 11.083 -39.398 -25.421 1.00 77.19 679 ILE A C 1
ATOM 5468 O O . ILE A 1 679 ? 11.238 -38.190 -25.586 1.00 77.19 679 ILE A O 1
ATOM 5472 N N . ASN A 1 680 ? 10.621 -40.227 -26.367 1.00 66.25 680 ASN A N 1
ATOM 5473 C CA . ASN A 1 680 ? 10.082 -39.854 -27.684 1.00 66.25 680 ASN A CA 1
ATOM 5474 C C . ASN A 1 680 ? 10.793 -38.665 -28.347 1.00 66.25 680 ASN A C 1
ATOM 5476 O O . ASN A 1 680 ? 10.279 -37.548 -28.344 1.00 66.25 680 ASN A O 1
ATOM 5480 N N . PRO A 1 681 ? 11.987 -38.880 -28.926 1.00 69.12 681 PRO A N 1
ATOM 5481 C CA . PRO A 1 681 ? 12.765 -37.781 -29.457 1.00 69.12 681 PRO A CA 1
ATOM 5482 C C . PRO A 1 681 ? 12.064 -37.084 -30.624 1.00 69.12 681 PRO A C 1
ATOM 5484 O O . PRO A 1 681 ? 11.732 -37.706 -31.633 1.00 69.12 681 PRO A O 1
ATOM 5487 N N . ILE A 1 682 ? 11.901 -35.770 -30.503 1.00 78.62 682 ILE A N 1
ATOM 5488 C CA . ILE A 1 682 ? 11.187 -34.953 -31.485 1.00 78.62 682 ILE A CA 1
ATOM 5489 C C . ILE A 1 682 ? 12.203 -34.303 -32.423 1.00 78.62 682 ILE A C 1
ATOM 5491 O O . ILE A 1 682 ? 13.082 -33.560 -31.982 1.00 78.62 682 ILE A O 1
ATOM 5495 N N . VAL A 1 683 ? 12.068 -34.543 -33.726 1.00 78.44 683 VAL A N 1
ATOM 5496 C CA . VAL A 1 683 ? 12.865 -33.850 -34.746 1.00 78.44 683 VAL A CA 1
ATOM 5497 C C . VAL A 1 683 ? 12.241 -32.488 -35.013 1.00 78.44 683 VAL A C 1
ATOM 5499 O O . VAL A 1 683 ? 11.072 -32.381 -35.381 1.00 78.44 683 VAL A O 1
ATOM 5502 N N . LEU A 1 684 ? 13.023 -31.433 -34.816 1.00 78.25 684 LEU A N 1
ATOM 5503 C CA . LEU A 1 684 ? 12.590 -30.055 -34.987 1.00 78.25 684 LEU A CA 1
ATOM 5504 C C . LEU A 1 684 ? 13.410 -29.378 -36.101 1.00 78.25 684 LEU A C 1
ATOM 5506 O O . LEU A 1 684 ? 14.607 -29.657 -36.223 1.00 78.25 684 LEU A O 1
ATOM 5510 N N . PRO A 1 685 ? 12.822 -28.451 -36.883 1.00 71.38 685 PRO A N 1
ATOM 5511 C CA . PRO A 1 685 ? 13.523 -27.801 -37.992 1.00 71.38 685 PRO A CA 1
ATOM 5512 C C . PRO A 1 685 ? 14.735 -26.981 -37.518 1.00 71.38 685 PRO A C 1
ATOM 5514 O O . PRO A 1 685 ? 14.680 -26.385 -36.441 1.00 71.38 685 PRO A O 1
ATOM 5517 N N . PRO A 1 686 ? 15.823 -26.883 -38.297 1.00 69.00 686 PRO A N 1
ATOM 5518 C CA . PRO A 1 686 ? 16.999 -26.116 -37.895 1.00 69.00 686 PRO A CA 1
ATOM 5519 C C . PRO A 1 686 ? 16.655 -24.628 -37.697 1.00 69.00 686 PRO A C 1
ATOM 5521 O O . PRO A 1 686 ? 16.164 -23.965 -38.606 1.00 69.00 686 PRO A O 1
ATOM 5524 N N . SER A 1 687 ? 16.908 -24.094 -36.498 1.00 73.44 687 SER A N 1
ATOM 5525 C CA . SER A 1 687 ? 16.678 -22.678 -36.163 1.00 73.44 687 SER A CA 1
ATOM 5526 C C . SER A 1 687 ? 17.938 -21.836 -36.391 1.00 73.44 687 SER A C 1
ATOM 5528 O O . SER A 1 687 ? 19.016 -22.244 -35.957 1.00 73.44 687 SER A O 1
ATOM 5530 N N . THR A 1 688 ? 17.815 -20.638 -36.974 1.00 65.38 688 THR A N 1
ATOM 5531 C CA . THR A 1 688 ? 18.971 -19.793 -37.346 1.00 65.38 688 THR A CA 1
ATOM 5532 C C . THR A 1 688 ? 19.700 -19.170 -36.143 1.00 65.38 688 THR A C 1
ATOM 5534 O O . THR A 1 688 ? 20.918 -19.020 -36.183 1.00 65.38 688 THR A O 1
ATOM 5537 N N . PHE A 1 689 ? 18.989 -18.820 -35.060 1.00 65.69 689 PHE A N 1
ATOM 5538 C CA . PHE A 1 689 ? 19.540 -18.036 -33.934 1.00 65.69 689 PHE A CA 1
ATOM 5539 C C . PHE A 1 689 ? 19.204 -18.596 -32.541 1.00 65.69 689 PHE A C 1
ATOM 5541 O O . PHE A 1 689 ? 18.938 -17.842 -31.604 1.00 65.69 689 PHE A O 1
ATOM 5548 N N . GLY A 1 690 ? 19.241 -19.922 -32.400 1.00 73.31 690 GLY A N 1
ATOM 5549 C CA . GLY A 1 690 ? 18.894 -20.604 -31.150 1.00 73.31 690 GLY A CA 1
ATOM 5550 C C . GLY A 1 690 ? 17.385 -20.650 -30.899 1.00 73.31 690 GLY A C 1
ATOM 5551 O O . GLY A 1 690 ? 16.583 -20.238 -31.744 1.00 73.31 690 GLY A O 1
ATOM 5552 N N . ARG A 1 691 ? 16.998 -21.196 -29.745 1.00 86.38 691 ARG A N 1
ATOM 5553 C CA . ARG A 1 691 ? 15.598 -21.388 -29.354 1.00 86.38 691 ARG A CA 1
ATOM 5554 C C . ARG A 1 691 ? 15.385 -20.946 -27.925 1.00 86.38 691 ARG A C 1
ATOM 5556 O O . ARG A 1 691 ? 16.313 -20.961 -27.126 1.00 86.38 691 ARG A O 1
ATOM 5563 N N . VAL A 1 692 ? 14.156 -20.569 -27.617 1.00 89.88 692 VAL A N 1
ATOM 5564 C CA . VAL A 1 692 ? 13.754 -20.258 -26.246 1.00 89.88 692 VAL A CA 1
ATOM 5565 C C . VAL A 1 692 ? 12.505 -21.041 -25.905 1.00 89.88 692 VAL A C 1
ATOM 5567 O O . VAL A 1 692 ? 11.697 -21.352 -26.782 1.00 89.88 692 VAL A O 1
ATOM 5570 N N . ILE A 1 693 ? 12.366 -21.369 -24.630 1.00 89.25 693 ILE A N 1
ATOM 5571 C CA . ILE A 1 693 ? 11.192 -22.045 -24.103 1.00 89.25 693 ILE A CA 1
ATOM 5572 C C . ILE A 1 693 ? 10.451 -21.076 -23.198 1.00 89.25 693 ILE A C 1
ATOM 5574 O O . ILE A 1 693 ? 11.068 -20.355 -22.420 1.00 89.25 693 ILE A O 1
ATOM 5578 N N . THR A 1 694 ? 9.134 -21.040 -23.349 1.00 90.12 694 THR A N 1
ATOM 5579 C CA . THR A 1 694 ? 8.254 -20.171 -22.572 1.00 90.12 694 THR A CA 1
ATOM 5580 C C . THR A 1 694 ? 6.886 -20.821 -22.417 1.00 90.12 694 THR A C 1
ATOM 5582 O O . THR A 1 694 ? 6.517 -21.707 -23.189 1.00 90.12 694 THR A O 1
ATOM 5585 N N . SER A 1 695 ? 6.126 -20.364 -21.438 1.00 87.56 695 SER A N 1
ATOM 5586 C CA . SER A 1 695 ? 4.760 -20.773 -21.160 1.00 87.56 695 SER A CA 1
ATOM 5587 C C . SER A 1 695 ? 3.887 -19.525 -21.189 1.00 87.56 695 SER A C 1
ATOM 5589 O O . SER A 1 695 ? 3.744 -18.815 -20.194 1.00 87.56 695 SER A O 1
ATOM 5591 N N . LEU A 1 696 ? 3.343 -19.209 -22.366 1.00 78.06 696 LEU A N 1
ATOM 5592 C CA . LEU A 1 696 ? 2.480 -18.045 -22.531 1.00 78.06 696 LEU A CA 1
ATOM 5593 C C . LEU A 1 696 ? 1.179 -18.304 -21.755 1.00 78.06 696 LEU A C 1
ATOM 5595 O O . LEU A 1 696 ? 0.419 -19.190 -22.132 1.00 78.06 696 LEU A O 1
ATOM 5599 N N . GLU A 1 697 ? 0.919 -17.517 -20.703 1.00 68.44 697 GLU A N 1
ATOM 5600 C CA . GLU A 1 697 ? -0.332 -17.538 -19.918 1.00 68.44 697 GLU A CA 1
ATOM 5601 C C . GLU A 1 697 ? -0.474 -18.634 -18.836 1.00 68.44 697 GLU A C 1
ATOM 5603 O O . GLU A 1 697 ? -1.580 -18.940 -18.396 1.00 68.44 697 GLU A O 1
ATOM 5608 N N . GLY A 1 698 ? 0.644 -19.175 -18.344 1.00 59.69 698 GLY A N 1
ATOM 5609 C CA . GLY A 1 698 ? 0.679 -20.129 -17.227 1.00 59.69 698 GLY A CA 1
ATOM 5610 C C . GLY A 1 698 ? 1.260 -21.484 -17.623 1.00 59.69 698 GLY A C 1
ATOM 5611 O O . GLY A 1 698 ? 1.377 -21.795 -18.803 1.00 59.69 698 GLY A O 1
ATOM 5612 N N . ARG A 1 699 ? 1.651 -22.290 -16.629 1.00 61.12 699 ARG A N 1
ATOM 5613 C CA . ARG A 1 699 ? 2.569 -23.441 -16.767 1.00 61.12 699 ARG A CA 1
ATOM 5614 C C . ARG A 1 699 ? 2.055 -24.642 -17.578 1.00 61.12 699 ARG A C 1
ATOM 5616 O O . ARG A 1 699 ? 2.826 -25.533 -17.878 1.00 61.12 699 ARG A O 1
ATOM 5623 N N . ASN A 1 700 ? 0.791 -24.704 -17.984 1.00 60.94 700 ASN A N 1
ATOM 5624 C CA . ASN A 1 700 ? 0.252 -25.947 -18.559 1.00 60.94 700 ASN A CA 1
ATOM 5625 C C . ASN A 1 700 ? 0.613 -26.197 -20.037 1.00 60.94 700 ASN A C 1
ATOM 5627 O O . ASN A 1 700 ? 0.272 -27.259 -20.560 1.00 60.94 700 ASN A O 1
ATOM 5631 N N . ARG A 1 701 ? 1.270 -25.257 -20.739 1.00 76.69 701 ARG A N 1
ATOM 5632 C CA . ARG A 1 701 ? 1.691 -25.456 -22.138 1.00 76.69 701 ARG A CA 1
ATOM 5633 C C . ARG A 1 701 ? 3.052 -24.867 -22.437 1.00 76.69 701 ARG A C 1
ATOM 5635 O O . ARG A 1 701 ? 3.247 -23.657 -22.434 1.00 76.69 701 ARG A O 1
ATOM 5642 N N . ILE A 1 702 ? 3.964 -25.744 -22.824 1.00 87.38 702 ILE A N 1
ATOM 5643 C CA . ILE A 1 702 ? 5.343 -25.377 -23.101 1.00 87.38 702 ILE A CA 1
ATOM 5644 C C . ILE A 1 702 ? 5.475 -25.064 -24.587 1.00 87.38 702 ILE A C 1
ATOM 5646 O O . ILE A 1 702 ? 5.213 -25.904 -25.447 1.00 87.38 702 ILE A O 1
ATOM 5650 N N . HIS A 1 703 ? 5.901 -23.847 -24.893 1.00 88.75 703 HIS A N 1
ATOM 5651 C CA . HIS A 1 703 ? 6.150 -23.379 -26.245 1.00 88.75 703 HIS A CA 1
ATOM 5652 C C . HIS A 1 703 ? 7.651 -23.333 -26.510 1.00 88.75 703 HIS A C 1
ATOM 5654 O O . HIS A 1 703 ? 8.372 -22.530 -25.923 1.00 88.75 703 HIS A O 1
ATOM 5660 N N . ILE A 1 704 ? 8.115 -24.151 -27.453 1.00 89.56 704 ILE A N 1
ATOM 5661 C CA . ILE A 1 704 ? 9.475 -24.072 -27.990 1.00 89.56 704 ILE A CA 1
ATOM 5662 C C . ILE A 1 704 ? 9.443 -23.104 -29.166 1.00 89.56 704 ILE A C 1
ATOM 5664 O O . ILE A 1 704 ? 8.852 -23.401 -30.206 1.00 89.56 704 ILE A O 1
ATOM 5668 N N . ILE A 1 705 ? 10.057 -21.937 -29.004 1.00 90.12 705 ILE A N 1
ATOM 5669 C CA . ILE A 1 705 ? 10.049 -20.861 -29.992 1.00 90.12 705 ILE A CA 1
ATOM 5670 C C . ILE A 1 705 ? 11.339 -20.903 -30.807 1.00 90.12 705 ILE A C 1
ATOM 5672 O O . ILE A 1 705 ? 12.443 -20.916 -30.263 1.00 90.12 705 ILE A O 1
ATOM 5676 N N . SER A 1 706 ? 11.179 -20.896 -32.127 1.00 88.19 706 SER A N 1
ATOM 5677 C CA . SER A 1 706 ? 12.253 -20.833 -33.116 1.00 88.19 706 SER A CA 1
ATOM 5678 C C . SER A 1 706 ? 12.085 -19.596 -33.994 1.00 88.19 706 SER A C 1
ATOM 5680 O O . SER A 1 706 ? 10.965 -19.186 -34.300 1.00 88.19 706 SER A O 1
ATOM 5682 N N . PHE A 1 707 ? 13.202 -19.011 -34.421 1.00 85.69 707 PHE A N 1
ATOM 5683 C CA . PHE A 1 707 ? 13.219 -17.874 -35.339 1.00 85.69 707 PHE A CA 1
ATOM 5684 C C . PHE A 1 707 ? 13.928 -18.251 -36.643 1.00 85.69 707 PHE A C 1
ATOM 5686 O O . PHE A 1 707 ? 15.047 -18.774 -36.616 1.00 85.69 707 PHE A O 1
ATOM 5693 N N . PHE A 1 708 ? 13.268 -17.974 -37.769 1.00 81.31 708 PHE A N 1
ATOM 5694 C CA . PHE A 1 708 ? 13.761 -18.254 -39.117 1.00 81.31 708 PHE A CA 1
ATOM 5695 C C . PHE A 1 708 ? 14.091 -16.946 -39.833 1.00 81.31 708 PHE A C 1
ATOM 5697 O O . PHE A 1 708 ? 13.200 -16.151 -40.135 1.00 81.31 708 PHE A O 1
ATOM 5704 N N . GLN A 1 709 ? 15.376 -16.718 -40.117 1.00 72.81 709 GLN A N 1
ATOM 5705 C CA . GLN A 1 709 ? 15.838 -15.459 -40.714 1.00 72.81 709 GLN A CA 1
ATOM 5706 C C . GLN A 1 709 ? 15.389 -15.286 -42.171 1.00 72.81 709 GLN A C 1
ATOM 5708 O O . GLN A 1 709 ? 15.102 -14.170 -42.591 1.00 72.81 709 GLN A O 1
ATOM 5713 N N . GLU A 1 710 ? 15.326 -16.373 -42.941 1.00 73.56 710 GLU A N 1
ATOM 5714 C CA . GLU A 1 710 ? 14.977 -16.336 -44.370 1.00 73.56 710 GLU A CA 1
ATOM 5715 C C . GLU A 1 710 ? 13.535 -15.874 -44.598 1.00 73.56 710 GLU A C 1
ATOM 5717 O O . GLU A 1 710 ? 13.269 -15.089 -45.506 1.00 73.56 710 GLU A O 1
ATOM 5722 N N . THR A 1 711 ? 12.610 -16.323 -43.746 1.00 74.69 711 THR A N 1
ATOM 5723 C CA . THR A 1 711 ? 11.192 -15.952 -43.819 1.00 74.69 711 THR A CA 1
ATOM 5724 C C . THR A 1 711 ? 10.824 -14.792 -42.895 1.00 74.69 711 THR A C 1
ATOM 5726 O O . THR A 1 711 ? 9.746 -14.223 -43.050 1.00 74.69 711 THR A O 1
ATOM 5729 N N . MET A 1 712 ? 11.712 -14.409 -41.968 1.00 75.75 712 MET A N 1
ATOM 5730 C CA . MET A 1 712 ? 11.455 -13.441 -40.891 1.00 75.75 712 MET A CA 1
ATOM 5731 C C . MET A 1 712 ? 10.225 -13.812 -40.049 1.00 75.75 712 MET A C 1
ATOM 5733 O O . MET A 1 712 ? 9.390 -12.967 -39.714 1.00 75.75 712 MET A O 1
ATOM 5737 N N . GLU A 1 713 ? 10.103 -15.096 -39.714 1.00 83.19 713 GLU A N 1
ATOM 5738 C CA . GLU A 1 713 ? 8.970 -15.643 -38.968 1.00 83.19 713 GLU A CA 1
ATOM 5739 C C . GLU A 1 713 ? 9.426 -16.246 -37.638 1.00 83.19 713 GLU A C 1
ATOM 5741 O O . GLU A 1 713 ? 10.441 -16.944 -37.552 1.00 83.19 713 GLU A O 1
ATOM 5746 N N . ILE A 1 714 ? 8.637 -15.988 -36.595 1.00 87.62 714 ILE A N 1
ATOM 5747 C CA . ILE A 1 714 ? 8.754 -16.657 -35.301 1.00 87.62 714 ILE A CA 1
ATOM 5748 C C . ILE A 1 714 ? 7.729 -17.786 -35.296 1.00 87.62 714 ILE A C 1
ATOM 5750 O O . ILE A 1 714 ? 6.539 -17.543 -35.495 1.00 87.62 714 ILE A O 1
ATOM 5754 N N . VAL A 1 715 ? 8.180 -19.016 -35.076 1.00 88.62 715 VAL A N 1
ATOM 5755 C CA . VAL A 1 715 ? 7.323 -20.208 -35.066 1.00 88.62 715 VAL A CA 1
ATOM 5756 C C . VAL A 1 715 ? 7.484 -20.925 -33.737 1.00 88.62 715 VAL A C 1
ATOM 5758 O O . VAL A 1 715 ? 8.600 -21.133 -33.264 1.00 88.62 715 VAL A O 1
ATOM 5761 N N . SER A 1 716 ? 6.367 -21.327 -33.146 1.00 90.31 716 SER A N 1
ATOM 5762 C CA . SER A 1 716 ? 6.328 -22.121 -31.927 1.00 90.31 716 SER A CA 1
ATOM 5763 C C . SER A 1 716 ? 5.920 -23.564 -32.219 1.00 90.31 716 SER A C 1
ATOM 5765 O O . SER A 1 716 ? 5.071 -23.827 -33.067 1.00 90.31 716 SER A O 1
ATOM 5767 N N . THR A 1 717 ? 6.517 -24.503 -31.490 1.00 88.75 717 THR A N 1
ATOM 5768 C CA . THR A 1 717 ? 6.038 -25.885 -31.348 1.00 88.75 717 THR A CA 1
ATOM 5769 C C . THR A 1 717 ? 5.556 -26.069 -29.914 1.00 88.75 717 THR A C 1
ATOM 5771 O O . THR A 1 717 ? 6.286 -25.733 -28.981 1.00 88.75 717 THR A O 1
ATOM 5774 N N . VAL A 1 718 ? 4.332 -26.562 -29.736 1.00 87.06 718 VAL A N 1
ATOM 5775 C CA . VAL A 1 718 ? 3.766 -26.862 -28.415 1.00 87.06 718 VAL A CA 1
ATOM 5776 C C . VAL A 1 718 ? 4.237 -28.244 -27.996 1.00 87.06 718 VAL A C 1
ATOM 5778 O O . VAL A 1 718 ? 4.113 -29.191 -28.770 1.00 87.06 718 VAL A O 1
ATOM 5781 N N . LEU A 1 719 ? 4.751 -28.360 -26.779 1.00 85.38 719 LEU A N 1
ATOM 5782 C CA . LEU A 1 719 ? 5.122 -29.628 -26.175 1.00 85.38 719 LEU A CA 1
ATOM 5783 C C . LEU A 1 719 ? 4.100 -29.987 -25.095 1.00 85.38 719 LEU A C 1
ATOM 5785 O O . LEU A 1 719 ? 3.933 -29.253 -24.121 1.00 85.38 719 LEU A O 1
ATOM 5789 N N . GLN A 1 720 ? 3.416 -31.114 -25.281 1.00 80.12 720 GLN A N 1
ATOM 5790 C CA . GLN A 1 720 ? 2.545 -31.710 -24.276 1.00 80.12 720 GLN A CA 1
ATOM 5791 C C . GLN A 1 720 ? 3.284 -32.861 -23.602 1.00 80.12 720 GLN A C 1
ATOM 5793 O O . GLN A 1 720 ? 3.623 -33.855 -24.243 1.00 80.12 720 GLN A O 1
ATOM 5798 N N . ILE A 1 721 ? 3.512 -32.720 -22.302 1.00 77.31 721 ILE A N 1
ATOM 5799 C CA . ILE A 1 721 ? 4.248 -33.686 -21.496 1.00 77.31 721 ILE A CA 1
ATOM 5800 C C . ILE A 1 721 ? 3.248 -34.524 -20.701 1.00 77.31 721 ILE A C 1
ATOM 5802 O O . ILE A 1 721 ? 2.439 -33.986 -19.947 1.00 77.31 721 ILE A O 1
ATOM 5806 N N . LYS A 1 722 ? 3.297 -35.845 -20.865 1.00 72.88 722 LYS A N 1
ATOM 5807 C CA . LYS A 1 722 ? 2.508 -36.815 -20.102 1.00 72.88 722 LYS A CA 1
ATOM 5808 C C . LYS A 1 722 ? 3.411 -37.480 -19.074 1.00 72.88 722 LYS A C 1
ATOM 5810 O O . LYS A 1 722 ? 4.440 -38.053 -19.416 1.00 72.88 722 LYS A O 1
ATOM 5815 N N . GLN A 1 723 ? 3.026 -37.403 -17.808 1.00 62.09 723 GLN A N 1
ATOM 5816 C CA . GLN A 1 723 ? 3.762 -38.033 -16.715 1.00 62.09 723 GLN A CA 1
ATOM 5817 C C . GLN A 1 723 ? 3.318 -39.490 -16.555 1.00 62.09 723 GLN A C 1
ATOM 5819 O O . GLN A 1 723 ? 2.142 -39.803 -16.748 1.00 62.09 723 GLN A O 1
ATOM 5824 N N . LYS A 1 724 ? 4.244 -40.376 -16.172 1.00 52.84 724 LYS A N 1
ATOM 5825 C CA . LYS A 1 724 ? 3.939 -41.773 -15.862 1.00 52.84 724 LYS A CA 1
ATOM 5826 C C . LYS A 1 724 ? 3.179 -41.830 -14.545 1.00 52.84 724 LYS A C 1
ATOM 5828 O O . LYS A 1 724 ? 3.767 -41.923 -13.470 1.00 52.84 724 LYS A O 1
ATOM 5833 N N . MET A 1 725 ? 1.860 -41.777 -14.633 1.00 44.97 725 MET A N 1
ATOM 5834 C CA . MET A 1 725 ? 0.984 -42.102 -13.522 1.00 44.97 725 MET A CA 1
ATOM 5835 C C . MET A 1 725 ? 0.468 -43.523 -13.722 1.00 44.97 725 MET A C 1
ATOM 5837 O O . MET A 1 725 ? -0.220 -43.837 -14.691 1.00 44.97 725 MET A O 1
ATOM 5841 N N . THR A 1 726 ? 0.815 -44.405 -12.785 1.00 39.38 726 THR A N 1
ATOM 5842 C CA . THR A 1 726 ? -0.018 -45.578 -12.521 1.00 39.38 726 THR A CA 1
ATOM 5843 C C . THR A 1 726 ? -1.188 -45.060 -11.709 1.00 39.38 726 THR A C 1
ATOM 5845 O O . THR A 1 726 ? -1.099 -44.913 -10.492 1.00 39.38 726 THR A O 1
ATOM 5848 N N . GLU A 1 727 ? -2.270 -44.697 -12.390 1.00 35.06 727 GLU A N 1
ATOM 5849 C CA . GLU A 1 727 ? -3.513 -44.459 -11.677 1.00 35.06 727 GLU A CA 1
ATOM 5850 C C . GLU A 1 727 ? -4.006 -45.804 -11.152 1.00 35.06 727 GLU A C 1
ATOM 5852 O O . GLU A 1 727 ? -4.358 -46.719 -11.899 1.00 35.06 727 GLU A O 1
ATOM 5857 N N . PHE A 1 728 ? -3.992 -45.933 -9.832 1.00 36.31 728 PHE A N 1
ATOM 5858 C CA . PHE A 1 728 ? -4.777 -46.936 -9.147 1.00 36.31 728 PHE A CA 1
ATOM 5859 C C . PHE A 1 728 ? -6.204 -46.400 -9.097 1.00 36.31 728 PHE A C 1
ATOM 5861 O O . PHE A 1 728 ? -6.533 -45.612 -8.207 1.00 36.31 728 PHE A O 1
ATOM 5868 N N . SER A 1 729 ? -7.057 -46.753 -10.068 1.00 36.00 729 SER A N 1
ATOM 5869 C CA . SER A 1 729 ? -8.457 -46.360 -9.935 1.00 36.00 729 SER A CA 1
ATOM 5870 C C . SER A 1 729 ? -9.103 -47.179 -8.831 1.00 36.00 729 SER A C 1
ATOM 5872 O O . SER A 1 729 ? -9.280 -48.392 -8.932 1.00 36.00 729 SER A O 1
ATOM 5874 N N . PHE A 1 730 ? -9.504 -46.462 -7.796 1.00 36.06 730 PHE A N 1
ATOM 5875 C CA . PHE A 1 730 ? -10.451 -46.898 -6.793 1.00 36.06 730 PHE A CA 1
ATOM 5876 C C . PHE A 1 730 ? -11.817 -47.077 -7.473 1.00 36.06 730 PHE A C 1
ATOM 5878 O O . PHE A 1 730 ? -12.537 -46.103 -7.699 1.00 36.06 730 PHE A O 1
ATOM 5885 N N . ARG A 1 731 ? -12.180 -48.304 -7.861 1.00 35.84 731 ARG A N 1
ATOM 5886 C CA . ARG A 1 731 ? -13.539 -48.593 -8.339 1.00 35.84 731 ARG A CA 1
ATOM 5887 C C . ARG A 1 731 ? -14.337 -49.268 -7.237 1.00 35.84 731 ARG A C 1
ATOM 5889 O O . ARG A 1 731 ? -14.003 -50.364 -6.806 1.00 35.84 731 ARG A O 1
ATOM 5896 N N . SER A 1 732 ? -15.422 -48.624 -6.809 1.00 32.53 732 SER A N 1
ATOM 5897 C CA . SER A 1 732 ? -16.515 -49.345 -6.165 1.00 32.53 732 SER A CA 1
ATOM 5898 C C . SER A 1 732 ? -17.383 -49.962 -7.264 1.00 32.53 732 SER A C 1
ATOM 5900 O O . SER A 1 732 ? -17.688 -49.322 -8.275 1.00 32.53 732 SER A O 1
ATOM 5902 N N . ASN A 1 733 ? -17.777 -51.222 -7.090 1.00 33.22 733 ASN A N 1
ATOM 5903 C CA . ASN A 1 733 ? -18.743 -51.889 -7.960 1.00 33.22 733 ASN A CA 1
ATOM 5904 C C . ASN A 1 733 ? -20.138 -51.289 -7.737 1.00 33.22 733 ASN A C 1
ATOM 5906 O O . ASN A 1 733 ? -20.963 -51.936 -7.103 1.00 33.22 733 ASN A O 1
ATOM 5910 N N . GLN A 1 734 ? -20.382 -50.051 -8.187 1.00 40.22 734 GLN A N 1
ATOM 5911 C CA . GLN A 1 734 ? -21.708 -49.469 -8.445 1.00 40.22 734 GLN A CA 1
ATOM 5912 C C . GLN A 1 734 ? -21.600 -47.995 -8.888 1.00 40.22 734 GLN A C 1
ATOM 5914 O O . GLN A 1 734 ? -21.660 -47.091 -8.063 1.00 40.22 734 GLN A O 1
ATOM 5919 N N . ALA A 1 735 ? -21.508 -47.735 -10.198 1.00 29.67 735 ALA A N 1
ATOM 5920 C CA . ALA A 1 735 ? -22.108 -46.543 -10.820 1.00 29.67 735 ALA A CA 1
ATOM 5921 C C . ALA A 1 735 ? -22.134 -46.660 -12.355 1.00 29.67 735 ALA A C 1
ATOM 5923 O O . ALA A 1 735 ? -21.124 -46.934 -12.998 1.00 29.67 735 ALA A O 1
ATOM 5924 N N . ALA A 1 736 ? -23.318 -46.444 -12.927 1.00 32.06 736 ALA A N 1
ATOM 5925 C CA . ALA A 1 736 ? -23.630 -46.476 -14.355 1.00 32.06 736 ALA A CA 1
ATOM 5926 C C . ALA A 1 736 ? -22.992 -45.304 -15.148 1.00 32.06 736 ALA A C 1
ATOM 5928 O O . ALA A 1 736 ? -22.694 -44.256 -14.567 1.00 32.06 736 ALA A O 1
ATOM 5929 N N . PRO A 1 737 ? -22.814 -45.433 -16.480 1.00 34.81 737 PRO A N 1
ATOM 5930 C CA . PRO A 1 737 ? -22.099 -44.450 -17.289 1.00 34.81 737 PRO A CA 1
ATOM 5931 C C . PRO A 1 737 ? -22.955 -43.196 -17.495 1.00 34.81 737 PRO A C 1
ATOM 5933 O O . PRO A 1 737 ? -24.067 -43.273 -18.016 1.00 34.81 737 PRO A O 1
ATOM 5936 N N . THR A 1 738 ? -22.439 -42.027 -17.104 1.00 29.95 738 THR A N 1
ATOM 5937 C CA . THR A 1 738 ? -23.103 -40.743 -17.377 1.00 29.95 738 THR A CA 1
ATOM 5938 C C . THR A 1 738 ? -22.442 -40.061 -18.573 1.00 29.95 738 THR A C 1
ATOM 5940 O O . THR A 1 738 ? -21.226 -39.925 -18.647 1.00 29.95 738 THR A O 1
ATOM 5943 N N . THR A 1 739 ? -23.281 -39.678 -19.527 1.00 31.75 739 THR A N 1
ATOM 5944 C CA . THR A 1 739 ? -22.987 -39.098 -20.841 1.00 31.75 739 THR A CA 1
ATOM 5945 C C . THR A 1 739 ? -22.141 -37.823 -20.808 1.00 31.75 739 THR A C 1
ATOM 5947 O O . THR A 1 739 ? -22.344 -36.954 -19.963 1.00 31.75 739 THR A O 1
ATOM 5950 N N . ALA A 1 740 ? -21.263 -37.700 -21.810 1.00 35.41 740 ALA A N 1
ATOM 5951 C CA . ALA A 1 740 ? -20.401 -36.557 -22.099 1.00 35.41 740 ALA A CA 1
ATOM 5952 C C . ALA A 1 740 ? -21.145 -35.208 -22.048 1.00 35.41 740 ALA A C 1
ATOM 5954 O O . ALA A 1 740 ? -22.015 -34.929 -22.874 1.00 35.41 740 ALA A O 1
ATOM 5955 N N . SER A 1 741 ? -20.772 -34.352 -21.095 1.00 32.03 741 SER A N 1
ATOM 5956 C CA . SER A 1 741 ? -21.194 -32.954 -21.050 1.00 32.03 741 SER A CA 1
ATOM 5957 C C . SER A 1 741 ? -20.078 -32.061 -21.587 1.00 32.03 741 SER A C 1
ATOM 5959 O O . SER A 1 741 ? -18.994 -32.021 -21.016 1.00 32.03 741 SER A O 1
ATOM 5961 N N . THR A 1 742 ? -20.376 -31.330 -22.658 1.00 32.97 742 THR A N 1
ATOM 5962 C CA . THR A 1 742 ? -19.604 -30.208 -23.217 1.00 32.97 742 THR A CA 1
ATOM 5963 C C . THR A 1 742 ? -18.965 -29.325 -22.137 1.00 32.97 742 THR A C 1
ATOM 5965 O O . THR A 1 742 ? -19.684 -28.685 -21.360 1.00 32.97 742 THR A O 1
ATOM 5968 N N . GLU A 1 743 ? -17.633 -29.283 -22.122 1.00 34.06 743 GLU A N 1
ATOM 5969 C CA . GLU A 1 743 ? -16.808 -28.435 -21.259 1.00 34.06 743 GLU A CA 1
ATOM 5970 C C . GLU A 1 743 ? -16.971 -26.961 -21.643 1.00 34.06 743 GLU A C 1
ATOM 5972 O O . GLU A 1 743 ? -16.786 -26.561 -22.792 1.00 34.06 743 GLU A O 1
ATOM 5977 N N . THR A 1 744 ? -17.376 -26.143 -20.676 1.00 37.53 744 THR A N 1
ATOM 5978 C CA . THR A 1 744 ? -17.522 -24.695 -20.833 1.00 37.53 744 THR A CA 1
ATOM 5979 C C . THR A 1 744 ? -16.314 -23.975 -20.251 1.00 37.53 744 THR A C 1
ATOM 5981 O O . THR A 1 744 ? -16.010 -24.160 -19.077 1.00 37.53 744 THR A O 1
ATOM 5984 N N . VAL A 1 745 ? -15.707 -23.122 -21.079 1.00 45.50 745 VAL A N 1
ATOM 5985 C CA . VAL A 1 745 ? -14.833 -21.981 -20.757 1.00 45.50 745 VAL A CA 1
ATOM 5986 C C . VAL A 1 745 ? -15.140 -21.381 -19.382 1.00 45.50 745 VAL A C 1
ATOM 5988 O O . VAL A 1 745 ? -16.264 -20.924 -19.165 1.00 45.50 745 VAL A O 1
ATOM 5991 N N . ASN A 1 746 ? -14.139 -21.333 -18.499 1.00 53.47 746 ASN A N 1
ATOM 5992 C CA . ASN A 1 746 ? -14.235 -20.678 -17.194 1.00 53.47 746 ASN A CA 1
ATOM 5993 C C . ASN A 1 746 ? -14.641 -19.193 -17.361 1.00 53.47 746 ASN A C 1
ATOM 5995 O O . ASN A 1 746 ? -13.899 -18.386 -17.931 1.00 53.47 746 ASN A O 1
ATOM 5999 N N . ASN A 1 747 ? -15.835 -18.819 -16.898 1.00 66.00 747 ASN A N 1
ATOM 6000 C CA . ASN A 1 747 ? -16.328 -17.447 -16.900 1.00 66.00 747 ASN A CA 1
ATOM 6001 C C . ASN A 1 747 ? -15.811 -16.713 -15.657 1.00 66.00 747 ASN A C 1
ATOM 6003 O O . ASN A 1 747 ? -16.401 -16.828 -14.590 1.00 66.00 747 ASN A O 1
ATOM 6007 N N . CYS A 1 748 ? -14.757 -15.900 -15.784 1.00 69.50 748 CYS A N 1
ATOM 6008 C CA . CYS A 1 748 ? -14.148 -15.198 -14.644 1.00 69.50 748 CYS A CA 1
ATOM 6009 C C . CYS A 1 748 ? -15.095 -14.265 -13.861 1.00 69.50 748 CYS A C 1
ATOM 6011 O O . CYS A 1 748 ? -14.808 -13.965 -12.705 1.00 69.50 748 CYS A O 1
ATOM 6013 N N . LEU A 1 749 ? -16.214 -13.820 -14.450 1.00 73.56 749 LEU A N 1
ATOM 6014 C CA . LEU A 1 749 ? -17.235 -13.027 -13.750 1.00 73.56 749 LEU A CA 1
ATOM 6015 C C . LEU A 1 749 ? -18.148 -13.886 -12.866 1.00 73.56 749 LEU A C 1
ATOM 6017 O O . LEU A 1 749 ? -18.799 -13.356 -11.973 1.00 73.56 749 LEU A O 1
ATOM 6021 N N . VAL A 1 750 ? -18.228 -15.190 -13.135 1.00 77.25 750 VAL A N 1
ATOM 6022 C CA . VAL A 1 750 ? -19.080 -16.142 -12.411 1.00 77.25 750 VAL A CA 1
ATOM 6023 C C . VAL A 1 750 ? -18.243 -17.062 -11.526 1.00 77.25 750 VAL A C 1
ATOM 6025 O O . VAL A 1 750 ? -18.576 -17.271 -10.364 1.00 77.25 750 VAL A O 1
ATOM 6028 N N . ASP A 1 751 ? -17.127 -17.561 -12.045 1.00 80.88 751 ASP A N 1
ATOM 6029 C CA . ASP A 1 751 ? -16.253 -18.523 -11.375 1.00 80.88 751 ASP A CA 1
ATOM 6030 C C . ASP A 1 751 ? -15.502 -17.912 -10.194 1.00 80.88 751 ASP A C 1
ATOM 6032 O O . ASP A 1 751 ? -15.163 -18.628 -9.255 1.00 80.88 751 ASP A O 1
ATOM 6036 N N . CYS A 1 752 ? -15.315 -16.587 -10.174 1.00 82.94 752 CYS A N 1
ATOM 6037 C CA . CYS A 1 752 ? -14.755 -15.888 -9.017 1.00 82.94 752 CYS A CA 1
ATOM 6038 C C . CYS A 1 752 ? -15.592 -16.113 -7.745 1.00 82.94 752 CYS A C 1
ATOM 6040 O O . CYS A 1 752 ? -15.051 -16.112 -6.640 1.00 82.94 752 CYS A O 1
ATOM 6042 N N . HIS A 1 753 ? -16.900 -16.376 -7.877 1.00 82.31 753 HIS A N 1
ATOM 6043 C CA . HIS A 1 753 ? -17.734 -16.742 -6.739 1.00 82.31 753 HIS A CA 1
ATOM 6044 C C . HIS A 1 753 ? -17.317 -18.087 -6.131 1.00 82.31 753 HIS A C 1
ATOM 6046 O O . HIS A 1 753 ? -17.363 -18.229 -4.912 1.00 82.31 753 HIS A O 1
ATOM 6052 N N . MET A 1 754 ? -16.851 -19.047 -6.938 1.00 83.38 754 MET A N 1
ATOM 6053 C CA . MET A 1 754 ? -16.378 -20.344 -6.448 1.00 83.38 754 MET A CA 1
ATOM 6054 C C . MET A 1 754 ? -15.111 -20.199 -5.593 1.00 83.38 754 MET A C 1
ATOM 6056 O O . MET A 1 754 ? -14.995 -20.868 -4.563 1.00 83.38 754 MET A O 1
ATOM 6060 N N . ASP A 1 755 ? -14.209 -19.276 -5.941 1.00 81.75 755 ASP A N 1
ATOM 6061 C CA . ASP A 1 755 ? -13.038 -18.949 -5.115 1.00 81.75 755 ASP A CA 1
ATOM 6062 C C . ASP A 1 755 ? -13.454 -18.355 -3.763 1.00 81.75 755 ASP A C 1
ATOM 6064 O O . ASP A 1 755 ? -12.927 -18.742 -2.715 1.00 81.75 755 ASP A O 1
ATOM 6068 N N . VAL A 1 756 ? -14.446 -17.456 -3.767 1.00 85.75 756 VAL A N 1
ATOM 6069 C CA . VAL A 1 756 ? -15.006 -16.865 -2.541 1.00 85.75 756 VAL A CA 1
ATOM 6070 C C . VAL A 1 756 ? -15.647 -17.943 -1.665 1.00 85.75 756 VAL A C 1
ATOM 6072 O O . VAL A 1 756 ? -15.332 -18.018 -0.480 1.00 85.75 756 VAL A O 1
ATOM 6075 N N . TRP A 1 757 ? -16.478 -18.825 -2.229 1.00 87.12 757 TRP A N 1
ATOM 6076 C CA . TRP A 1 757 ? -17.125 -19.925 -1.497 1.00 87.12 757 TRP A CA 1
ATOM 6077 C C . TRP A 1 757 ? -16.128 -20.967 -0.973 1.00 87.12 757 TRP A C 1
ATOM 6079 O O . TRP A 1 757 ? -16.369 -21.636 0.035 1.00 87.12 757 TRP A O 1
ATOM 6089 N N . THR A 1 758 ? -14.984 -21.116 -1.640 1.00 85.19 758 THR A N 1
ATOM 6090 C CA . THR A 1 758 ? -13.907 -22.007 -1.191 1.00 85.19 758 THR A CA 1
ATOM 6091 C C . THR A 1 758 ? -13.151 -21.410 -0.003 1.00 85.19 758 THR A C 1
ATOM 6093 O O . THR A 1 758 ? -12.784 -22.144 0.914 1.00 85.19 758 THR A O 1
ATOM 6096 N N . ARG A 1 759 ? -12.977 -20.085 0.054 1.00 83.81 759 ARG A N 1
ATOM 6097 C CA . ARG A 1 759 ? -12.253 -19.405 1.145 1.00 83.81 759 ARG A CA 1
ATOM 6098 C C . ARG A 1 759 ? -13.125 -19.085 2.360 1.00 83.81 759 ARG A C 1
ATOM 6100 O O . ARG A 1 759 ? -12.680 -19.268 3.491 1.00 83.81 759 ARG A O 1
ATOM 6107 N N . PHE A 1 760 ? -14.354 -18.640 2.130 1.00 87.38 760 PHE A N 1
ATOM 6108 C CA . PHE A 1 760 ? -15.287 -18.168 3.155 1.00 87.38 760 PHE A CA 1
ATOM 6109 C C . PHE A 1 760 ? -16.490 -19.112 3.282 1.00 87.38 760 PHE A C 1
ATOM 6111 O O . PHE A 1 760 ? -16.761 -19.888 2.359 1.00 87.38 760 PHE A O 1
ATOM 6118 N N . PRO A 1 761 ? -17.210 -19.107 4.416 1.00 87.06 761 PRO A N 1
ATOM 6119 C CA . PRO A 1 761 ? -18.408 -19.924 4.550 1.00 87.06 761 PRO A CA 1
ATOM 6120 C C . PRO A 1 761 ? -19.495 -19.508 3.554 1.00 87.06 761 PRO A C 1
ATOM 6122 O O . PRO A 1 761 ? -19.837 -18.337 3.424 1.00 87.06 761 PRO A O 1
ATOM 6125 N N . VAL A 1 762 ? -20.110 -20.496 2.902 1.00 85.81 762 VAL A N 1
ATOM 6126 C CA . VAL A 1 762 ? -21.423 -20.307 2.257 1.00 85.81 762 VAL A CA 1
ATOM 6127 C C . VAL A 1 762 ? -22.533 -20.346 3.308 1.00 85.81 762 VAL A C 1
ATOM 6129 O O . VAL A 1 762 ? -23.501 -19.591 3.229 1.00 85.81 762 VAL A O 1
ATOM 6132 N N . ALA A 1 763 ? -22.380 -21.232 4.292 1.00 85.06 763 ALA A N 1
ATOM 6133 C CA . ALA A 1 763 ? -23.263 -21.386 5.435 1.00 85.06 763 ALA A CA 1
ATOM 6134 C C . ALA A 1 763 ? -22.404 -21.470 6.709 1.00 85.06 763 ALA A C 1
ATOM 6136 O O . ALA A 1 763 ? -21.852 -22.539 6.989 1.00 85.06 763 ALA A O 1
ATOM 6137 N N . PRO A 1 764 ? -22.218 -20.356 7.437 1.00 87.94 764 PRO A N 1
ATOM 6138 C CA . PRO A 1 764 ? -21.493 -20.362 8.704 1.00 87.94 764 PRO A CA 1
ATOM 6139 C C . PRO A 1 764 ? -22.328 -21.037 9.798 1.00 87.94 764 PRO A C 1
ATOM 6141 O O . PRO A 1 764 ? -23.559 -21.075 9.715 1.00 87.94 764 PRO A O 1
ATOM 6144 N N . ALA A 1 765 ? -21.672 -21.555 10.838 1.00 88.75 765 ALA A N 1
ATOM 6145 C CA . ALA A 1 765 ? -22.378 -22.179 11.960 1.00 88.75 765 ALA A CA 1
ATOM 6146 C C . ALA A 1 765 ? -23.146 -21.152 12.802 1.00 88.75 765 ALA A C 1
ATOM 6148 O O . ALA A 1 765 ? -24.318 -21.364 13.130 1.00 88.75 765 ALA A O 1
ATOM 6149 N N . VAL A 1 766 ? -22.507 -20.027 13.128 1.00 88.88 766 VAL A N 1
ATOM 6150 C CA . VAL A 1 766 ? -23.155 -18.866 13.740 1.00 88.88 766 VAL A CA 1
ATOM 6151 C C . VAL A 1 766 ? -23.546 -17.903 12.629 1.00 88.88 766 VAL A C 1
ATOM 6153 O O . VAL A 1 766 ? -22.701 -17.350 11.931 1.00 88.88 766 VAL A O 1
ATOM 6156 N N . ILE A 1 767 ? -24.853 -17.739 12.446 1.00 82.56 767 ILE A N 1
ATOM 6157 C CA . ILE A 1 767 ? -25.412 -16.889 11.399 1.00 82.56 767 ILE A CA 1
ATOM 6158 C C . ILE A 1 767 ? -25.606 -15.490 11.969 1.00 82.56 767 ILE A C 1
ATOM 6160 O O . ILE A 1 767 ? -26.194 -15.319 13.037 1.00 82.56 767 ILE A O 1
ATOM 6164 N N . ARG A 1 768 ? -25.151 -14.493 11.217 1.00 82.00 768 ARG A N 1
ATOM 6165 C CA . ARG A 1 768 ? -25.373 -13.088 11.531 1.00 82.00 768 ARG A CA 1
ATOM 6166 C C . ARG A 1 768 ? -26.864 -12.743 11.518 1.00 82.00 768 ARG A C 1
ATOM 6168 O O . ARG A 1 768 ? -27.558 -12.995 10.527 1.00 82.00 768 ARG A O 1
ATOM 6175 N N . SER A 1 769 ? -27.343 -12.138 12.601 1.00 74.56 769 SER A N 1
ATOM 6176 C CA . SER A 1 769 ? -28.683 -11.558 12.655 1.00 74.56 769 SER A CA 1
ATOM 6177 C C . SER A 1 769 ? -28.764 -10.373 11.698 1.00 74.56 769 SER A C 1
ATOM 6179 O O . SER A 1 769 ? -27.862 -9.537 11.639 1.00 74.56 769 SER A O 1
ATOM 6181 N N . LYS A 1 770 ? -29.848 -10.335 10.921 1.00 66.25 770 LYS A N 1
ATOM 6182 C CA . LYS A 1 770 ? -30.120 -9.282 9.942 1.00 66.25 770 LYS A CA 1
ATOM 6183 C C . LYS A 1 770 ? -30.756 -8.128 10.711 1.00 66.25 770 LYS A C 1
ATOM 6185 O O . LYS A 1 770 ? -31.941 -8.197 11.038 1.00 66.25 770 LYS A O 1
ATOM 6190 N N . LEU A 1 771 ? -29.982 -7.098 11.031 1.00 57.66 771 LEU A N 1
ATOM 6191 C CA . LEU A 1 771 ? -30.421 -5.973 11.853 1.00 57.66 771 LEU A CA 1
ATOM 6192 C C . LEU A 1 771 ? -31.448 -5.154 11.058 1.00 57.66 771 LEU A C 1
ATOM 6194 O O . LEU A 1 771 ? -31.110 -4.285 10.259 1.00 57.66 771 LEU A O 1
ATOM 6198 N N . PHE A 1 772 ? -32.728 -5.463 11.267 1.00 59.00 772 PHE A N 1
ATOM 6199 C CA . PHE A 1 772 ? -33.882 -4.682 10.811 1.00 59.00 772 PHE A CA 1
ATOM 6200 C C . PHE A 1 772 ? -33.996 -4.512 9.283 1.00 59.00 772 PHE A C 1
ATOM 6202 O O . PHE A 1 772 ? -33.999 -3.400 8.743 1.00 59.00 772 PHE A O 1
ATOM 6209 N N . SER A 1 773 ? -34.164 -5.619 8.549 1.00 58.44 773 SER A N 1
ATOM 6210 C CA . SER A 1 773 ? -34.606 -5.533 7.151 1.00 58.44 773 SER A CA 1
ATOM 6211 C C . SER A 1 773 ? -36.070 -5.082 7.076 1.00 58.44 773 SER A C 1
ATOM 6213 O O . SER A 1 773 ? -36.950 -5.776 7.579 1.00 58.44 773 SER A O 1
ATOM 6215 N N . LEU A 1 774 ? -36.341 -3.963 6.397 1.00 64.25 774 LEU A N 1
ATOM 6216 C CA . LEU A 1 774 ? -37.702 -3.474 6.110 1.00 64.25 774 LEU A CA 1
ATOM 6217 C C . LEU A 1 774 ? -38.380 -4.272 4.978 1.00 64.25 774 LEU A C 1
ATOM 6219 O O . LEU A 1 774 ? -39.581 -4.150 4.754 1.00 64.25 774 LEU A O 1
ATOM 6223 N N . GLY A 1 775 ? -37.597 -5.081 4.262 1.00 71.12 775 GLY A N 1
ATOM 6224 C CA . GLY A 1 775 ? -38.030 -6.031 3.242 1.00 71.12 775 GLY A CA 1
ATOM 6225 C C . GLY A 1 775 ? -36.817 -6.505 2.448 1.00 71.12 775 GLY A C 1
ATOM 6226 O O . GLY A 1 775 ? -36.086 -5.684 1.894 1.00 71.12 775 GLY A O 1
ATOM 6227 N N . ARG A 1 776 ? -36.553 -7.814 2.421 1.00 70.75 776 ARG A N 1
ATOM 6228 C CA . ARG A 1 776 ? -35.400 -8.388 1.716 1.00 70.75 776 ARG A CA 1
ATOM 6229 C C . ARG A 1 776 ? -35.867 -9.148 0.485 1.00 70.75 776 ARG A C 1
ATOM 6231 O O . ARG A 1 776 ? -36.631 -10.101 0.598 1.00 70.75 776 ARG A O 1
ATOM 6238 N N . GLU A 1 777 ? -35.348 -8.751 -0.666 1.00 78.62 777 GLU A N 1
ATOM 6239 C CA . GLU A 1 777 ? -35.558 -9.466 -1.917 1.00 78.62 777 GLU A CA 1
ATOM 6240 C C . GLU A 1 777 ? -34.725 -10.753 -1.947 1.00 78.62 777 GLU A C 1
ATOM 6242 O O . GLU A 1 777 ? -33.658 -10.850 -1.325 1.00 78.62 777 GLU A O 1
ATOM 6247 N N . SER A 1 778 ? -35.200 -11.757 -2.688 1.00 73.94 778 SER A N 1
ATOM 6248 C CA . SER A 1 778 ? -34.416 -12.967 -2.947 1.00 73.94 778 SER A CA 1
ATOM 6249 C C . SER A 1 778 ? -33.085 -12.595 -3.611 1.00 73.94 778 SER A C 1
ATOM 6251 O O . SER A 1 778 ? -33.035 -11.667 -4.421 1.00 73.94 778 SER A O 1
ATOM 6253 N N . ARG A 1 779 ? -32.003 -13.324 -3.304 1.00 79.25 779 ARG A N 1
ATOM 6254 C CA . ARG A 1 779 ? -30.697 -13.106 -3.952 1.00 79.25 779 ARG A CA 1
ATOM 6255 C C . ARG A 1 779 ? -30.872 -13.273 -5.465 1.00 79.25 779 ARG A C 1
ATOM 6257 O O . ARG A 1 779 ? -31.351 -14.316 -5.906 1.00 79.25 779 ARG A O 1
ATOM 6264 N N . LYS A 1 780 ? -30.527 -12.245 -6.243 1.00 80.12 780 LYS A N 1
ATOM 6265 C CA . LYS A 1 780 ? -30.647 -12.231 -7.707 1.00 80.12 780 LYS A CA 1
ATOM 6266 C C . LYS A 1 780 ? -29.286 -11.886 -8.313 1.00 80.12 780 LYS A C 1
ATOM 6268 O O . LYS A 1 780 ? -28.684 -10.888 -7.929 1.00 80.12 780 LYS A O 1
ATOM 6273 N N . LEU A 1 781 ? -28.813 -12.698 -9.252 1.00 82.38 781 LEU A N 1
ATOM 6274 C CA . LEU A 1 781 ? -27.671 -12.394 -10.114 1.00 82.38 781 LEU A CA 1
ATOM 6275 C C . LEU A 1 781 ? -28.228 -12.000 -11.477 1.00 82.38 781 LEU A C 1
ATOM 6277 O O . LEU A 1 781 ? -28.765 -12.847 -12.188 1.00 82.38 781 LEU A O 1
ATOM 6281 N N . VAL A 1 782 ? -28.150 -10.713 -11.815 1.00 80.69 782 VAL A N 1
ATOM 6282 C CA . VAL A 1 782 ? -28.687 -10.195 -13.077 1.00 80.69 782 VAL A CA 1
ATOM 6283 C C . VAL A 1 782 ? -27.549 -9.924 -14.050 1.00 80.69 782 VAL A C 1
ATOM 6285 O O . VAL A 1 782 ? -26.722 -9.044 -13.822 1.00 80.69 782 VAL A O 1
ATOM 6288 N N . PHE A 1 783 ? -27.526 -10.661 -15.155 1.00 79.88 783 PHE A N 1
ATOM 6289 C CA . PHE A 1 783 ? -26.588 -10.447 -16.251 1.00 79.88 783 PHE A CA 1
ATOM 6290 C C . PHE A 1 783 ? -27.241 -9.560 -17.305 1.00 79.88 783 PHE A C 1
ATOM 6292 O O . PHE A 1 783 ? -28.137 -10.003 -18.022 1.00 79.88 783 PHE A O 1
ATOM 6299 N N . ALA A 1 784 ? -26.801 -8.305 -17.389 1.00 78.62 784 ALA A N 1
ATOM 6300 C CA . ALA A 1 784 ? -27.283 -7.362 -18.391 1.00 78.62 784 ALA A CA 1
ATOM 6301 C C . ALA A 1 784 ? -26.416 -7.434 -19.658 1.00 78.62 784 ALA A C 1
ATOM 6303 O O . ALA A 1 784 ? -25.214 -7.171 -19.605 1.00 78.62 784 ALA A O 1
ATOM 6304 N N . SER A 1 785 ? -27.007 -7.790 -20.797 1.00 73.94 785 SER A N 1
ATOM 6305 C CA . SER A 1 785 ? -26.317 -7.838 -22.089 1.00 73.94 785 SER A CA 1
ATOM 6306 C C . SER A 1 785 ? -27.290 -7.586 -23.232 1.00 73.94 785 SER A C 1
ATOM 6308 O O . SER A 1 785 ? -28.325 -8.238 -23.318 1.00 73.94 785 SER A O 1
ATOM 6310 N N . ALA A 1 786 ? -26.906 -6.723 -24.178 1.00 67.94 786 ALA A N 1
ATOM 6311 C CA . ALA A 1 786 ? -27.667 -6.482 -25.409 1.00 67.94 786 ALA A CA 1
ATOM 6312 C C . ALA A 1 786 ? -27.807 -7.740 -26.299 1.00 67.94 786 ALA A C 1
ATOM 6314 O O . ALA A 1 786 ? -28.539 -7.729 -27.283 1.00 67.94 786 ALA A O 1
ATOM 6315 N N . SER A 1 787 ? -27.081 -8.819 -25.983 1.00 62.88 787 SER A N 1
ATOM 6316 C CA . SER A 1 787 ? -27.147 -10.114 -26.666 1.00 62.88 787 SER A CA 1
ATOM 6317 C C . SER A 1 787 ? -27.810 -11.171 -25.778 1.00 62.88 787 SER A C 1
ATOM 6319 O O . SER A 1 787 ? -27.515 -11.259 -24.587 1.00 62.88 787 SER A O 1
ATOM 6321 N N . SER A 1 788 ? -28.664 -12.013 -26.367 1.00 59.25 788 SER A N 1
ATOM 6322 C CA . SER A 1 788 ? -29.333 -13.120 -25.671 1.00 59.25 788 SER A CA 1
ATOM 6323 C C . SER A 1 788 ? -28.317 -14.139 -25.124 1.00 59.25 788 SER A C 1
ATOM 6325 O O . SER A 1 788 ? -27.549 -14.724 -25.887 1.00 59.25 788 SER A O 1
ATOM 6327 N N . MET A 1 789 ? -28.298 -14.354 -23.802 1.00 63.47 789 MET A N 1
ATOM 6328 C CA . MET A 1 789 ? -27.421 -15.322 -23.121 1.00 63.47 789 MET A CA 1
ATOM 6329 C C . MET A 1 789 ? -28.242 -16.477 -22.535 1.00 63.47 789 MET A C 1
ATOM 6331 O O . MET A 1 789 ? -28.727 -16.398 -21.412 1.00 63.47 789 MET A O 1
ATOM 6335 N N . VAL A 1 790 ? -28.432 -17.561 -23.292 1.00 55.88 790 VAL A N 1
ATOM 6336 C CA . VAL A 1 790 ? -29.494 -18.541 -22.981 1.00 55.88 790 VAL A CA 1
ATOM 6337 C C . VAL A 1 790 ? -29.149 -19.637 -21.948 1.00 55.88 790 VAL A C 1
ATOM 6339 O O . VAL A 1 790 ? -30.095 -20.143 -21.355 1.00 55.88 790 VAL A O 1
ATOM 6342 N N . PRO A 1 791 ? -27.894 -19.980 -21.572 1.00 69.94 791 PRO A N 1
ATOM 6343 C CA . PRO A 1 791 ? -27.709 -20.972 -20.505 1.00 69.94 791 PRO A CA 1
ATOM 6344 C C . PRO A 1 791 ? -26.997 -20.480 -19.233 1.00 69.94 791 PRO A C 1
ATOM 6346 O O . PRO A 1 791 ? -26.473 -21.317 -18.498 1.00 69.94 791 PRO A O 1
ATOM 6349 N N . MET A 1 792 ? -27.005 -19.182 -18.892 1.00 74.25 792 MET A N 1
ATOM 6350 C CA . MET A 1 792 ? -26.331 -18.685 -17.668 1.00 74.25 792 MET A CA 1
ATOM 6351 C C . MET A 1 792 ? -26.860 -19.320 -16.372 1.00 74.25 792 MET A C 1
ATOM 6353 O O . MET A 1 792 ? -26.077 -19.660 -15.488 1.00 74.25 792 MET A O 1
ATOM 6357 N N . ASN A 1 793 ? -28.170 -19.571 -16.284 1.00 76.75 793 ASN A N 1
ATOM 6358 C CA . ASN A 1 793 ? -28.759 -20.257 -15.131 1.00 76.75 793 ASN A CA 1
ATOM 6359 C C . ASN A 1 793 ? -28.248 -21.708 -14.995 1.00 76.75 793 ASN A C 1
ATOM 6361 O O . ASN A 1 793 ? -27.862 -22.153 -13.913 1.00 76.75 793 ASN A O 1
ATOM 6365 N N . SER A 1 794 ? -28.164 -22.440 -16.113 1.00 79.50 794 SER A N 1
ATOM 6366 C CA . SER A 1 794 ? -27.633 -23.810 -16.116 1.00 79.50 794 SER A CA 1
ATOM 6367 C C . SER A 1 794 ? -26.136 -23.861 -15.795 1.00 79.50 794 SER A C 1
ATOM 6369 O O . SER A 1 794 ? -25.687 -24.774 -15.104 1.00 79.50 794 SER A O 1
ATOM 6371 N N . TYR A 1 795 ? -25.365 -22.862 -16.236 1.00 81.31 795 TYR A N 1
ATOM 6372 C CA . TYR A 1 795 ? -23.948 -22.741 -15.907 1.00 81.31 795 TYR A CA 1
ATOM 6373 C C . TYR A 1 795 ? -23.755 -22.537 -14.400 1.00 81.31 795 TYR A C 1
ATOM 6375 O O . TYR A 1 795 ? -23.027 -23.303 -13.770 1.00 81.31 795 TYR A O 1
ATOM 6383 N N . PHE A 1 796 ? -24.477 -21.579 -13.810 1.00 83.12 796 PHE A N 1
ATOM 6384 C CA . PHE A 1 796 ? -24.425 -21.308 -12.372 1.00 83.12 796 PHE A CA 1
ATOM 6385 C C . PHE A 1 796 ? -24.860 -22.524 -11.541 1.00 83.12 796 PHE A C 1
ATOM 6387 O O . PHE A 1 796 ? -24.191 -22.893 -10.579 1.00 83.12 796 PHE A O 1
ATOM 6394 N N . SER A 1 797 ? -25.916 -23.221 -11.972 1.00 83.06 797 SER A N 1
ATOM 6395 C CA . SER A 1 797 ? -26.384 -24.453 -11.325 1.00 83.06 797 SER A CA 1
ATOM 6396 C C . SER A 1 797 ? -25.321 -25.560 -11.346 1.00 83.06 797 SER A C 1
ATOM 6398 O O . SER A 1 797 ? -25.061 -26.183 -10.316 1.00 83.06 797 SER A O 1
ATOM 6400 N N . ARG A 1 798 ? -24.643 -25.774 -12.487 1.00 84.44 798 ARG A N 1
ATOM 6401 C CA . ARG A 1 798 ? -23.536 -26.743 -12.589 1.00 84.44 798 ARG A CA 1
ATOM 6402 C C . ARG A 1 798 ? -22.353 -26.355 -11.708 1.00 84.44 798 ARG A C 1
ATOM 6404 O O . ARG A 1 798 ? -21.763 -27.237 -11.090 1.00 84.44 798 ARG A O 1
ATOM 6411 N N . MET A 1 799 ? -22.032 -25.064 -11.616 1.00 85.56 799 MET A N 1
ATOM 6412 C CA . MET A 1 799 ? -20.967 -24.568 -10.743 1.00 85.56 799 MET A CA 1
ATOM 6413 C C . MET A 1 799 ? -21.273 -24.857 -9.266 1.00 85.56 799 MET A C 1
ATOM 6415 O O . MET A 1 799 ? -20.406 -25.370 -8.563 1.00 85.56 799 MET A O 1
ATOM 6419 N N . ILE A 1 800 ? -22.512 -24.627 -8.812 1.00 85.38 800 ILE A N 1
ATOM 6420 C CA . ILE A 1 800 ? -22.945 -24.975 -7.447 1.00 85.38 800 ILE A CA 1
ATOM 6421 C C . ILE A 1 800 ? -22.830 -26.485 -7.208 1.00 85.38 800 ILE A C 1
ATOM 6423 O O . ILE A 1 800 ? -22.275 -26.899 -6.195 1.00 85.38 800 ILE A O 1
ATOM 6427 N N . THR A 1 801 ? -23.306 -27.320 -8.142 1.00 85.44 801 THR A N 1
ATOM 6428 C CA . THR A 1 801 ? -23.207 -28.787 -8.006 1.00 85.44 801 THR A CA 1
ATOM 6429 C C . THR A 1 801 ? -21.753 -29.262 -7.970 1.00 85.44 801 THR A C 1
ATOM 6431 O O . THR A 1 801 ? -21.419 -30.152 -7.189 1.00 85.44 801 THR A O 1
ATOM 6434 N N . LYS A 1 802 ? -20.873 -28.672 -8.790 1.00 86.19 802 LYS A N 1
ATOM 6435 C CA . LYS A 1 802 ? -19.432 -28.954 -8.770 1.00 86.19 802 LYS A CA 1
ATOM 6436 C C . LYS A 1 802 ? -18.838 -28.593 -7.409 1.00 86.19 802 LYS A C 1
ATOM 6438 O O . LYS A 1 802 ? -18.196 -29.440 -6.804 1.00 86.19 802 LYS A O 1
ATOM 6443 N N . PHE A 1 803 ? -19.118 -27.390 -6.911 1.00 85.75 803 PHE A N 1
ATOM 6444 C CA . PHE A 1 803 ? -18.646 -26.917 -5.611 1.00 85.75 803 PHE A CA 1
ATOM 6445 C C . PHE A 1 803 ? -19.117 -27.807 -4.445 1.00 85.75 803 PHE A C 1
ATOM 6447 O O . PHE A 1 803 ? -18.306 -28.152 -3.582 1.00 85.75 803 PHE A O 1
ATOM 6454 N N . GLU A 1 804 ? -20.388 -28.232 -4.443 1.00 85.12 804 GLU A N 1
ATOM 6455 C CA . GLU A 1 804 ? -20.953 -29.150 -3.435 1.00 85.12 804 GLU A CA 1
ATOM 6456 C C . GLU A 1 804 ? -20.189 -30.475 -3.411 1.00 85.12 804 GLU A C 1
ATOM 6458 O O . GLU A 1 804 ? -19.806 -30.956 -2.348 1.00 85.12 804 GLU A O 1
ATOM 6463 N N . ARG A 1 805 ? -19.915 -31.032 -4.598 1.00 83.12 805 ARG A N 1
ATOM 6464 C CA . ARG A 1 805 ? -19.216 -32.313 -4.750 1.00 83.12 805 ARG A CA 1
ATOM 6465 C C . ARG A 1 805 ? -17.739 -32.244 -4.380 1.00 83.12 805 ARG A C 1
ATOM 6467 O O . ARG A 1 805 ? -17.226 -33.207 -3.827 1.00 83.12 805 ARG A O 1
ATOM 6474 N N . THR A 1 806 ? -17.042 -31.155 -4.708 1.00 83.44 806 THR A N 1
ATOM 6475 C CA . THR A 1 806 ? -15.585 -31.070 -4.510 1.00 83.44 806 THR A CA 1
ATOM 6476 C C . THR A 1 806 ? -15.196 -30.640 -3.103 1.00 83.44 806 THR A C 1
ATOM 6478 O O . THR A 1 806 ? -14.158 -31.058 -2.605 1.00 83.44 806 THR A O 1
ATOM 6481 N N . THR A 1 807 ? -15.992 -29.776 -2.469 1.00 82.81 807 THR A N 1
ATOM 6482 C CA . THR A 1 807 ? -15.642 -29.198 -1.159 1.00 82.81 807 THR A CA 1
ATOM 6483 C C . THR A 1 807 ? -16.411 -29.818 0.000 1.00 82.81 807 THR A C 1
ATOM 6485 O O . THR A 1 807 ? -16.018 -29.629 1.151 1.00 82.81 807 THR A O 1
ATOM 6488 N N . CYS A 1 808 ? -17.528 -30.502 -0.282 1.00 85.06 808 CYS A N 1
ATOM 6489 C CA . CYS A 1 808 ? -18.492 -30.990 0.709 1.00 85.06 808 CYS A CA 1
ATOM 6490 C C . CYS A 1 808 ? -18.971 -29.908 1.697 1.00 85.06 808 CYS A C 1
ATOM 6492 O O . CYS A 1 808 ? -19.477 -30.228 2.774 1.00 85.06 808 CYS A O 1
ATOM 6494 N N . LYS A 1 809 ? -18.804 -28.622 1.353 1.00 86.88 809 LYS A N 1
ATOM 6495 C CA . LYS A 1 809 ? -19.243 -27.505 2.187 1.00 86.88 809 LYS A CA 1
ATOM 6496 C C . LYS A 1 809 ? -20.765 -27.468 2.255 1.00 86.88 809 LYS A C 1
ATOM 6498 O O . LYS A 1 809 ? -21.425 -27.698 1.240 1.00 86.88 809 LYS A O 1
ATOM 6503 N N . PRO A 1 810 ? -21.342 -27.105 3.410 1.00 83.56 810 PRO A N 1
ATOM 6504 C CA . PRO A 1 810 ? -22.777 -26.929 3.523 1.00 83.56 810 PRO A CA 1
ATOM 6505 C C . PRO A 1 810 ? -23.226 -25.767 2.632 1.00 83.56 810 PRO A C 1
ATOM 6507 O O . PRO A 1 810 ? -22.880 -24.604 2.851 1.00 83.56 810 PRO A O 1
ATOM 6510 N N . ILE A 1 811 ? -24.020 -26.094 1.618 1.00 77.69 811 ILE A N 1
ATOM 6511 C CA . ILE A 1 811 ? -24.684 -25.123 0.758 1.00 77.69 811 ILE A CA 1
ATOM 6512 C C . ILE A 1 811 ? -26.092 -24.941 1.314 1.00 77.69 811 ILE A C 1
ATOM 6514 O O . ILE A 1 811 ? -26.968 -25.775 1.089 1.00 77.69 811 ILE A O 1
ATOM 6518 N N . ASN A 1 812 ? -26.312 -23.875 2.087 1.00 67.69 812 ASN A N 1
ATOM 6519 C CA . ASN A 1 812 ? -27.651 -23.561 2.586 1.00 67.69 812 ASN A CA 1
ATOM 6520 C C . ASN A 1 812 ? -28.622 -23.343 1.405 1.00 67.69 812 ASN A C 1
ATOM 6522 O O . ASN A 1 812 ? -28.198 -23.060 0.277 1.00 67.69 812 ASN A O 1
ATOM 6526 N N . ALA A 1 813 ? -29.931 -23.402 1.664 1.00 66.38 813 ALA A N 1
ATOM 6527 C CA . ALA A 1 813 ? -30.956 -23.109 0.663 1.00 66.38 813 ALA A CA 1
ATOM 6528 C C . ALA A 1 813 ? -30.713 -21.752 -0.026 1.00 66.38 813 ALA A C 1
ATOM 6530 O O . ALA A 1 813 ? -31.016 -21.600 -1.202 1.00 66.38 813 ALA A O 1
ATOM 6531 N N . GLU A 1 814 ? -30.084 -20.790 0.659 1.00 66.69 814 GLU A N 1
ATOM 6532 C CA . GLU A 1 814 ? -29.801 -19.451 0.133 1.00 66.69 814 GLU A CA 1
ATOM 6533 C C . GLU A 1 814 ? -28.982 -19.427 -1.172 1.00 66.69 814 GLU A C 1
ATOM 6535 O O . GLU A 1 814 ? -29.263 -18.594 -2.036 1.00 66.69 814 GLU A O 1
ATOM 6540 N N . LEU A 1 815 ? -27.995 -20.317 -1.357 1.00 77.12 815 LEU A N 1
ATOM 6541 C CA . LEU A 1 815 ? -27.220 -20.341 -2.606 1.00 77.12 815 LEU A CA 1
ATOM 6542 C C . LEU A 1 815 ? -28.000 -21.039 -3.730 1.00 77.12 815 LEU A C 1
ATOM 6544 O O . LEU A 1 815 ? -28.021 -20.543 -4.853 1.00 77.12 815 LEU A O 1
ATOM 6548 N N . LYS A 1 816 ? -28.714 -22.131 -3.411 1.00 73.56 816 LYS A N 1
ATOM 6549 C CA . LYS A 1 816 ? -29.586 -22.853 -4.361 1.00 73.56 816 LYS A CA 1
ATOM 6550 C C . LYS A 1 816 ? -30.789 -22.011 -4.814 1.00 73.56 816 LYS A C 1
ATOM 6552 O O . LYS A 1 816 ? -31.245 -22.163 -5.939 1.00 73.56 816 LYS A O 1
ATOM 6557 N N . LEU A 1 817 ? -31.274 -21.104 -3.963 1.00 75.25 817 LEU A N 1
ATOM 6558 C CA . LEU A 1 817 ? -32.382 -20.180 -4.239 1.00 75.25 817 LEU A CA 1
ATOM 6559 C C . LEU A 1 817 ? -31.937 -18.872 -4.917 1.00 75.25 817 LEU A C 1
ATOM 6561 O O . LEU A 1 817 ? -32.771 -17.995 -5.145 1.00 75.25 817 LEU A O 1
ATOM 6565 N N . THR A 1 818 ? -30.644 -18.701 -5.216 1.00 81.38 818 THR A N 1
ATOM 6566 C CA . THR A 1 818 ? -30.168 -17.499 -5.911 1.00 81.38 818 THR A CA 1
ATOM 6567 C C . THR A 1 818 ? -30.688 -17.502 -7.348 1.00 81.38 818 THR A C 1
ATOM 6569 O O . THR A 1 818 ? -30.329 -18.357 -8.154 1.00 81.38 818 THR A O 1
ATOM 6572 N N . TYR A 1 819 ? -31.547 -16.538 -7.671 1.00 78.38 819 TYR A N 1
ATOM 6573 C CA . TYR A 1 819 ? -32.182 -16.429 -8.978 1.00 78.38 819 TYR A CA 1
ATOM 6574 C C . TYR A 1 819 ? -31.222 -15.801 -9.991 1.00 78.38 819 TYR A C 1
ATOM 6576 O O . TYR A 1 819 ? -30.774 -14.669 -9.810 1.00 78.38 819 TYR A O 1
ATOM 6584 N N . VAL A 1 820 ? -30.917 -16.514 -11.072 1.00 81.50 820 VAL A N 1
ATOM 6585 C CA . VAL A 1 820 ? -30.083 -15.995 -12.162 1.00 81.50 820 VAL A CA 1
ATOM 6586 C C . VAL A 1 820 ? -30.983 -15.452 -13.264 1.00 81.50 820 VAL A C 1
ATOM 6588 O O . VAL A 1 820 ? -31.681 -16.211 -13.936 1.00 81.50 820 VAL A O 1
ATOM 6591 N N . ALA A 1 821 ? -30.954 -14.137 -13.454 1.00 76.19 821 ALA A N 1
ATOM 6592 C CA . ALA A 1 821 ? -31.708 -13.440 -14.484 1.00 76.19 821 ALA A CA 1
ATOM 6593 C C . ALA A 1 821 ? -30.781 -12.973 -15.608 1.00 76.19 821 ALA A C 1
ATOM 6595 O O . ALA A 1 821 ? -29.640 -12.580 -15.366 1.00 76.19 821 ALA A O 1
ATOM 6596 N N . VAL A 1 822 ? -31.296 -12.951 -16.834 1.00 76.56 822 VAL A N 1
ATOM 6597 C CA . VAL A 1 822 ? -30.633 -12.324 -17.980 1.00 76.56 822 VAL A CA 1
ATOM 6598 C C . VAL A 1 822 ? -31.517 -11.180 -18.441 1.00 76.56 822 VAL A C 1
ATOM 6600 O O . VAL A 1 822 ? -32.713 -11.367 -18.648 1.00 76.56 822 VAL A O 1
ATOM 6603 N N . PHE A 1 823 ? -30.932 -9.995 -18.553 1.00 75.94 823 PHE A N 1
ATOM 6604 C CA . PHE A 1 823 ? -31.633 -8.777 -18.921 1.00 75.94 823 PHE A CA 1
ATOM 6605 C C . PHE A 1 823 ? -31.048 -8.237 -20.222 1.00 75.94 823 PHE A C 1
ATOM 6607 O O . PHE A 1 823 ? -29.845 -7.989 -20.302 1.00 75.94 823 PHE A O 1
ATOM 6614 N N . SER A 1 824 ? -31.881 -8.083 -21.250 1.00 73.25 824 SER A N 1
ATOM 6615 C CA . SER A 1 824 ? -31.427 -7.637 -22.575 1.00 73.25 824 SER A CA 1
ATOM 6616 C C . SER A 1 824 ? -31.816 -6.208 -22.930 1.00 73.25 824 SER A C 1
ATOM 6618 O O . SER A 1 824 ? -31.305 -5.667 -23.909 1.00 73.25 824 SER A O 1
ATOM 6620 N N . ASP A 1 825 ? -32.654 -5.578 -22.110 1.00 74.19 825 ASP A N 1
ATOM 6621 C CA . ASP A 1 825 ? -33.066 -4.193 -22.296 1.00 74.19 825 ASP A CA 1
ATOM 6622 C C . ASP A 1 825 ? -32.007 -3.201 -21.760 1.00 74.19 825 ASP A C 1
ATOM 6624 O O . ASP A 1 825 ? -31.090 -3.580 -21.018 1.00 74.19 825 ASP A O 1
ATOM 6628 N N . PRO A 1 826 ? -32.095 -1.905 -22.114 1.00 73.94 826 PRO A N 1
ATOM 6629 C CA . PRO A 1 826 ? -31.180 -0.881 -21.616 1.00 73.94 826 PRO A CA 1
ATOM 6630 C C . PRO A 1 826 ? -31.123 -0.790 -20.080 1.00 73.94 826 PRO A C 1
ATOM 6632 O O . PRO A 1 826 ? -32.143 -0.878 -19.397 1.00 73.94 826 PRO A O 1
ATOM 6635 N N . LEU A 1 827 ? -29.933 -0.502 -19.535 1.00 71.75 827 LEU A N 1
ATOM 6636 C CA . LEU A 1 827 ? -29.658 -0.452 -18.085 1.00 71.75 827 LEU A CA 1
ATOM 6637 C C . LEU A 1 827 ? -30.616 0.442 -17.275 1.00 71.75 827 LEU A C 1
ATOM 6639 O O . LEU A 1 827 ? -30.887 0.144 -16.116 1.00 71.75 827 LEU A O 1
ATOM 6643 N N . HIS A 1 828 ? -31.148 1.520 -17.859 1.00 76.69 828 HIS A N 1
ATOM 6644 C CA . HIS A 1 828 ? -32.086 2.402 -17.155 1.00 76.69 828 HIS A CA 1
ATOM 6645 C C . HIS A 1 828 ? -33.423 1.710 -16.839 1.00 76.69 828 HIS A C 1
ATOM 6647 O O . HIS A 1 828 ? -34.007 1.983 -15.793 1.00 76.69 828 HIS A O 1
ATOM 6653 N N . ILE A 1 829 ? -33.872 0.782 -17.694 1.00 76.81 829 ILE A N 1
ATOM 6654 C CA . ILE A 1 829 ? -35.077 -0.020 -17.455 1.00 76.81 829 ILE A CA 1
ATOM 6655 C C . ILE A 1 829 ? -34.800 -1.012 -16.327 1.00 76.81 829 ILE A C 1
ATOM 6657 O O . ILE A 1 829 ? -35.599 -1.103 -15.403 1.00 76.81 829 ILE A O 1
ATOM 6661 N N . LEU A 1 830 ? -33.625 -1.659 -16.331 1.00 75.19 830 LEU A N 1
ATOM 6662 C CA . LEU A 1 830 ? -33.226 -2.588 -15.270 1.00 75.19 830 LEU A CA 1
ATOM 6663 C C . LEU A 1 830 ? -33.299 -1.931 -13.889 1.00 75.19 830 LEU A C 1
ATOM 6665 O O . LEU A 1 830 ? -33.866 -2.509 -12.967 1.00 75.19 830 LEU A O 1
ATOM 6669 N N . VAL A 1 831 ? -32.745 -0.725 -13.745 1.00 73.69 831 VAL A N 1
ATOM 6670 C CA . VAL A 1 831 ? -32.737 0.001 -12.464 1.00 73.69 831 VAL A CA 1
ATOM 6671 C C . VAL A 1 831 ? -34.156 0.364 -12.013 1.00 73.69 831 VAL A C 1
ATOM 6673 O O . VAL A 1 831 ? -34.441 0.320 -10.821 1.00 73.69 831 VAL A O 1
ATOM 6676 N N . GLN A 1 832 ? -35.060 0.678 -12.945 1.00 75.44 832 GLN A N 1
ATOM 6677 C CA . GLN A 1 832 ? -36.450 1.021 -12.628 1.00 75.44 832 GLN A CA 1
ATOM 6678 C C . GLN A 1 832 ? -37.319 -0.205 -12.309 1.00 75.44 832 GLN A C 1
ATOM 6680 O O . GLN A 1 832 ? -38.231 -0.108 -11.491 1.00 75.44 832 GLN A O 1
ATOM 6685 N N . THR A 1 833 ? -37.054 -1.355 -12.936 1.00 73.12 833 THR A N 1
ATOM 6686 C CA . THR A 1 833 ? -37.860 -2.577 -12.769 1.00 73.12 833 THR A CA 1
ATOM 6687 C C . THR A 1 833 ? -37.333 -3.517 -11.688 1.00 73.12 833 THR A C 1
ATOM 6689 O O . THR A 1 833 ? -38.060 -4.405 -11.241 1.00 73.12 833 THR A O 1
ATOM 6692 N N . THR A 1 834 ? -36.069 -3.379 -11.280 1.00 74.31 834 THR A N 1
ATOM 6693 C CA . THR A 1 834 ? -35.467 -4.272 -10.284 1.00 74.31 834 THR A CA 1
ATOM 6694 C C . THR A 1 834 ? -35.927 -3.886 -8.888 1.00 74.31 834 THR A C 1
ATOM 6696 O O . THR A 1 834 ? -35.579 -2.834 -8.360 1.00 74.31 834 THR A O 1
ATOM 6699 N N . GLN A 1 835 ? -36.690 -4.779 -8.263 1.00 76.31 835 GLN A N 1
ATOM 6700 C CA . GLN A 1 835 ? -36.984 -4.692 -6.839 1.00 76.31 835 GLN A CA 1
ATOM 6701 C C . GLN A 1 835 ? -35.684 -4.889 -6.049 1.00 76.31 835 GLN A C 1
ATOM 6703 O O . GLN A 1 835 ? -34.993 -5.897 -6.219 1.00 76.31 835 GLN A O 1
ATOM 6708 N N . CYS A 1 836 ? -35.359 -3.917 -5.200 1.00 79.50 836 CYS A N 1
ATOM 6709 C CA . CYS A 1 836 ? -34.171 -3.923 -4.353 1.00 79.50 836 CYS A CA 1
ATOM 6710 C C . CYS A 1 836 ? -34.555 -4.165 -2.893 1.00 79.50 836 CYS A C 1
ATOM 6712 O O . CYS A 1 836 ? -35.584 -3.679 -2.419 1.00 79.50 836 CYS A O 1
ATOM 6714 N N . SER A 1 837 ? -33.687 -4.866 -2.163 1.00 82.31 837 SER A N 1
ATOM 6715 C CA . SER A 1 837 ? -33.818 -5.000 -0.713 1.00 82.31 837 SER A CA 1
ATOM 6716 C C . SER A 1 837 ? -33.776 -3.632 -0.030 1.00 82.31 837 SER A C 1
ATOM 6718 O O . SER A 1 837 ? -33.001 -2.754 -0.412 1.00 82.31 837 SER A O 1
ATOM 6720 N N . ARG A 1 838 ? -34.594 -3.466 1.010 1.00 82.62 838 ARG A N 1
ATOM 6721 C CA . ARG A 1 838 ? -34.702 -2.245 1.810 1.00 82.62 838 ARG A CA 1
ATOM 6722 C C . ARG A 1 838 ? -34.222 -2.530 3.228 1.00 82.62 838 ARG A C 1
ATOM 6724 O O . ARG A 1 838 ? -34.759 -3.397 3.920 1.00 82.62 838 ARG A O 1
ATOM 6731 N N . TYR A 1 839 ? -33.232 -1.763 3.661 1.00 80.44 839 TYR A N 1
ATOM 6732 C CA . TYR A 1 839 ? -32.615 -1.869 4.980 1.00 80.44 839 TYR A CA 1
ATOM 6733 C C . TYR A 1 839 ? -32.714 -0.531 5.703 1.00 80.44 839 TYR A C 1
ATOM 6735 O O . TYR A 1 839 ? -32.734 0.521 5.061 1.00 80.44 839 TYR A O 1
ATOM 6743 N N . GLN A 1 840 ? -32.753 -0.560 7.033 1.00 82.00 840 GLN A N 1
ATOM 6744 C CA . GLN A 1 840 ? -32.443 0.641 7.800 1.00 82.00 840 GLN A CA 1
ATOM 6745 C C . GLN A 1 840 ? -30.960 0.974 7.608 1.00 82.00 840 GLN A C 1
ATOM 6747 O O . GLN A 1 840 ? -30.107 0.106 7.789 1.00 82.00 840 GLN A O 1
ATOM 6752 N N .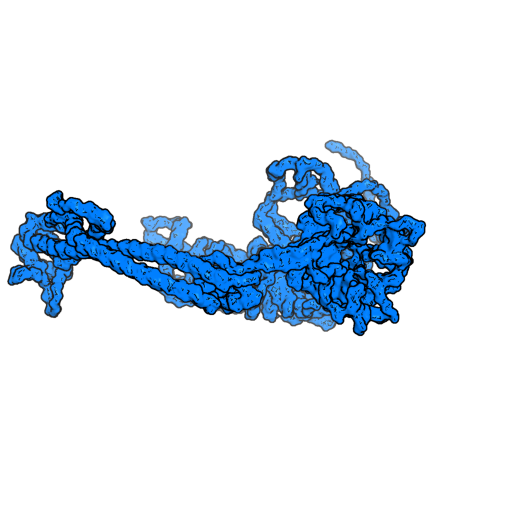 LEU A 1 841 ? -30.650 2.222 7.238 1.00 84.12 841 LEU A N 1
ATOM 6753 C CA . LEU A 1 841 ? -29.284 2.638 6.902 1.00 84.12 841 LEU A CA 1
ATOM 6754 C C . LEU A 1 841 ? -28.290 2.335 8.035 1.00 84.12 841 LEU A C 1
ATOM 6756 O O . LEU A 1 841 ? -27.232 1.773 7.773 1.00 84.12 841 LEU A O 1
ATOM 6760 N N . GLY A 1 842 ? -28.655 2.642 9.285 1.00 81.44 842 GLY A N 1
ATOM 6761 C CA . GLY A 1 842 ? -27.808 2.369 10.452 1.00 81.44 842 GLY A CA 1
ATOM 6762 C C . GLY A 1 842 ? -27.507 0.878 10.643 1.00 81.44 842 GLY A C 1
ATOM 6763 O O . GLY A 1 842 ? -26.351 0.513 10.831 1.00 81.44 842 GLY A O 1
ATOM 6764 N N . GLY A 1 843 ? -28.517 0.011 10.503 1.00 79.88 843 GLY A N 1
ATOM 6765 C CA . GLY A 1 843 ? -28.337 -1.444 10.588 1.00 79.88 843 GLY A CA 1
ATOM 6766 C C . GLY A 1 843 ? -27.450 -1.992 9.471 1.00 79.88 843 GLY A C 1
ATOM 6767 O O . GLY A 1 843 ? -26.542 -2.775 9.734 1.00 79.88 843 GLY A O 1
ATOM 6768 N N . PHE A 1 844 ? -27.637 -1.510 8.239 1.00 83.25 844 PHE A N 1
ATOM 6769 C CA . PHE A 1 844 ? -26.789 -1.882 7.104 1.00 83.25 844 PHE A CA 1
ATOM 6770 C C . PHE A 1 844 ? -25.320 -1.474 7.306 1.00 83.25 844 PHE A C 1
ATOM 6772 O O . PHE A 1 844 ? -24.417 -2.266 7.040 1.00 83.25 844 PHE A O 1
ATOM 6779 N N . ILE A 1 845 ? -25.073 -0.257 7.803 1.00 86.12 845 ILE A N 1
ATOM 6780 C CA . ILE A 1 845 ? -23.718 0.233 8.100 1.00 86.12 845 ILE A CA 1
ATOM 6781 C C . ILE A 1 845 ? -23.069 -0.607 9.209 1.00 86.12 845 ILE A C 1
ATOM 6783 O O . ILE A 1 845 ? -21.922 -1.025 9.055 1.00 86.12 845 ILE A O 1
ATOM 6787 N N . ALA A 1 846 ? -23.806 -0.918 10.280 1.00 84.12 846 ALA A N 1
ATOM 6788 C CA . ALA A 1 846 ? -23.311 -1.764 11.363 1.00 84.12 846 ALA A CA 1
ATOM 6789 C C . ALA A 1 846 ? -22.937 -3.174 10.871 1.00 84.12 846 ALA A C 1
ATOM 6791 O O . ALA A 1 846 ? -21.876 -3.690 11.220 1.00 84.12 846 ALA A O 1
ATOM 6792 N N . GLU A 1 847 ? -23.757 -3.785 10.009 1.00 81.44 847 GLU A N 1
ATOM 6793 C CA . GLU A 1 847 ? -23.434 -5.079 9.393 1.00 81.44 847 GLU A CA 1
ATOM 6794 C C . GLU A 1 847 ? -22.159 -5.020 8.544 1.00 81.44 847 GLU A C 1
ATOM 6796 O O . GLU A 1 847 ? -21.350 -5.950 8.599 1.00 81.44 847 GLU A O 1
ATOM 6801 N N . LEU A 1 848 ? -21.959 -3.938 7.785 1.00 85.06 848 LEU A N 1
ATOM 6802 C CA . LEU A 1 848 ? -20.762 -3.746 6.969 1.00 85.06 848 LEU A CA 1
ATOM 6803 C C . LEU A 1 848 ? -19.509 -3.578 7.840 1.00 85.06 848 LEU A C 1
ATOM 6805 O O . LEU A 1 848 ? -18.504 -4.232 7.579 1.00 85.06 848 LEU A O 1
ATOM 6809 N N . MET A 1 849 ? -19.579 -2.762 8.896 1.00 87.06 849 MET A N 1
ATOM 6810 C CA . MET A 1 849 ? -18.478 -2.564 9.852 1.00 87.06 849 MET A CA 1
ATOM 6811 C C . MET A 1 849 ? -18.071 -3.882 10.526 1.00 87.06 849 MET A C 1
ATOM 6813 O O . MET A 1 849 ? -16.886 -4.189 10.618 1.00 87.06 849 MET A O 1
ATOM 6817 N N . CYS A 1 850 ? -19.051 -4.704 10.910 1.00 87.88 850 CYS A N 1
ATOM 6818 C CA . CYS A 1 850 ? -18.850 -6.034 11.489 1.00 87.88 850 CYS A CA 1
ATOM 6819 C C . CYS A 1 850 ? -18.171 -7.041 10.536 1.00 87.88 850 CYS A C 1
ATOM 6821 O O . CYS A 1 850 ? -17.619 -8.043 10.988 1.00 87.88 850 CYS A O 1
ATOM 6823 N N . LEU A 1 851 ? -18.206 -6.824 9.213 1.00 84.69 851 LEU A N 1
ATOM 6824 C CA . LEU A 1 851 ? -17.445 -7.655 8.268 1.00 84.69 851 LEU A CA 1
ATOM 6825 C C . LEU A 1 851 ? -15.957 -7.315 8.248 1.00 84.69 851 LEU A C 1
ATOM 6827 O O . LEU A 1 851 ? -15.186 -8.160 7.826 1.00 84.69 851 LEU A O 1
ATOM 6831 N N . ILE A 1 852 ? -15.544 -6.118 8.666 1.00 89.69 852 ILE A N 1
ATOM 6832 C CA . ILE A 1 852 ? -14.162 -5.659 8.510 1.00 89.69 852 ILE A CA 1
ATOM 6833 C C . ILE A 1 852 ? -13.370 -6.026 9.773 1.00 89.69 852 ILE A C 1
ATOM 6835 O O . ILE A 1 852 ? -13.660 -5.492 10.851 1.00 89.69 852 ILE A O 1
ATOM 6839 N N . PRO A 1 853 ? -12.372 -6.925 9.688 1.00 91.75 853 PRO A N 1
ATOM 6840 C CA . PRO A 1 853 ? -11.513 -7.219 10.823 1.00 91.75 853 PRO A CA 1
ATOM 6841 C C . PRO A 1 853 ? -10.641 -6.011 11.179 1.00 91.75 853 PRO A C 1
ATOM 6843 O O . PRO A 1 853 ? -10.146 -5.320 10.289 1.00 91.75 853 PRO A O 1
ATOM 6846 N N . LEU A 1 854 ? -10.417 -5.785 12.471 1.00 92.50 854 LEU A N 1
ATOM 6847 C CA . LEU A 1 854 ? -9.560 -4.721 12.989 1.00 92.50 854 LEU A CA 1
ATOM 6848 C C . LEU A 1 854 ? -8.359 -5.315 13.728 1.00 92.50 854 LEU A C 1
ATOM 6850 O O . LEU A 1 854 ? -8.518 -6.188 14.578 1.00 92.50 854 LEU A O 1
ATOM 6854 N N . HIS A 1 855 ? -7.160 -4.824 13.431 1.00 92.81 855 HIS A N 1
ATOM 6855 C CA . HIS A 1 855 ? -5.939 -5.239 14.117 1.00 92.81 855 HIS A CA 1
ATOM 6856 C C . HIS A 1 855 ? -5.838 -4.534 15.484 1.00 92.81 855 HIS A C 1
ATOM 6858 O O . HIS A 1 855 ? -5.782 -3.312 15.548 1.00 92.81 855 HIS A O 1
ATOM 6864 N N . LEU A 1 856 ? -5.838 -5.280 16.588 1.00 92.88 856 LEU A N 1
ATOM 6865 C CA . LEU A 1 856 ? -5.853 -4.703 17.937 1.00 92.88 856 LEU A CA 1
ATOM 6866 C C . LEU A 1 856 ? -4.458 -4.400 18.487 1.00 92.88 856 LEU A C 1
ATOM 6868 O O . LEU A 1 856 ? -4.243 -3.347 19.083 1.00 92.88 856 LEU A O 1
ATOM 6872 N N . ALA A 1 857 ? -3.528 -5.345 18.364 1.00 92.75 857 ALA A N 1
ATOM 6873 C CA . ALA A 1 857 ? -2.215 -5.249 18.994 1.00 92.75 857 ALA A CA 1
ATOM 6874 C C . ALA A 1 857 ? -1.210 -6.212 18.361 1.00 92.75 857 ALA A C 1
ATOM 6876 O O . ALA A 1 857 ? -1.596 -7.291 17.912 1.00 92.75 857 ALA A O 1
ATOM 6877 N N . ILE A 1 858 ? 0.075 -5.860 18.437 1.00 91.31 858 ILE A N 1
ATOM 6878 C CA . ILE A 1 858 ? 1.208 -6.738 18.114 1.00 91.31 858 ILE A CA 1
ATOM 6879 C C . ILE A 1 858 ? 2.038 -7.021 19.372 1.00 91.31 858 ILE A C 1
ATOM 6881 O O . ILE A 1 858 ? 2.117 -6.188 20.276 1.00 91.31 858 ILE A O 1
ATOM 6885 N N . ALA A 1 859 ? 2.674 -8.190 19.432 1.00 88.00 859 ALA A N 1
ATOM 6886 C CA . ALA A 1 859 ? 3.678 -8.505 20.445 1.00 88.00 859 ALA A CA 1
ATOM 6887 C C . ALA A 1 859 ? 5.055 -8.502 19.778 1.00 88.00 859 ALA A C 1
ATOM 6889 O O . ALA A 1 859 ? 5.307 -9.314 18.889 1.00 88.00 859 ALA A O 1
ATOM 6890 N N . LYS A 1 860 ? 5.911 -7.554 20.163 1.00 86.00 860 LYS A N 1
ATOM 6891 C CA . LYS A 1 860 ? 7.223 -7.352 19.541 1.00 86.00 860 LYS A CA 1
ATOM 6892 C C . LYS A 1 860 ? 8.207 -6.740 20.528 1.00 86.00 860 LYS A C 1
ATOM 6894 O O . LYS A 1 860 ? 7.835 -5.891 21.340 1.00 86.00 860 LYS A O 1
ATOM 6899 N N . ASP A 1 861 ? 9.468 -7.148 20.437 1.00 84.62 861 ASP A N 1
ATOM 6900 C CA . ASP A 1 861 ? 10.550 -6.721 21.323 1.00 84.62 861 ASP A CA 1
ATOM 6901 C C . ASP A 1 861 ? 10.197 -6.945 22.808 1.00 84.62 861 ASP A C 1
ATOM 6903 O O . ASP A 1 861 ? 10.440 -6.077 23.650 1.00 84.62 861 ASP A O 1
ATOM 6907 N N . ASN A 1 862 ? 9.575 -8.089 23.129 1.00 84.75 862 ASN A N 1
ATOM 6908 C CA . ASN A 1 862 ? 9.072 -8.443 24.468 1.00 84.75 862 ASN A CA 1
ATOM 6909 C C . ASN A 1 862 ? 8.004 -7.493 25.040 1.00 84.75 862 ASN A C 1
ATOM 6911 O O . ASN A 1 862 ? 7.792 -7.453 26.255 1.00 84.75 862 ASN A O 1
ATOM 6915 N N . ARG A 1 863 ? 7.327 -6.714 24.191 1.00 86.00 863 ARG A N 1
ATOM 6916 C CA . ARG A 1 863 ? 6.310 -5.740 24.602 1.00 86.00 863 ARG A CA 1
ATOM 6917 C C . ARG A 1 863 ? 4.991 -6.003 23.891 1.00 86.00 863 ARG A C 1
ATOM 6919 O O . ARG A 1 863 ? 4.961 -6.353 22.715 1.00 86.00 863 ARG A O 1
ATOM 6926 N N . PHE A 1 864 ? 3.893 -5.773 24.605 1.00 90.06 864 PHE A N 1
ATOM 6927 C CA . PHE A 1 864 ? 2.563 -5.686 24.014 1.00 90.06 864 PHE A CA 1
ATOM 6928 C C . PHE A 1 864 ? 2.360 -4.267 23.479 1.00 90.06 864 PHE A C 1
ATOM 6930 O O . PHE A 1 864 ? 2.531 -3.293 24.216 1.00 90.06 864 PHE A O 1
ATOM 6937 N N . ILE A 1 865 ? 2.053 -4.131 22.194 1.00 91.25 865 ILE A N 1
ATOM 6938 C CA . ILE A 1 865 ? 1.923 -2.847 21.504 1.00 91.25 865 ILE A CA 1
ATOM 6939 C C . ILE A 1 865 ? 0.492 -2.737 20.965 1.00 91.25 865 ILE A C 1
ATOM 6941 O O . ILE A 1 865 ? 0.194 -3.299 19.909 1.00 91.25 865 ILE A O 1
ATOM 6945 N N . PRO A 1 866 ? -0.402 -2.031 21.682 1.00 92.50 866 PRO A N 1
ATOM 6946 C CA . PRO A 1 866 ? -1.716 -1.670 21.171 1.00 92.50 866 PRO A CA 1
ATOM 6947 C C . PRO A 1 866 ? -1.604 -0.812 19.911 1.00 92.50 866 PRO A C 1
ATOM 6949 O O . PRO A 1 866 ? -0.801 0.122 19.865 1.00 92.50 866 PRO A O 1
ATOM 6952 N N . LEU A 1 867 ? -2.421 -1.119 18.909 1.00 92.25 867 LEU A N 1
ATOM 6953 C CA . LEU A 1 867 ? -2.541 -0.331 17.688 1.00 92.25 867 LEU A CA 1
ATOM 6954 C C . LEU A 1 867 ? -3.693 0.658 17.831 1.00 92.25 867 LEU A C 1
ATOM 6956 O O . LEU A 1 867 ? -4.728 0.336 18.413 1.00 92.25 867 LEU A O 1
ATOM 6960 N N . LYS A 1 868 ? -3.528 1.853 17.265 1.00 90.56 868 LYS A N 1
ATOM 6961 C CA . LYS A 1 868 ? -4.587 2.860 17.244 1.00 90.56 868 LYS A CA 1
ATOM 6962 C C . LYS A 1 868 ? -5.436 2.644 16.001 1.00 90.56 868 LYS A C 1
ATOM 6964 O O . LYS A 1 868 ? -4.932 2.795 14.891 1.00 90.56 868 LYS A O 1
ATOM 6969 N N . ASP A 1 869 ? -6.695 2.253 16.179 1.00 90.81 869 ASP A N 1
ATOM 6970 C CA . ASP A 1 869 ? -7.651 2.050 15.080 1.00 90.81 869 ASP A CA 1
ATOM 6971 C C . ASP A 1 869 ? -7.142 1.098 13.977 1.00 90.81 869 ASP A C 1
ATOM 6973 O O . ASP A 1 869 ? -7.442 1.267 12.796 1.00 90.81 869 ASP A O 1
ATOM 6977 N N . GLY A 1 870 ? -6.347 0.086 14.344 1.00 88.44 870 GLY A N 1
ATOM 6978 C CA . GLY A 1 870 ? -5.760 -0.858 13.387 1.00 88.44 870 GLY A CA 1
ATOM 6979 C C . GLY A 1 870 ? -4.421 -0.444 12.778 1.00 88.44 870 GLY A C 1
ATOM 6980 O O . GLY A 1 870 ? -3.868 -1.204 11.984 1.00 88.44 870 GLY A O 1
ATOM 6981 N N . VAL A 1 871 ? -3.879 0.724 13.138 1.00 87.31 871 VAL A N 1
ATOM 6982 C CA . VAL A 1 871 ? -2.647 1.277 12.560 1.00 87.31 871 VAL A CA 1
ATOM 6983 C C . VAL A 1 871 ? -1.512 1.299 13.585 1.00 87.31 871 VAL A C 1
ATOM 6985 O O . VAL A 1 871 ? -1.677 1.714 14.733 1.00 87.31 871 VAL A O 1
ATOM 6988 N N . CYS A 1 872 ? -0.325 0.864 13.151 1.00 83.31 872 CYS A N 1
ATOM 6989 C CA . CYS A 1 872 ? 0.906 0.992 13.926 1.00 83.31 872 CYS A CA 1
ATOM 6990 C C . CYS A 1 872 ? 1.475 2.404 13.769 1.00 83.31 872 CYS A C 1
ATOM 6992 O O . CYS A 1 872 ? 2.025 2.742 12.721 1.00 83.31 872 CYS A O 1
ATOM 6994 N N . ASP A 1 873 ? 1.366 3.208 14.824 1.00 84.94 873 ASP A N 1
ATOM 6995 C CA . ASP A 1 873 ? 1.915 4.560 14.893 1.00 84.94 873 ASP A CA 1
ATOM 6996 C C . ASP A 1 873 ? 3.014 4.634 15.976 1.00 84.94 873 ASP A C 1
ATOM 6998 O O . ASP A 1 873 ? 2.717 4.507 17.169 1.00 84.94 873 ASP A O 1
ATOM 7002 N N . PRO A 1 874 ? 4.290 4.839 15.589 1.00 84.75 874 PRO A N 1
ATOM 7003 C CA . PRO A 1 874 ? 5.396 4.965 16.535 1.00 84.75 874 PRO A CA 1
ATOM 7004 C C . PRO A 1 874 ? 5.281 6.160 17.494 1.00 84.75 874 PRO A C 1
ATOM 7006 O O . PRO A 1 874 ? 5.825 6.101 18.597 1.00 84.75 874 PRO A O 1
ATOM 7009 N N . GLU A 1 875 ? 4.635 7.262 17.098 1.00 84.94 875 GLU A N 1
ATOM 7010 C CA . GLU A 1 875 ? 4.446 8.429 17.973 1.00 84.94 875 GLU A CA 1
ATOM 7011 C C . GLU A 1 875 ? 3.403 8.131 19.046 1.00 84.94 875 GLU A C 1
ATOM 7013 O O . GLU A 1 875 ? 3.639 8.381 20.231 1.00 84.94 875 GLU A O 1
ATOM 7018 N N . TYR A 1 876 ? 2.300 7.501 18.640 1.00 86.25 876 TYR A N 1
ATOM 7019 C CA . TYR A 1 876 ? 1.303 6.979 19.563 1.00 86.25 876 TYR A CA 1
ATOM 7020 C C . TYR A 1 876 ? 1.921 5.967 20.536 1.00 86.25 876 TYR A C 1
ATOM 7022 O O . TYR A 1 876 ? 1.770 6.132 21.744 1.00 86.25 876 TYR A O 1
ATOM 7030 N N . GLU A 1 877 ? 2.707 4.991 20.061 1.00 83.94 877 GLU A N 1
ATOM 7031 C CA . GLU A 1 877 ? 3.382 4.026 20.942 1.00 83.94 877 GLU A CA 1
ATOM 7032 C C . GLU A 1 877 ? 4.254 4.728 21.993 1.00 83.94 877 GLU A C 1
ATOM 7034 O O . GLU A 1 877 ? 4.207 4.364 23.171 1.00 83.94 877 GLU A O 1
ATOM 7039 N N . ARG A 1 878 ? 5.030 5.743 21.584 1.00 84.38 878 ARG A N 1
ATOM 7040 C CA . ARG A 1 878 ? 5.883 6.521 22.494 1.00 84.38 878 ARG A CA 1
ATOM 7041 C C . ARG A 1 878 ? 5.076 7.283 23.537 1.00 84.38 878 ARG A C 1
ATOM 7043 O O . ARG A 1 878 ? 5.529 7.362 24.673 1.00 84.38 878 ARG A O 1
ATOM 7050 N N . SER A 1 879 ? 3.904 7.810 23.177 1.00 85.44 879 SER A N 1
ATOM 7051 C CA . SER A 1 879 ? 3.032 8.532 24.115 1.00 85.44 879 SER A CA 1
ATOM 7052 C C . SER A 1 879 ? 2.516 7.651 25.260 1.00 85.44 879 SER A C 1
ATOM 7054 O O . SER A 1 879 ? 2.264 8.152 26.351 1.00 85.44 879 SER A O 1
ATOM 7056 N N . LEU A 1 880 ? 2.427 6.334 25.037 1.00 85.75 880 LEU A N 1
ATOM 7057 C CA . LEU A 1 880 ? 1.984 5.359 26.038 1.00 85.75 880 LEU A CA 1
ATOM 7058 C C . LEU A 1 880 ? 3.119 4.836 26.928 1.00 85.75 880 LEU A C 1
ATOM 7060 O O . LEU A 1 880 ? 2.868 4.071 27.859 1.00 85.75 880 LEU A O 1
ATOM 7064 N N . LEU A 1 881 ? 4.380 5.176 26.641 1.00 81.56 881 LEU A N 1
ATOM 7065 C CA . LEU A 1 881 ? 5.512 4.710 27.441 1.00 81.56 881 LEU A CA 1
ATOM 7066 C C . LEU A 1 881 ? 5.539 5.435 28.791 1.00 81.56 881 LEU A C 1
ATOM 7068 O O . LEU A 1 881 ? 5.772 6.637 28.855 1.00 81.56 881 LEU A O 1
ATOM 7072 N N . GLY A 1 882 ? 5.345 4.682 29.875 1.00 78.56 882 GLY A N 1
ATOM 7073 C CA . GLY A 1 882 ? 5.352 5.217 31.241 1.00 78.56 882 GLY A CA 1
ATOM 7074 C C . GLY A 1 882 ? 4.040 5.877 31.677 1.00 78.56 882 GLY A C 1
ATOM 7075 O O . GLY A 1 882 ? 3.989 6.413 32.781 1.00 78.56 882 GLY A O 1
ATOM 7076 N N . ALA A 1 883 ? 2.995 5.829 30.845 1.00 85.75 883 ALA A N 1
ATOM 7077 C CA . ALA A 1 883 ? 1.644 6.218 31.238 1.00 85.75 883 ALA A CA 1
ATOM 7078 C C . ALA A 1 883 ? 1.062 5.219 32.256 1.00 85.75 883 ALA A C 1
ATOM 7080 O O . ALA A 1 883 ? 1.390 4.030 32.228 1.00 85.75 883 ALA A O 1
ATOM 7081 N N . ASP A 1 884 ? 0.202 5.701 33.154 1.00 83.38 884 ASP A N 1
ATOM 7082 C CA . ASP A 1 884 ? -0.542 4.838 34.070 1.00 83.38 884 ASP A CA 1
ATOM 7083 C C . ASP A 1 884 ? -1.708 4.137 33.349 1.00 83.38 884 ASP A C 1
ATOM 7085 O O . ASP A 1 884 ? -2.085 4.480 32.225 1.00 83.38 884 ASP A O 1
ATOM 7089 N N . VAL A 1 885 ? -2.275 3.104 33.978 1.00 86.00 885 VAL A N 1
ATOM 7090 C CA . VAL A 1 885 ? -3.350 2.302 33.372 1.00 86.00 885 VAL A CA 1
ATOM 7091 C C . VAL A 1 885 ? -4.562 3.161 32.963 1.00 86.00 885 VAL A C 1
ATOM 7093 O O . VAL A 1 885 ? -5.003 2.999 31.824 1.00 86.00 885 VAL A O 1
ATOM 7096 N N . PRO A 1 886 ? -5.080 4.097 33.792 1.00 84.75 886 PRO A N 1
ATOM 7097 C CA . PRO A 1 886 ? -6.172 4.990 33.394 1.00 84.75 886 PRO A CA 1
ATOM 7098 C C . PRO A 1 886 ? -5.860 5.846 32.158 1.00 84.75 886 PRO A C 1
ATOM 7100 O O . PRO A 1 886 ? -6.691 5.910 31.251 1.00 84.75 886 PRO A O 1
ATOM 7103 N N . ALA A 1 887 ? -4.667 6.451 32.070 1.00 85.81 887 ALA A N 1
ATOM 7104 C CA . ALA A 1 887 ? -4.287 7.239 30.898 1.00 85.81 887 ALA A CA 1
ATOM 7105 C C . ALA A 1 887 ? -4.166 6.375 29.636 1.00 85.81 887 ALA A C 1
ATOM 7107 O O . ALA A 1 887 ? -4.570 6.804 28.554 1.00 85.81 887 ALA A O 1
ATOM 7108 N N . ILE A 1 888 ? -3.657 5.142 29.762 1.00 89.81 888 ILE A N 1
ATOM 7109 C CA . ILE A 1 888 ? -3.614 4.208 28.634 1.00 89.81 888 ILE A CA 1
ATOM 7110 C C . ILE A 1 888 ? -5.042 3.850 28.201 1.00 89.81 888 ILE A C 1
ATOM 7112 O O . ILE A 1 888 ? -5.328 3.937 27.011 1.00 89.81 888 ILE A O 1
ATOM 7116 N N . ILE A 1 889 ? -5.957 3.524 29.122 1.00 88.56 889 ILE A N 1
ATOM 7117 C CA . ILE A 1 889 ? -7.365 3.214 28.797 1.00 88.56 889 ILE A CA 1
ATOM 7118 C C . ILE A 1 889 ? -8.025 4.358 28.015 1.00 88.56 889 ILE A C 1
ATOM 7120 O O . ILE A 1 889 ? -8.616 4.097 26.967 1.00 88.56 889 ILE A O 1
ATOM 7124 N N . ASP A 1 890 ? -7.880 5.604 28.484 1.00 86.31 890 ASP A N 1
ATOM 7125 C CA . ASP A 1 890 ? -8.433 6.800 27.824 1.00 86.31 890 ASP A CA 1
ATOM 7126 C C . ASP A 1 890 ? -7.835 7.021 26.420 1.00 86.31 890 ASP A C 1
ATOM 7128 O O . ASP A 1 890 ? -8.487 7.577 25.539 1.00 86.31 890 ASP A O 1
ATOM 7132 N N . SER A 1 891 ? -6.593 6.582 26.194 1.00 89.44 891 SER A N 1
ATOM 7133 C CA . SER A 1 891 ? -5.901 6.729 24.909 1.00 89.44 891 SER A CA 1
ATOM 7134 C C . SER A 1 891 ? -6.175 5.603 23.905 1.00 89.44 891 SER A C 1
ATOM 7136 O O . SER A 1 891 ? -5.930 5.789 22.708 1.00 89.44 891 SER A O 1
ATOM 7138 N N . LEU A 1 892 ? -6.601 4.419 24.369 1.00 91.69 892 LEU A N 1
ATOM 7139 C CA . LEU A 1 892 ? -6.847 3.251 23.522 1.00 91.69 892 LEU A CA 1
ATOM 7140 C C . LEU A 1 892 ? -8.069 3.496 22.642 1.00 91.69 892 LEU A C 1
ATOM 7142 O O . LEU A 1 892 ? -9.130 3.850 23.152 1.00 91.69 892 LEU A O 1
ATOM 7146 N N . SER A 1 893 ? -7.920 3.241 21.341 1.00 89.94 893 SER A N 1
ATOM 7147 C CA . SER A 1 893 ? -8.993 3.371 20.355 1.00 89.94 893 SER A CA 1
ATOM 7148 C C . SER A 1 893 ? -9.070 2.132 19.459 1.00 89.94 893 SER A C 1
ATOM 7150 O O . SER A 1 893 ? -8.081 1.772 18.815 1.00 89.94 893 SER A O 1
ATOM 7152 N N . ILE A 1 894 ? -10.233 1.476 19.417 1.00 91.38 894 ILE A N 1
ATOM 7153 C CA . ILE A 1 894 ? -10.541 0.338 18.527 1.00 91.38 894 ILE A CA 1
ATOM 7154 C C . ILE A 1 894 ? -11.483 0.742 17.378 1.00 91.38 894 ILE A C 1
ATOM 7156 O O . ILE A 1 894 ? -12.302 -0.048 16.896 1.00 91.38 894 ILE A O 1
ATOM 7160 N N . GLY A 1 895 ? -11.371 1.993 16.939 1.00 90.44 895 GLY A N 1
ATOM 7161 C CA . GLY A 1 895 ? -12.060 2.552 15.788 1.00 90.44 895 GLY A CA 1
ATOM 7162 C C . GLY A 1 895 ? -13.566 2.328 15.815 1.00 90.44 895 GLY A C 1
ATOM 7163 O O . GLY A 1 895 ? -14.262 2.592 16.793 1.00 90.44 895 GLY A O 1
ATOM 7164 N N . TRP A 1 896 ? -14.083 1.808 14.707 1.00 89.56 896 TRP A N 1
ATOM 7165 C CA . TRP A 1 896 ? -15.516 1.647 14.482 1.00 89.56 896 TRP A CA 1
ATOM 7166 C C . TRP A 1 896 ? -16.194 0.635 15.417 1.00 89.56 896 TRP A C 1
ATOM 7168 O O . TRP A 1 896 ? -17.415 0.677 15.582 1.00 89.56 896 TRP A O 1
ATOM 7178 N N . TYR A 1 897 ? -15.431 -0.265 16.046 1.00 92.12 897 TYR A N 1
ATOM 7179 C CA . TYR A 1 897 ? -15.979 -1.201 17.024 1.00 92.12 897 TYR A CA 1
ATOM 7180 C C . TYR A 1 897 ? -16.340 -0.524 18.349 1.00 92.12 897 TYR A C 1
ATOM 7182 O O . TYR A 1 897 ? -17.227 -1.023 19.038 1.00 92.12 897 TYR A O 1
ATOM 7190 N N . GLU A 1 898 ? -15.751 0.632 18.680 1.00 90.19 898 GLU A N 1
ATOM 7191 C CA . GLU A 1 898 ? -16.145 1.384 19.880 1.00 90.19 898 GLU A CA 1
ATOM 7192 C C . GLU A 1 898 ? -17.589 1.826 19.790 1.00 90.19 898 GLU A C 1
ATOM 7194 O O . GLU A 1 898 ? -18.390 1.466 20.642 1.00 90.19 898 GLU A O 1
ATOM 7199 N N . SER A 1 899 ? -17.966 2.494 18.700 1.00 86.88 899 SER A N 1
ATOM 7200 C CA . SER A 1 899 ? -19.341 2.955 18.501 1.00 86.88 899 SER A CA 1
ATOM 7201 C C . SER A 1 899 ? -20.352 1.802 18.491 1.00 86.88 899 SER A C 1
ATOM 7203 O O . SER A 1 899 ? -21.488 1.966 18.942 1.00 86.88 899 SER A O 1
ATOM 7205 N N . LEU A 1 900 ? -19.949 0.620 18.009 1.00 87.81 900 LEU A N 1
ATOM 7206 C CA . LEU A 1 900 ? -20.789 -0.578 18.047 1.00 87.81 900 LEU A CA 1
ATOM 7207 C C . LEU A 1 900 ? -21.009 -1.068 19.482 1.00 87.81 900 LEU A C 1
ATOM 7209 O O . LEU A 1 900 ? -22.157 -1.282 19.869 1.00 87.81 900 LEU A O 1
ATOM 7213 N N . PHE A 1 901 ? -19.941 -1.217 20.267 1.00 89.94 901 PHE A N 1
ATOM 7214 C CA . PHE A 1 901 ? -20.021 -1.734 21.635 1.00 89.94 901 PHE A CA 1
ATOM 7215 C C . PHE A 1 901 ? -20.516 -0.710 22.663 1.00 89.94 901 PHE A C 1
ATOM 7217 O O . PHE A 1 901 ? -21.078 -1.123 23.666 1.00 89.94 901 PHE A O 1
ATOM 7224 N N . GLN A 1 902 ? -20.343 0.589 22.421 1.00 83.50 902 GLN A N 1
ATOM 7225 C CA . GLN A 1 902 ? -20.712 1.675 23.343 1.00 83.50 902 GLN A CA 1
ATOM 7226 C C . GLN A 1 902 ? -22.089 2.278 23.079 1.00 83.50 902 GLN A C 1
ATOM 7228 O O . GLN A 1 902 ? -22.727 2.837 23.964 1.00 83.50 902 GLN A O 1
ATOM 7233 N N . SER A 1 903 ? -22.546 2.255 21.826 1.00 79.06 903 SER A N 1
ATOM 7234 C CA . SER A 1 903 ? -23.757 2.992 21.444 1.00 79.06 903 SER A CA 1
ATOM 7235 C C . SER A 1 903 ? -24.762 2.105 20.731 1.00 79.06 903 SER A C 1
ATOM 7237 O O . SER A 1 903 ? -25.875 1.921 21.209 1.00 79.06 903 SER A O 1
ATOM 7239 N N . TYR A 1 904 ? -24.391 1.515 19.593 1.00 80.81 904 TYR A N 1
ATOM 7240 C CA . TYR A 1 904 ? -25.379 0.845 18.744 1.00 80.81 904 TYR A CA 1
ATOM 7241 C C . TYR A 1 904 ? -25.876 -0.496 19.316 1.00 80.81 904 TYR A C 1
ATOM 7243 O O . TYR A 1 904 ? -27.040 -0.855 19.141 1.00 80.81 904 TYR A O 1
ATOM 7251 N N . MET A 1 905 ? -25.005 -1.252 19.992 1.00 83.44 905 MET A N 1
ATOM 7252 C CA . MET A 1 905 ? -25.300 -2.572 20.569 1.00 83.44 905 MET A CA 1
ATOM 7253 C C . MET A 1 905 ? -24.843 -2.684 22.027 1.00 83.44 905 MET A C 1
ATOM 7255 O O . MET A 1 905 ? -24.520 -3.780 22.485 1.00 83.44 905 MET A O 1
ATOM 7259 N N . ALA A 1 906 ? -24.832 -1.563 22.751 1.00 81.00 906 ALA A N 1
ATOM 7260 C CA . ALA A 1 906 ? -24.305 -1.478 24.112 1.00 81.00 906 ALA A CA 1
ATOM 7261 C C . ALA A 1 906 ? -24.916 -2.512 25.059 1.00 81.00 906 ALA A C 1
ATOM 7263 O O . ALA A 1 906 ? -24.192 -3.212 25.756 1.00 81.00 906 ALA A O 1
ATOM 7264 N N . ASN A 1 907 ? -26.232 -2.708 24.993 1.00 82.12 907 ASN A N 1
ATOM 7265 C CA . ASN A 1 907 ? -26.952 -3.565 25.939 1.00 82.12 907 ASN A CA 1
ATOM 7266 C C . ASN A 1 907 ? -26.953 -5.046 25.528 1.00 82.12 907 ASN A C 1
ATOM 7268 O O . ASN A 1 907 ? -27.554 -5.873 26.213 1.00 82.12 907 ASN A O 1
ATOM 7272 N N . LYS A 1 908 ? -26.342 -5.406 24.388 1.00 88.12 908 LYS A N 1
ATOM 7273 C CA . LYS A 1 908 ? -26.291 -6.806 23.961 1.00 88.12 908 LYS A CA 1
ATOM 7274 C C . LYS A 1 908 ? -25.189 -7.552 24.727 1.00 88.12 908 LYS A C 1
ATOM 7276 O O . LYS A 1 908 ? -24.051 -7.082 24.741 1.00 88.12 908 LYS A O 1
ATOM 7281 N N . PRO A 1 909 ? -25.484 -8.739 25.288 1.00 92.38 909 PRO A N 1
ATOM 7282 C CA . PRO A 1 909 ? -24.470 -9.622 25.856 1.00 92.38 909 PRO A CA 1
ATOM 7283 C C . PRO A 1 909 ? -23.366 -9.945 24.851 1.00 92.38 909 PRO A C 1
ATOM 7285 O O . PRO A 1 909 ? -23.657 -10.097 23.666 1.00 92.38 909 PRO A O 1
ATOM 7288 N N . VAL A 1 910 ? -22.124 -10.121 25.303 1.00 93.12 910 VAL A N 1
ATOM 7289 C CA . VAL A 1 910 ? -20.990 -10.478 24.437 1.00 93.12 910 VAL A CA 1
ATOM 7290 C C . VAL A 1 910 ? -20.426 -11.846 24.814 1.00 93.12 910 VAL A C 1
ATOM 7292 O O . VAL A 1 910 ? -20.137 -12.127 25.980 1.00 93.12 910 VAL A O 1
ATOM 7295 N N . LYS A 1 911 ? -20.234 -12.694 23.800 1.00 94.25 911 LYS A N 1
ATOM 7296 C CA . LYS A 1 911 ? -19.467 -13.940 23.890 1.00 94.25 911 LYS A CA 1
ATOM 7297 C C . LYS A 1 911 ? -18.252 -13.846 22.980 1.00 94.25 911 LYS A C 1
ATOM 7299 O O . LYS A 1 911 ? -18.371 -13.463 21.820 1.00 94.25 911 LYS A O 1
ATOM 7304 N N . VAL A 1 912 ? -17.094 -14.226 23.498 1.00 95.00 912 VAL A N 1
ATOM 7305 C CA . VAL A 1 912 ? -15.812 -14.095 22.806 1.00 95.00 912 VAL A CA 1
ATOM 7306 C C . VAL A 1 912 ? -15.268 -15.477 22.451 1.00 95.00 912 VAL A C 1
ATOM 7308 O O . VAL A 1 912 ? -15.086 -16.328 23.322 1.00 95.00 912 VAL A O 1
ATOM 7311 N N . VAL A 1 913 ? -14.981 -15.705 21.174 1.00 95.25 913 VAL A N 1
ATOM 7312 C CA . VAL A 1 913 ? -14.293 -16.901 20.684 1.00 95.25 913 VAL A CA 1
ATOM 7313 C C . VAL A 1 913 ? -12.962 -16.495 20.098 1.00 95.25 913 VAL A C 1
ATOM 7315 O O . VAL A 1 913 ? -12.888 -15.608 19.256 1.00 95.25 913 VAL A O 1
ATOM 7318 N N . SER A 1 914 ? -11.902 -17.171 20.501 1.00 95.12 914 SER A N 1
ATOM 7319 C CA . SER A 1 914 ? -10.573 -16.935 19.957 1.00 95.12 914 SER A CA 1
ATOM 7320 C C . SER A 1 914 ? -10.026 -18.182 19.289 1.00 95.12 914 SER A C 1
ATOM 7322 O O . SER A 1 914 ? -10.406 -19.301 19.634 1.00 95.12 914 SER A O 1
ATOM 7324 N N . SER A 1 915 ? -9.114 -18.016 18.333 1.00 92.00 915 SER A N 1
ATOM 7325 C CA . SER A 1 915 ? -8.331 -19.131 17.802 1.00 92.00 915 SER A CA 1
ATOM 7326 C C . SER A 1 915 ? -6.845 -18.886 17.961 1.00 92.00 915 SER A C 1
ATOM 7328 O O . SER A 1 915 ? -6.351 -17.790 17.720 1.00 92.00 915 SER A O 1
ATOM 7330 N N . MET A 1 916 ? -6.140 -19.931 18.385 1.00 87.56 916 MET A N 1
ATOM 7331 C CA . MET A 1 916 ? -4.719 -19.913 18.706 1.00 87.56 916 MET A CA 1
ATOM 7332 C C . MET A 1 916 ? -4.098 -21.279 18.376 1.00 87.56 916 MET A C 1
ATOM 7334 O O . MET A 1 916 ? -4.824 -22.261 18.237 1.00 87.56 916 MET A O 1
ATOM 7338 N N . GLY A 1 917 ? -2.779 -21.377 18.201 1.00 83.19 917 GLY A N 1
ATOM 7339 C CA . GLY A 1 917 ? -2.137 -22.640 17.804 1.00 83.19 917 GLY A CA 1
ATOM 7340 C C . GLY A 1 917 ? -0.855 -22.458 17.006 1.00 83.19 917 GLY A C 1
ATOM 7341 O O . GLY A 1 917 ? -0.379 -21.334 16.849 1.00 83.19 917 GLY A O 1
ATOM 7342 N N . GLU A 1 918 ? -0.314 -23.549 16.465 1.00 78.44 918 GLU A N 1
ATOM 7343 C CA . GLU A 1 918 ? 0.848 -23.497 15.56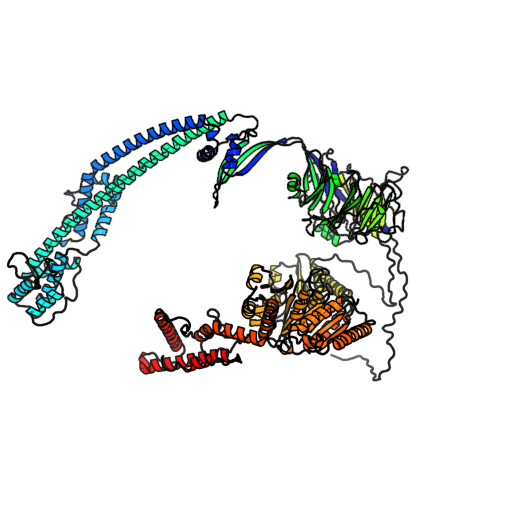6 1.00 78.44 918 GLU A CA 1
ATOM 7344 C C . GLU A 1 918 ? 0.572 -22.612 14.328 1.00 78.44 918 GLU A C 1
ATOM 7346 O O . GLU A 1 918 ? -0.570 -22.265 13.977 1.00 78.44 918 GLU A O 1
ATOM 7351 N N . GLN A 1 919 ? 1.637 -22.183 13.655 1.00 74.94 919 GLN A N 1
ATOM 7352 C CA . GLN A 1 919 ? 1.515 -21.421 12.416 1.00 74.94 919 GLN A CA 1
ATOM 7353 C C . GLN A 1 919 ? 0.904 -22.287 11.293 1.00 74.94 919 GLN A C 1
ATOM 7355 O O . GLN A 1 919 ? 1.155 -23.482 11.200 1.00 74.94 919 GLN A O 1
ATOM 7360 N N . SER A 1 920 ? 0.057 -21.684 10.450 1.00 72.06 920 SER A N 1
ATOM 7361 C CA . SER A 1 920 ? -0.545 -22.327 9.263 1.00 72.06 920 SER A CA 1
ATOM 7362 C C . SER A 1 920 ? -1.443 -23.565 9.497 1.00 72.06 920 SER A C 1
ATOM 7364 O O . SER A 1 920 ? -1.704 -24.325 8.570 1.00 72.06 920 SER A O 1
ATOM 7366 N N . VAL A 1 921 ? -2.030 -23.738 10.689 1.00 79.25 921 VAL A N 1
ATOM 7367 C CA . VAL A 1 921 ? -2.989 -24.835 11.001 1.00 79.25 921 VAL A CA 1
ATOM 7368 C C . VAL A 1 921 ? -4.464 -24.542 10.660 1.00 79.25 921 VAL A C 1
ATOM 7370 O O . VAL A 1 921 ? -5.369 -25.253 11.106 1.00 79.25 921 VAL A O 1
ATOM 7373 N N . GLY A 1 922 ? -4.736 -23.479 9.896 1.00 83.62 922 GLY A N 1
ATOM 7374 C CA . GLY A 1 922 ? -6.098 -23.103 9.487 1.00 83.62 922 GLY A CA 1
ATOM 7375 C C . GLY A 1 922 ? -6.942 -22.414 10.572 1.00 83.62 922 GLY A C 1
ATOM 7376 O O . GLY A 1 922 ? -8.155 -22.612 10.611 1.00 83.62 922 GLY A O 1
ATOM 7377 N N . LYS A 1 923 ? -6.322 -21.607 11.446 1.00 87.50 923 LYS A N 1
ATOM 7378 C CA . LYS A 1 923 ? -6.994 -20.834 12.518 1.00 87.50 923 LYS A CA 1
ATOM 7379 C C . LYS A 1 923 ? -8.045 -19.865 11.972 1.00 87.50 923 LYS A C 1
ATOM 7381 O O . LYS A 1 923 ? -9.233 -20.027 12.239 1.00 87.50 923 LYS A O 1
ATOM 7386 N N . SER A 1 924 ? -7.624 -18.963 11.091 1.00 89.19 924 SER A N 1
ATOM 7387 C CA . SER A 1 924 ? -8.495 -17.980 10.441 1.00 89.19 924 SER A CA 1
ATOM 7388 C C . SER A 1 924 ? -9.598 -18.656 9.617 1.00 89.19 924 SER A C 1
ATOM 7390 O O . SER A 1 924 ? -10.752 -18.243 9.663 1.00 89.19 924 SER A O 1
ATOM 7392 N N . TYR A 1 925 ? -9.284 -19.764 8.929 1.00 89.00 925 TYR A N 1
ATOM 7393 C CA . TYR A 1 925 ? -10.284 -20.561 8.204 1.00 89.00 925 TYR A CA 1
ATOM 7394 C C . TYR A 1 925 ? -11.351 -21.129 9.152 1.00 89.00 925 TYR A C 1
ATOM 7396 O O . TYR A 1 925 ? -12.540 -21.036 8.857 1.00 89.00 925 TYR A O 1
ATOM 7404 N N . CYS A 1 926 ? -10.944 -21.675 10.302 1.00 89.75 926 CYS A N 1
ATOM 7405 C CA . CYS A 1 926 ? -11.851 -22.174 11.334 1.00 89.75 926 CYS A CA 1
ATOM 7406 C C . CYS A 1 926 ? -12.767 -21.070 11.874 1.00 89.75 926 CYS A C 1
ATOM 7408 O O . CYS A 1 926 ? -13.977 -21.273 11.932 1.00 89.75 926 CYS A O 1
ATOM 7410 N N . LEU A 1 927 ? -12.210 -19.907 12.228 1.00 91.50 927 LEU A N 1
ATOM 7411 C CA . LEU A 1 927 ? -12.994 -18.773 12.728 1.00 91.50 927 LEU A CA 1
ATOM 7412 C C . LEU A 1 927 ? -13.978 -18.255 11.681 1.00 91.50 927 LEU A C 1
ATOM 7414 O O . LEU A 1 927 ? -15.151 -18.097 11.997 1.00 91.50 927 LEU A O 1
ATOM 7418 N N . ASN A 1 928 ? -13.545 -18.106 10.426 1.00 91.56 928 ASN A N 1
ATOM 7419 C CA . ASN A 1 928 ? -14.426 -17.679 9.341 1.00 91.56 928 ASN A CA 1
ATOM 7420 C C . ASN A 1 928 ? -15.631 -18.617 9.199 1.00 91.56 928 ASN A C 1
ATOM 7422 O O . ASN A 1 928 ? -16.759 -18.144 9.135 1.00 91.56 928 ASN A O 1
ATOM 7426 N N . HIS A 1 929 ? -15.421 -19.938 9.209 1.00 90.69 929 HIS A N 1
ATOM 7427 C CA . HIS A 1 929 ? -16.513 -20.912 9.059 1.00 90.69 929 HIS A CA 1
ATOM 7428 C C . HIS A 1 929 ? -17.403 -21.034 10.299 1.00 90.69 929 HIS A C 1
ATOM 7430 O O . HIS A 1 929 ? -18.586 -21.360 10.183 1.00 90.69 929 HIS A O 1
ATOM 7436 N N . PHE A 1 930 ? -16.848 -20.763 11.478 1.00 92.81 930 PHE A N 1
ATOM 7437 C CA . PHE A 1 930 ? -17.594 -20.779 12.723 1.00 92.81 930 PHE A CA 1
ATOM 7438 C C . PHE A 1 930 ? -18.460 -19.524 12.897 1.00 92.81 930 PHE A C 1
ATOM 7440 O O . PHE A 1 930 ? -19.653 -19.645 13.170 1.00 92.81 930 PHE A O 1
ATOM 7447 N N . ALA A 1 931 ? -17.869 -18.342 12.716 1.00 91.50 931 ALA A N 1
ATOM 7448 C CA . ALA A 1 931 ? -18.413 -17.065 13.166 1.00 91.50 931 ALA A CA 1
ATOM 7449 C C . ALA A 1 931 ? -18.797 -16.089 12.044 1.00 91.50 931 ALA A C 1
ATOM 7451 O O . ALA A 1 931 ? -19.151 -14.962 12.359 1.00 91.50 931 ALA A O 1
ATOM 7452 N N . ASP A 1 932 ? -18.747 -16.469 10.763 1.00 90.06 932 ASP A N 1
ATOM 7453 C CA . ASP A 1 932 ? -19.090 -15.572 9.638 1.00 90.06 932 ASP A CA 1
ATOM 7454 C C . ASP A 1 932 ? -18.202 -14.311 9.568 1.00 90.06 932 ASP A C 1
ATOM 7456 O O . ASP A 1 932 ? -18.674 -13.178 9.428 1.00 90.06 932 ASP A O 1
ATOM 7460 N N . THR A 1 933 ? -16.891 -14.521 9.719 1.00 90.50 933 THR A N 1
ATOM 7461 C CA . THR A 1 933 ? -15.853 -13.478 9.666 1.00 90.50 933 THR A CA 1
ATOM 7462 C C . THR A 1 933 ? -15.073 -13.520 8.350 1.00 90.50 933 THR A C 1
ATOM 7464 O O . THR A 1 933 ? -15.155 -14.489 7.590 1.00 90.50 933 THR A O 1
ATOM 7467 N N . SER A 1 934 ? -14.272 -12.482 8.084 1.00 89.31 934 SER A N 1
ATOM 7468 C CA . SER A 1 934 ? -13.448 -12.387 6.871 1.00 89.31 934 SER A CA 1
ATOM 7469 C C . SER A 1 934 ? -11.944 -12.243 7.144 1.00 89.31 934 SER A C 1
ATOM 7471 O O . SER A 1 934 ? -11.253 -11.489 6.456 1.00 89.31 934 SER A O 1
ATOM 7473 N N . PHE A 1 935 ? -11.410 -12.952 8.142 1.00 88.50 935 PHE A N 1
ATOM 7474 C CA . PHE A 1 935 ? -9.964 -12.984 8.377 1.00 88.50 935 PHE A CA 1
ATOM 7475 C C . PHE A 1 935 ? -9.231 -13.559 7.155 1.00 88.50 935 PHE A C 1
ATOM 7477 O O . PHE A 1 935 ? -9.717 -14.492 6.504 1.00 88.50 935 PHE A O 1
ATOM 7484 N N . ALA A 1 936 ? -8.055 -13.019 6.834 1.00 74.44 936 ALA A N 1
ATOM 7485 C CA . ALA A 1 936 ? -7.269 -13.471 5.692 1.00 74.44 936 ALA A CA 1
ATOM 7486 C C . ALA A 1 936 ? -6.681 -14.871 5.953 1.00 74.44 936 ALA A C 1
ATOM 7488 O O . ALA A 1 936 ? -5.817 -15.047 6.805 1.00 74.44 936 ALA A O 1
ATOM 7489 N N . GLY A 1 937 ? -7.137 -15.881 5.207 1.00 58.00 937 GLY A N 1
ATOM 7490 C CA . GLY A 1 937 ? -6.557 -17.226 5.236 1.00 58.00 937 GLY A CA 1
ATOM 7491 C C . GLY A 1 937 ? -5.519 -17.407 4.130 1.00 58.00 937 GLY A C 1
ATOM 7492 O O . GLY A 1 937 ? -5.872 -17.357 2.953 1.00 58.00 937 GLY A O 1
ATOM 7493 N N . SER A 1 938 ? -4.254 -17.650 4.477 1.00 44.81 938 SER A N 1
ATOM 7494 C CA . SER A 1 938 ? -3.224 -18.096 3.524 1.00 44.81 938 SER A CA 1
ATOM 7495 C C . SER A 1 938 ? -2.372 -19.221 4.117 1.00 44.81 938 SER A C 1
ATOM 7497 O O . SER A 1 938 ? -2.324 -19.408 5.331 1.00 44.81 938 SER A O 1
ATOM 7499 N N . ALA A 1 939 ? -1.725 -19.995 3.241 1.00 37.88 939 ALA A N 1
ATOM 7500 C CA . ALA A 1 939 ? -0.798 -21.063 3.618 1.00 37.88 939 ALA A CA 1
ATOM 7501 C C . ALA A 1 939 ? 0.558 -20.526 4.136 1.00 37.88 939 ALA A C 1
ATOM 7503 O O . ALA A 1 939 ? 1.244 -21.213 4.895 1.00 37.88 939 ALA A O 1
ATOM 7504 N N . MET A 1 940 ? 0.923 -19.292 3.762 1.00 38.41 940 MET A N 1
ATOM 7505 C CA . MET A 1 940 ? 2.083 -18.540 4.265 1.00 38.41 940 MET A CA 1
ATOM 7506 C C . MET A 1 940 ? 1.669 -17.649 5.450 1.00 38.41 940 MET A C 1
ATOM 7508 O O . MET A 1 940 ? 0.484 -17.367 5.612 1.00 38.41 940 MET A O 1
ATOM 7512 N N . ARG A 1 941 ? 2.619 -17.225 6.300 1.00 52.53 941 ARG A N 1
ATOM 7513 C CA . ARG A 1 941 ? 2.360 -16.413 7.511 1.00 52.53 941 ARG A CA 1
ATOM 7514 C C . ARG A 1 941 ? 1.361 -15.268 7.220 1.00 52.53 941 ARG A C 1
ATOM 7516 O O . ARG A 1 941 ? 1.694 -14.384 6.441 1.00 52.53 941 ARG A O 1
ATOM 7523 N N . THR A 1 942 ? 0.152 -15.291 7.796 1.00 53.16 942 THR A N 1
ATOM 7524 C CA . THR A 1 942 ? -0.907 -14.298 7.480 1.00 53.16 942 THR A CA 1
ATOM 7525 C C . THR A 1 942 ? -1.275 -13.338 8.590 1.00 53.16 942 THR A C 1
ATOM 7527 O O . THR A 1 942 ? -1.692 -12.224 8.297 1.00 53.16 942 THR A O 1
ATOM 7530 N N . THR A 1 943 ? -1.188 -13.780 9.839 1.00 57.31 943 THR A N 1
ATOM 7531 C CA . THR A 1 943 ? -1.717 -13.035 10.980 1.00 57.31 943 THR A CA 1
ATOM 7532 C C . THR A 1 943 ? -0.537 -12.624 11.840 1.00 57.31 943 THR A C 1
ATOM 7534 O O . THR A 1 943 ? 0.128 -13.500 12.379 1.00 57.31 943 THR A O 1
ATOM 7537 N N . GLU A 1 944 ? -0.263 -11.327 11.921 1.00 80.19 944 GLU A N 1
ATOM 7538 C CA . GLU A 1 944 ? 0.627 -10.722 12.919 1.00 80.19 944 GLU A CA 1
ATOM 7539 C C . GLU A 1 944 ? -0.248 -10.230 14.078 1.00 80.19 944 GLU A C 1
ATOM 7541 O O . GLU A 1 944 ? -1.311 -9.668 13.817 1.00 80.19 944 GLU A O 1
ATOM 7546 N N . GLY A 1 945 ? 0.150 -10.465 15.330 1.00 87.69 945 GLY A N 1
ATOM 7547 C CA . GLY A 1 945 ? -0.569 -9.955 16.500 1.00 87.69 945 GLY A CA 1
ATOM 7548 C C . GLY A 1 945 ? -1.972 -10.544 16.722 1.00 87.69 945 GLY A C 1
ATOM 7549 O O . GLY A 1 945 ? -2.167 -11.762 16.678 1.00 87.69 945 GLY A O 1
ATOM 7550 N N . VAL A 1 946 ? -2.946 -9.677 17.032 1.00 92.19 946 VAL A N 1
ATOM 7551 C CA . VAL A 1 946 ? -4.331 -10.042 17.392 1.00 92.19 946 VAL A CA 1
ATOM 7552 C C . VAL A 1 946 ? -5.341 -9.260 16.565 1.00 92.19 946 VAL A C 1
ATOM 7554 O O . VAL A 1 946 ? -5.358 -8.033 16.607 1.00 92.19 946 VAL A O 1
ATOM 7557 N N . TRP A 1 947 ? -6.241 -9.958 15.878 1.00 93.56 947 TRP A N 1
ATOM 7558 C CA . TRP A 1 947 ? -7.278 -9.346 15.046 1.00 93.56 947 TRP A CA 1
ATOM 7559 C C . TRP A 1 947 ? -8.671 -9.612 15.602 1.00 93.56 947 TRP A C 1
ATOM 7561 O O . TRP A 1 947 ? -8.964 -10.727 16.021 1.00 93.56 947 TRP A O 1
ATOM 7571 N N . LEU A 1 948 ? -9.544 -8.607 15.562 1.00 94.69 948 LEU A N 1
ATOM 7572 C CA . LEU A 1 948 ? -10.921 -8.664 16.046 1.00 94.69 948 LEU A CA 1
ATOM 7573 C C . LEU A 1 948 ? -11.919 -8.554 14.896 1.00 94.69 948 LEU A C 1
ATOM 7575 O O . LEU A 1 948 ? -11.778 -7.711 14.015 1.00 94.69 948 LEU A O 1
ATOM 7579 N N . SER A 1 949 ? -12.969 -9.368 14.940 1.00 94.00 949 SER A N 1
ATOM 7580 C CA . SER A 1 949 ? -14.180 -9.211 14.129 1.00 94.00 949 SER A CA 1
ATOM 7581 C C . SER A 1 949 ? -15.409 -9.490 14.996 1.00 94.00 949 SER A C 1
ATOM 7583 O O . SER A 1 949 ? -15.327 -10.275 15.940 1.00 94.00 949 SER A O 1
ATOM 7585 N N . CYS A 1 950 ? -16.541 -8.842 14.723 1.00 92.94 950 CYS A N 1
ATOM 7586 C CA . CYS A 1 950 ? -17.773 -9.019 15.496 1.00 92.94 950 CYS A CA 1
ATOM 7587 C C . CYS A 1 950 ? -18.901 -9.537 14.605 1.00 92.94 950 CYS A C 1
ATOM 7589 O O . CYS A 1 950 ? -19.153 -8.986 13.537 1.00 92.94 950 CYS A O 1
ATOM 7591 N N . THR A 1 951 ? -19.628 -10.546 15.075 1.00 92.25 951 THR A N 1
ATOM 7592 C CA . THR A 1 951 ? -20.804 -11.098 14.404 1.00 92.25 951 THR A CA 1
ATOM 7593 C C . THR A 1 951 ? -22.026 -10.941 15.307 1.00 92.25 951 THR A C 1
ATOM 7595 O O . THR A 1 951 ? -22.169 -11.671 16.292 1.00 92.25 951 THR A O 1
ATOM 7598 N N . PRO A 1 952 ? -22.929 -9.991 15.009 1.00 89.69 952 PRO A N 1
ATOM 7599 C CA . PRO A 1 952 ? -24.136 -9.801 15.802 1.00 89.69 952 PRO A CA 1
ATOM 7600 C C . PRO A 1 952 ? -25.112 -10.962 15.589 1.00 89.69 952 PRO A C 1
ATOM 7602 O O . PRO A 1 952 ? -25.406 -11.325 14.451 1.00 89.69 952 PRO A O 1
ATOM 7605 N N . THR A 1 953 ? -25.653 -11.514 16.673 1.00 89.31 953 THR A N 1
ATOM 7606 C CA . THR A 1 953 ? -26.750 -12.496 16.651 1.00 89.31 953 THR A CA 1
ATOM 7607 C C . THR A 1 953 ? -28.012 -11.900 17.287 1.00 89.31 953 THR A C 1
ATOM 7609 O O . THR A 1 953 ? -28.019 -10.732 17.708 1.00 89.31 953 THR A O 1
ATOM 7612 N N . ASP A 1 954 ? -29.097 -12.675 17.316 1.00 84.44 954 ASP A N 1
ATOM 7613 C CA . ASP A 1 954 ? -30.341 -12.265 17.975 1.00 84.44 954 ASP A CA 1
ATOM 7614 C C . ASP A 1 954 ? -30.146 -12.167 19.496 1.00 84.44 954 ASP A C 1
ATOM 7616 O O . ASP A 1 954 ? -30.541 -11.166 20.093 1.00 84.44 954 ASP A O 1
ATOM 7620 N N . ASP A 1 955 ? -29.437 -13.134 20.087 1.00 87.50 955 ASP A N 1
ATOM 7621 C CA . ASP A 1 955 ? -29.301 -13.282 21.541 1.00 87.50 955 ASP A CA 1
ATOM 7622 C C . ASP A 1 955 ? -28.056 -12.584 22.125 1.00 87.50 955 ASP A C 1
ATOM 7624 O O . ASP A 1 955 ? -28.074 -12.126 23.266 1.00 87.50 955 ASP A O 1
ATOM 7628 N N . TYR A 1 956 ? -26.953 -12.507 21.368 1.00 91.44 956 TYR A N 1
ATOM 7629 C CA . TYR A 1 956 ? -25.670 -11.955 21.835 1.00 91.44 956 TYR A CA 1
ATOM 7630 C C . TYR A 1 956 ? -24.768 -11.449 20.685 1.00 91.44 956 TYR A C 1
ATOM 7632 O O . TYR A 1 956 ? -25.006 -11.720 19.506 1.00 91.44 956 TYR A O 1
ATOM 7640 N N . LEU A 1 957 ? -23.703 -10.712 20.999 1.00 91.94 957 LEU A N 1
ATOM 7641 C CA . LEU A 1 957 ? -22.622 -10.363 20.072 1.00 91.94 957 LEU A CA 1
ATOM 7642 C C . LEU A 1 957 ? -21.518 -11.411 20.149 1.00 91.94 957 LEU A C 1
ATOM 7644 O O . LEU A 1 957 ? -20.947 -11.634 21.217 1.00 91.94 957 LEU A O 1
ATOM 7648 N N . LEU A 1 958 ? -21.207 -12.048 19.022 1.00 94.31 958 LEU A N 1
ATOM 7649 C CA . LEU A 1 958 ? -20.080 -12.964 18.927 1.00 94.31 958 LEU A CA 1
ATOM 7650 C C . LEU A 1 958 ? -18.827 -12.200 18.504 1.00 94.31 958 LEU A C 1
ATOM 7652 O O . LEU A 1 958 ? -18.672 -11.861 17.334 1.00 94.31 958 LEU A O 1
ATOM 7656 N N . VAL A 1 959 ? -17.908 -11.966 19.431 1.00 94.88 959 VAL A N 1
ATOM 7657 C CA . VAL A 1 959 ? -16.595 -11.397 19.113 1.00 94.88 959 VAL A CA 1
ATOM 7658 C C . VAL A 1 959 ? -15.626 -12.524 18.795 1.00 94.88 959 VAL A C 1
ATOM 7660 O O . VAL A 1 959 ? -15.454 -13.447 19.584 1.00 94.88 959 VAL A O 1
ATOM 7663 N N . SER A 1 960 ? -14.992 -12.450 17.631 1.00 95.56 960 SER A N 1
ATOM 7664 C CA . SER A 1 960 ? -13.999 -13.411 17.162 1.00 95.56 960 SER A CA 1
ATOM 7665 C C . SER A 1 960 ? -12.609 -12.793 17.193 1.00 95.56 960 SER A C 1
ATOM 7667 O O . SER A 1 960 ? -12.413 -11.713 16.635 1.00 95.56 960 SER A O 1
ATOM 7669 N N . LEU A 1 961 ? -11.652 -13.482 17.815 1.00 95.31 961 LEU A N 1
ATOM 7670 C CA . LEU A 1 961 ? -10.262 -13.044 17.927 1.00 95.31 961 LEU A CA 1
ATOM 7671 C C . LEU A 1 961 ? -9.316 -14.029 17.229 1.00 95.31 961 LEU A C 1
ATOM 7673 O O . LEU A 1 961 ? -9.157 -15.167 17.677 1.00 95.31 961 LEU A O 1
ATOM 7677 N N . ASP A 1 962 ? -8.674 -13.598 16.145 1.00 93.44 962 ASP A N 1
ATOM 7678 C CA . ASP A 1 962 ? -7.647 -14.387 15.455 1.00 93.44 962 ASP A CA 1
ATOM 7679 C C . ASP A 1 962 ? -6.269 -13.998 15.989 1.00 93.44 962 ASP A C 1
ATOM 7681 O O . ASP A 1 962 ? -5.803 -12.874 15.780 1.00 93.44 962 ASP A O 1
ATOM 7685 N N . PHE A 1 963 ? -5.636 -14.922 16.712 1.00 90.25 963 PHE A N 1
ATOM 7686 C CA . PHE A 1 963 ? -4.284 -14.740 17.220 1.00 90.25 963 PHE A CA 1
ATOM 7687 C C . PHE A 1 963 ? -3.269 -15.316 16.240 1.00 90.25 963 PHE A C 1
ATOM 7689 O O . PHE A 1 963 ? -3.446 -16.384 15.638 1.00 90.25 963 PHE A O 1
ATOM 7696 N N . GLU A 1 964 ? -2.149 -14.622 16.133 1.00 83.56 964 GLU A N 1
ATOM 7697 C CA . GLU A 1 964 ? -0.970 -15.110 15.448 1.00 83.56 964 GLU A CA 1
ATOM 7698 C C . GLU A 1 964 ? -0.502 -16.488 15.988 1.00 83.56 964 GLU A C 1
ATOM 7700 O O . GLU A 1 964 ? -0.733 -16.860 17.139 1.00 83.56 964 GLU A O 1
ATOM 7705 N N . GLY A 1 965 ? 0.122 -17.303 15.125 1.00 75.12 965 GLY A N 1
ATOM 7706 C CA . GLY A 1 965 ? 0.598 -18.640 15.509 1.00 75.12 965 GLY A CA 1
ATOM 7707 C C . GLY A 1 965 ? 1.842 -18.622 16.410 1.00 75.12 965 GLY A C 1
ATOM 7708 O O . GLY A 1 965 ? 2.697 -17.755 16.249 1.00 75.12 965 GLY A O 1
ATOM 7709 N N . PHE A 1 966 ? 1.965 -19.593 17.315 1.00 69.44 966 PHE A N 1
ATOM 7710 C CA . PHE A 1 966 ? 3.108 -19.745 18.234 1.00 69.44 966 PHE A CA 1
ATOM 7711 C C . PHE A 1 966 ? 4.407 -20.194 17.564 1.00 69.44 966 PHE A C 1
ATOM 7713 O O . PHE A 1 966 ? 4.363 -20.791 16.486 1.00 69.44 966 PHE A O 1
ATOM 7720 N N . HIS A 1 967 ? 5.538 -19.963 18.250 1.00 62.28 967 HIS A N 1
ATOM 7721 C CA . HIS A 1 967 ? 6.882 -20.396 17.842 1.00 62.28 967 HIS A CA 1
ATOM 7722 C C . HIS A 1 967 ? 7.260 -19.973 16.417 1.00 62.28 967 HIS A C 1
ATOM 7724 O O . HIS A 1 967 ? 7.909 -20.716 15.675 1.00 62.28 967 HIS A O 1
ATOM 7730 N N . SER A 1 968 ? 6.870 -18.762 16.007 1.00 58.91 968 SER A N 1
ATOM 7731 C CA . SER A 1 968 ? 7.528 -18.176 14.844 1.00 58.91 968 SER A CA 1
ATOM 7732 C C . SER A 1 968 ? 9.020 -18.025 15.170 1.00 58.91 968 SER A C 1
ATOM 7734 O O . SER A 1 968 ? 9.392 -17.721 16.300 1.00 58.91 968 SER A O 1
ATOM 7736 N N . ILE A 1 969 ? 9.887 -18.248 14.180 1.00 54.56 969 ILE A N 1
ATOM 7737 C CA . ILE A 1 969 ? 11.359 -18.199 14.337 1.00 54.56 969 ILE A CA 1
ATOM 7738 C C . ILE A 1 969 ? 11.837 -16.851 14.927 1.00 54.56 969 ILE A C 1
ATOM 7740 O O . ILE A 1 969 ? 12.945 -16.748 15.443 1.00 54.56 969 ILE A O 1
ATOM 7744 N N . GLU A 1 970 ? 10.998 -15.820 14.847 1.00 57.09 970 GLU A N 1
ATOM 7745 C CA . GLU A 1 970 ? 11.300 -14.436 15.200 1.00 57.09 970 GLU A CA 1
ATOM 7746 C C . GLU A 1 970 ? 10.755 -14.003 16.574 1.00 57.09 970 GLU A C 1
ATOM 7748 O O . GLU A 1 970 ? 11.053 -12.881 16.975 1.00 57.09 970 GLU A O 1
ATOM 7753 N N . ARG A 1 971 ? 9.988 -14.843 17.296 1.00 68.75 971 ARG A N 1
ATOM 7754 C CA . ARG A 1 971 ? 9.338 -14.461 18.568 1.00 68.75 971 ARG A CA 1
ATOM 7755 C C . ARG A 1 971 ? 9.914 -15.128 19.812 1.00 68.75 971 ARG A C 1
ATOM 7757 O O . ARG A 1 971 ? 10.433 -16.244 19.776 1.00 68.75 971 ARG A O 1
ATOM 7764 N N . THR A 1 972 ? 9.809 -14.422 20.936 1.00 77.00 972 THR A N 1
ATOM 7765 C CA . THR A 1 972 ? 10.297 -14.879 22.243 1.00 77.00 972 THR A CA 1
ATOM 7766 C C . THR A 1 972 ? 9.200 -15.582 23.060 1.00 77.00 972 THR A C 1
ATOM 7768 O O . THR A 1 972 ? 8.010 -15.312 22.882 1.00 77.00 972 THR A O 1
ATOM 7771 N N . PRO A 1 973 ? 9.570 -16.419 24.052 1.00 75.62 973 PRO A N 1
ATOM 7772 C CA . PRO A 1 973 ? 8.599 -17.018 24.975 1.00 75.62 973 PRO A CA 1
ATOM 7773 C C . PRO A 1 973 ? 7.762 -15.992 25.754 1.00 75.62 973 PRO A C 1
ATOM 7775 O O . PRO A 1 973 ? 6.633 -16.279 26.146 1.00 75.62 973 PRO A O 1
ATOM 7778 N N . GLN A 1 974 ? 8.306 -14.792 25.989 1.00 79.25 974 GLN A N 1
ATOM 7779 C CA . GLN A 1 974 ? 7.587 -13.720 26.675 1.00 79.25 974 GLN A CA 1
ATOM 7780 C C . GLN A 1 974 ? 6.483 -13.133 25.790 1.00 79.25 974 GLN A C 1
ATOM 7782 O O . GLN A 1 974 ? 5.377 -12.912 26.274 1.00 79.25 974 GLN A O 1
ATOM 7787 N N . GLU A 1 975 ? 6.753 -12.906 24.504 1.00 85.56 975 GLU A N 1
ATOM 7788 C CA . GLU A 1 975 ? 5.748 -12.414 23.551 1.00 85.56 975 GLU A CA 1
ATOM 7789 C C . GLU A 1 975 ? 4.575 -13.391 23.432 1.00 85.56 975 GLU A C 1
ATOM 7791 O O . GLU A 1 975 ? 3.414 -12.982 23.506 1.00 85.56 975 GLU A O 1
ATOM 7796 N N . ASP A 1 976 ? 4.874 -14.690 23.364 1.00 84.75 976 ASP A N 1
ATOM 7797 C CA . ASP A 1 976 ? 3.866 -15.749 23.361 1.00 84.75 976 ASP A CA 1
ATOM 7798 C C . ASP A 1 976 ? 3.046 -15.768 24.668 1.00 84.75 976 ASP A C 1
ATOM 7800 O O . ASP A 1 976 ? 1.821 -15.915 24.630 1.00 84.75 976 ASP A O 1
ATOM 7804 N N . ALA A 1 977 ? 3.680 -15.550 25.826 1.00 83.06 977 ALA A N 1
ATOM 7805 C CA . ALA A 1 977 ? 2.988 -15.475 27.114 1.00 83.06 977 ALA A CA 1
ATOM 7806 C C . ALA A 1 977 ? 2.031 -14.269 27.218 1.00 83.06 977 ALA A C 1
ATOM 7808 O O . ALA A 1 977 ? 0.941 -14.405 27.782 1.00 83.06 977 ALA A O 1
ATOM 7809 N N . LEU A 1 978 ? 2.396 -13.106 26.657 1.00 87.38 978 LEU A N 1
ATOM 7810 C CA . LEU A 1 978 ? 1.540 -11.909 26.633 1.00 87.38 978 LEU A CA 1
ATOM 7811 C C . LEU A 1 978 ? 0.280 -12.138 25.782 1.00 87.38 978 LEU A C 1
ATOM 7813 O O . LEU A 1 978 ? -0.823 -11.776 26.197 1.00 87.38 978 LEU A O 1
ATOM 7817 N N . LEU A 1 979 ? 0.426 -12.788 24.621 1.00 89.12 979 LEU A N 1
ATOM 7818 C CA . LEU A 1 979 ? -0.700 -13.125 23.745 1.00 89.12 979 LEU A CA 1
ATOM 7819 C C . LEU A 1 979 ? -1.627 -14.175 24.374 1.00 89.12 979 LEU A C 1
ATOM 7821 O O . LEU A 1 979 ? -2.846 -14.000 24.341 1.00 89.12 979 LEU A O 1
ATOM 7825 N N . VAL A 1 980 ? -1.075 -15.222 25.004 1.00 88.19 980 VAL A N 1
ATOM 7826 C CA . VAL A 1 980 ? -1.862 -16.212 25.770 1.00 88.19 980 VAL A CA 1
ATOM 7827 C C . VAL A 1 980 ? -2.658 -15.532 26.876 1.00 88.19 980 VAL A C 1
ATOM 7829 O O . VAL A 1 980 ? -3.835 -15.838 27.081 1.00 88.19 980 VAL A O 1
ATOM 7832 N N . LEU A 1 981 ? -2.026 -14.607 27.594 1.00 87.62 981 LEU A N 1
ATOM 7833 C CA . LEU A 1 981 ? -2.653 -13.920 28.709 1.00 87.62 981 LEU A CA 1
ATOM 7834 C C . LEU A 1 981 ? -3.825 -13.054 28.244 1.00 87.62 981 LEU A C 1
ATOM 7836 O O . LEU A 1 981 ? -4.919 -13.175 28.792 1.00 87.62 981 LEU A O 1
ATOM 7840 N N . PHE A 1 982 ? -3.628 -12.243 27.199 1.00 91.25 982 PHE A N 1
ATOM 7841 C CA . PHE A 1 982 ? -4.711 -11.454 26.612 1.00 91.25 982 PHE A CA 1
ATOM 7842 C C . PHE A 1 982 ? -5.858 -12.350 26.136 1.00 91.25 982 PHE A C 1
ATOM 7844 O O . PHE A 1 982 ? -7.014 -12.099 26.463 1.00 91.25 982 PHE A O 1
ATOM 7851 N N . ASN A 1 983 ? -5.529 -13.436 25.431 1.00 90.88 983 ASN A N 1
ATOM 7852 C CA . ASN A 1 983 ? -6.494 -14.388 24.902 1.00 90.88 983 ASN A CA 1
ATOM 7853 C C . ASN A 1 983 ? -7.367 -15.019 26.001 1.00 90.88 983 ASN A C 1
ATOM 7855 O O . ASN A 1 983 ? -8.597 -14.966 25.949 1.00 90.88 983 ASN A O 1
ATOM 7859 N N . THR A 1 984 ? -6.728 -15.615 27.005 1.00 88.81 984 THR A N 1
ATOM 7860 C CA . THR A 1 984 ? -7.417 -16.357 28.069 1.00 88.81 984 THR A CA 1
ATOM 7861 C C . THR A 1 984 ? -8.217 -15.453 29.001 1.00 88.81 984 THR A C 1
ATOM 7863 O O . THR A 1 984 ? -9.259 -15.884 29.493 1.00 88.81 984 THR A O 1
ATOM 7866 N N . ALA A 1 985 ? -7.785 -14.203 29.198 1.00 88.62 985 ALA A N 1
ATOM 7867 C CA . ALA A 1 985 ? -8.478 -13.240 30.047 1.00 88.62 985 ALA A CA 1
ATOM 7868 C C . ALA A 1 985 ? -9.868 -12.867 29.512 1.00 88.62 985 ALA A C 1
ATOM 7870 O O . ALA A 1 985 ? -10.819 -12.812 30.291 1.00 88.62 985 ALA A O 1
ATOM 7871 N N . ILE A 1 986 ? -9.989 -12.627 28.202 1.00 91.38 986 ILE A N 1
ATOM 7872 C CA . ILE A 1 986 ? -11.206 -12.062 27.589 1.00 91.38 986 ILE A CA 1
ATOM 7873 C C . ILE A 1 986 ? -12.127 -13.098 26.934 1.00 91.38 986 ILE A C 1
ATOM 7875 O O . ILE A 1 986 ? -13.301 -12.798 26.716 1.00 91.38 986 ILE A O 1
ATOM 7879 N N . SER A 1 987 ? -11.620 -14.292 26.616 1.00 93.00 987 SER A N 1
ATOM 7880 C CA . SER A 1 987 ? -12.349 -15.294 25.827 1.00 93.00 987 SER A CA 1
ATOM 7881 C C . SER A 1 987 ? -13.353 -16.114 26.647 1.00 93.00 987 SER A C 1
ATOM 7883 O O . SER A 1 987 ? -13.084 -16.492 27.782 1.00 93.00 987 SER A O 1
ATOM 7885 N N . ASN A 1 988 ? -14.480 -16.490 26.039 1.00 92.62 988 ASN A N 1
ATOM 7886 C CA . ASN A 1 988 ? -15.377 -17.543 26.533 1.00 92.62 988 ASN A CA 1
ATOM 7887 C C . ASN A 1 988 ? -14.889 -18.928 26.091 1.00 92.62 988 ASN A C 1
ATOM 7889 O O . ASN A 1 988 ? -14.922 -19.894 26.851 1.00 92.62 988 ASN A O 1
ATOM 7893 N N . LEU A 1 989 ? -14.387 -19.025 24.861 1.00 92.44 989 LEU A N 1
ATOM 7894 C CA . LEU A 1 989 ? -13.943 -20.276 24.261 1.00 92.44 989 LEU A CA 1
ATOM 7895 C C . LEU A 1 989 ? -12.663 -20.046 23.458 1.00 92.44 989 LEU A C 1
ATOM 7897 O O . LEU A 1 989 ? -12.651 -19.262 22.511 1.00 92.44 989 LEU A O 1
ATOM 7901 N N . VAL A 1 990 ? -11.600 -20.757 23.830 1.00 92.50 990 VAL A N 1
ATOM 7902 C CA . VAL A 1 990 ? -10.297 -20.703 23.159 1.00 92.50 990 VAL A CA 1
ATOM 7903 C C . VAL A 1 990 ? -10.144 -21.934 22.276 1.00 92.50 990 VAL A C 1
ATOM 7905 O O . VAL A 1 990 ? -10.032 -23.052 22.777 1.00 92.50 990 VAL A O 1
ATOM 7908 N N . LEU A 1 991 ? -10.122 -21.733 20.960 1.00 92.88 991 LEU A N 1
ATOM 7909 C CA . LEU A 1 991 ? -9.919 -22.777 19.956 1.00 92.88 991 LEU A CA 1
ATOM 7910 C C . LEU A 1 991 ? -8.426 -22.964 19.698 1.00 92.88 991 LEU A C 1
ATOM 7912 O O . LEU A 1 991 ? -7.822 -22.254 18.888 1.00 92.88 991 LEU A O 1
ATOM 7916 N N . PHE A 1 992 ? -7.833 -23.938 20.376 1.00 89.12 992 PHE A N 1
ATOM 7917 C CA . PHE A 1 992 ? -6.428 -24.278 20.237 1.00 89.12 992 PHE A CA 1
ATOM 7918 C C . PHE A 1 992 ? -6.221 -25.313 19.121 1.00 89.12 992 PHE A C 1
ATOM 7920 O O . PHE A 1 992 ? -6.394 -26.508 19.349 1.00 89.12 992 PHE A O 1
ATOM 7927 N N . ARG A 1 993 ? -5.885 -24.875 17.901 1.00 87.06 993 ARG A N 1
ATOM 7928 C CA . ARG A 1 993 ? -5.700 -25.767 16.739 1.00 87.06 993 ARG A CA 1
ATOM 7929 C C . ARG A 1 993 ? -4.267 -26.285 16.637 1.00 87.06 993 ARG A C 1
ATOM 7931 O O . ARG A 1 993 ? -3.322 -25.501 16.698 1.00 87.06 993 ARG A O 1
ATOM 7938 N N . ASN A 1 994 ? -4.109 -27.585 16.399 1.00 80.88 994 ASN A N 1
ATOM 7939 C CA . ASN A 1 994 ? -2.799 -28.216 16.261 1.00 80.88 994 ASN A CA 1
ATOM 7940 C C . ASN A 1 994 ? -2.771 -29.365 15.233 1.00 80.88 994 ASN A C 1
ATOM 7942 O O . ASN A 1 994 ? -3.813 -29.941 14.909 1.00 80.88 994 ASN A O 1
ATOM 7946 N N . ASN A 1 995 ? -1.581 -29.686 14.717 1.00 78.19 995 ASN A N 1
ATOM 7947 C CA . ASN A 1 995 ? -1.318 -30.841 13.858 1.00 78.19 995 ASN A CA 1
ATOM 7948 C C . ASN A 1 995 ? -1.366 -32.162 14.652 1.00 78.19 995 ASN A C 1
ATOM 7950 O O . ASN A 1 995 ? -1.110 -32.188 15.853 1.00 78.19 995 ASN A O 1
ATOM 7954 N N . PHE A 1 996 ? -1.659 -33.269 13.961 1.00 65.56 996 PHE A N 1
ATOM 7955 C CA . PHE A 1 996 ? -1.647 -34.620 14.542 1.00 65.56 996 PHE A CA 1
ATOM 7956 C C . PHE A 1 996 ? -0.237 -35.082 14.965 1.00 65.56 996 PHE A C 1
ATOM 7958 O O . PHE A 1 996 ? -0.093 -35.802 15.950 1.00 65.56 996 PHE A O 1
ATOM 7965 N N . ALA A 1 997 ? 0.816 -34.646 14.262 1.00 57.62 997 ALA A N 1
ATOM 7966 C CA . ALA A 1 997 ? 2.193 -34.988 14.609 1.00 57.62 997 ALA A CA 1
ATOM 7967 C C . ALA A 1 997 ? 2.608 -34.291 15.915 1.00 57.62 997 ALA A C 1
ATOM 7969 O O . ALA A 1 997 ? 2.736 -33.069 15.961 1.00 57.62 997 ALA A O 1
ATOM 7970 N N . PHE A 1 998 ? 2.832 -35.071 16.975 1.00 53.03 998 PHE A N 1
ATOM 7971 C CA . PHE A 1 998 ? 3.242 -34.551 18.277 1.00 53.03 998 PHE A CA 1
ATOM 7972 C C . PHE A 1 998 ? 4.691 -34.029 18.215 1.00 53.03 998 PHE A C 1
ATOM 7974 O O . PHE A 1 998 ? 5.649 -34.768 18.449 1.00 53.03 998 PHE A O 1
ATOM 7981 N N . SER A 1 999 ? 4.861 -32.757 17.850 1.00 53.19 999 SER A N 1
ATOM 7982 C CA . SER A 1 999 ? 6.157 -32.076 17.805 1.00 53.19 999 SER A CA 1
ATOM 7983 C C . SER A 1 999 ? 6.721 -31.866 19.222 1.00 53.19 999 SER A C 1
ATOM 7985 O O . SER A 1 999 ? 5.995 -31.876 20.223 1.00 53.19 999 SER A O 1
ATOM 7987 N N . ARG A 1 1000 ? 8.040 -31.634 19.330 1.00 52.59 1000 ARG A N 1
ATOM 7988 C CA . ARG A 1 1000 ? 8.674 -31.139 20.572 1.00 52.59 1000 ARG A CA 1
ATOM 7989 C C . ARG A 1 1000 ? 8.108 -29.772 21.007 1.00 52.59 1000 ARG A C 1
ATOM 7991 O O . ARG A 1 1000 ? 8.284 -29.399 22.166 1.00 52.59 1000 ARG A O 1
ATOM 7998 N N . ASP A 1 1001 ? 7.383 -29.082 20.128 1.00 55.12 1001 ASP A N 1
ATOM 7999 C CA . ASP A 1 1001 ? 6.963 -27.688 20.284 1.00 55.12 1001 ASP A CA 1
ATOM 8000 C C . ASP A 1 1001 ? 5.713 -27.528 21.172 1.00 55.12 1001 ASP A C 1
ATOM 8002 O O . ASP A 1 1001 ? 5.543 -26.500 21.827 1.00 55.12 1001 ASP A O 1
ATOM 8006 N N . ILE A 1 1002 ? 4.876 -28.566 21.318 1.00 63.09 1002 ILE A N 1
ATOM 8007 C CA . ILE A 1 1002 ? 3.695 -28.531 22.210 1.00 63.09 1002 ILE A CA 1
ATOM 8008 C C . ILE A 1 1002 ? 4.100 -28.367 23.684 1.00 63.09 1002 ILE A C 1
ATOM 8010 O O . ILE A 1 1002 ? 3.411 -27.702 24.458 1.00 63.09 1002 ILE A O 1
ATOM 8014 N N . ALA A 1 1003 ? 5.232 -28.953 24.087 1.00 65.75 1003 ALA A N 1
ATOM 8015 C CA . ALA A 1 1003 ? 5.733 -28.833 25.454 1.00 65.75 1003 ALA A CA 1
ATOM 8016 C C . ALA A 1 1003 ? 6.164 -27.393 25.784 1.00 65.75 1003 ALA A C 1
ATOM 8018 O O . ALA A 1 1003 ? 5.833 -26.898 26.861 1.00 65.75 1003 ALA A O 1
ATOM 8019 N N . GLY A 1 1004 ? 6.841 -26.715 24.847 1.00 64.88 1004 GLY A N 1
ATOM 8020 C CA . GLY A 1 1004 ? 7.192 -25.296 24.978 1.00 64.88 1004 GLY A CA 1
ATOM 8021 C C . GLY A 1 1004 ? 5.956 -24.396 25.020 1.00 64.88 1004 GLY A C 1
ATOM 8022 O O . GLY A 1 1004 ? 5.890 -23.444 25.788 1.00 64.88 1004 GLY A O 1
ATOM 8023 N N . LEU A 1 1005 ? 4.907 -24.765 24.289 1.00 67.50 1005 LEU A N 1
ATOM 8024 C CA . LEU A 1 1005 ? 3.658 -24.017 24.272 1.00 67.50 1005 LEU A CA 1
ATOM 8025 C C . LEU A 1 1005 ? 2.899 -24.116 25.601 1.00 67.50 1005 LEU A C 1
ATOM 8027 O O . LEU A 1 1005 ? 2.464 -23.100 26.138 1.00 67.50 1005 LEU A O 1
ATOM 8031 N N . PHE A 1 1006 ? 2.787 -25.311 26.187 1.00 76.00 1006 PHE A N 1
ATOM 8032 C CA . PHE A 1 1006 ? 2.216 -25.454 27.532 1.00 76.00 1006 PHE A CA 1
ATOM 8033 C C . PHE A 1 1006 ? 3.055 -24.756 28.603 1.00 76.00 1006 PHE A C 1
ATOM 8035 O O . PHE A 1 1006 ? 2.497 -24.294 29.597 1.00 76.00 1006 PHE A O 1
ATOM 8042 N N . GLN A 1 1007 ? 4.367 -24.622 28.392 1.00 74.88 1007 GLN A N 1
ATOM 8043 C CA . GLN A 1 1007 ? 5.205 -23.797 29.252 1.00 74.88 1007 GLN A CA 1
ATOM 8044 C C . GLN A 1 1007 ? 4.792 -22.320 29.183 1.00 74.88 1007 GLN A C 1
ATOM 8046 O O . GLN A 1 1007 ? 4.650 -21.716 30.240 1.00 74.88 1007 GLN A O 1
ATOM 8051 N N . SER A 1 1008 ? 4.500 -21.762 28.002 1.00 75.44 1008 SER A N 1
ATOM 8052 C CA . SER A 1 1008 ? 3.990 -20.385 27.874 1.00 75.44 1008 SER A CA 1
ATOM 8053 C C . SER A 1 1008 ? 2.658 -20.185 28.606 1.00 75.44 1008 SER A C 1
ATOM 8055 O O . SER A 1 1008 ? 2.510 -19.218 29.348 1.00 75.44 1008 SER A O 1
ATOM 8057 N N . PHE A 1 1009 ? 1.715 -21.130 28.490 1.00 78.62 1009 PHE A N 1
ATOM 8058 C CA . PHE A 1 1009 ? 0.468 -21.101 29.273 1.00 78.62 1009 PHE A CA 1
ATOM 8059 C C . PHE A 1 1009 ? 0.721 -21.142 30.782 1.00 78.62 1009 PHE A C 1
ATOM 8061 O O . PHE A 1 1009 ? 0.095 -20.400 31.541 1.00 78.62 1009 PHE A O 1
ATOM 8068 N N . GLN A 1 1010 ? 1.645 -21.996 31.223 1.00 81.56 1010 GLN A N 1
ATOM 8069 C CA . GLN A 1 1010 ? 2.004 -22.107 32.631 1.00 81.56 1010 GLN A CA 1
ATOM 8070 C C . GLN A 1 1010 ? 2.683 -20.829 33.140 1.00 81.56 1010 GLN A C 1
ATOM 8072 O O . GLN A 1 1010 ? 2.377 -20.378 34.240 1.00 81.56 1010 GLN A O 1
ATOM 8077 N N . SER A 1 1011 ? 3.548 -20.204 32.337 1.00 77.31 1011 SER A N 1
ATOM 8078 C CA . SER A 1 1011 ? 4.158 -18.911 32.649 1.00 77.31 1011 SER A CA 1
ATOM 8079 C C . SER A 1 1011 ? 3.104 -17.816 32.810 1.00 77.31 1011 SER A C 1
ATOM 8081 O O . SER A 1 1011 ? 3.136 -17.108 33.812 1.00 77.31 1011 SER A O 1
ATOM 8083 N N . SER A 1 1012 ? 2.128 -17.720 31.901 1.00 77.06 1012 SER A N 1
ATOM 8084 C CA . SER A 1 1012 ? 1.028 -16.749 32.013 1.00 77.06 1012 SER A CA 1
ATOM 8085 C C . SER A 1 1012 ? 0.163 -16.985 33.256 1.00 77.06 1012 SER A C 1
ATOM 8087 O O . SER A 1 1012 ? -0.258 -16.026 33.900 1.00 77.06 1012 SER A O 1
ATOM 8089 N N . ALA A 1 1013 ? -0.055 -18.246 33.645 1.00 75.62 1013 ALA A N 1
ATOM 8090 C CA . ALA A 1 1013 ? -0.812 -18.590 34.846 1.00 75.62 1013 ALA A CA 1
ATOM 8091 C C . ALA A 1 1013 ? -0.145 -18.108 36.145 1.00 75.62 1013 ALA A C 1
ATOM 8093 O O . ALA A 1 1013 ? -0.848 -17.873 37.119 1.00 75.62 1013 ALA A O 1
ATOM 8094 N N . MET A 1 1014 ? 1.182 -17.935 36.179 1.00 72.81 1014 MET A N 1
ATOM 8095 C CA . MET A 1 1014 ? 1.900 -17.465 37.375 1.00 72.81 1014 MET A CA 1
ATOM 8096 C C . MET A 1 1014 ? 1.857 -15.943 37.564 1.00 72.81 1014 MET A C 1
ATOM 8098 O O . MET A 1 1014 ? 2.116 -15.470 38.667 1.00 72.81 1014 MET A O 1
ATOM 8102 N N . VAL A 1 1015 ? 1.546 -15.182 36.510 1.00 70.19 1015 VAL A N 1
ATOM 8103 C CA . VAL A 1 1015 ? 1.657 -13.712 36.502 1.00 70.19 1015 VAL A CA 1
ATOM 8104 C C . VAL A 1 1015 ? 0.435 -13.021 37.115 1.00 70.19 1015 VAL A C 1
ATOM 8106 O O . VAL A 1 1015 ? 0.586 -12.003 37.783 1.00 70.19 1015 VAL A O 1
ATOM 8109 N N . LEU A 1 1016 ? -0.768 -13.568 36.919 1.00 67.25 1016 LEU A N 1
ATOM 8110 C CA . LEU A 1 1016 ? -2.028 -12.970 37.377 1.00 67.25 1016 LEU A CA 1
ATOM 8111 C C . LEU A 1 1016 ? -2.809 -13.924 38.272 1.00 67.25 1016 LEU A C 1
ATOM 8113 O O . LEU A 1 1016 ? -2.891 -15.113 37.973 1.00 67.25 1016 LEU A O 1
ATOM 8117 N N . ASP A 1 1017 ? -3.419 -13.398 39.336 1.00 68.06 1017 ASP A N 1
ATOM 8118 C CA . ASP A 1 1017 ? -4.365 -14.130 40.182 1.00 68.06 1017 ASP A CA 1
ATOM 8119 C C . ASP A 1 1017 ? -5.791 -14.045 39.595 1.00 68.06 1017 ASP A C 1
ATOM 8121 O O . ASP A 1 1017 ? -6.428 -12.992 39.700 1.00 68.06 1017 ASP A O 1
ATOM 8125 N N . PRO A 1 1018 ? -6.320 -15.114 38.968 1.00 69.00 1018 PRO A N 1
ATOM 8126 C CA . PRO A 1 1018 ? -7.639 -15.103 38.332 1.00 69.00 1018 PRO A CA 1
ATOM 8127 C C . PRO A 1 1018 ? -8.793 -14.939 39.330 1.00 69.00 1018 PRO A C 1
ATOM 8129 O O . PRO A 1 1018 ? -9.898 -14.560 38.937 1.00 69.00 1018 PRO A O 1
ATOM 8132 N N . ASP A 1 1019 ? -8.563 -15.212 40.616 1.00 68.94 1019 ASP A N 1
ATOM 8133 C CA . ASP A 1 1019 ? -9.588 -15.067 41.652 1.00 68.94 1019 ASP A CA 1
ATOM 8134 C C . ASP A 1 1019 ? -9.769 -13.605 42.078 1.00 68.94 1019 ASP A C 1
ATOM 8136 O O . ASP A 1 1019 ? -10.844 -13.218 42.535 1.00 68.94 1019 ASP A O 1
ATOM 8140 N N . SER A 1 1020 ? -8.771 -12.756 41.808 1.00 68.00 1020 SER A N 1
ATOM 8141 C CA . SER A 1 1020 ? -8.853 -11.304 41.998 1.00 68.00 1020 SER A CA 1
ATOM 8142 C C . SER A 1 1020 ? -9.699 -10.582 40.939 1.00 68.00 1020 SER A C 1
ATOM 8144 O O . SER A 1 1020 ? -9.904 -9.373 41.027 1.00 68.00 1020 SER A O 1
ATOM 8146 N N . SER A 1 1021 ? -10.151 -11.276 39.888 1.00 69.62 1021 SER A N 1
ATOM 8147 C CA . SER A 1 1021 ? -10.952 -10.693 38.800 1.00 69.62 1021 SER A CA 1
ATOM 8148 C C . SER A 1 1021 ? -11.945 -11.722 38.243 1.00 69.62 1021 SER A C 1
ATOM 8150 O O . SER A 1 1021 ? -11.723 -12.269 37.162 1.00 69.62 1021 SER A O 1
ATOM 8152 N N . PRO A 1 1022 ? -13.059 -11.991 38.955 1.00 69.75 1022 PRO A N 1
ATOM 8153 C CA . PRO A 1 1022 ? -13.992 -13.071 38.622 1.00 69.75 1022 PRO A CA 1
ATOM 8154 C C . PRO A 1 1022 ? -14.660 -12.945 37.250 1.00 69.75 1022 PRO A C 1
ATOM 8156 O O . PRO A 1 1022 ? -15.134 -13.945 36.718 1.00 69.75 1022 PRO A O 1
ATOM 8159 N N . SER A 1 1023 ? -14.717 -11.740 36.675 1.00 71.44 1023 SER A N 1
ATOM 8160 C CA . SER A 1 1023 ? -15.242 -11.480 35.328 1.00 71.44 1023 SER A CA 1
ATOM 8161 C C . SER A 1 1023 ? -14.283 -11.904 34.209 1.00 71.44 1023 SER A C 1
ATOM 8163 O O . SER A 1 1023 ? -14.722 -12.112 33.080 1.00 71.44 1023 SER A O 1
ATOM 8165 N N . LEU A 1 1024 ? -12.996 -12.094 34.506 1.00 79.62 1024 LEU A N 1
ATOM 8166 C CA . LEU A 1 1024 ? -11.959 -12.490 33.554 1.00 79.62 1024 LEU A CA 1
ATOM 8167 C C . LEU A 1 1024 ? -11.556 -13.959 33.748 1.00 79.62 1024 LEU A C 1
ATOM 8169 O O . LEU A 1 1024 ? -11.877 -14.588 34.757 1.00 79.62 1024 LEU A O 1
ATOM 8173 N N . PHE A 1 1025 ? -10.851 -14.519 32.762 1.00 83.44 1025 PHE A N 1
ATOM 8174 C CA . PHE A 1 1025 ? -10.347 -15.904 32.792 1.00 83.44 1025 PHE A CA 1
ATOM 8175 C C . PHE A 1 1025 ? -11.447 -16.967 32.930 1.00 83.44 1025 PHE A C 1
ATOM 8177 O O . PHE A 1 1025 ? -11.261 -18.017 33.539 1.00 83.44 1025 PHE A O 1
ATOM 8184 N N . ASN A 1 1026 ? -12.612 -16.712 32.333 1.00 84.12 1026 ASN A N 1
ATOM 8185 C CA . ASN A 1 1026 ? -13.746 -17.644 32.321 1.00 84.12 1026 ASN A CA 1
ATOM 8186 C C . ASN A 1 1026 ? -13.792 -18.521 31.064 1.00 84.12 1026 ASN A C 1
ATOM 8188 O O . ASN A 1 1026 ? -14.834 -19.090 30.726 1.00 84.12 1026 ASN A O 1
ATOM 8192 N N . SER A 1 1027 ? -12.659 -18.620 30.371 1.00 87.50 1027 SER A N 1
ATOM 8193 C CA . SER A 1 1027 ? -12.563 -19.326 29.105 1.00 87.50 1027 SER A CA 1
ATOM 8194 C C . SER A 1 1027 ? -12.646 -20.844 29.278 1.00 87.50 1027 SER A C 1
ATOM 8196 O O . SER A 1 1027 ? -12.218 -21.401 30.282 1.00 87.50 1027 SER A O 1
ATOM 8198 N N . THR A 1 1028 ? -13.160 -21.539 28.270 1.00 89.12 1028 THR A N 1
ATOM 8199 C CA . THR A 1 1028 ? -12.980 -22.986 28.114 1.00 89.12 1028 THR A CA 1
ATOM 8200 C C . THR A 1 1028 ? -11.950 -23.249 27.023 1.00 89.12 1028 THR A C 1
ATOM 8202 O O . THR A 1 1028 ? -12.039 -22.668 25.942 1.00 89.12 1028 THR A O 1
ATOM 8205 N N . LEU A 1 1029 ? -10.986 -24.134 27.280 1.00 88.62 1029 LEU A N 1
ATOM 8206 C CA . LEU A 1 1029 ? -9.971 -24.512 26.299 1.00 88.62 1029 LEU A CA 1
ATOM 8207 C C . LEU A 1 1029 ? -10.449 -25.684 25.431 1.00 88.62 1029 LEU A C 1
ATOM 8209 O O . LEU A 1 1029 ? -10.589 -26.800 25.925 1.00 88.62 1029 LEU A O 1
ATOM 8213 N N . ALA A 1 1030 ? -10.653 -25.458 24.135 1.00 90.00 1030 ALA A N 1
ATOM 8214 C CA . ALA A 1 1030 ? -10.979 -26.497 23.161 1.00 90.00 1030 ALA A CA 1
ATOM 8215 C C . ALA A 1 1030 ? -9.767 -26.793 22.269 1.00 90.00 1030 ALA A C 1
ATOM 8217 O O . ALA A 1 1030 ? -9.406 -26.007 21.396 1.00 90.00 1030 ALA A O 1
ATOM 8218 N N . ILE A 1 1031 ? -9.138 -27.942 22.489 1.00 86.69 1031 ILE A N 1
ATOM 8219 C CA . ILE A 1 1031 ? -7.963 -28.412 21.757 1.00 86.69 1031 ILE A CA 1
ATOM 8220 C C . ILE A 1 1031 ? -8.431 -29.174 20.529 1.00 86.69 1031 ILE A C 1
ATOM 8222 O O . ILE A 1 1031 ? -8.973 -30.269 20.635 1.00 86.69 1031 ILE A O 1
ATOM 8226 N N . ILE A 1 1032 ? -8.215 -28.587 19.362 1.00 88.62 1032 ILE A N 1
ATOM 8227 C CA . ILE A 1 1032 ? -8.656 -29.100 18.074 1.00 88.62 1032 ILE A CA 1
ATOM 8228 C C . ILE A 1 1032 ? -7.460 -29.706 17.350 1.00 88.62 1032 ILE A C 1
ATOM 8230 O O . ILE A 1 1032 ? -6.523 -29.000 16.977 1.00 88.62 1032 ILE A O 1
ATOM 8234 N N . ILE A 1 1033 ? -7.513 -31.009 17.104 1.00 86.50 1033 ILE A N 1
ATOM 8235 C CA . ILE A 1 1033 ? -6.450 -31.734 16.401 1.00 86.50 1033 ILE A CA 1
ATOM 8236 C C . ILE A 1 1033 ? -6.940 -31.958 14.986 1.00 86.50 1033 ILE A C 1
ATOM 8238 O O . ILE A 1 1033 ? -7.960 -32.613 14.790 1.00 86.50 1033 ILE A O 1
ATOM 8242 N N . LYS A 1 1034 ? -6.289 -31.324 14.012 1.00 86.75 1034 LYS A N 1
ATOM 8243 C CA . LYS A 1 1034 ? -6.788 -31.311 12.634 1.00 86.75 1034 LYS A CA 1
ATOM 8244 C C . LYS A 1 1034 ? -6.440 -32.588 11.872 1.00 86.75 1034 LYS A C 1
ATOM 8246 O O . LYS A 1 1034 ? -5.447 -33.241 12.177 1.00 86.75 1034 LYS A O 1
ATOM 8251 N N . ASP A 1 1035 ? -7.220 -32.841 10.823 1.00 82.88 1035 ASP A N 1
ATOM 8252 C CA . ASP A 1 1035 ? -6.994 -33.890 9.826 1.00 82.88 1035 ASP A CA 1
ATOM 8253 C C . ASP A 1 1035 ? -6.952 -35.308 10.421 1.00 82.88 1035 ASP A C 1
ATOM 8255 O O . ASP A 1 1035 ? -6.170 -36.157 10.002 1.00 82.88 1035 ASP A O 1
ATOM 8259 N N . VAL A 1 1036 ? -7.815 -35.560 11.408 1.00 82.38 1036 VAL A N 1
ATOM 8260 C CA . VAL A 1 1036 ? -7.916 -36.834 12.125 1.00 82.38 1036 VAL A CA 1
ATOM 8261 C C . VAL A 1 1036 ? -8.875 -37.781 11.413 1.00 82.38 1036 VAL A C 1
ATOM 8263 O O . VAL A 1 1036 ? -9.984 -37.400 11.031 1.00 82.38 1036 VAL A O 1
ATOM 8266 N N . THR A 1 1037 ? -8.464 -39.037 11.262 1.00 81.69 1037 THR A N 1
ATOM 8267 C CA . THR A 1 1037 ? -9.332 -40.111 10.770 1.00 81.69 1037 THR A CA 1
ATOM 8268 C C . THR A 1 1037 ? -10.178 -40.701 11.908 1.00 81.69 1037 THR A C 1
ATOM 8270 O O . THR A 1 1037 ? -9.794 -40.653 13.078 1.00 81.69 1037 THR A O 1
ATOM 8273 N N . ASP A 1 1038 ? -11.331 -41.297 11.585 1.00 78.31 1038 ASP A N 1
ATOM 8274 C CA . ASP A 1 1038 ? -12.214 -41.922 12.587 1.00 78.31 1038 ASP A CA 1
ATOM 8275 C C . ASP A 1 1038 ? -11.495 -42.993 13.435 1.00 78.31 1038 ASP A C 1
ATOM 8277 O O . ASP A 1 1038 ? -11.826 -43.164 14.611 1.00 78.31 1038 ASP A O 1
ATOM 8281 N N . SER A 1 1039 ? -10.518 -43.708 12.860 1.00 79.75 1039 SER A N 1
ATOM 8282 C CA . SER A 1 1039 ? -9.747 -44.744 13.559 1.00 79.75 1039 SER A CA 1
ATOM 8283 C C . SER A 1 1039 ? -8.817 -44.170 14.625 1.00 79.75 1039 SER A C 1
ATOM 8285 O O . SER A 1 1039 ? -8.713 -44.750 15.703 1.00 79.75 1039 SER A O 1
ATOM 8287 N N . ASP A 1 1040 ? -8.205 -43.012 14.366 1.00 80.94 1040 ASP A N 1
ATOM 8288 C CA . ASP A 1 1040 ? -7.184 -42.428 15.248 1.00 80.94 1040 ASP A CA 1
ATOM 8289 C C . ASP A 1 1040 ? -7.796 -41.585 16.382 1.00 80.94 1040 ASP A C 1
ATOM 8291 O O . ASP A 1 1040 ? -7.153 -41.306 17.395 1.00 80.94 1040 ASP A O 1
ATOM 8295 N N . SER A 1 1041 ? -9.070 -41.201 16.247 1.00 79.88 1041 SER A N 1
ATOM 8296 C CA . SER A 1 1041 ? -9.792 -40.311 17.166 1.00 79.88 1041 SER A CA 1
ATOM 8297 C C . SER A 1 1041 ? -9.687 -40.720 18.645 1.00 79.88 1041 SER A C 1
ATOM 8299 O O . SER A 1 1041 ? -9.357 -39.898 19.505 1.00 79.88 1041 SER A O 1
ATOM 8301 N N . LYS A 1 1042 ? -9.912 -42.004 18.963 1.00 80.12 1042 LYS A N 1
ATOM 8302 C CA . LYS A 1 1042 ? -9.882 -42.500 20.354 1.00 80.12 1042 LYS A CA 1
ATOM 8303 C C . LYS A 1 1042 ? -8.473 -42.501 20.945 1.00 80.12 1042 LYS A C 1
ATOM 8305 O O . LYS A 1 1042 ? -8.304 -42.154 22.117 1.00 80.12 1042 LYS A O 1
ATOM 8310 N N . ASP A 1 1043 ? -7.481 -42.874 20.145 1.00 80.56 1043 ASP A N 1
ATOM 8311 C CA . ASP A 1 1043 ? -6.091 -42.970 20.589 1.00 80.56 1043 ASP A CA 1
ATOM 8312 C C . ASP A 1 1043 ? -5.511 -41.585 20.878 1.00 80.56 1043 ASP A C 1
ATOM 8314 O O . ASP A 1 1043 ? -4.878 -41.382 21.916 1.00 80.56 1043 ASP A O 1
ATOM 8318 N N . ILE A 1 1044 ? -5.849 -40.598 20.046 1.00 79.44 1044 ILE A N 1
ATOM 8319 C CA . ILE A 1 1044 ? -5.489 -39.193 20.256 1.00 79.44 1044 ILE A CA 1
ATOM 8320 C C . ILE A 1 1044 ? -6.047 -38.660 21.576 1.00 79.44 1044 ILE A C 1
ATOM 8322 O O . ILE A 1 1044 ? -5.320 -38.072 22.381 1.00 79.44 1044 ILE A O 1
ATOM 8326 N N . VAL A 1 1045 ? -7.347 -38.857 21.821 1.00 80.12 1045 VAL A N 1
ATOM 8327 C CA . VAL A 1 1045 ? -7.996 -38.370 23.048 1.00 80.12 1045 VAL A CA 1
ATOM 8328 C C . VAL A 1 1045 ? -7.344 -38.996 24.281 1.00 80.12 1045 VAL A C 1
ATOM 8330 O O . VAL A 1 1045 ? -7.106 -38.306 25.278 1.00 80.12 1045 VAL A O 1
ATOM 8333 N N . LYS A 1 1046 ? -7.003 -40.287 24.212 1.00 79.00 1046 LYS A N 1
ATOM 8334 C CA . LYS A 1 1046 ? -6.299 -41.003 25.279 1.00 79.00 1046 LYS A CA 1
ATOM 8335 C C . LYS A 1 1046 ? -4.895 -40.442 25.513 1.00 79.00 1046 LYS A C 1
ATOM 8337 O O . LYS A 1 1046 ? -4.512 -40.226 26.663 1.00 79.00 1046 LYS A O 1
ATOM 8342 N N . GLU A 1 1047 ? -4.141 -40.167 24.453 1.00 80.31 1047 GLU A N 1
ATOM 8343 C CA . GLU A 1 1047 ? -2.792 -39.606 24.547 1.00 80.31 1047 GLU A CA 1
ATOM 8344 C C . GLU A 1 1047 ? -2.782 -38.216 25.204 1.00 80.31 1047 GLU A C 1
ATOM 8346 O O . GLU A 1 1047 ? -2.012 -37.977 26.142 1.00 80.31 1047 GLU A O 1
ATOM 8351 N N . PHE A 1 1048 ? -3.657 -37.308 24.760 1.00 77.00 1048 PHE A N 1
ATOM 8352 C CA . PHE A 1 1048 ? -3.749 -35.958 25.325 1.00 77.00 1048 PHE A CA 1
ATOM 8353 C C . PHE A 1 1048 ? -4.197 -35.984 26.788 1.00 77.00 1048 PHE A C 1
ATOM 8355 O O . PHE A 1 1048 ? -3.638 -35.268 27.621 1.00 77.00 1048 PHE A O 1
ATOM 8362 N N . SER A 1 1049 ? -5.137 -36.867 27.123 1.00 77.12 1049 SER A N 1
ATOM 8363 C CA . SER A 1 1049 ? -5.616 -37.052 28.494 1.00 77.12 1049 SER A CA 1
ATOM 8364 C C . SER A 1 1049 ? -4.489 -37.500 29.438 1.00 77.12 1049 SER A C 1
ATOM 8366 O O . SER A 1 1049 ? -4.316 -36.915 30.507 1.00 77.12 1049 SER A O 1
ATOM 8368 N N . LEU A 1 1050 ? -3.647 -38.461 29.028 1.00 78.00 1050 LEU A N 1
ATOM 8369 C CA . LEU A 1 1050 ? -2.482 -38.909 29.811 1.00 78.00 1050 LEU A CA 1
ATOM 8370 C C . LEU A 1 1050 ? -1.445 -37.794 30.026 1.00 78.00 1050 LEU A C 1
ATOM 8372 O O . LEU A 1 1050 ? -0.822 -37.717 31.087 1.00 78.00 1050 LEU A O 1
ATOM 8376 N N . LYS A 1 1051 ? -1.244 -36.918 29.037 1.00 76.81 1051 LYS A N 1
ATOM 8377 C CA . LYS A 1 1051 ? -0.302 -35.792 29.142 1.00 76.81 1051 LYS A CA 1
ATOM 8378 C C . LYS A 1 1051 ? -0.808 -34.707 30.087 1.00 76.81 1051 LYS A C 1
ATOM 8380 O O . LYS A 1 1051 ? -0.046 -34.263 30.945 1.00 76.81 1051 LYS A O 1
ATOM 8385 N N . PHE A 1 1052 ? -2.084 -34.336 29.999 1.00 76.62 1052 PHE A N 1
ATOM 8386 C CA . PHE A 1 1052 ? -2.670 -33.385 30.945 1.00 76.62 1052 PHE A CA 1
ATOM 8387 C C . PHE A 1 1052 ? -2.701 -33.925 32.362 1.00 76.62 1052 PHE A C 1
ATOM 8389 O O . PHE A 1 1052 ? -2.395 -33.183 33.290 1.00 76.62 1052 PHE A O 1
ATOM 8396 N N . GLN A 1 1053 ? -2.953 -35.222 32.533 1.00 74.88 1053 GLN A N 1
ATOM 8397 C CA . GLN A 1 1053 ? -2.872 -35.851 33.844 1.00 74.88 1053 GLN A CA 1
ATOM 8398 C C . GLN A 1 1053 ? -1.485 -35.661 34.477 1.00 74.88 1053 GLN A C 1
ATOM 8400 O O . GLN A 1 1053 ? -1.407 -35.330 35.655 1.00 74.88 1053 GLN A O 1
ATOM 8405 N N . ARG A 1 1054 ? -0.394 -35.774 33.704 1.00 75.00 1054 ARG A N 1
ATOM 8406 C CA . ARG A 1 1054 ? 0.967 -35.495 34.202 1.00 75.00 1054 ARG A CA 1
ATOM 8407 C C . ARG A 1 1054 ? 1.178 -34.025 34.567 1.00 75.00 1054 ARG A C 1
ATOM 8409 O O . ARG A 1 1054 ? 1.804 -33.754 35.585 1.00 75.00 1054 ARG A O 1
ATOM 8416 N N . ILE A 1 1055 ? 0.673 -33.087 33.760 1.00 73.94 1055 ILE A N 1
ATOM 8417 C CA . ILE A 1 1055 ? 0.783 -31.643 34.042 1.00 73.94 1055 ILE A CA 1
ATOM 8418 C C . ILE A 1 1055 ? 0.027 -31.299 35.330 1.00 73.94 1055 ILE A C 1
ATOM 8420 O O . ILE A 1 1055 ? 0.593 -30.676 36.220 1.00 73.94 1055 ILE A O 1
ATOM 8424 N N . VAL A 1 1056 ? -1.214 -31.770 35.467 1.00 74.81 1056 VAL A N 1
ATOM 8425 C CA . VAL A 1 1056 ? -2.040 -31.553 36.663 1.00 74.81 1056 VAL A CA 1
ATOM 8426 C C . VAL A 1 1056 ? -1.416 -32.223 37.893 1.00 74.81 1056 VAL A C 1
ATOM 8428 O O . VAL A 1 1056 ? -1.377 -31.618 38.956 1.00 74.81 1056 VAL A O 1
ATOM 8431 N N . GLN A 1 1057 ? -0.847 -33.427 37.762 1.00 74.56 1057 GLN A N 1
ATOM 8432 C CA . GLN A 1 1057 ? -0.120 -34.089 38.856 1.00 74.56 1057 GLN A CA 1
ATOM 8433 C C . GLN A 1 1057 ? 1.152 -33.341 39.275 1.00 74.56 1057 GLN A C 1
ATOM 8435 O O . GLN A 1 1057 ? 1.517 -33.368 40.448 1.00 74.56 1057 GLN A O 1
ATOM 8440 N N . LYS A 1 1058 ? 1.850 -32.700 38.335 1.00 75.56 1058 LYS A N 1
ATOM 8441 C CA . LYS A 1 1058 ? 3.093 -31.978 38.619 1.00 75.56 1058 LYS A CA 1
ATOM 8442 C C . LYS A 1 1058 ? 2.831 -30.603 39.234 1.00 75.56 1058 LYS A C 1
ATOM 8444 O O . LYS A 1 1058 ? 3.463 -30.260 40.223 1.00 75.56 1058 LYS A O 1
ATOM 8449 N N . GLU A 1 1059 ? 1.915 -29.840 38.644 1.00 73.06 1059 GLU A N 1
ATOM 8450 C CA . GLU A 1 1059 ? 1.669 -28.431 38.983 1.00 73.06 1059 GLU A CA 1
ATOM 8451 C C . GLU A 1 1059 ? 0.488 -28.240 39.964 1.00 73.06 1059 GLU A C 1
ATOM 8453 O O . GLU A 1 1059 ? 0.298 -27.148 40.491 1.00 73.06 1059 GLU A O 1
ATOM 8458 N N . GLN A 1 1060 ? -0.299 -29.289 40.250 1.00 75.88 1060 GLN A N 1
ATOM 8459 C CA . GLN A 1 1060 ? -1.439 -29.270 41.189 1.00 75.88 1060 GLN A CA 1
ATOM 8460 C C . GLN A 1 1060 ? -2.421 -28.125 40.875 1.00 75.88 1060 GLN A C 1
ATOM 8462 O O . GLN A 1 1060 ? -2.624 -27.823 39.704 1.00 75.88 1060 GLN A O 1
ATOM 8467 N N . GLU A 1 1061 ? -3.047 -27.473 41.861 1.00 73.00 1061 GLU A N 1
ATOM 8468 C CA . GLU A 1 1061 ? -3.998 -26.359 41.641 1.00 73.00 1061 GLU A CA 1
ATOM 8469 C C . GLU A 1 1061 ? -3.391 -25.153 40.897 1.00 73.00 1061 GLU A C 1
ATOM 8471 O O . GLU A 1 1061 ? -4.116 -24.318 40.362 1.00 73.00 1061 GLU A O 1
ATOM 8476 N N . GLN A 1 1062 ? -2.061 -25.081 40.800 1.00 72.62 1062 GLN A N 1
ATOM 8477 C CA . GLN A 1 1062 ? -1.341 -24.006 40.121 1.00 72.62 1062 GLN A CA 1
ATOM 8478 C C . GLN A 1 1062 ? -1.205 -24.222 38.605 1.00 72.62 1062 GLN A C 1
ATOM 8480 O O . GLN A 1 1062 ? -0.582 -23.412 37.918 1.00 72.62 1062 GLN A O 1
ATOM 8485 N N . ASN A 1 1063 ? -1.789 -25.289 38.052 1.00 81.56 1063 ASN A N 1
ATOM 8486 C CA . ASN A 1 1063 ? -1.773 -25.535 36.612 1.00 81.56 1063 ASN A CA 1
ATOM 8487 C C . ASN A 1 1063 ? -2.622 -24.508 35.831 1.00 81.56 1063 ASN A C 1
ATOM 8489 O O . ASN A 1 1063 ? -3.674 -24.048 36.287 1.00 81.56 1063 ASN A O 1
ATOM 8493 N N . PHE A 1 1064 ? -2.202 -24.204 34.603 1.00 82.50 1064 PHE A N 1
ATOM 8494 C CA . PHE A 1 1064 ? -2.886 -23.232 33.745 1.00 82.50 1064 PHE 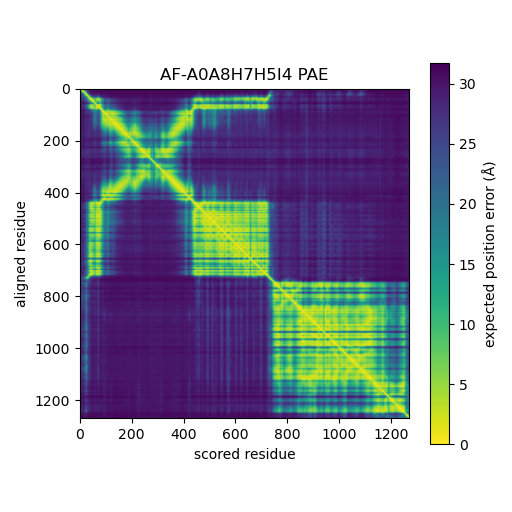A CA 1
ATOM 8495 C C . PHE A 1 1064 ? -4.346 -23.591 33.404 1.00 82.50 1064 PHE A C 1
ATOM 8497 O O . PHE A 1 1064 ? -5.139 -22.691 33.147 1.00 82.50 1064 PHE A O 1
ATOM 8504 N N . ILE A 1 1065 ? -4.738 -24.872 33.410 1.00 83.19 1065 ILE A N 1
ATOM 8505 C CA . ILE A 1 1065 ? -6.123 -25.292 33.117 1.00 83.19 1065 ILE A CA 1
ATOM 8506 C C . ILE A 1 1065 ? -7.044 -24.841 34.249 1.00 83.19 1065 ILE A C 1
ATOM 8508 O O . ILE A 1 1065 ? -8.123 -24.303 34.011 1.00 83.19 1065 ILE A O 1
ATOM 8512 N N . SER A 1 1066 ? -6.606 -25.037 35.491 1.00 81.25 1066 SER A N 1
ATOM 8513 C CA . SER A 1 1066 ? -7.365 -24.647 36.680 1.00 81.25 1066 SER A CA 1
ATOM 8514 C C . SER A 1 1066 ? -7.410 -23.126 36.820 1.00 81.25 1066 SER A C 1
ATOM 8516 O O . SER A 1 1066 ? -8.490 -22.575 37.018 1.00 81.25 1066 SER A O 1
ATOM 8518 N N . ARG A 1 1067 ? -6.273 -22.448 36.605 1.00 80.75 1067 ARG A N 1
ATOM 8519 C CA . ARG A 1 1067 ? -6.157 -20.990 36.754 1.00 80.75 1067 ARG A CA 1
ATOM 8520 C C . ARG A 1 1067 ? -6.773 -20.188 35.599 1.00 80.75 1067 ARG A C 1
ATOM 8522 O O . ARG A 1 1067 ? -7.591 -19.313 35.846 1.00 80.75 1067 ARG A O 1
ATOM 8529 N N . LEU A 1 1068 ? -6.416 -20.471 34.345 1.00 83.12 1068 LEU A N 1
ATOM 8530 C CA . LEU A 1 1068 ? -6.807 -19.641 33.188 1.00 83.12 1068 LEU A CA 1
ATOM 8531 C C . LEU A 1 1068 ? -8.127 -20.068 32.528 1.00 83.12 1068 LEU A C 1
ATOM 8533 O O . LEU A 1 1068 ? -8.731 -19.286 31.791 1.00 83.12 1068 LEU A O 1
ATOM 8537 N N . HIS A 1 1069 ? -8.554 -21.315 32.758 1.00 84.31 1069 HIS A N 1
ATOM 8538 C CA . HIS A 1 1069 ? -9.705 -21.922 32.080 1.00 84.31 1069 HIS A CA 1
ATOM 8539 C C . HIS A 1 1069 ? -10.766 -22.488 33.042 1.00 84.31 1069 HIS A C 1
ATOM 8541 O O . HIS A 1 1069 ? -11.620 -23.280 32.639 1.00 84.31 1069 HIS A O 1
ATOM 8547 N N . ARG A 1 1070 ? -10.700 -22.146 34.339 1.00 78.56 1070 ARG A N 1
ATOM 8548 C CA . ARG A 1 1070 ? -11.619 -22.637 35.391 1.00 78.56 1070 ARG A CA 1
ATOM 8549 C C . ARG A 1 1070 ? -11.788 -24.168 35.393 1.00 78.56 1070 ARG A C 1
ATOM 8551 O O . ARG A 1 1070 ? -12.881 -24.684 35.621 1.00 78.56 1070 ARG A O 1
ATOM 8558 N N . GLY A 1 1071 ? -10.720 -24.901 35.077 1.00 78.25 1071 GLY A N 1
ATOM 8559 C CA . GLY A 1 1071 ? -10.712 -26.365 35.017 1.00 78.25 1071 GLY A CA 1
ATOM 8560 C C . GLY A 1 1071 ? -11.388 -26.974 33.780 1.00 78.25 1071 GLY A C 1
ATOM 8561 O O . GLY A 1 1071 ? -11.525 -28.194 33.710 1.00 78.25 1071 GLY A O 1
ATOM 8562 N N . LYS A 1 1072 ? -11.820 -26.168 32.800 1.00 83.50 1072 LYS A N 1
ATOM 8563 C CA . LYS A 1 1072 ? -12.580 -26.629 31.630 1.00 83.50 1072 LYS A CA 1
ATOM 8564 C C . LYS A 1 1072 ? -11.675 -26.818 30.412 1.00 83.50 1072 LYS A C 1
ATOM 8566 O O . LYS A 1 1072 ? -11.211 -25.850 29.809 1.00 83.50 1072 LYS A O 1
ATOM 8571 N N . VAL A 1 1073 ? -11.477 -28.072 30.007 1.00 85.62 1073 VAL A N 1
ATOM 8572 C CA . VAL A 1 1073 ? -10.736 -28.443 28.792 1.00 85.62 1073 VAL A CA 1
ATOM 8573 C C . VAL A 1 1073 ? -11.501 -29.488 27.981 1.00 85.62 1073 VAL A C 1
ATOM 8575 O O . VAL A 1 1073 ? -12.126 -30.386 28.543 1.00 85.62 1073 VAL A O 1
ATOM 8578 N N . GLN A 1 1074 ? -11.449 -29.376 26.656 1.00 84.56 1074 GLN A N 1
ATOM 8579 C CA . GLN A 1 1074 ? -12.007 -30.341 25.712 1.00 84.56 1074 GLN A CA 1
ATOM 8580 C C . GLN A 1 1074 ? -10.981 -30.705 24.645 1.00 84.56 1074 GLN A C 1
ATOM 8582 O O . GLN A 1 1074 ? -10.234 -29.848 24.184 1.00 84.56 1074 GLN A O 1
ATOM 8587 N N . ILE A 1 1075 ? -10.965 -31.972 24.233 1.00 84.81 1075 ILE A N 1
ATOM 8588 C CA . ILE A 1 1075 ? -10.121 -32.472 23.143 1.00 84.81 1075 ILE A CA 1
ATOM 8589 C C . ILE A 1 1075 ? -11.053 -32.881 22.005 1.00 84.81 1075 ILE A C 1
ATOM 8591 O O . ILE A 1 1075 ? -11.905 -33.748 22.184 1.00 84.81 1075 ILE A O 1
ATOM 8595 N N . ILE A 1 1076 ? -10.902 -32.234 20.854 1.00 88.50 1076 ILE A N 1
ATOM 8596 C CA . ILE A 1 1076 ? -11.772 -32.374 19.689 1.00 88.50 1076 ILE A CA 1
ATOM 8597 C C . ILE A 1 1076 ? -10.922 -32.875 18.511 1.00 88.50 1076 ILE A C 1
ATOM 8599 O O . ILE A 1 1076 ? -10.243 -32.078 17.855 1.00 88.50 1076 ILE A O 1
ATOM 8603 N N . PRO A 1 1077 ? -10.927 -34.189 18.228 1.00 88.19 1077 PRO A N 1
ATOM 8604 C CA . PRO A 1 1077 ? -10.353 -34.719 16.999 1.00 88.19 1077 PRO A CA 1
ATOM 8605 C C . PRO A 1 1077 ? -11.204 -34.242 15.820 1.00 88.19 1077 PRO A C 1
ATOM 8607 O O . PRO A 1 1077 ? -12.383 -34.576 15.707 1.00 88.19 1077 PRO A O 1
ATOM 8610 N N . TRP A 1 1078 ? -10.622 -33.403 14.970 1.00 88.25 1078 TRP A N 1
ATOM 8611 C CA . TRP A 1 1078 ? -11.318 -32.770 13.859 1.00 88.25 1078 TRP A CA 1
ATOM 8612 C C . TRP A 1 1078 ? -11.116 -33.594 12.582 1.00 88.25 1078 TRP A C 1
ATOM 8614 O O . TRP A 1 1078 ? -9.961 -33.836 12.224 1.00 88.25 1078 TRP A O 1
ATOM 8624 N N . PRO A 1 1079 ? -12.192 -33.985 11.873 1.00 86.75 1079 PRO A N 1
ATOM 8625 C CA . PRO A 1 1079 ? -12.116 -34.777 10.652 1.00 86.75 1079 PRO A CA 1
ATOM 8626 C C . PRO A 1 1079 ? -11.236 -34.142 9.573 1.00 86.75 1079 PRO A C 1
ATOM 8628 O O . PRO A 1 1079 ? -10.916 -32.953 9.624 1.00 86.75 1079 PRO A O 1
ATOM 8631 N N . VAL A 1 1080 ? -10.886 -34.926 8.556 1.00 82.88 1080 VAL A N 1
ATOM 8632 C CA . VAL A 1 1080 ? -10.165 -34.444 7.368 1.00 82.88 1080 VAL A CA 1
ATOM 8633 C C . VAL A 1 1080 ? -10.996 -33.404 6.611 1.00 82.88 1080 VAL A C 1
ATOM 8635 O O . VAL A 1 1080 ? -12.217 -33.545 6.467 1.00 82.88 1080 VAL A O 1
ATOM 8638 N N . ILE A 1 1081 ? -10.337 -32.345 6.131 1.00 77.25 1081 ILE A N 1
ATOM 8639 C CA . ILE A 1 1081 ? -10.969 -31.298 5.318 1.00 77.25 1081 ILE A CA 1
ATOM 8640 C C . ILE A 1 1081 ? -11.667 -31.886 4.079 1.00 77.25 1081 ILE A C 1
ATOM 8642 O O . ILE A 1 1081 ? -11.238 -32.894 3.524 1.00 77.25 1081 ILE A O 1
ATOM 8646 N N . ASN A 1 1082 ? -12.754 -31.247 3.640 1.00 76.44 1082 ASN A N 1
ATOM 8647 C CA . ASN A 1 1082 ? -13.633 -31.709 2.554 1.00 76.44 1082 ASN A CA 1
ATOM 8648 C C . ASN A 1 1082 ? -14.442 -32.986 2.858 1.00 76.44 1082 ASN A C 1
ATOM 8650 O O . ASN A 1 1082 ? -15.022 -33.573 1.948 1.00 76.44 1082 ASN A O 1
ATOM 8654 N N . SER A 1 1083 ? -14.555 -33.391 4.124 1.00 82.19 1083 SER A N 1
ATOM 8655 C CA . SER A 1 1083 ? -15.600 -34.322 4.572 1.00 82.19 1083 SER A CA 1
ATOM 8656 C C . SER A 1 1083 ? -16.843 -33.559 5.046 1.00 82.19 1083 SER A C 1
ATOM 8658 O O . SER A 1 1083 ? -16.750 -32.424 5.511 1.00 82.19 1083 SER A O 1
ATOM 8660 N N . SER A 1 1084 ? -18.031 -34.162 4.958 1.00 79.56 1084 SER A N 1
ATOM 8661 C CA . SER A 1 1084 ? -19.247 -33.552 5.523 1.00 79.56 1084 SER A CA 1
ATOM 8662 C C . SER A 1 1084 ? -19.159 -33.426 7.050 1.00 79.56 1084 SER A C 1
ATOM 8664 O O . SER A 1 1084 ? -19.565 -32.404 7.607 1.00 79.56 1084 SER A O 1
ATOM 8666 N N . SER A 1 1085 ? -18.555 -34.418 7.713 1.00 82.12 1085 SER A N 1
ATOM 8667 C CA . SER A 1 1085 ? -18.328 -34.442 9.162 1.00 82.12 1085 SER A CA 1
ATOM 8668 C C . SER A 1 1085 ? -17.427 -33.301 9.651 1.00 82.12 1085 SER A C 1
ATOM 8670 O O . SER A 1 1085 ? -17.636 -32.785 10.749 1.00 82.12 1085 SER A O 1
ATOM 8672 N N . PHE A 1 1086 ? -16.478 -32.839 8.825 1.00 87.69 1086 PHE A N 1
ATOM 8673 C CA . PHE A 1 1086 ? -15.663 -31.653 9.115 1.00 87.69 1086 PHE A CA 1
ATOM 8674 C C . PHE A 1 1086 ? -16.526 -30.421 9.402 1.00 87.69 1086 PHE A C 1
ATOM 8676 O O . PHE A 1 1086 ? -16.239 -29.662 10.327 1.00 87.69 1086 PHE A O 1
ATOM 8683 N N . TYR A 1 1087 ? -17.574 -30.202 8.600 1.00 87.75 1087 TYR A N 1
ATOM 8684 C CA . TYR A 1 1087 ? -18.404 -29.005 8.709 1.00 87.75 1087 TYR A CA 1
ATOM 8685 C C . TYR A 1 1087 ? -19.506 -29.142 9.759 1.00 87.75 1087 TYR A C 1
ATOM 8687 O O . TYR A 1 1087 ? -19.883 -28.145 10.376 1.00 87.75 1087 TYR A O 1
ATOM 8695 N N . THR A 1 1088 ? -20.009 -30.354 10.009 1.00 86.75 1088 THR A N 1
ATOM 8696 C CA . THR A 1 1088 ? -21.033 -30.567 11.041 1.00 86.75 1088 THR A CA 1
ATOM 8697 C C . THR A 1 1088 ? -20.518 -30.246 12.441 1.00 86.75 1088 THR A C 1
ATOM 8699 O O . THR A 1 1088 ? -21.278 -29.694 13.233 1.00 86.75 1088 THR A O 1
ATOM 8702 N N . LEU A 1 1089 ? -19.230 -30.484 12.724 1.00 88.69 1089 LEU A N 1
ATOM 8703 C CA . LEU A 1 1089 ? -18.635 -30.176 14.030 1.00 88.69 1089 LEU A CA 1
ATOM 8704 C C . LEU A 1 1089 ? -18.676 -28.689 14.403 1.00 88.69 1089 LEU A C 1
ATOM 8706 O O . LEU A 1 1089 ? -18.703 -28.368 15.589 1.00 88.69 1089 LEU A O 1
ATOM 8710 N N . PHE A 1 1090 ? -18.737 -27.764 13.438 1.00 91.06 1090 PHE A N 1
ATOM 8711 C CA . PHE A 1 1090 ? -18.926 -26.348 13.770 1.00 91.06 1090 PHE A CA 1
ATOM 8712 C C . PHE A 1 1090 ? -20.286 -26.084 14.429 1.00 91.06 1090 PHE A C 1
ATOM 8714 O O . PHE A 1 1090 ? -20.385 -25.215 15.294 1.00 91.06 1090 PHE A O 1
ATOM 8721 N N . ASN A 1 1091 ? -21.325 -26.846 14.070 1.00 88.69 1091 ASN A N 1
ATOM 8722 C CA . ASN A 1 1091 ? -22.635 -26.733 14.713 1.00 88.69 1091 ASN A CA 1
ATOM 8723 C C . ASN A 1 1091 ? -22.603 -27.269 16.147 1.00 88.69 1091 ASN A C 1
ATOM 8725 O O . ASN A 1 1091 ? -23.245 -26.698 17.028 1.00 88.69 1091 ASN A O 1
ATOM 8729 N N . ASP A 1 1092 ? -21.838 -28.329 16.399 1.00 87.50 1092 ASP A N 1
ATOM 8730 C CA . ASP A 1 1092 ? -21.652 -28.853 17.754 1.00 87.50 1092 ASP A CA 1
ATOM 8731 C C . ASP A 1 1092 ? -20.838 -27.880 18.614 1.00 87.50 1092 ASP A C 1
ATOM 8733 O O . ASP A 1 1092 ? -21.210 -27.604 19.755 1.00 87.50 1092 ASP A O 1
ATOM 8737 N N . LEU A 1 1093 ? -19.805 -27.256 18.036 1.00 89.38 1093 LEU A N 1
ATOM 8738 C CA . LEU A 1 1093 ? -19.052 -26.178 18.677 1.00 89.38 1093 LEU A CA 1
ATOM 8739 C C . LEU A 1 1093 ? -19.943 -24.971 19.000 1.00 89.38 1093 LEU A C 1
ATOM 8741 O O . LEU A 1 1093 ? -19.808 -24.370 20.064 1.00 89.38 1093 LEU A O 1
ATOM 8745 N N . ARG A 1 1094 ? -20.888 -24.637 18.111 1.00 90.94 1094 ARG A N 1
ATOM 8746 C CA . ARG A 1 1094 ? -21.866 -23.569 18.349 1.00 90.94 1094 ARG A CA 1
ATOM 8747 C C . ARG A 1 1094 ? -22.771 -23.918 19.521 1.00 90.94 1094 ARG A C 1
ATOM 8749 O O . ARG A 1 1094 ? -22.879 -23.118 20.438 1.00 90.94 1094 ARG A O 1
ATOM 8756 N N . ARG A 1 1095 ? -23.374 -25.111 19.529 1.00 88.56 1095 ARG A N 1
ATOM 8757 C CA . ARG A 1 1095 ? -24.213 -25.572 20.653 1.00 88.56 1095 ARG A CA 1
ATOM 8758 C C . ARG A 1 1095 ? -23.450 -25.522 21.972 1.00 88.56 1095 ARG A C 1
ATOM 8760 O O . ARG A 1 1095 ? -24.014 -25.156 23.000 1.00 88.56 1095 ARG A O 1
ATOM 8767 N N . TYR A 1 1096 ? -22.166 -25.871 21.929 1.00 86.62 1096 TYR A N 1
ATOM 8768 C CA . TYR A 1 1096 ? -21.295 -25.788 23.086 1.00 86.62 1096 TYR A CA 1
ATOM 8769 C C . TYR A 1 1096 ? -21.102 -24.344 23.568 1.00 86.62 1096 TYR A C 1
ATOM 8771 O O . TYR A 1 1096 ? -21.295 -24.076 24.751 1.00 86.62 1096 TYR A O 1
ATOM 8779 N N . LEU A 1 1097 ? -20.785 -23.409 22.666 1.00 89.62 1097 LEU A N 1
ATOM 8780 C CA . LEU A 1 1097 ? -20.670 -21.982 22.986 1.00 89.62 1097 LEU A CA 1
ATOM 8781 C C . LEU A 1 1097 ? -21.994 -21.392 23.498 1.00 89.62 1097 LEU A C 1
ATOM 8783 O O . LEU A 1 1097 ? -21.999 -20.623 24.460 1.00 89.62 1097 LEU A O 1
ATOM 8787 N N . ASP A 1 1098 ? -23.117 -21.755 22.882 1.00 88.69 1098 ASP A N 1
ATOM 8788 C CA . ASP A 1 1098 ? -24.455 -21.296 23.259 1.00 88.69 1098 ASP A CA 1
ATOM 8789 C C . ASP A 1 1098 ? -24.786 -21.713 24.701 1.00 88.69 1098 ASP A C 1
ATOM 8791 O O . ASP A 1 1098 ? -25.290 -20.896 25.471 1.00 88.69 1098 ASP A O 1
ATOM 8795 N N . GLY A 1 1099 ? -24.392 -22.927 25.103 1.00 85.94 1099 GLY A N 1
ATOM 8796 C CA . GLY A 1 1099 ? -24.547 -23.435 26.469 1.00 85.94 1099 GLY A CA 1
ATOM 8797 C C . GLY A 1 1099 ? -23.598 -22.834 27.515 1.00 85.94 1099 GLY A C 1
ATOM 8798 O O . GLY A 1 1099 ? -23.801 -23.052 28.709 1.00 85.94 1099 GLY A O 1
ATOM 8799 N N . GLN A 1 1100 ? -22.563 -22.088 27.114 1.00 85.31 1100 GLN A N 1
ATOM 8800 C CA . GLN A 1 1100 ? -21.676 -21.419 28.068 1.00 85.31 1100 GLN A CA 1
ATOM 8801 C C . GLN A 1 1100 ? -22.336 -20.177 28.688 1.00 85.31 1100 GLN A C 1
ATOM 8803 O O . GLN A 1 1100 ? -23.080 -19.465 28.000 1.00 85.31 1100 GLN A O 1
ATOM 8808 N N . PRO A 1 1101 ? -22.028 -19.869 29.965 1.00 83.94 1101 PRO A N 1
ATOM 8809 C CA . PRO A 1 1101 ? -22.493 -18.644 30.598 1.00 83.94 1101 PRO A CA 1
ATOM 8810 C C . PRO A 1 1101 ? -21.932 -17.417 29.873 1.00 83.94 1101 PRO A C 1
ATOM 8812 O O . PRO A 1 1101 ? -20.805 -17.426 29.373 1.00 83.94 1101 PRO A O 1
ATOM 8815 N N . VAL A 1 1102 ? -22.727 -16.353 29.834 1.00 83.44 1102 VAL A N 1
ATOM 8816 C CA . VAL A 1 1102 ? -22.294 -15.046 29.335 1.00 83.44 1102 VAL A CA 1
ATOM 8817 C C . VAL A 1 1102 ? -21.258 -14.475 30.302 1.00 83.44 1102 VAL A C 1
ATOM 8819 O O . VAL A 1 1102 ? -21.538 -14.337 31.490 1.00 83.44 1102 VAL A O 1
ATOM 8822 N N . THR A 1 1103 ? -20.066 -14.149 29.796 1.00 80.19 1103 THR A N 1
ATOM 8823 C CA . THR A 1 1103 ? -18.985 -13.557 30.608 1.00 80.19 1103 THR A CA 1
ATOM 8824 C C . THR A 1 1103 ? -19.076 -12.038 30.644 1.00 80.19 1103 THR A C 1
ATOM 8826 O O . THR A 1 1103 ? -18.870 -11.441 31.695 1.00 80.19 1103 THR A O 1
ATOM 8829 N N . HIS A 1 1104 ? -19.442 -11.418 29.520 1.00 88.88 1104 HIS A N 1
ATOM 8830 C CA . HIS A 1 1104 ? -19.608 -9.972 29.411 1.00 88.88 1104 HIS A CA 1
ATOM 8831 C C . HIS A 1 1104 ? -21.083 -9.665 29.168 1.00 88.88 1104 HIS A C 1
ATOM 8833 O O . HIS A 1 1104 ? -21.631 -9.986 28.114 1.00 88.88 1104 HIS A O 1
ATOM 8839 N N . THR A 1 1105 ? -21.753 -9.095 30.165 1.00 87.06 1105 THR A N 1
ATOM 8840 C CA . THR A 1 1105 ? -23.211 -8.905 30.145 1.00 87.06 1105 THR A CA 1
ATOM 8841 C C . THR A 1 1105 ? -23.671 -7.806 29.189 1.00 87.06 1105 THR A C 1
ATOM 8843 O O . THR A 1 1105 ? -24.824 -7.835 28.771 1.00 87.06 1105 THR A O 1
ATOM 8846 N N . SER A 1 1106 ? -22.781 -6.885 28.809 1.00 88.19 1106 SER A N 1
ATOM 8847 C CA . SER A 1 1106 ? -23.039 -5.813 27.844 1.00 88.19 1106 SER A CA 1
ATOM 8848 C C . SER A 1 1106 ? -21.814 -5.569 26.946 1.00 88.19 1106 SER A C 1
ATOM 8850 O O . SER A 1 1106 ? -20.686 -5.949 27.289 1.00 88.19 1106 SER A O 1
ATOM 8852 N N . GLY A 1 1107 ? -22.029 -4.933 25.793 1.00 87.94 1107 GLY A N 1
ATOM 8853 C CA . GLY A 1 1107 ? -20.982 -4.473 24.881 1.00 87.94 1107 GLY A CA 1
ATOM 8854 C C . GLY A 1 1107 ? -20.044 -3.459 25.533 1.00 87.94 1107 GLY A C 1
ATOM 8855 O O . GLY A 1 1107 ? -18.827 -3.578 25.381 1.00 87.94 1107 GLY A O 1
ATOM 8856 N N . GLY A 1 1108 ? -20.592 -2.532 26.325 1.00 85.31 1108 GLY A N 1
ATOM 8857 C CA . GLY A 1 1108 ? -19.814 -1.544 27.077 1.00 85.31 1108 GLY A CA 1
ATOM 8858 C C . GLY A 1 1108 ? -18.852 -2.207 28.065 1.00 85.31 1108 GLY A C 1
ATOM 8859 O O . GLY A 1 1108 ? -17.652 -1.928 28.040 1.00 85.31 1108 GLY A O 1
ATOM 8860 N N . ILE A 1 1109 ? -19.347 -3.181 28.841 1.00 85.56 1109 ILE A N 1
ATOM 8861 C CA . ILE A 1 1109 ? -18.535 -3.960 29.794 1.00 85.56 1109 ILE A CA 1
ATOM 8862 C C . ILE A 1 1109 ? -17.425 -4.717 29.068 1.00 85.56 1109 ILE A C 1
ATOM 8864 O O . ILE A 1 1109 ? -16.277 -4.709 29.510 1.00 85.56 1109 ILE A O 1
ATOM 8868 N N . PHE A 1 1110 ? -17.747 -5.369 27.946 1.00 90.81 1110 PHE A N 1
ATOM 8869 C CA . PHE A 1 1110 ? -16.749 -6.080 27.150 1.00 90.81 1110 PHE A CA 1
ATOM 8870 C C . PHE A 1 1110 ? -15.634 -5.140 26.677 1.00 90.81 1110 PHE A C 1
ATOM 8872 O O . PHE A 1 1110 ? -14.453 -5.437 26.876 1.00 90.81 1110 PHE A O 1
ATOM 8879 N N . LEU A 1 1111 ? -16.001 -4.002 26.079 1.00 90.94 1111 LEU A N 1
ATOM 8880 C CA . LEU A 1 1111 ? -15.042 -3.020 25.583 1.00 90.94 1111 LEU A CA 1
ATOM 8881 C C . LEU A 1 1111 ? -14.135 -2.518 26.707 1.00 90.94 1111 LEU A C 1
ATOM 8883 O O . LEU A 1 1111 ? -12.914 -2.467 26.546 1.00 90.94 1111 LEU A O 1
ATOM 8887 N N . HIS A 1 1112 ? -14.730 -2.176 27.845 1.00 85.12 1112 HIS A N 1
ATOM 8888 C CA . HIS A 1 1112 ? -14.004 -1.663 28.992 1.00 85.12 1112 HIS A CA 1
ATOM 8889 C C . HIS A 1 1112 ? -13.042 -2.707 29.581 1.00 85.12 1112 HIS A C 1
ATOM 8891 O O . HIS A 1 1112 ? -11.863 -2.414 29.800 1.00 85.12 1112 HIS A O 1
ATOM 8897 N N . ASN A 1 1113 ? -13.502 -3.951 29.758 1.00 87.75 1113 ASN A N 1
ATOM 8898 C CA . ASN A 1 1113 ? -12.672 -5.070 30.214 1.00 87.75 1113 ASN A CA 1
ATOM 8899 C C . ASN A 1 1113 ? -11.508 -5.336 29.251 1.00 87.75 1113 ASN A C 1
ATOM 8901 O O . ASN A 1 1113 ? -10.375 -5.548 29.687 1.00 87.75 1113 ASN A O 1
ATOM 8905 N N . MET A 1 1114 ? -11.765 -5.287 27.942 1.00 91.62 1114 MET A N 1
ATOM 8906 C CA . MET A 1 1114 ? -10.741 -5.478 26.920 1.00 91.62 1114 MET A CA 1
ATOM 8907 C C . MET A 1 1114 ? -9.693 -4.357 26.955 1.00 91.62 1114 MET A C 1
ATOM 8909 O O . MET A 1 1114 ? -8.501 -4.662 27.029 1.00 91.62 1114 MET A O 1
ATOM 8913 N N . LYS A 1 1115 ? -10.107 -3.079 26.965 1.00 91.50 1115 LYS A N 1
ATOM 8914 C CA . LYS A 1 1115 ? -9.186 -1.929 27.054 1.00 91.50 1115 LYS A CA 1
ATOM 8915 C C . LYS A 1 1115 ? -8.362 -1.964 28.337 1.00 91.50 1115 LYS A C 1
ATOM 8917 O O . LYS A 1 1115 ? -7.147 -1.790 28.288 1.00 91.50 1115 LYS A O 1
ATOM 8922 N N . THR A 1 1116 ? -8.998 -2.259 29.468 1.00 87.94 1116 THR A N 1
ATOM 8923 C CA . THR A 1 1116 ? -8.312 -2.389 30.759 1.00 87.94 1116 THR A CA 1
ATOM 8924 C C . THR A 1 1116 ? -7.272 -3.504 30.718 1.00 87.94 1116 THR A C 1
ATOM 8926 O O . THR A 1 1116 ? -6.138 -3.301 31.151 1.00 87.94 1116 THR A O 1
ATOM 8929 N N . MET A 1 1117 ? -7.602 -4.662 30.139 1.00 88.19 1117 MET A N 1
ATOM 8930 C CA . MET A 1 1117 ? -6.638 -5.751 29.999 1.00 88.19 1117 MET A CA 1
ATOM 8931 C C . MET A 1 1117 ? -5.469 -5.364 29.083 1.00 88.19 1117 MET A C 1
ATOM 8933 O O . MET A 1 1117 ? -4.314 -5.590 29.437 1.00 88.19 1117 MET A O 1
ATOM 8937 N N . MET A 1 1118 ? -5.736 -4.723 27.941 1.00 92.25 1118 MET A N 1
ATOM 8938 C CA . MET A 1 1118 ? -4.688 -4.227 27.037 1.00 92.25 1118 MET A CA 1
ATOM 8939 C C . MET A 1 1118 ? -3.762 -3.221 27.734 1.00 92.25 1118 MET A C 1
ATOM 8941 O O . MET A 1 1118 ? -2.541 -3.318 27.600 1.00 92.25 1118 MET A O 1
ATOM 8945 N N . ALA A 1 1119 ? -4.326 -2.292 28.510 1.00 90.75 1119 ALA A N 1
ATOM 8946 C CA . ALA A 1 1119 ? -3.580 -1.291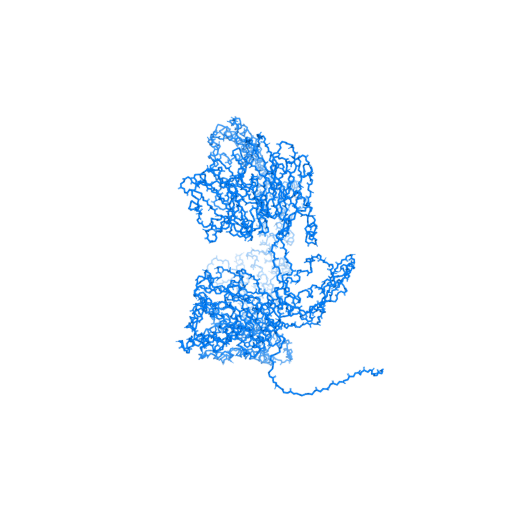 29.264 1.00 90.75 1119 ALA A CA 1
ATOM 8947 C C . ALA A 1 1119 ? -2.696 -1.921 30.349 1.00 90.75 1119 ALA A C 1
ATOM 8949 O O . ALA A 1 1119 ? -1.522 -1.573 30.467 1.00 90.75 1119 ALA A O 1
ATOM 8950 N N . LYS A 1 1120 ? -3.218 -2.905 31.087 1.00 86.94 1120 LYS A N 1
ATOM 8951 C CA . LYS A 1 1120 ? -2.464 -3.636 32.116 1.00 86.94 1120 LYS A CA 1
ATOM 8952 C C . LYS A 1 1120 ? -1.307 -4.439 31.532 1.00 86.94 1120 LYS A C 1
ATOM 8954 O O . LYS A 1 1120 ? -0.195 -4.350 32.043 1.00 86.94 1120 LYS A O 1
ATOM 8959 N N . ILE A 1 1121 ? -1.532 -5.156 30.427 1.00 89.31 1121 ILE A N 1
ATOM 8960 C CA . ILE A 1 1121 ? -0.464 -5.890 29.730 1.00 89.31 1121 ILE A CA 1
ATOM 8961 C C . ILE A 1 1121 ? 0.590 -4.911 29.187 1.00 89.31 1121 ILE A C 1
ATOM 8963 O O . ILE A 1 1121 ? 1.785 -5.170 29.305 1.00 89.31 1121 ILE A O 1
ATOM 8967 N N . LYS A 1 1122 ? 0.176 -3.757 28.641 1.00 90.06 1122 LYS A N 1
ATOM 8968 C CA . LYS A 1 1122 ? 1.096 -2.708 28.167 1.00 90.06 1122 LYS A CA 1
ATOM 8969 C C . LYS A 1 1122 ? 1.948 -2.121 29.297 1.00 90.06 1122 LYS A C 1
ATOM 8971 O O . LYS A 1 1122 ? 3.150 -1.938 29.109 1.00 90.06 1122 LYS A O 1
ATOM 8976 N N . ALA A 1 1123 ? 1.332 -1.821 30.440 1.00 86.81 1123 ALA A N 1
ATOM 8977 C CA . ALA A 1 1123 ? 1.990 -1.244 31.611 1.00 86.81 1123 ALA A CA 1
ATOM 8978 C C . ALA A 1 1123 ? 2.762 -2.280 32.451 1.00 86.81 1123 ALA A C 1
ATOM 8980 O O . ALA A 1 1123 ? 3.523 -1.896 33.336 1.00 86.81 1123 ALA A O 1
ATOM 8981 N N . ASN A 1 1124 ? 2.587 -3.580 32.175 1.00 83.38 1124 ASN A N 1
ATOM 8982 C CA . ASN A 1 1124 ? 2.989 -4.687 33.051 1.00 83.38 1124 ASN A CA 1
ATOM 8983 C C . ASN A 1 1124 ? 2.451 -4.527 34.490 1.00 83.38 1124 ASN A C 1
ATOM 8985 O O . ASN A 1 1124 ? 3.142 -4.850 35.457 1.00 83.38 1124 ASN A O 1
ATOM 8989 N N . ASP A 1 1125 ? 1.225 -4.007 34.625 1.00 79.44 1125 ASP A N 1
ATOM 8990 C CA . ASP A 1 1125 ? 0.539 -3.824 35.906 1.00 79.44 1125 ASP A CA 1
ATOM 8991 C C . ASP A 1 1125 ? -0.390 -5.012 36.199 1.00 79.44 1125 ASP A C 1
ATOM 8993 O O . ASP A 1 1125 ? -1.418 -5.214 35.545 1.00 79.44 1125 ASP A O 1
ATOM 8997 N N . TRP A 1 1126 ? -0.029 -5.788 37.220 1.00 75.62 1126 TRP A N 1
ATOM 8998 C CA . TRP A 1 1126 ? -0.736 -6.999 37.645 1.00 75.62 1126 TRP A CA 1
ATOM 8999 C C . TRP A 1 1126 ? -1.573 -6.805 38.919 1.00 75.62 1126 TRP A C 1
ATOM 9001 O O . TRP A 1 1126 ? -2.013 -7.789 39.511 1.00 75.62 1126 TRP A O 1
ATOM 9011 N N . SER A 1 1127 ? -1.806 -5.557 39.348 1.00 72.25 1127 SER A N 1
ATOM 9012 C CA . SER A 1 1127 ? -2.724 -5.219 40.451 1.00 72.25 1127 SER A CA 1
ATOM 9013 C C . SER A 1 1127 ? -4.174 -5.652 40.160 1.00 72.25 1127 SER A C 1
ATOM 9015 O O . SER A 1 1127 ? -4.480 -6.113 39.059 1.00 72.25 1127 SER A O 1
ATOM 9017 N N . SER A 1 1128 ? -5.102 -5.564 41.123 1.00 68.88 1128 SER A N 1
ATOM 9018 C CA . SER A 1 1128 ? -6.494 -5.992 40.893 1.00 68.88 1128 SER A CA 1
ATOM 9019 C C . SER A 1 1128 ? -7.195 -5.107 39.852 1.00 68.88 1128 SER A C 1
ATOM 9021 O O . SER A 1 1128 ? -6.946 -3.905 39.757 1.00 68.88 1128 SER A O 1
ATOM 9023 N N . LEU A 1 1129 ? -8.077 -5.698 39.034 1.00 68.94 1129 LEU A N 1
ATOM 9024 C CA . LEU A 1 1129 ? -8.864 -4.945 38.047 1.00 68.94 1129 LEU A CA 1
ATOM 9025 C C . LEU A 1 1129 ? -9.698 -3.854 38.739 1.00 68.94 1129 LEU A C 1
ATOM 9027 O O . LEU A 1 1129 ? -9.646 -2.693 38.346 1.00 68.94 1129 LEU A O 1
ATOM 9031 N N . ASP A 1 1130 ? -10.374 -4.212 39.831 1.00 68.75 1130 ASP A N 1
ATOM 9032 C CA . ASP A 1 1130 ? -11.323 -3.353 40.547 1.00 68.75 1130 ASP A CA 1
ATOM 9033 C C . ASP A 1 1130 ? -10.720 -2.033 41.051 1.00 68.75 1130 ASP A C 1
ATOM 9035 O O . ASP A 1 1130 ? -11.402 -1.005 41.051 1.00 68.75 1130 ASP A O 1
ATOM 9039 N N . GLN A 1 1131 ? -9.440 -2.029 41.444 1.00 70.56 1131 GLN A N 1
ATOM 9040 C CA . GLN A 1 1131 ? -8.758 -0.823 41.924 1.00 70.56 1131 GLN A CA 1
ATOM 9041 C C . GLN A 1 1131 ? -8.491 0.177 40.788 1.00 70.56 1131 GLN A C 1
ATOM 9043 O O . GLN A 1 1131 ? -8.743 1.378 40.941 1.00 70.56 1131 GLN A O 1
ATOM 9048 N N . ASN A 1 1132 ? -8.033 -0.315 39.635 1.00 70.94 1132 ASN A N 1
ATOM 9049 C CA . ASN A 1 1132 ? -7.820 0.508 38.443 1.00 70.94 1132 ASN A CA 1
ATOM 9050 C C . ASN A 1 1132 ? -9.156 1.025 37.892 1.00 70.94 1132 ASN A C 1
ATOM 9052 O O . ASN A 1 1132 ? -9.267 2.210 37.575 1.00 70.94 1132 ASN A O 1
ATOM 9056 N N . LEU A 1 1133 ? -10.195 0.180 37.903 1.00 70.00 1133 LEU A N 1
ATOM 9057 C CA . LEU A 1 1133 ? -11.563 0.565 37.548 1.00 70.00 1133 LEU A CA 1
ATOM 9058 C C . LEU A 1 1133 ? -12.099 1.682 38.451 1.00 70.00 1133 LEU A C 1
ATOM 9060 O O . LEU A 1 1133 ? -12.707 2.636 37.976 1.00 70.00 1133 LEU A O 1
ATOM 9064 N N . ALA A 1 1134 ? -11.918 1.580 39.771 1.00 71.69 1134 ALA A N 1
ATOM 9065 C CA . ALA A 1 1134 ? -12.387 2.605 40.708 1.00 71.69 1134 ALA A CA 1
ATOM 9066 C C . ALA A 1 1134 ? -11.675 3.955 40.500 1.00 71.69 1134 ALA A C 1
ATOM 9068 O O . ALA A 1 1134 ? -12.304 5.012 40.578 1.00 71.69 1134 ALA A O 1
ATOM 9069 N N . THR A 1 1135 ? -10.375 3.915 40.200 1.00 75.50 1135 THR A N 1
ATOM 9070 C CA . THR A 1 1135 ? -9.554 5.113 39.973 1.00 75.50 1135 THR A CA 1
ATOM 9071 C C . THR A 1 1135 ? -9.945 5.815 38.673 1.00 75.50 1135 THR A C 1
ATOM 9073 O O . THR A 1 1135 ? -10.149 7.029 38.664 1.00 75.50 1135 THR A O 1
ATOM 9076 N N . HIS A 1 1136 ? -10.112 5.049 37.590 1.00 77.44 1136 HIS A N 1
ATOM 9077 C CA . HIS A 1 1136 ? -10.550 5.561 36.290 1.00 77.44 1136 HIS A CA 1
ATOM 9078 C C . HIS A 1 1136 ? -11.950 6.194 36.368 1.00 77.44 1136 HIS A C 1
ATOM 9080 O O . HIS A 1 1136 ? -12.127 7.341 35.952 1.00 77.44 1136 HIS A O 1
ATOM 9086 N N . ARG A 1 1137 ? -12.907 5.532 37.037 1.00 75.25 1137 ARG A N 1
ATOM 9087 C CA . ARG A 1 1137 ? -14.251 6.080 37.312 1.00 75.25 1137 ARG A CA 1
ATOM 9088 C C . ARG A 1 1137 ? -14.205 7.421 38.040 1.00 75.25 1137 ARG A C 1
ATOM 9090 O O . ARG A 1 1137 ? -14.857 8.375 37.618 1.00 75.25 1137 ARG A O 1
ATOM 9097 N N . ALA A 1 1138 ? -13.418 7.518 39.113 1.00 78.12 1138 ALA A N 1
ATOM 9098 C CA . ALA A 1 1138 ? -13.292 8.757 39.879 1.00 78.12 1138 ALA A CA 1
ATOM 9099 C C . ALA A 1 1138 ? -12.768 9.918 39.016 1.00 78.12 1138 ALA A C 1
ATOM 9101 O O . ALA A 1 1138 ? -13.274 11.036 39.109 1.00 78.12 1138 ALA A O 1
ATOM 9102 N N . GLN A 1 1139 ? -11.791 9.651 38.143 1.00 79.69 1139 GLN A N 1
ATOM 9103 C CA . GLN A 1 1139 ? -11.246 10.652 37.224 1.00 79.69 1139 GLN A CA 1
ATOM 9104 C C . GLN A 1 1139 ? -12.270 11.099 36.172 1.00 79.69 1139 GLN A C 1
ATOM 9106 O O . GLN A 1 1139 ? -12.385 12.299 35.921 1.00 79.69 1139 GLN A O 1
ATOM 9111 N N . GLN A 1 1140 ? -13.026 10.170 35.578 1.00 80.06 1140 GLN A N 1
ATOM 9112 C CA . GLN A 1 1140 ? -14.041 10.502 34.571 1.00 80.06 1140 GLN A CA 1
ATOM 9113 C C . GLN A 1 1140 ? -15.208 11.301 35.159 1.00 80.06 1140 GLN A C 1
ATOM 9115 O O . GLN A 1 1140 ? -15.601 12.315 34.582 1.00 80.06 1140 GLN A O 1
ATOM 9120 N N . ILE A 1 1141 ? -15.703 10.916 36.341 1.00 82.06 1141 ILE A N 1
ATOM 9121 C CA . ILE A 1 1141 ? -16.752 11.676 37.038 1.00 82.06 1141 ILE A CA 1
ATOM 9122 C C . ILE A 1 1141 ? -16.257 13.087 37.341 1.00 82.06 1141 ILE A C 1
ATOM 9124 O O . ILE A 1 1141 ? -16.961 14.048 37.053 1.00 82.06 1141 ILE A O 1
ATOM 9128 N N . ASN A 1 1142 ? -15.034 13.231 37.856 1.00 81.69 1142 ASN A N 1
ATOM 9129 C CA . ASN A 1 1142 ? -14.484 14.544 38.186 1.00 81.69 1142 ASN A CA 1
ATOM 9130 C C . ASN A 1 1142 ? -14.334 15.451 36.949 1.00 81.69 1142 ASN A C 1
ATOM 9132 O O . ASN A 1 1142 ? -14.608 16.643 37.035 1.00 81.69 1142 ASN A O 1
ATOM 9136 N N . LYS A 1 1143 ? -13.956 14.893 35.788 1.00 82.12 1143 LYS A N 1
ATOM 9137 C CA . LYS A 1 1143 ? -13.893 15.636 34.515 1.00 82.12 1143 LYS A CA 1
ATOM 9138 C C . LYS A 1 1143 ? -15.282 16.077 34.024 1.00 82.12 1143 LYS A C 1
ATOM 9140 O O . LYS A 1 1143 ? -15.410 17.183 33.510 1.00 82.12 1143 LYS A O 1
ATOM 9145 N N . GLY A 1 1144 ? -16.305 15.229 34.165 1.00 80.56 1144 GLY A N 1
ATOM 9146 C CA . GLY A 1 1144 ? -17.649 15.463 33.615 1.00 80.56 1144 GLY A CA 1
ATOM 9147 C C . GLY A 1 1144 ? -18.654 16.139 34.557 1.00 80.56 1144 GLY A C 1
ATOM 9148 O O . GLY A 1 1144 ? -19.704 16.581 34.098 1.00 80.56 1144 GLY A O 1
ATOM 9149 N N . LEU A 1 1145 ? -18.365 16.244 35.860 1.00 84.94 1145 LEU A N 1
ATOM 9150 C CA . LEU A 1 1145 ? -19.342 16.658 36.877 1.00 84.94 1145 LEU A CA 1
ATOM 9151 C C . LEU A 1 1145 ? -19.927 18.059 36.638 1.00 84.94 1145 LEU A C 1
ATOM 9153 O O . LEU A 1 1145 ? -21.134 18.242 36.777 1.00 84.94 1145 LEU A O 1
ATOM 9157 N N . ASN A 1 1146 ? -19.105 19.036 36.245 1.00 83.31 1146 ASN A N 1
ATOM 9158 C CA . ASN A 1 1146 ? -19.574 20.404 35.982 1.00 83.31 1146 ASN A CA 1
ATOM 9159 C C . ASN A 1 1146 ? -20.545 20.463 34.790 1.00 83.31 1146 ASN A C 1
ATOM 9161 O O . ASN A 1 1146 ? -21.565 21.154 34.843 1.00 83.31 1146 ASN A O 1
ATOM 9165 N N . ILE A 1 1147 ? -20.265 19.700 33.729 1.00 84.75 1147 ILE A N 1
ATOM 9166 C CA . ILE A 1 1147 ? -21.131 19.604 32.544 1.00 84.75 1147 ILE A CA 1
ATOM 9167 C C . ILE A 1 1147 ? -22.427 18.864 32.907 1.00 84.75 1147 ILE A C 1
ATOM 9169 O O . ILE A 1 1147 ? -23.523 19.333 32.602 1.00 84.75 1147 ILE A O 1
ATOM 9173 N N . ALA A 1 1148 ? -22.319 17.772 33.666 1.00 85.69 1148 ALA A N 1
ATOM 9174 C CA . ALA A 1 1148 ? -23.466 17.016 34.156 1.00 85.69 1148 ALA A CA 1
ATOM 9175 C C . ALA A 1 1148 ? -24.402 17.875 35.026 1.00 85.69 1148 ALA A C 1
ATOM 9177 O O . ALA A 1 1148 ? -25.619 17.839 34.850 1.00 85.69 1148 ALA A O 1
ATOM 9178 N N . LEU A 1 1149 ? -23.858 18.687 35.938 1.00 84.94 1149 LEU A N 1
ATOM 9179 C CA . LEU A 1 1149 ? -24.640 19.599 36.780 1.00 84.94 1149 LEU A CA 1
ATOM 9180 C C . LEU A 1 1149 ? -25.296 20.712 35.952 1.00 84.94 1149 LEU A C 1
ATOM 9182 O O . LEU A 1 1149 ? -26.504 20.932 36.071 1.00 84.94 1149 LEU A O 1
ATOM 9186 N N . SER A 1 1150 ? -24.535 21.361 35.069 1.00 82.94 1150 SER A N 1
ATOM 9187 C CA . SER A 1 1150 ? -25.031 22.481 34.261 1.00 82.94 1150 SER A CA 1
ATOM 9188 C C . SER A 1 1150 ? -26.073 22.047 33.231 1.00 82.94 1150 SER A C 1
ATOM 9190 O O . SER A 1 1150 ? -27.159 22.619 33.173 1.00 82.94 1150 SER A O 1
ATOM 9192 N N . GLN A 1 1151 ? -25.819 20.994 32.456 1.00 82.81 1151 GLN A N 1
ATOM 9193 C CA . GLN A 1 1151 ? -26.639 20.636 31.289 1.00 82.81 1151 GLN A CA 1
ATOM 9194 C C . GLN A 1 1151 ? -27.362 19.294 31.406 1.00 82.81 1151 GLN A C 1
ATOM 9196 O O . GLN A 1 1151 ? -28.337 19.069 30.691 1.00 82.81 1151 GLN A O 1
ATOM 9201 N N . GLY A 1 1152 ? -26.976 18.435 32.355 1.00 82.69 1152 GLY A N 1
ATOM 9202 C CA . GLY A 1 1152 ? -27.597 17.118 32.519 1.00 82.69 1152 GLY A CA 1
ATOM 9203 C C . GLY A 1 1152 ? -27.188 16.163 31.408 1.00 82.69 1152 GLY A C 1
ATOM 9204 O O . GLY A 1 1152 ? -27.902 15.205 31.137 1.00 82.69 1152 GLY A O 1
ATOM 9205 N N . SER A 1 1153 ? -26.064 16.450 30.758 1.00 82.56 1153 SER A N 1
ATOM 9206 C CA . SER A 1 1153 ? -25.492 15.679 29.666 1.00 82.56 1153 SER A CA 1
ATOM 9207 C C . SER A 1 1153 ? -24.030 15.358 29.951 1.00 82.56 1153 SER A C 1
ATOM 9209 O O . SER A 1 1153 ? -23.392 15.977 30.806 1.00 82.56 1153 SER A O 1
ATOM 9211 N N . ALA A 1 1154 ? -23.500 14.368 29.234 1.00 75.31 1154 ALA A N 1
ATOM 9212 C CA . ALA A 1 1154 ? -22.084 14.004 29.311 1.00 75.31 1154 ALA A CA 1
ATOM 9213 C C . ALA A 1 1154 ? -21.160 15.020 28.606 1.00 75.31 1154 ALA A C 1
ATOM 9215 O O . ALA A 1 1154 ? -19.965 15.062 28.887 1.00 75.31 1154 ALA A O 1
ATOM 9216 N N . ASP A 1 1155 ? -21.712 15.819 27.691 1.00 74.88 1155 ASP A N 1
ATOM 9217 C CA . ASP A 1 1155 ? -20.986 16.732 26.806 1.00 74.88 1155 ASP A CA 1
ATOM 9218 C C . ASP A 1 1155 ? -21.850 17.964 26.470 1.00 74.88 1155 ASP A C 1
ATOM 9220 O O . ASP A 1 1155 ? -23.083 17.903 26.564 1.00 74.88 1155 ASP A O 1
ATOM 9224 N N . THR A 1 1156 ? -21.208 19.073 26.091 1.00 68.62 1156 THR A N 1
ATOM 9225 C CA . THR A 1 1156 ? -21.843 20.370 25.815 1.00 68.62 1156 THR A CA 1
ATOM 9226 C C . THR A 1 1156 ? -22.550 20.439 24.465 1.00 68.62 1156 THR A C 1
ATOM 9228 O O . THR A 1 1156 ? -23.512 21.189 24.325 1.00 68.62 1156 THR A O 1
ATOM 9231 N N . ASP A 1 1157 ? -22.099 19.661 23.477 1.00 64.19 1157 ASP A N 1
ATOM 9232 C CA . ASP A 1 1157 ? -22.530 19.833 22.082 1.00 64.19 1157 ASP A CA 1
ATOM 9233 C C . ASP A 1 1157 ? -23.630 18.852 21.657 1.00 64.19 1157 ASP A C 1
ATOM 9235 O O . ASP A 1 1157 ? -24.439 19.137 20.772 1.00 64.19 1157 ASP A O 1
ATOM 9239 N N . THR A 1 1158 ? -23.655 17.667 22.265 1.00 60.34 1158 THR A N 1
ATOM 9240 C CA . THR A 1 1158 ? -24.429 16.524 21.760 1.00 60.34 1158 THR A CA 1
ATOM 9241 C C . THR A 1 1158 ? -25.704 16.231 22.555 1.00 60.34 1158 THR A C 1
ATOM 9243 O O . THR A 1 1158 ? -26.502 15.404 22.118 1.00 60.34 1158 THR A O 1
ATOM 9246 N N . HIS A 1 1159 ? -25.923 16.906 23.696 1.00 65.94 1159 HIS A N 1
ATOM 9247 C CA . HIS A 1 1159 ? -27.042 16.666 24.629 1.00 65.94 1159 HIS A CA 1
ATOM 9248 C C . HIS A 1 1159 ? -27.260 15.177 24.971 1.00 65.94 1159 HIS A C 1
ATOM 9250 O O . HIS A 1 1159 ? -28.377 14.745 25.261 1.00 65.94 1159 HIS A O 1
ATOM 9256 N N . MET A 1 1160 ? -26.192 14.377 24.932 1.00 72.31 1160 MET A N 1
ATOM 9257 C CA . MET A 1 1160 ? -26.264 12.949 25.228 1.00 72.31 1160 MET A CA 1
ATOM 9258 C C . MET A 1 1160 ? -26.584 12.730 26.711 1.00 72.31 1160 MET A C 1
ATOM 9260 O O . MET A 1 1160 ? -26.028 13.445 27.552 1.00 72.31 1160 MET A O 1
ATOM 9264 N N . PRO A 1 1161 ? -27.440 11.749 27.052 1.00 79.44 1161 PRO A N 1
ATOM 9265 C CA . PRO A 1 1161 ? -27.722 11.415 28.443 1.00 79.44 1161 PRO A CA 1
ATOM 9266 C C . PRO A 1 1161 ? -26.437 11.029 29.183 1.00 79.44 1161 PRO A C 1
ATOM 9268 O O . PRO A 1 1161 ? -25.466 10.558 28.586 1.00 79.44 1161 PRO A O 1
ATOM 9271 N N . LEU A 1 1162 ? -26.436 11.211 30.503 1.00 83.94 1162 LEU A N 1
ATOM 9272 C CA . LEU A 1 1162 ? -25.381 10.649 31.341 1.00 83.94 1162 LEU A CA 1
ATOM 9273 C C . LEU A 1 1162 ? -25.424 9.126 31.231 1.00 83.94 1162 LEU A C 1
ATOM 9275 O O . LEU A 1 1162 ? -26.501 8.534 31.228 1.00 83.94 1162 LEU A O 1
ATOM 9279 N N . LYS A 1 1163 ? -24.258 8.491 31.163 1.00 82.25 1163 LYS A N 1
ATOM 9280 C CA . LYS A 1 1163 ? -24.145 7.036 31.059 1.00 82.25 1163 LYS A CA 1
ATOM 9281 C C . LYS A 1 1163 ? -23.540 6.430 32.310 1.00 82.25 1163 LYS A C 1
ATOM 9283 O O . LYS A 1 1163 ? -22.700 7.047 32.972 1.00 82.25 1163 LYS A O 1
ATOM 9288 N N . ASN A 1 1164 ? -23.931 5.200 32.612 1.00 77.62 1164 ASN A N 1
ATOM 9289 C CA . ASN A 1 1164 ? -23.206 4.379 33.570 1.00 77.62 1164 ASN A CA 1
ATOM 9290 C C . ASN A 1 1164 ? -21.793 4.097 33.025 1.00 77.62 1164 ASN A C 1
ATOM 9292 O O . ASN A 1 1164 ? -21.659 3.549 31.939 1.00 77.62 1164 ASN A O 1
ATOM 9296 N N . LEU A 1 1165 ? -20.738 4.443 33.766 1.00 74.44 1165 LEU A N 1
ATOM 9297 C CA . LEU A 1 1165 ? -19.355 4.320 33.279 1.00 74.44 1165 LEU A CA 1
ATOM 9298 C C . LEU A 1 1165 ? -18.857 2.868 33.157 1.00 74.44 1165 LEU A C 1
ATOM 9300 O O . LEU A 1 1165 ? -17.868 2.625 32.470 1.00 74.44 1165 LEU A O 1
ATOM 9304 N N . ASP A 1 1166 ? -19.525 1.915 33.812 1.00 67.31 1166 ASP A N 1
ATOM 9305 C CA . ASP A 1 1166 ? -19.177 0.492 33.765 1.00 67.31 1166 ASP A CA 1
ATOM 9306 C C . ASP A 1 1166 ? -19.977 -0.252 32.680 1.00 67.31 1166 ASP A C 1
ATOM 9308 O O . ASP A 1 1166 ? -19.437 -1.117 31.989 1.00 67.31 1166 ASP A O 1
ATOM 9312 N N . THR A 1 1167 ? -21.270 0.067 32.523 1.00 67.19 1167 THR A N 1
ATOM 9313 C CA . THR A 1 1167 ? -22.165 -0.623 31.571 1.00 67.19 1167 THR A CA 1
ATOM 9314 C C . THR A 1 1167 ? -22.325 0.087 30.233 1.00 67.19 1167 THR A C 1
ATOM 9316 O O . THR A 1 1167 ? -22.719 -0.555 29.256 1.00 67.19 1167 THR A O 1
ATOM 9319 N N . ASP A 1 1168 ? -21.979 1.374 30.193 1.00 72.31 1168 ASP A N 1
ATOM 9320 C CA . ASP A 1 1168 ? -22.211 2.327 29.104 1.00 72.31 1168 ASP A CA 1
ATOM 9321 C C . ASP A 1 1168 ? -23.695 2.484 28.714 1.00 72.31 1168 ASP A C 1
ATOM 9323 O O . ASP A 1 1168 ? -24.031 2.896 27.604 1.00 72.31 1168 ASP A O 1
ATOM 9327 N N . GLU A 1 1169 ? -24.595 2.159 29.651 1.00 75.00 1169 GLU A N 1
ATOM 9328 C CA . GLU A 1 1169 ? -26.043 2.318 29.509 1.00 75.00 1169 GLU A CA 1
ATOM 9329 C C . GLU A 1 1169 ? -26.479 3.755 29.809 1.00 75.00 1169 GLU A C 1
ATOM 9331 O O . GLU A 1 1169 ? -26.049 4.360 30.797 1.00 75.00 1169 GLU A O 1
ATOM 9336 N N . ASP A 1 1170 ? -27.388 4.275 28.984 1.00 79.75 1170 ASP A N 1
ATOM 9337 C CA . ASP A 1 1170 ? -27.982 5.595 29.174 1.00 79.75 1170 ASP A CA 1
ATOM 9338 C C . ASP A 1 1170 ? -28.827 5.642 30.454 1.00 79.75 1170 ASP A C 1
ATOM 9340 O O . ASP A 1 1170 ? -29.732 4.828 30.671 1.00 79.75 1170 ASP A O 1
ATOM 9344 N N . LEU A 1 1171 ? -28.590 6.656 31.283 1.00 80.62 1171 LEU A N 1
ATOM 9345 C CA . LEU A 1 1171 ? -29.466 6.970 32.400 1.00 80.62 1171 LEU A CA 1
ATOM 9346 C C . LEU A 1 1171 ? -30.738 7.655 31.890 1.00 80.62 1171 LEU A C 1
ATOM 9348 O O . LEU A 1 1171 ? -30.632 8.655 31.169 1.00 80.62 1171 LEU A O 1
ATOM 9352 N N . PRO A 1 1172 ? -31.937 7.207 32.313 1.00 76.94 1172 PRO A N 1
ATOM 9353 C CA . PRO A 1 1172 ? -33.196 7.831 31.923 1.00 76.94 1172 PRO A CA 1
ATOM 9354 C C . PRO A 1 1172 ? -33.199 9.319 32.279 1.00 76.94 1172 PRO A C 1
ATOM 9356 O O . PRO A 1 1172 ? -33.162 9.671 33.459 1.00 76.94 1172 PRO A O 1
ATOM 9359 N N . ILE A 1 1173 ? -33.242 10.192 31.268 1.00 73.44 1173 ILE A N 1
ATOM 9360 C CA . ILE A 1 1173 ? -33.259 11.644 31.475 1.00 73.44 1173 ILE A CA 1
ATOM 9361 C C . ILE A 1 1173 ? -34.486 12.001 32.314 1.00 73.44 1173 ILE A C 1
ATOM 9363 O O . ILE A 1 1173 ? -35.620 11.705 31.932 1.00 73.44 1173 ILE A O 1
ATOM 9367 N N . ASN A 1 1174 ? -34.254 12.655 33.451 1.00 64.19 1174 ASN A N 1
ATOM 9368 C CA . ASN A 1 1174 ? -35.313 13.072 34.357 1.00 64.19 1174 ASN A CA 1
ATOM 9369 C C . ASN A 1 1174 ? -35.321 14.603 34.468 1.00 64.19 1174 ASN A C 1
ATOM 9371 O O . ASN A 1 1174 ? -34.476 15.191 35.139 1.00 64.19 1174 ASN A O 1
ATOM 9375 N N . GLY A 1 1175 ? -36.267 15.247 33.781 1.00 66.00 1175 GLY A N 1
ATOM 9376 C CA . GLY A 1 1175 ? -36.439 16.704 33.784 1.00 66.00 1175 GLY A CA 1
ATOM 9377 C C . GLY A 1 1175 ? -36.224 17.371 32.417 1.00 66.00 1175 GLY A C 1
ATOM 9378 O O . GLY A 1 1175 ? -35.837 16.716 31.449 1.00 66.00 1175 GLY A O 1
ATOM 9379 N N . PRO A 1 1176 ? -36.537 18.673 32.300 1.00 67.69 1176 PRO A N 1
ATOM 9380 C CA . PRO A 1 1176 ? -36.395 19.427 31.055 1.00 67.69 1176 PRO A CA 1
ATOM 9381 C C . PRO A 1 1176 ? -34.926 19.722 30.700 1.00 67.69 1176 PRO A C 1
ATOM 9383 O O . PRO A 1 1176 ? -34.063 19.818 31.574 1.00 67.69 1176 PRO A O 1
ATOM 9386 N N . SER A 1 1177 ? -34.656 19.922 29.404 1.00 75.19 1177 SER A N 1
ATOM 9387 C CA . SER A 1 1177 ? -33.336 20.291 28.865 1.00 75.19 1177 SER A CA 1
ATOM 9388 C C . SER A 1 1177 ? -33.002 21.758 29.160 1.00 75.19 1177 SER A C 1
ATOM 9390 O O . SER A 1 1177 ? -33.034 22.614 28.277 1.00 75.19 1177 SER A O 1
ATOM 9392 N N . ILE A 1 1178 ? -32.733 22.045 30.431 1.00 79.69 1178 ILE A N 1
ATOM 9393 C CA . ILE A 1 1178 ? -32.389 23.366 30.949 1.00 79.69 1178 ILE A CA 1
ATOM 9394 C C . ILE A 1 1178 ? -30.891 23.427 31.272 1.00 79.69 1178 ILE A C 1
ATOM 9396 O O . ILE A 1 1178 ? -30.312 22.441 31.744 1.00 79.69 1178 ILE A O 1
ATOM 9400 N N . VAL A 1 1179 ? -30.288 24.596 31.045 1.00 83.56 1179 VAL A N 1
ATOM 9401 C CA . VAL A 1 1179 ? -28.897 24.898 31.397 1.00 83.56 1179 VAL A CA 1
ATOM 9402 C C . VAL A 1 1179 ? -28.856 25.696 32.701 1.00 83.56 1179 VAL A C 1
ATOM 9404 O O . VAL A 1 1179 ? -29.404 26.793 32.780 1.00 83.56 1179 VAL A O 1
ATOM 9407 N N . PHE A 1 1180 ? -28.201 25.141 33.716 1.00 82.69 1180 PHE A N 1
ATOM 9408 C CA . PHE A 1 1180 ? -27.881 25.805 34.975 1.00 82.69 1180 PHE A CA 1
ATOM 9409 C C . PHE A 1 1180 ? -26.460 26.360 34.933 1.00 82.69 1180 PHE A C 1
ATOM 9411 O O . PHE A 1 1180 ? -25.547 25.727 34.404 1.00 82.69 1180 PHE A O 1
ATOM 9418 N N . PHE A 1 1181 ? -26.268 27.528 35.536 1.00 81.56 1181 PHE A N 1
ATOM 9419 C CA . PHE A 1 1181 ? -24.940 28.066 35.791 1.00 81.56 1181 PHE A CA 1
ATOM 9420 C C . PHE A 1 1181 ? -24.301 27.320 36.975 1.00 81.56 1181 PHE A C 1
ATOM 9422 O O . PHE A 1 1181 ? -24.915 27.215 38.037 1.00 81.56 1181 PHE A O 1
ATOM 9429 N N . VAL A 1 1182 ? -23.085 26.796 36.795 1.00 77.69 1182 VAL A N 1
ATOM 9430 C CA . VAL A 1 1182 ? -22.325 26.087 37.838 1.00 77.69 1182 VAL A CA 1
ATOM 9431 C C . VAL A 1 1182 ? -21.002 26.827 38.050 1.00 77.69 1182 VAL A C 1
ATOM 9433 O O . VAL A 1 1182 ? -20.198 26.865 37.119 1.00 77.69 1182 VAL A O 1
ATOM 9436 N N . PRO A 1 1183 ? -20.758 27.412 39.237 1.00 69.94 1183 PRO A N 1
ATOM 9437 C CA . PRO A 1 1183 ? -19.500 28.090 39.529 1.00 69.94 1183 PRO A CA 1
ATOM 9438 C C . PRO A 1 1183 ? -18.322 27.109 39.498 1.00 69.94 1183 PRO A C 1
ATOM 9440 O O . PRO A 1 1183 ? -18.410 26.010 40.051 1.00 69.94 1183 PRO A O 1
ATOM 9443 N N . ASP A 1 1184 ? -17.197 27.508 38.902 1.00 61.47 1184 ASP A N 1
ATOM 9444 C CA . ASP A 1 1184 ? -15.984 26.690 38.917 1.00 61.47 1184 ASP A CA 1
ATOM 9445 C C . ASP A 1 1184 ? -15.362 26.694 40.323 1.00 61.47 1184 ASP A C 1
ATOM 9447 O O . ASP A 1 1184 ? -14.755 27.673 40.758 1.00 61.47 1184 ASP A O 1
ATOM 9451 N N . ALA A 1 1185 ? -15.504 25.581 41.045 1.00 54.53 1185 ALA A N 1
ATOM 9452 C CA . ALA A 1 1185 ? -14.979 25.417 42.402 1.00 54.53 1185 ALA A CA 1
ATOM 9453 C C . ALA A 1 1185 ? -13.440 25.520 42.488 1.00 54.53 1185 ALA A C 1
ATOM 9455 O O . ALA A 1 1185 ? -12.895 25.643 43.587 1.00 54.53 1185 ALA A O 1
ATOM 9456 N N . SER A 1 1186 ? -12.731 25.453 41.352 1.00 51.84 1186 SER A N 1
ATOM 9457 C CA . SER A 1 1186 ? -11.267 25.518 41.281 1.00 51.84 1186 SER A CA 1
ATOM 9458 C C . SER A 1 1186 ? -10.711 26.913 40.970 1.00 51.84 1186 SER A C 1
ATOM 9460 O O . SER A 1 1186 ? -9.524 27.167 41.200 1.00 51.84 1186 SER A O 1
ATOM 9462 N N . ALA A 1 1187 ? -11.553 27.841 40.507 1.00 45.31 1187 ALA A N 1
ATOM 9463 C CA . ALA A 1 1187 ? -11.149 29.197 40.173 1.00 45.31 1187 ALA A CA 1
ATOM 9464 C C . ALA A 1 1187 ? -11.383 30.132 41.368 1.00 45.31 1187 ALA A C 1
ATOM 9466 O O . ALA A 1 1187 ? -12.510 30.387 41.788 1.00 45.31 1187 ALA A O 1
ATOM 9467 N N . THR A 1 1188 ? -10.306 30.694 41.917 1.00 43.50 1188 THR A N 1
ATOM 9468 C CA . THR A 1 1188 ? -10.390 31.862 42.804 1.00 43.50 1188 THR A CA 1
ATOM 9469 C C . THR A 1 1188 ? -11.223 32.944 42.121 1.00 43.50 1188 THR A C 1
ATOM 9471 O O . THR A 1 1188 ? -10.814 33.424 41.065 1.00 43.50 1188 THR A O 1
ATOM 9474 N N . ALA A 1 1189 ? -12.369 33.291 42.713 1.00 43.19 1189 ALA A N 1
ATOM 9475 C CA . ALA A 1 1189 ? -13.372 34.212 42.182 1.00 43.19 1189 ALA A CA 1
ATOM 9476 C C . ALA A 1 1189 ? -12.757 35.412 41.436 1.00 43.19 1189 ALA A C 1
ATOM 9478 O O . ALA A 1 1189 ? -12.197 36.327 42.045 1.00 43.19 1189 ALA A O 1
ATOM 9479 N N . VAL A 1 1190 ? -12.868 35.401 40.106 1.00 46.25 1190 VAL A N 1
ATOM 9480 C CA . VAL A 1 1190 ? -12.571 36.553 39.249 1.00 46.25 1190 VAL A CA 1
ATOM 9481 C C . VAL A 1 1190 ? -13.900 37.283 38.996 1.00 46.25 1190 VAL A C 1
ATOM 9483 O O . VAL A 1 1190 ? -14.884 36.628 38.663 1.00 46.25 1190 VAL A O 1
ATOM 9486 N N . PRO A 1 1191 ? -13.971 38.621 39.120 1.00 46.84 1191 PRO A N 1
ATOM 9487 C CA . PRO A 1 1191 ? -15.218 39.401 39.055 1.00 46.84 1191 PRO A CA 1
ATOM 9488 C C . PRO A 1 1191 ? -15.819 39.560 37.635 1.00 46.84 1191 PRO A C 1
ATOM 9490 O O . PRO A 1 1191 ? -16.438 40.575 37.336 1.00 46.84 1191 PRO A O 1
ATOM 9493 N N . GLY A 1 1192 ? -15.620 38.587 36.738 1.00 49.16 1192 GLY A N 1
ATOM 9494 C CA . GLY A 1 1192 ? -16.183 38.576 35.375 1.00 49.16 1192 GLY A CA 1
ATOM 9495 C C . GLY A 1 1192 ? -17.517 37.828 35.234 1.00 49.16 1192 GLY A C 1
ATOM 9496 O O . GLY A 1 1192 ? -18.101 37.821 34.158 1.00 49.16 1192 GLY A O 1
ATOM 9497 N N . ASP A 1 1193 ? -17.992 37.218 36.317 1.00 56.75 1193 ASP A N 1
ATOM 9498 C CA . ASP A 1 1193 ? -18.989 36.140 36.316 1.00 56.75 1193 ASP A CA 1
ATOM 9499 C C . ASP A 1 1193 ? -20.456 36.634 36.393 1.00 56.75 1193 ASP A C 1
ATOM 9501 O O . ASP A 1 1193 ? -21.396 35.886 36.139 1.00 56.75 1193 ASP A O 1
ATOM 9505 N N . ASP A 1 1194 ? -20.682 37.908 36.739 1.00 64.94 1194 ASP A N 1
ATOM 9506 C CA . ASP A 1 1194 ? -22.031 38.431 37.027 1.00 64.94 1194 ASP A CA 1
ATOM 9507 C C . ASP A 1 1194 ? -22.890 38.606 35.765 1.00 64.94 1194 ASP A C 1
ATOM 9509 O O . ASP A 1 1194 ? -24.086 38.324 35.783 1.00 64.94 1194 ASP A O 1
ATOM 9513 N N . THR A 1 1195 ? -22.279 38.979 34.637 1.00 70.81 1195 THR A N 1
ATOM 9514 C CA . THR A 1 1195 ? -23.001 39.119 33.356 1.00 70.81 1195 THR A CA 1
ATOM 9515 C C . THR A 1 1195 ? -23.458 37.757 32.817 1.00 70.81 1195 THR A C 1
ATOM 9517 O O . THR A 1 1195 ? -24.527 37.637 32.222 1.00 70.81 1195 THR A O 1
ATOM 9520 N N . GLU A 1 1196 ? -22.659 36.707 33.025 1.00 66.69 1196 GLU A N 1
ATOM 9521 C CA . GLU A 1 1196 ? -23.000 35.342 32.607 1.00 66.69 1196 GLU A CA 1
ATOM 9522 C C . GLU A 1 1196 ? -24.085 34.735 33.504 1.00 66.69 1196 GLU A C 1
ATOM 9524 O O . GLU A 1 1196 ? -25.010 34.098 32.995 1.00 66.69 1196 GLU A O 1
ATOM 9529 N N . LYS A 1 1197 ? -24.045 35.020 34.814 1.00 71.44 1197 LYS A N 1
ATOM 9530 C CA . LYS A 1 1197 ? -25.115 34.673 35.764 1.00 71.44 1197 LYS A CA 1
ATOM 9531 C C . LYS A 1 1197 ? -26.442 35.332 35.408 1.00 71.44 1197 LYS A C 1
ATOM 9533 O O . LYS A 1 1197 ? -27.463 34.646 35.394 1.00 71.44 1197 LYS A O 1
ATOM 9538 N N . GLU A 1 1198 ? -26.439 36.630 35.095 1.00 75.50 1198 GLU A N 1
ATOM 9539 C CA . GLU A 1 1198 ? -27.656 37.352 34.702 1.00 75.50 1198 GLU A CA 1
ATOM 9540 C C . GLU A 1 1198 ? -28.253 36.793 33.404 1.00 75.50 1198 GLU A C 1
ATOM 9542 O O . GLU A 1 1198 ? -29.448 36.499 33.360 1.00 75.50 1198 GLU A O 1
ATOM 9547 N N . ASN A 1 1199 ? -27.428 36.537 32.384 1.00 77.00 1199 ASN A N 1
ATOM 9548 C CA . ASN A 1 1199 ? -27.884 35.935 31.127 1.00 77.00 1199 ASN A CA 1
ATOM 9549 C C . ASN A 1 1199 ? -28.430 34.508 31.320 1.00 77.00 1199 ASN A C 1
ATOM 9551 O O . ASN A 1 1199 ? -29.444 34.135 30.724 1.00 77.00 1199 ASN A O 1
ATOM 9555 N N . ALA A 1 1200 ? -27.778 33.687 32.151 1.00 74.56 1200 ALA A N 1
ATOM 9556 C CA . ALA A 1 1200 ? -28.255 32.342 32.468 1.00 74.56 1200 ALA A CA 1
ATOM 9557 C C . ALA A 1 1200 ? -29.603 32.387 33.205 1.00 74.56 1200 ALA A C 1
ATOM 9559 O O . ALA A 1 1200 ? -30.519 31.634 32.869 1.00 74.56 1200 ALA A O 1
ATOM 9560 N N . LEU A 1 1201 ? -29.754 33.310 34.159 1.00 79.19 1201 LEU A N 1
ATOM 9561 C CA . LEU A 1 1201 ? -30.999 33.525 34.889 1.00 79.19 1201 LEU A CA 1
ATOM 9562 C C . LEU A 1 1201 ? -32.128 34.021 33.971 1.00 79.19 1201 LEU A C 1
ATOM 9564 O O . LEU A 1 1201 ? -33.251 33.527 34.066 1.00 79.19 1201 LEU A O 1
ATOM 9568 N N . GLU A 1 1202 ? -31.848 34.940 33.047 1.00 80.69 1202 GLU A N 1
ATOM 9569 C CA . GLU A 1 1202 ? -32.835 35.423 32.075 1.00 80.69 1202 GLU A CA 1
ATOM 9570 C C . GLU A 1 1202 ? -33.337 34.286 31.168 1.00 80.69 1202 GLU A C 1
ATOM 9572 O O . GLU A 1 1202 ? -34.545 34.121 30.974 1.00 80.69 1202 GLU A O 1
ATOM 9577 N N . ASN A 1 1203 ? -32.432 33.429 30.687 1.00 81.25 1203 ASN A N 1
ATOM 9578 C CA . ASN A 1 1203 ? -32.785 32.247 29.895 1.00 81.25 1203 ASN A CA 1
ATOM 9579 C C . ASN A 1 1203 ? -33.641 31.243 30.685 1.00 81.25 1203 ASN A C 1
ATOM 9581 O O . ASN A 1 1203 ? -34.623 30.713 30.158 1.00 81.25 1203 ASN A O 1
ATOM 9585 N N . LEU A 1 1204 ? -33.308 31.015 31.959 1.00 82.06 1204 LEU A N 1
ATOM 9586 C CA . LEU A 1 1204 ? -34.072 30.162 32.873 1.00 82.06 1204 LEU A CA 1
ATOM 9587 C C . LEU A 1 1204 ? -35.497 30.682 33.099 1.00 82.06 1204 LEU A C 1
ATOM 9589 O O . LEU A 1 1204 ? -36.465 29.913 33.053 1.00 82.06 1204 LEU A O 1
ATOM 9593 N N . ILE A 1 1205 ? -35.634 31.993 33.305 1.00 80.00 1205 ILE A N 1
ATOM 9594 C CA . ILE A 1 1205 ? -36.927 32.661 33.476 1.00 80.00 1205 ILE A CA 1
ATOM 9595 C C . ILE A 1 1205 ? -37.755 32.536 32.192 1.00 80.00 1205 ILE A C 1
ATOM 9597 O O . ILE A 1 1205 ? -38.910 32.111 32.252 1.00 80.00 1205 ILE A O 1
ATOM 9601 N N . ASN A 1 1206 ? -37.166 32.824 31.029 1.00 81.19 1206 ASN A N 1
ATOM 9602 C CA . ASN A 1 1206 ? -37.839 32.700 29.734 1.00 81.19 1206 ASN A CA 1
ATOM 9603 C C . ASN A 1 1206 ? -38.332 31.266 29.472 1.00 81.19 1206 ASN A C 1
ATOM 9605 O O . ASN A 1 1206 ? -39.459 31.076 29.006 1.00 81.19 1206 ASN A O 1
ATOM 9609 N N . PHE A 1 1207 ? -37.538 30.252 29.834 1.00 81.62 1207 PHE A N 1
ATOM 9610 C CA . PHE A 1 1207 ? -37.940 28.849 29.719 1.00 81.62 1207 PHE A CA 1
ATOM 9611 C C . PHE A 1 1207 ? -39.136 28.510 30.622 1.00 81.62 1207 PHE A C 1
ATOM 9613 O O . PHE A 1 1207 ? -40.085 27.856 30.181 1.00 81.62 1207 PHE A O 1
ATOM 9620 N N . CYS A 1 1208 ? -39.138 28.987 31.872 1.00 77.81 1208 CYS A N 1
ATOM 9621 C CA . CYS A 1 1208 ? -40.260 28.769 32.790 1.00 77.81 1208 CYS A CA 1
ATOM 9622 C C . CYS A 1 1208 ? -41.558 29.393 32.266 1.00 77.81 1208 CYS A C 1
ATOM 9624 O O . CYS A 1 1208 ? -42.613 28.764 32.358 1.00 77.81 1208 CYS A O 1
ATOM 9626 N N . LEU A 1 1209 ? -41.478 30.583 31.664 1.00 75.38 1209 LEU A N 1
ATOM 9627 C CA . LEU A 1 1209 ? -42.628 31.297 31.103 1.00 75.38 1209 LEU A CA 1
ATOM 9628 C C . LEU A 1 1209 ? -43.192 30.644 29.835 1.00 75.38 1209 LEU A C 1
ATOM 9630 O O . LEU A 1 1209 ? -44.397 30.700 29.612 1.00 75.38 1209 LEU A O 1
ATOM 9634 N N . ALA A 1 1210 ? -42.355 29.992 29.025 1.00 71.81 1210 ALA A N 1
ATOM 9635 C CA . ALA A 1 1210 ? -42.799 29.301 27.814 1.00 71.81 1210 ALA A CA 1
ATOM 9636 C C . ALA A 1 1210 ? -43.562 27.990 28.100 1.00 71.81 1210 ALA A C 1
ATOM 9638 O O . ALA A 1 1210 ? -44.390 27.570 27.292 1.00 71.81 1210 ALA A O 1
ATOM 9639 N N . GLY A 1 1211 ? -43.278 27.331 29.231 1.00 61.34 1211 GLY A N 1
ATOM 9640 C CA . GLY A 1 1211 ? -43.782 25.991 29.561 1.00 61.34 1211 GLY A CA 1
ATOM 9641 C C . GLY A 1 1211 ? -44.858 25.919 30.651 1.00 61.34 1211 GLY A C 1
ATOM 9642 O O . GLY A 1 1211 ? -45.226 24.815 31.054 1.00 61.34 1211 GLY A O 1
ATOM 9643 N N . SER A 1 1212 ? -45.345 27.048 31.173 1.00 63.31 1212 SER A N 1
ATOM 9644 C CA . SER A 1 1212 ? -46.251 27.085 32.331 1.00 63.31 1212 SER A CA 1
ATOM 9645 C C . SER A 1 1212 ? -47.471 27.987 32.115 1.00 63.31 1212 SER A C 1
ATOM 9647 O O . SER A 1 1212 ? -47.435 28.944 31.351 1.00 63.31 1212 SER A O 1
ATOM 9649 N N . ASN A 1 1213 ? -48.561 27.720 32.848 1.00 63.84 1213 ASN A N 1
ATOM 9650 C CA . ASN A 1 1213 ? -49.722 28.620 32.957 1.00 63.84 1213 ASN A CA 1
ATOM 9651 C C . ASN A 1 1213 ? -49.449 29.789 33.931 1.00 63.84 1213 ASN A C 1
ATOM 9653 O O . ASN A 1 1213 ? -50.350 30.225 34.652 1.00 63.84 1213 ASN A O 1
ATOM 9657 N N . ILE A 1 1214 ? -48.204 30.272 34.017 1.00 71.25 1214 ILE A N 1
ATOM 9658 C CA . ILE A 1 1214 ? -47.892 31.466 34.803 1.00 71.25 1214 ILE A CA 1
ATOM 9659 C C . ILE A 1 1214 ? -48.480 32.655 34.038 1.00 71.25 1214 ILE A C 1
ATOM 9661 O O . ILE A 1 1214 ? -48.010 33.027 32.964 1.00 71.25 1214 ILE A O 1
ATOM 9665 N N . GLY A 1 1215 ? -49.571 33.218 34.565 1.00 63.56 1215 GLY A N 1
ATOM 9666 C CA . GLY A 1 1215 ? -50.221 34.388 33.981 1.00 63.56 1215 GLY A CA 1
ATOM 9667 C C . GLY A 1 1215 ? -49.242 35.555 33.843 1.00 63.56 1215 GLY A C 1
ATOM 9668 O O . GLY A 1 1215 ? -48.284 35.676 34.607 1.00 63.56 1215 GLY A O 1
ATOM 9669 N N . SER A 1 1216 ? -49.479 36.432 32.868 1.00 67.75 1216 SER A N 1
ATOM 9670 C CA . SER A 1 1216 ? -48.607 37.580 32.622 1.00 67.75 1216 SER A CA 1
ATOM 9671 C C . SER A 1 1216 ? -48.391 38.403 33.898 1.00 67.75 1216 SER A C 1
ATOM 9673 O O . SER A 1 1216 ? -49.326 38.595 34.674 1.00 67.75 1216 SER A O 1
ATOM 9675 N N . ARG A 1 1217 ? -47.175 38.931 34.095 1.00 71.75 1217 ARG A N 1
ATOM 9676 C CA . ARG A 1 1217 ? -46.752 39.666 35.306 1.00 71.75 1217 ARG A CA 1
ATOM 9677 C C . ARG A 1 1217 ? -47.768 40.710 35.804 1.00 71.75 1217 ARG A C 1
ATOM 9679 O O . ARG A 1 1217 ? -47.977 40.844 37.004 1.00 71.75 1217 ARG A O 1
ATOM 9686 N N . HIS A 1 1218 ? -48.457 41.387 34.883 1.00 71.31 1218 HIS A N 1
ATOM 9687 C CA . HIS A 1 1218 ? -49.482 42.397 35.177 1.00 71.31 1218 HIS A CA 1
ATOM 9688 C C . HIS A 1 1218 ? -50.794 41.844 35.778 1.00 71.31 1218 HIS A C 1
ATOM 9690 O O . HIS A 1 1218 ? -51.585 42.621 36.301 1.00 71.31 1218 HIS A O 1
ATOM 9696 N N . ILE A 1 1219 ? -51.033 40.530 35.702 1.00 73.19 1219 ILE A N 1
ATOM 9697 C CA . ILE A 1 1219 ? -52.253 39.844 36.168 1.00 73.19 1219 ILE A CA 1
ATOM 9698 C C . ILE A 1 1219 ? -52.049 39.218 37.557 1.00 73.19 1219 ILE A C 1
ATOM 9700 O O . ILE A 1 1219 ? -52.956 39.241 38.381 1.00 73.19 1219 ILE A O 1
ATOM 9704 N N . VAL A 1 1220 ? -50.868 38.649 37.820 1.00 74.25 1220 VAL A N 1
ATOM 9705 C CA . VAL A 1 1220 ? -50.599 37.813 39.011 1.00 74.25 1220 VAL A CA 1
ATOM 9706 C C . VAL A 1 1220 ? -50.064 38.629 40.201 1.00 74.25 1220 VAL A C 1
ATOM 9708 O O . VAL A 1 1220 ? -50.213 38.215 41.350 1.00 74.25 1220 VAL A O 1
ATOM 9711 N N . GLY A 1 1221 ? -49.495 39.813 39.944 1.00 76.75 1221 GLY A N 1
ATOM 9712 C CA . GLY A 1 1221 ? -48.835 40.653 40.948 1.00 76.75 1221 GLY A CA 1
ATOM 9713 C C . GLY A 1 1221 ? -47.400 40.195 41.245 1.00 76.75 1221 GLY A C 1
ATOM 9714 O O . GLY A 1 1221 ? -47.120 38.999 41.316 1.00 76.75 1221 GLY A O 1
ATOM 9715 N N . ASP A 1 1222 ? -46.483 41.150 41.429 1.00 78.56 1222 ASP A N 1
ATOM 9716 C CA . ASP A 1 1222 ? -45.029 40.906 41.419 1.00 78.56 1222 ASP A CA 1
ATOM 9717 C C . ASP A 1 1222 ? -44.560 39.844 42.431 1.00 78.56 1222 ASP A C 1
ATOM 9719 O O . ASP A 1 1222 ? -43.808 38.942 42.067 1.00 78.56 1222 ASP A O 1
ATOM 9723 N N . ALA A 1 1223 ? -45.043 39.883 43.677 1.00 79.50 1223 ALA A N 1
ATOM 9724 C CA . ALA A 1 1223 ? -44.622 38.932 44.713 1.00 79.50 1223 ALA A CA 1
ATOM 9725 C C . ALA A 1 1223 ? -45.073 37.487 44.427 1.00 79.50 1223 ALA A C 1
ATOM 9727 O O . ALA A 1 1223 ? -44.322 36.538 44.647 1.00 79.50 1223 ALA A O 1
ATOM 9728 N N . ALA A 1 1224 ? -46.295 37.307 43.917 1.00 78.31 1224 ALA A N 1
ATOM 9729 C CA . ALA A 1 1224 ? -46.817 35.986 43.577 1.00 78.31 1224 ALA A CA 1
ATOM 9730 C C . ALA A 1 1224 ? -46.199 35.451 42.275 1.00 78.31 1224 ALA A C 1
ATOM 9732 O O . ALA A 1 1224 ? -45.934 34.256 42.178 1.00 78.31 1224 ALA A O 1
ATOM 9733 N N . TYR A 1 1225 ? -45.921 36.334 41.311 1.00 80.50 1225 TYR A N 1
ATOM 9734 C CA . TYR A 1 1225 ? -45.234 36.009 40.062 1.00 80.50 1225 TYR A CA 1
ATOM 9735 C C . TYR A 1 1225 ? -43.804 35.504 40.307 1.00 80.50 1225 TYR A C 1
ATOM 9737 O O . TYR A 1 1225 ? -43.445 34.434 39.819 1.00 80.50 1225 TYR A O 1
ATOM 9745 N N . ILE A 1 1226 ? -43.016 36.220 41.122 1.00 82.19 1226 ILE A N 1
ATOM 9746 C CA . ILE A 1 1226 ? -41.652 35.804 41.493 1.00 82.19 1226 ILE A CA 1
ATOM 9747 C C . ILE A 1 1226 ? -41.678 34.450 42.210 1.00 82.19 1226 ILE A C 1
ATOM 9749 O O . ILE A 1 1226 ? -40.926 33.552 41.836 1.00 82.19 1226 ILE A O 1
ATOM 9753 N N . ARG A 1 1227 ? -42.587 34.264 43.178 1.00 83.75 1227 ARG A N 1
ATOM 9754 C CA . ARG A 1 1227 ? -42.703 33.004 43.926 1.00 83.75 1227 ARG A CA 1
ATOM 9755 C C . ARG A 1 1227 ? -43.000 31.806 43.017 1.00 83.75 1227 ARG A C 1
ATOM 9757 O O . ARG A 1 1227 ? -42.375 30.764 43.174 1.00 83.75 1227 ARG A O 1
ATOM 9764 N N . LEU A 1 1228 ? -43.924 31.947 42.062 1.00 82.06 1228 LEU A N 1
ATOM 9765 C CA . LEU A 1 1228 ? -44.275 30.861 41.133 1.00 82.06 1228 LEU A CA 1
ATOM 9766 C C . LEU A 1 1228 ? -43.103 30.472 40.220 1.00 82.06 1228 LEU A C 1
ATOM 9768 O O . LEU A 1 1228 ? -42.890 29.286 39.976 1.00 82.06 1228 LEU A O 1
ATOM 9772 N N . ILE A 1 1229 ? -42.324 31.452 39.748 1.00 83.06 1229 ILE A N 1
ATOM 9773 C CA . ILE A 1 1229 ? -41.112 31.194 38.957 1.00 83.06 1229 ILE A CA 1
ATOM 9774 C C . ILE A 1 1229 ? -40.052 30.492 39.813 1.00 83.06 1229 ILE A C 1
ATOM 9776 O O . ILE A 1 1229 ? -39.479 29.499 39.372 1.00 83.06 1229 ILE A O 1
ATOM 9780 N N . GLN A 1 1230 ? -39.820 30.961 41.043 1.00 83.50 1230 GLN A N 1
ATOM 9781 C CA . GLN A 1 1230 ? -38.871 30.341 41.972 1.00 83.50 1230 GLN A CA 1
ATOM 9782 C C . GLN A 1 1230 ? -39.243 28.884 42.282 1.00 83.50 1230 GLN A C 1
ATOM 9784 O O . GLN A 1 1230 ? -38.395 28.004 42.165 1.00 83.50 1230 GLN A O 1
ATOM 9789 N N . GLU A 1 1231 ? -40.507 28.598 42.609 1.00 84.50 1231 GLU A N 1
ATOM 9790 C CA . GLU A 1 1231 ? -40.988 27.231 42.865 1.00 84.50 1231 GLU A CA 1
ATOM 9791 C C . GLU A 1 1231 ? -40.753 26.303 41.660 1.00 84.50 1231 GLU A C 1
ATOM 9793 O O . GLU A 1 1231 ? -40.345 25.150 41.820 1.00 84.50 1231 GLU A O 1
ATOM 9798 N N . GLN A 1 1232 ? -40.969 26.806 40.441 1.00 83.00 1232 GLN A N 1
ATOM 9799 C CA . GLN A 1 1232 ? -40.744 26.039 39.218 1.00 83.00 1232 GLN A CA 1
ATOM 9800 C C . GLN A 1 1232 ? -39.249 25.806 38.936 1.00 83.00 1232 GLN A C 1
ATOM 9802 O O . GLN A 1 1232 ? -38.869 24.687 38.583 1.00 83.00 1232 GLN A O 1
ATOM 9807 N N . LEU A 1 1233 ? -38.398 26.817 39.135 1.00 84.31 1233 LEU A N 1
ATOM 9808 C CA . LEU A 1 1233 ? -36.944 26.695 38.983 1.00 84.31 1233 LEU A CA 1
ATOM 9809 C C . LEU A 1 1233 ? -36.343 25.721 39.998 1.00 84.31 1233 LEU A C 1
ATOM 9811 O O . LEU A 1 1233 ? -35.567 24.848 39.608 1.00 84.31 1233 LEU A O 1
ATOM 9815 N N . PHE A 1 1234 ? -36.744 25.801 41.271 1.00 84.94 1234 PHE A N 1
ATOM 9816 C CA . PHE A 1 1234 ? -36.287 24.863 42.299 1.00 84.94 1234 PHE A CA 1
ATOM 9817 C C . PHE A 1 1234 ? -36.694 23.428 41.979 1.00 84.94 1234 PHE A C 1
ATOM 9819 O O . PHE A 1 1234 ? -35.884 22.518 42.131 1.00 84.94 1234 PHE A O 1
ATOM 9826 N N . LYS A 1 1235 ? -37.905 23.216 41.452 1.00 84.31 1235 LYS A N 1
ATOM 9827 C CA . LYS A 1 1235 ? -38.336 21.890 41.002 1.00 84.31 1235 LYS A CA 1
ATOM 9828 C C . LYS A 1 1235 ? -37.436 21.336 39.892 1.00 84.31 1235 LYS A C 1
ATOM 9830 O O . LYS A 1 1235 ? -37.093 20.156 39.922 1.00 84.31 1235 LYS A O 1
ATOM 9835 N N . PHE A 1 1236 ? -37.055 22.156 38.911 1.00 84.94 1236 PHE A N 1
ATOM 9836 C CA . PHE A 1 1236 ? -36.144 21.729 37.844 1.00 84.94 1236 PHE A CA 1
ATOM 9837 C C . PHE A 1 1236 ? -34.723 21.476 38.355 1.00 84.94 1236 PHE A C 1
ATOM 9839 O O . PHE A 1 1236 ? -34.091 20.505 37.938 1.00 84.94 1236 PHE A O 1
ATOM 9846 N N . LEU A 1 1237 ? -34.243 22.301 39.287 1.00 85.75 1237 LEU A N 1
ATOM 9847 C CA . LEU A 1 1237 ? -32.949 22.106 39.933 1.00 85.75 1237 LEU A CA 1
ATOM 9848 C C . LEU A 1 1237 ? -32.917 20.799 40.736 1.00 85.75 1237 LEU A C 1
ATOM 9850 O O . LEU A 1 1237 ? -31.978 20.023 40.593 1.00 85.75 1237 LEU A O 1
ATOM 9854 N N . GLU A 1 1238 ? -33.954 20.505 41.525 1.00 85.56 1238 GLU A N 1
ATOM 9855 C CA . GLU A 1 1238 ? -34.057 19.246 42.275 1.00 85.56 1238 GLU A CA 1
ATOM 9856 C C . GLU A 1 1238 ? -34.074 18.028 41.342 1.00 85.56 1238 GLU A C 1
ATOM 9858 O O . GLU A 1 1238 ? -33.377 17.050 41.607 1.00 85.56 1238 GLU A O 1
ATOM 9863 N N . GLN A 1 1239 ? -34.796 18.096 40.216 1.00 85.25 1239 GLN A N 1
ATOM 9864 C CA . GLN A 1 1239 ? -34.776 17.037 39.199 1.00 85.25 1239 GLN A CA 1
ATOM 9865 C C . GLN A 1 1239 ? -33.370 16.817 38.625 1.00 85.25 1239 GLN A C 1
ATOM 9867 O O . GLN A 1 1239 ? -32.933 15.671 38.502 1.00 85.25 1239 GLN A O 1
ATOM 9872 N N . ARG A 1 1240 ? -32.633 17.898 38.329 1.00 86.88 1240 ARG A N 1
ATOM 9873 C CA . ARG A 1 1240 ? -31.251 17.818 37.838 1.00 86.88 1240 ARG A CA 1
ATOM 9874 C C . ARG A 1 1240 ? -30.302 17.234 38.879 1.00 86.88 1240 ARG A C 1
ATOM 9876 O O . ARG A 1 1240 ? -29.522 16.342 38.554 1.00 86.88 1240 ARG A O 1
ATOM 9883 N N . LEU A 1 1241 ? -30.367 17.720 40.116 1.00 86.19 1241 LEU A N 1
ATOM 9884 C CA . LEU A 1 1241 ? -29.525 17.233 41.206 1.00 86.19 1241 LEU A CA 1
ATOM 9885 C C . LEU A 1 1241 ? -29.791 15.758 41.492 1.00 86.19 1241 LEU A C 1
ATOM 9887 O O . LEU A 1 1241 ? -28.840 15.013 41.699 1.00 86.19 1241 LEU A O 1
ATOM 9891 N N . GLU A 1 1242 ? -31.048 15.315 41.455 1.00 85.19 1242 GLU A N 1
ATOM 9892 C CA . GLU A 1 1242 ? -31.387 13.905 41.643 1.00 85.19 1242 GLU A CA 1
ATOM 9893 C C . GLU A 1 1242 ? -30.914 13.042 40.465 1.00 85.19 1242 GLU A C 1
ATOM 9895 O O . GLU A 1 1242 ? -30.393 11.950 40.680 1.00 85.19 1242 GLU A O 1
ATOM 9900 N N . TYR A 1 1243 ? -30.990 13.548 39.228 1.00 85.56 1243 TYR A N 1
ATOM 9901 C CA . TYR A 1 1243 ? -30.440 12.868 38.052 1.00 85.56 1243 TYR A CA 1
ATOM 9902 C C . TYR A 1 1243 ? -28.917 12.684 38.155 1.00 85.56 1243 TYR A C 1
ATOM 9904 O O . TYR A 1 1243 ? -28.423 11.559 38.062 1.00 85.56 1243 TYR A O 1
ATOM 9912 N N . VAL A 1 1244 ? -28.167 13.750 38.453 1.00 85.75 1244 VAL A N 1
ATOM 9913 C CA . VAL A 1 1244 ? -26.703 13.685 38.633 1.00 85.75 1244 VAL A CA 1
ATOM 9914 C C . VAL A 1 1244 ? -26.328 12.862 39.869 1.00 85.75 1244 VAL A C 1
ATOM 9916 O O . VAL A 1 1244 ? -25.362 12.102 39.839 1.00 85.75 1244 VAL A O 1
ATOM 9919 N N . ARG A 1 1245 ? -27.104 12.945 40.955 1.00 84.06 1245 ARG A N 1
ATOM 9920 C CA . ARG A 1 1245 ? -26.909 12.106 42.143 1.00 84.06 1245 ARG A CA 1
ATOM 9921 C C . ARG A 1 1245 ? -27.110 10.633 41.811 1.00 84.06 1245 ARG A C 1
ATOM 9923 O O . ARG A 1 1245 ? -26.294 9.828 42.244 1.00 84.06 1245 ARG A O 1
ATOM 9930 N N . SER A 1 1246 ? -28.139 10.286 41.039 1.00 82.06 1246 SER A N 1
ATOM 9931 C CA . SER A 1 1246 ? -28.370 8.910 40.597 1.00 82.06 1246 SER A CA 1
ATOM 9932 C C . SER A 1 1246 ? -27.201 8.392 39.759 1.00 82.06 1246 SER A C 1
ATOM 9934 O O . SER A 1 1246 ? -26.759 7.270 39.984 1.00 82.06 1246 SER A O 1
ATOM 9936 N N . TRP A 1 1247 ? -26.623 9.237 38.895 1.00 84.56 1247 TRP A N 1
ATOM 9937 C CA . TRP A 1 1247 ? -25.405 8.922 38.150 1.00 84.56 1247 TRP A CA 1
ATOM 9938 C C . TRP A 1 1247 ? -24.236 8.630 39.090 1.00 84.56 1247 TRP A C 1
ATOM 9940 O O . TRP A 1 1247 ? -23.684 7.539 39.043 1.00 84.56 1247 TRP A O 1
ATOM 9950 N N . VAL A 1 1248 ? -23.918 9.529 40.027 1.00 82.00 1248 VAL A N 1
ATOM 9951 C CA . VAL A 1 1248 ? -22.805 9.335 40.977 1.00 82.00 1248 VAL A CA 1
ATOM 9952 C C . VAL A 1 1248 ? -23.029 8.134 41.914 1.00 82.00 1248 VAL A C 1
ATOM 9954 O O . VAL A 1 1248 ? -22.077 7.444 42.274 1.00 82.00 1248 VAL A O 1
ATOM 9957 N N . GLN A 1 1249 ? -24.273 7.858 42.315 1.00 75.00 1249 GLN A N 1
ATOM 9958 C CA . GLN A 1 1249 ? -24.623 6.759 43.224 1.00 75.00 1249 GLN A CA 1
ATOM 9959 C C . GLN A 1 1249 ? -24.565 5.371 42.580 1.00 75.00 1249 GLN A C 1
ATOM 9961 O O . GLN A 1 1249 ? -24.499 4.384 43.311 1.00 75.00 1249 GLN A O 1
ATOM 9966 N N . GLN A 1 1250 ? -24.540 5.268 41.248 1.00 67.94 1250 GLN A N 1
ATOM 9967 C CA . GLN A 1 1250 ? -24.293 3.985 40.580 1.00 67.94 1250 GLN A CA 1
ATOM 9968 C C . GLN A 1 1250 ? -22.896 3.416 40.878 1.00 67.94 1250 GLN A C 1
ATOM 9970 O O . GLN A 1 1250 ? -22.655 2.231 40.653 1.00 67.94 1250 GLN A O 1
ATOM 9975 N N . PHE A 1 1251 ? -21.992 4.221 41.440 1.00 65.00 1251 PHE A N 1
ATOM 9976 C CA . PHE A 1 1251 ? -20.614 3.842 41.711 1.00 65.00 1251 PHE A CA 1
ATOM 9977 C C . PHE A 1 1251 ? -20.410 3.609 43.218 1.00 65.00 1251 PHE A C 1
ATOM 9979 O O . PHE A 1 1251 ? -20.305 4.542 44.015 1.00 65.00 1251 PHE A O 1
ATOM 9986 N N . ASN A 1 1252 ? -20.353 2.340 43.638 1.00 49.16 1252 ASN A N 1
ATOM 9987 C CA . ASN A 1 1252 ? -20.022 1.959 45.017 1.00 49.16 1252 ASN A CA 1
ATOM 9988 C C . ASN A 1 1252 ? -18.547 2.282 45.322 1.00 49.16 1252 ASN A C 1
ATOM 9990 O O . ASN A 1 1252 ? -17.661 1.442 45.165 1.00 49.16 1252 ASN A O 1
ATOM 9994 N N . PHE A 1 1253 ? -18.261 3.498 45.787 1.00 52.50 1253 PHE A N 1
ATOM 9995 C CA . PHE A 1 1253 ? -16.936 3.845 46.295 1.00 52.50 1253 PHE A CA 1
ATOM 9996 C C . PHE A 1 1253 ? -16.693 3.136 47.636 1.00 52.50 1253 PHE A C 1
ATOM 9998 O O . PHE A 1 1253 ? -17.215 3.536 48.676 1.00 52.50 1253 PHE A O 1
ATOM 10005 N N . VAL A 1 1254 ? -15.860 2.089 47.628 1.00 39.97 1254 VAL A N 1
ATOM 10006 C CA . VAL A 1 1254 ? -15.427 1.366 48.845 1.00 39.97 1254 VAL A CA 1
ATOM 10007 C C . VAL A 1 1254 ? -14.678 2.293 49.823 1.00 39.97 1254 VAL A C 1
ATOM 10009 O O . VAL A 1 1254 ? -14.625 2.030 51.023 1.00 39.97 1254 VAL A O 1
ATOM 10012 N N . GLN A 1 1255 ? -14.191 3.445 49.354 1.00 36.84 1255 GLN A N 1
ATOM 10013 C CA . GLN A 1 1255 ? -13.795 4.563 50.206 1.00 36.84 1255 GLN A CA 1
ATOM 10014 C C . GLN A 1 1255 ? -14.811 5.698 50.102 1.00 36.84 1255 GLN A C 1
ATOM 10016 O O . GLN A 1 1255 ? -14.850 6.431 49.120 1.00 36.84 1255 GLN A O 1
ATOM 10021 N N . LYS A 1 1256 ? -15.613 5.837 51.162 1.00 34.56 1256 LYS A N 1
ATOM 10022 C CA . LYS A 1 1256 ? -16.460 6.992 51.481 1.00 34.56 1256 LYS A CA 1
ATOM 10023 C C . LYS A 1 1256 ? -15.928 8.316 50.887 1.00 34.56 1256 LYS A C 1
ATOM 10025 O O . LYS A 1 1256 ? -14.989 8.881 51.454 1.00 34.56 1256 LYS A O 1
ATOM 10030 N N . PRO A 1 1257 ? -16.587 8.916 49.882 1.00 32.88 1257 PRO A N 1
ATOM 10031 C CA . PRO A 1 1257 ? -16.430 10.330 49.619 1.00 32.88 1257 PRO A CA 1
ATOM 10032 C C . PRO A 1 1257 ? -17.384 11.067 50.564 1.00 32.88 1257 PRO A C 1
ATOM 10034 O O . PRO A 1 1257 ? -18.486 11.463 50.197 1.00 32.88 1257 PRO A O 1
ATOM 10037 N N . VAL A 1 1258 ? -16.954 11.258 51.815 1.00 32.50 1258 VAL A N 1
ATOM 10038 C CA . VAL A 1 1258 ? -17.646 12.126 52.794 1.00 32.50 1258 VAL A CA 1
ATOM 10039 C C . VAL A 1 1258 ? -17.732 13.584 52.298 1.00 32.50 1258 VAL A C 1
ATOM 10041 O O . VAL A 1 1258 ? -18.474 14.379 52.863 1.00 32.50 1258 VAL A O 1
ATOM 10044 N N . LEU A 1 1259 ? -17.053 13.945 51.201 1.00 34.91 1259 LEU A N 1
ATOM 10045 C CA . LEU A 1 1259 ? -17.142 15.277 50.602 1.00 34.91 1259 LEU A CA 1
ATOM 10046 C C . LEU A 1 1259 ? -18.238 15.456 49.532 1.00 34.91 1259 LEU A C 1
ATOM 10048 O O . LEU A 1 1259 ? -18.787 16.549 49.459 1.00 34.91 1259 LEU A O 1
ATOM 10052 N N . LEU A 1 1260 ? -18.614 14.443 48.738 1.00 36.50 1260 LEU A N 1
ATOM 10053 C CA . LEU A 1 1260 ? -19.506 14.671 47.579 1.00 36.50 1260 LEU A CA 1
ATOM 10054 C C . LEU A 1 1260 ? -20.998 14.755 47.937 1.00 36.50 1260 LEU A C 1
ATOM 10056 O O . LEU A 1 1260 ? -21.743 15.498 47.306 1.00 36.50 1260 LEU A O 1
ATOM 10060 N N . VAL A 1 1261 ? -21.445 14.040 48.972 1.00 33.03 1261 VAL A N 1
ATOM 10061 C CA . VAL A 1 1261 ? -22.854 14.096 49.416 1.00 33.03 1261 VAL A CA 1
ATOM 10062 C C . VAL A 1 1261 ? -23.140 15.370 50.227 1.00 33.03 1261 VAL A C 1
ATOM 10064 O O . VAL A 1 1261 ? -24.279 15.826 50.284 1.00 33.03 1261 VAL A O 1
ATOM 10067 N N . THR A 1 1262 ? -22.106 15.986 50.804 1.00 31.33 1262 THR A N 1
ATOM 10068 C CA . THR A 1 1262 ? -22.235 17.134 51.714 1.00 31.33 1262 THR A CA 1
ATOM 10069 C C . THR A 1 1262 ? -22.481 18.453 50.971 1.00 31.33 1262 THR A C 1
ATOM 10071 O O . THR A 1 1262 ? -23.182 19.312 51.494 1.00 31.33 1262 THR A O 1
ATOM 10074 N N . ILE A 1 1263 ? -22.004 18.587 49.727 1.00 34.25 1263 ILE A N 1
ATOM 10075 C CA . ILE A 1 1263 ? -22.175 19.808 48.913 1.00 34.25 1263 ILE A CA 1
ATOM 10076 C C . ILE A 1 1263 ? -23.623 19.961 48.413 1.00 34.25 1263 ILE A C 1
ATOM 10078 O O . ILE A 1 1263 ? -24.140 21.066 48.326 1.00 34.25 1263 ILE A O 1
ATOM 10082 N N . VAL A 1 1264 ? -24.341 18.859 48.172 1.00 33.00 1264 VAL A N 1
ATOM 10083 C CA . VAL A 1 1264 ? -25.730 18.919 47.666 1.00 33.00 1264 VAL A CA 1
ATOM 10084 C C . VAL A 1 1264 ? -26.747 19.261 48.773 1.00 33.00 1264 VAL A C 1
ATOM 10086 O O . VAL A 1 1264 ? -27.923 19.476 48.494 1.00 33.00 1264 VAL A O 1
ATOM 10089 N N . ALA A 1 1265 ? -26.326 19.309 50.041 1.00 27.30 1265 ALA A N 1
ATOM 10090 C CA . ALA A 1 1265 ? -27.207 19.597 51.175 1.00 27.30 1265 ALA A CA 1
ATOM 10091 C C . ALA A 1 1265 ? -27.037 21.009 51.767 1.00 27.30 1265 ALA A C 1
ATOM 10093 O O . ALA A 1 1265 ? -27.907 21.427 52.532 1.00 27.30 1265 ALA A O 1
ATOM 10094 N N . SER A 1 1266 ? -25.955 21.736 51.453 1.00 27.75 1266 SER A N 1
ATOM 10095 C CA . SER A 1 1266 ? -25.619 22.992 52.143 1.00 27.75 1266 SER A CA 1
ATOM 10096 C C . SER A 1 1266 ? -26.178 24.265 51.505 1.00 27.75 1266 SER A C 1
ATOM 10098 O O . SER A 1 1266 ? -26.423 25.218 52.235 1.00 27.75 1266 SER A O 1
ATOM 10100 N N . ASP A 1 1267 ? -26.476 24.285 50.206 1.00 38.25 1267 ASP A N 1
ATOM 10101 C CA . ASP A 1 1267 ? -26.847 25.533 49.513 1.00 38.25 1267 ASP A CA 1
ATOM 10102 C C . ASP A 1 1267 ? -28.365 25.701 49.368 1.00 38.25 1267 ASP A C 1
ATOM 10104 O O . ASP A 1 1267 ? -28.905 25.939 48.291 1.00 38.25 1267 ASP A O 1
ATOM 10108 N N . ARG A 1 1268 ? -29.083 25.556 50.487 1.00 34.03 1268 ARG A N 1
ATOM 10109 C CA . ARG A 1 1268 ? -30.520 25.878 50.574 1.00 34.03 1268 ARG A CA 1
ATOM 10110 C C . ARG A 1 1268 ? -30.805 27.316 51.016 1.00 34.03 1268 ARG A C 1
ATOM 10112 O O . ARG A 1 1268 ? -31.976 27.675 51.100 1.00 34.03 1268 ARG A O 1
ATOM 10119 N N . THR A 1 1269 ? -29.787 28.115 51.340 1.00 29.17 1269 THR A N 1
ATOM 10120 C CA . THR A 1 1269 ? -29.991 29.390 52.053 1.00 29.17 1269 THR A CA 1
ATOM 10121 C C . THR A 1 1269 ? -29.615 30.666 51.312 1.00 29.17 1269 THR A C 1
ATOM 10123 O O . THR A 1 1269 ? -30.050 31.708 51.781 1.00 29.17 1269 THR A O 1
ATOM 10126 N N . ASP A 1 1270 ? -28.931 30.623 50.168 1.00 31.75 1270 ASP A N 1
ATOM 10127 C CA . ASP A 1 1270 ? -28.578 31.845 49.425 1.00 31.75 1270 ASP A CA 1
ATOM 10128 C C . ASP A 1 1270 ? -28.796 31.678 47.907 1.00 31.75 1270 ASP A C 1
ATOM 10130 O O . ASP A 1 1270 ? -27.846 31.493 47.149 1.00 31.75 1270 ASP A O 1
ATOM 10134 N N . ILE A 1 1271 ? -30.065 31.732 47.475 1.00 27.39 1271 ILE A N 1
ATOM 10135 C CA . ILE A 1 1271 ? -30.499 32.099 46.108 1.00 27.39 1271 ILE A CA 1
ATOM 10136 C C . ILE A 1 1271 ? -31.708 33.026 46.217 1.00 27.39 1271 ILE A C 1
ATOM 10138 O O . ILE A 1 1271 ? -32.681 32.638 46.908 1.00 27.39 1271 ILE A O 1
#

Nearest PDB structures (foldseek):
  5nkk-assembly1_B  TM=5.716E-01  e=5.186E-06  Caenorhabditis elegans
  5nkm-assembly1_B  TM=5.713E-01  e=5.735E-06  Caenorhabditis elegans
  7d4i-assembly1_A4  TM=5.506E-01  e=5.005E-05  Saccharomyces cerevisiae S288C
  3bb1-assembly3_E  TM=5.563E-01  e=7.229E-04  Pisum sativum
  8hmf-assembly1_D  TM=4.369E-01  e=3.228E-04  Tetrahymena thermophila